Protein AF-A0A978V092-F1 (afdb_monomer_lite)

Radius of gyration: 34.31 Å; chains: 1; bounding box: 80×76×106 Å

Structure (mmCIF, N/CA/C/O backbone):
data_AF-A0A978V092-F1
#
_entry.id   AF-A0A978V092-F1
#
loop_
_atom_site.group_PDB
_atom_site.id
_atom_site.type_symbol
_atom_site.label_atom_id
_atom_site.label_alt_id
_atom_site.label_comp_id
_atom_site.label_asym_id
_atom_site.label_entity_id
_atom_site.label_seq_id
_atom_site.pdbx_PDB_ins_code
_atom_site.Cartn_x
_atom_site.Cartn_y
_atom_site.Cartn_z
_atom_site.occupancy
_atom_site.B_iso_or_equiv
_atom_site.auth_seq_id
_atom_site.auth_comp_id
_atom_site.auth_asym_id
_atom_site.auth_atom_id
_atom_site.pdbx_PDB_model_num
ATOM 1 N N . MET A 1 1 ? -41.508 29.904 -73.724 1.00 34.38 1 MET A N 1
ATOM 2 C CA . MET A 1 1 ? -41.921 28.630 -73.091 1.00 34.38 1 MET A CA 1
ATOM 3 C C . MET A 1 1 ? -40.970 28.404 -71.921 1.00 34.38 1 MET A C 1
ATOM 5 O O . MET A 1 1 ? -39.805 28.184 -72.175 1.00 34.38 1 MET A O 1
ATOM 9 N N . GLY A 1 2 ? -41.268 28.638 -70.647 1.00 35.28 2 GLY A N 1
ATOM 10 C CA . GLY A 1 2 ? -42.505 28.455 -69.903 1.00 35.28 2 GLY A CA 1
ATOM 11 C C . GLY A 1 2 ? -42.339 27.245 -68.978 1.00 35.28 2 GLY A C 1
ATOM 12 O O . GLY A 1 2 ? -42.628 26.145 -69.418 1.00 35.28 2 GLY A O 1
ATOM 13 N N . SER A 1 3 ? -41.878 27.437 -67.735 1.00 28.20 3 SER A N 1
ATOM 14 C CA . SER A 1 3 ? -42.356 26.675 -66.566 1.00 28.20 3 SER A CA 1
ATOM 15 C C . SER A 1 3 ? -41.833 27.270 -65.253 1.00 28.20 3 SER A C 1
ATOM 17 O O . SER A 1 3 ? -40.668 27.643 -65.136 1.00 28.20 3 SER A O 1
ATOM 19 N N . ARG A 1 4 ? -42.739 27.381 -64.280 1.00 34.19 4 ARG A N 1
ATOM 20 C CA . ARG A 1 4 ? -42.549 27.912 -62.926 1.00 34.19 4 ARG A CA 1
ATOM 21 C C . ARG A 1 4 ? -41.898 26.852 -62.031 1.00 34.19 4 ARG A C 1
ATOM 23 O O . ARG A 1 4 ? -42.362 25.717 -62.022 1.00 34.19 4 ARG A O 1
ATOM 30 N N . ILE A 1 5 ? -40.939 27.239 -61.188 1.00 34.19 5 ILE A N 1
ATOM 31 C CA . ILE A 1 5 ? -40.584 26.464 -59.989 1.00 34.19 5 ILE A CA 1
ATOM 32 C C . ILE A 1 5 ? -41.315 27.098 -58.803 1.00 34.19 5 ILE A C 1
ATOM 34 O O . ILE A 1 5 ? -41.017 28.216 -58.388 1.00 34.19 5 ILE A O 1
ATOM 38 N N . LEU A 1 6 ? -42.325 26.381 -58.315 1.00 33.31 6 LEU A N 1
ATOM 39 C CA . LEU A 1 6 ? -43.073 26.680 -57.100 1.00 33.31 6 LEU A CA 1
ATOM 40 C C . LEU A 1 6 ? -42.231 26.336 -55.869 1.00 33.31 6 LEU A C 1
ATOM 42 O O . LEU A 1 6 ? -41.753 25.216 -55.703 1.00 33.31 6 LEU A O 1
ATOM 46 N N . SER A 1 7 ? -42.104 27.324 -54.994 1.00 41.91 7 SER A N 1
ATOM 47 C CA . SER A 1 7 ? -41.667 27.208 -53.612 1.00 41.91 7 SER A CA 1
ATOM 48 C C . SER A 1 7 ? -42.692 26.422 -52.782 1.00 41.91 7 SER A C 1
ATOM 50 O O . SER A 1 7 ? -43.887 26.705 -52.820 1.00 41.91 7 SER A O 1
ATOM 52 N N . SER A 1 8 ? -42.226 25.458 -51.981 1.00 35.81 8 SER A N 1
ATOM 53 C CA . SER A 1 8 ? -43.009 24.871 -50.885 1.00 35.81 8 SER A CA 1
ATOM 54 C C . SER A 1 8 ? -42.219 24.965 -49.569 1.00 35.81 8 SER A C 1
ATOM 56 O O . SER A 1 8 ? -41.068 24.522 -49.522 1.00 35.81 8 SER A O 1
ATOM 58 N N . PRO A 1 9 ? -42.798 25.513 -48.478 1.00 40.78 9 PRO A N 1
ATOM 59 C CA . PRO A 1 9 ? -42.093 25.788 -47.223 1.00 40.78 9 PRO A CA 1
ATOM 60 C C . PRO A 1 9 ? -41.883 24.549 -46.333 1.00 40.78 9 PRO A C 1
ATOM 62 O O . PRO A 1 9 ? -41.369 24.663 -45.219 1.00 40.78 9 PRO A O 1
ATOM 65 N N . ALA A 1 10 ? -42.259 23.356 -46.804 1.00 41.19 10 ALA A N 1
ATOM 66 C CA . ALA A 1 10 ? -42.132 22.113 -46.044 1.00 41.19 10 ALA A CA 1
ATOM 67 C C . ALA A 1 10 ? -40.713 21.513 -46.080 1.00 41.19 10 ALA A C 1
ATOM 69 O O . ALA A 1 10 ? -40.319 20.821 -45.144 1.00 41.19 10 ALA A O 1
ATOM 70 N N . PHE A 1 11 ? -39.911 21.812 -47.109 1.00 44.34 11 PHE A N 1
ATOM 71 C CA . PHE A 1 11 ? -38.571 21.225 -47.255 1.00 44.34 11 PHE A CA 1
ATOM 72 C C . PHE A 1 11 ? -37.522 21.907 -46.356 1.00 44.34 11 PHE A C 1
ATOM 74 O O . PHE A 1 11 ? -36.623 21.258 -45.823 1.00 44.34 11 PHE A O 1
ATOM 81 N N . PHE A 1 12 ? -37.686 23.209 -46.096 1.00 42.88 12 PHE A N 1
ATOM 82 C CA . PHE A 1 12 ? -36.752 23.982 -45.268 1.00 42.88 12 PHE A CA 1
ATOM 83 C C . PHE A 1 12 ? -36.894 23.720 -43.760 1.00 42.88 12 PHE A C 1
ATOM 85 O O . PHE A 1 12 ? -35.908 23.819 -43.031 1.00 42.88 12 PHE A O 1
ATOM 92 N N . LYS A 1 13 ? -38.080 23.323 -43.271 1.00 39.59 13 LYS A N 1
ATOM 93 C CA . LYS A 1 13 ? -38.264 22.995 -41.844 1.00 39.59 13 LYS A CA 1
ATOM 94 C C . LYS A 1 13 ? -37.654 21.643 -41.457 1.00 39.59 13 LYS A C 1
ATOM 96 O O . LYS A 1 13 ? -37.134 21.523 -40.351 1.00 39.59 13 LYS A O 1
ATOM 101 N N . SER A 1 14 ? -37.632 20.666 -42.365 1.00 42.19 14 SER A N 1
ATOM 102 C CA . SER A 1 14 ? -36.999 19.363 -42.106 1.00 42.19 14 SER A CA 1
ATOM 103 C C . SER A 1 14 ? -35.469 19.433 -42.132 1.00 42.19 14 SER A C 1
ATOM 105 O O . SER A 1 14 ? -34.817 18.753 -41.347 1.00 42.19 14 SER A O 1
ATOM 107 N N . ILE A 1 15 ? -34.881 20.305 -42.959 1.00 48.94 15 ILE A N 1
ATOM 108 C CA . ILE A 1 15 ? -33.419 20.463 -43.033 1.00 48.94 15 ILE A CA 1
ATOM 109 C C . ILE A 1 15 ? -32.868 21.218 -41.812 1.00 48.94 15 ILE A C 1
ATOM 111 O O . ILE A 1 15 ? -31.825 20.840 -41.282 1.00 48.94 15 ILE A O 1
ATOM 115 N N . ILE A 1 16 ? -33.593 22.211 -41.283 1.00 46.94 16 ILE A N 1
ATOM 116 C CA . ILE A 1 16 ? -33.164 22.946 -40.079 1.00 46.94 16 ILE A CA 1
ATOM 117 C C . ILE A 1 16 ? -33.292 22.084 -38.808 1.00 46.94 16 ILE A C 1
ATOM 119 O O . ILE A 1 16 ? -32.434 22.176 -37.931 1.00 46.94 16 ILE A O 1
ATOM 123 N N . LEU A 1 17 ? -34.283 21.187 -38.715 1.00 41.53 17 LEU A N 1
ATOM 124 C CA . LEU A 1 17 ? -34.409 20.274 -37.568 1.00 41.53 17 LEU A CA 1
ATOM 125 C C . LEU A 1 17 ? -33.329 19.173 -37.576 1.00 41.53 17 LEU A C 1
ATOM 127 O O . LEU A 1 17 ? -32.815 18.807 -36.521 1.00 41.53 17 LEU A O 1
ATOM 131 N N . VAL A 1 18 ? -32.921 18.693 -38.758 1.00 46.56 18 VAL A N 1
ATOM 132 C CA . VAL A 1 18 ? -31.824 17.717 -38.896 1.00 46.56 18 VAL A CA 1
ATOM 133 C C . VAL A 1 18 ? -30.457 18.367 -38.647 1.00 46.56 18 VAL A C 1
ATOM 135 O O . VAL A 1 18 ? -29.609 17.739 -38.019 1.00 46.56 18 VAL A O 1
ATOM 138 N N . LEU A 1 19 ? -30.258 19.634 -39.034 1.00 40.53 19 LEU A N 1
ATOM 139 C CA . LEU A 1 19 ? -29.031 20.389 -38.736 1.00 40.53 19 LEU A CA 1
ATOM 140 C C . LEU A 1 19 ? -28.905 20.775 -37.251 1.00 40.53 19 LEU A C 1
ATOM 142 O O . LEU A 1 19 ? -27.803 20.736 -36.707 1.00 40.53 19 LEU A O 1
ATOM 146 N N . PHE A 1 20 ? -30.011 21.063 -36.554 1.00 35.50 20 PHE A N 1
ATOM 147 C CA . PHE A 1 20 ? -29.972 21.283 -35.101 1.00 35.50 20 PHE A CA 1
ATOM 148 C C . PHE A 1 20 ? -29.821 19.984 -34.295 1.00 35.50 20 PHE A C 1
ATOM 150 O O . PHE A 1 20 ? -29.216 20.013 -33.226 1.00 35.50 20 PHE A O 1
ATOM 157 N N . CYS A 1 21 ? -30.289 18.834 -34.795 1.00 34.56 21 CYS A N 1
ATOM 158 C CA . CYS A 1 21 ? -30.040 17.541 -34.146 1.00 34.56 21 CYS A CA 1
ATOM 159 C C . CYS A 1 21 ? -28.641 16.962 -34.436 1.00 34.56 21 CYS A C 1
ATOM 161 O O . CYS A 1 21 ? -28.112 16.241 -33.590 1.00 34.56 21 CYS A O 1
ATOM 163 N N . SER A 1 22 ? -28.004 17.288 -35.566 1.00 34.78 22 SER A N 1
ATOM 164 C CA . SER A 1 22 ? -26.645 16.817 -35.882 1.00 34.78 22 SER A CA 1
ATOM 165 C C . SER A 1 22 ? -25.538 17.635 -35.204 1.00 34.78 22 SER A C 1
ATOM 167 O O . SER A 1 22 ? -24.491 17.081 -34.872 1.00 34.78 22 SER A O 1
ATOM 169 N N . LEU A 1 23 ? -25.789 18.906 -34.867 1.00 32.75 23 LEU A N 1
ATOM 170 C CA . LEU A 1 23 ? -24.857 19.745 -34.096 1.00 32.75 23 LEU A CA 1
ATOM 171 C C . LEU A 1 23 ? -24.784 19.398 -32.594 1.00 32.75 23 LEU A C 1
ATOM 173 O O . LEU A 1 23 ? -23.879 19.868 -31.905 1.00 32.75 23 LEU A O 1
ATOM 177 N N . TYR A 1 24 ? -25.667 18.530 -32.084 1.00 33.47 24 TYR A N 1
ATOM 178 C CA . TYR A 1 24 ? -25.593 18.002 -30.712 1.00 33.47 24 TYR A CA 1
ATOM 179 C C . TYR A 1 24 ? -24.915 16.627 -30.592 1.00 33.47 24 TYR A C 1
ATOM 181 O O . TYR A 1 24 ? -24.823 16.107 -29.478 1.00 33.47 24 TYR A O 1
ATOM 189 N N . TRP A 1 25 ? -24.384 16.050 -31.683 1.00 41.97 25 TRP A N 1
ATOM 190 C CA . TRP A 1 25 ? -23.794 14.702 -31.629 1.00 41.97 25 TRP A CA 1
ATOM 191 C C . TRP A 1 25 ? -22.387 14.491 -32.183 1.00 41.97 25 TRP A C 1
ATOM 193 O O . TRP A 1 25 ? -21.907 13.359 -32.187 1.00 41.97 25 TRP A O 1
ATOM 203 N N . THR A 1 26 ? -21.643 15.543 -32.509 1.00 42.09 26 THR A N 1
ATOM 204 C CA . THR A 1 26 ? -20.233 15.390 -32.904 1.00 42.09 26 THR A CA 1
ATOM 205 C C . THR A 1 26 ? -19.339 16.408 -32.208 1.00 42.09 26 THR A C 1
ATOM 207 O O . THR A 1 26 ? -18.942 17.413 -32.781 1.00 42.09 26 THR A O 1
ATOM 210 N N . ASN A 1 27 ? -19.016 16.126 -30.945 1.00 32.59 27 ASN A N 1
ATOM 211 C CA . ASN A 1 27 ? -17.805 16.625 -30.288 1.00 32.59 27 ASN A CA 1
ATOM 212 C C . ASN A 1 27 ? -17.309 15.599 -29.244 1.00 32.59 27 ASN A C 1
ATOM 214 O O . ASN A 1 27 ? -17.466 15.812 -28.039 1.00 32.59 27 ASN A O 1
ATOM 218 N N . PRO A 1 28 ? -16.701 14.468 -29.662 1.00 38.78 28 PRO A N 1
ATOM 219 C CA . PRO A 1 28 ? -16.064 13.538 -28.724 1.00 38.78 28 PRO A CA 1
ATOM 220 C C . PRO A 1 28 ? -14.853 14.171 -28.014 1.00 38.78 28 PRO A C 1
ATOM 222 O O . PRO A 1 28 ? -14.481 13.750 -26.918 1.00 38.78 28 PRO A O 1
ATOM 225 N N . GLU A 1 29 ? -14.257 15.214 -28.599 1.00 36.56 29 GLU A N 1
ATOM 226 C CA . GLU A 1 29 ? -13.051 15.869 -28.079 1.00 36.56 29 GLU A CA 1
ATOM 227 C C . GLU A 1 29 ? -13.312 16.717 -26.8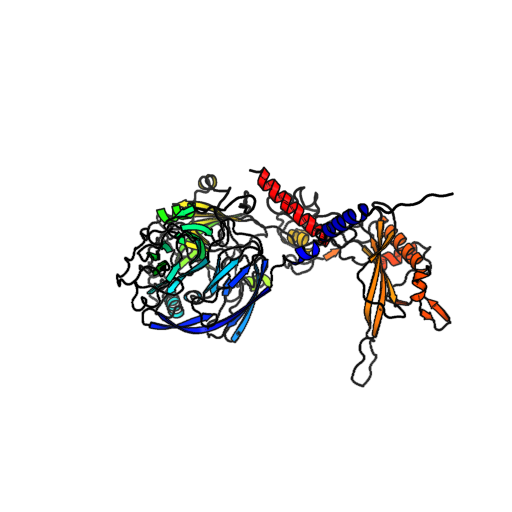21 1.00 36.56 29 GLU A C 1
ATOM 229 O O . GLU A 1 29 ? -12.460 16.784 -25.933 1.00 36.56 29 GLU A O 1
ATOM 234 N N . VAL A 1 30 ? -14.527 17.252 -26.636 1.00 32.69 30 VAL A N 1
ATOM 235 C CA . VAL A 1 30 ? -14.891 17.988 -25.405 1.00 32.69 30 VAL A CA 1
ATOM 236 C C . VAL A 1 30 ? -15.287 17.041 -24.256 1.00 32.69 30 VAL A C 1
ATOM 238 O O . VAL A 1 30 ? -15.228 17.420 -23.079 1.00 32.69 30 VAL A O 1
ATOM 241 N N . GLU A 1 31 ? -15.637 15.782 -24.547 1.00 31.98 31 GLU A N 1
ATOM 242 C CA . GLU A 1 31 ? -15.904 14.764 -23.518 1.00 31.98 31 GLU A CA 1
ATOM 243 C C . GLU A 1 31 ? -14.664 13.945 -23.125 1.00 31.98 31 GLU A C 1
ATOM 245 O O . GLU A 1 31 ? -14.518 13.570 -21.952 1.00 31.98 31 GLU A O 1
ATOM 250 N N . ALA A 1 32 ? -13.721 13.760 -24.054 1.00 36.34 32 ALA A N 1
ATOM 251 C CA . ALA A 1 32 ? -12.427 13.131 -23.793 1.00 36.34 32 ALA A CA 1
ATOM 252 C C . ALA A 1 32 ? -11.504 14.015 -22.929 1.00 36.34 32 ALA A C 1
ATOM 254 O O . ALA A 1 32 ? -10.821 13.500 -22.041 1.00 36.34 32 ALA A O 1
ATOM 255 N N . ALA A 1 33 ? -11.567 15.345 -23.070 1.00 33.00 33 ALA A N 1
ATOM 256 C CA . ALA A 1 33 ? -10.836 16.277 -22.203 1.00 33.00 33 ALA A CA 1
ATOM 257 C C . ALA A 1 33 ? -11.371 16.342 -20.750 1.00 33.00 33 ALA A C 1
ATOM 259 O O . ALA A 1 33 ? -10.704 16.872 -19.863 1.00 33.00 33 ALA A O 1
ATOM 260 N N . LYS A 1 34 ? -12.559 15.782 -20.458 1.00 35.53 34 LYS A N 1
ATOM 261 C CA . LYS A 1 34 ? -13.202 15.841 -19.124 1.00 35.53 34 LYS A CA 1
ATOM 262 C C . LYS A 1 34 ? -12.886 14.669 -18.185 1.00 35.53 34 LYS A C 1
ATOM 264 O O . LYS A 1 34 ? -13.402 14.652 -17.064 1.00 35.53 34 LYS A O 1
ATOM 269 N N . HIS A 1 35 ? -12.056 13.713 -18.606 1.00 46.53 35 HIS A N 1
ATOM 270 C CA . HIS A 1 35 ? -11.729 12.511 -17.823 1.00 46.53 35 HIS A CA 1
ATOM 271 C C . HIS A 1 35 ? -10.276 12.436 -17.318 1.00 46.53 35 HIS A C 1
ATOM 273 O O . HIS A 1 35 ? -9.892 11.412 -16.747 1.00 46.53 35 HIS A O 1
ATOM 279 N N . SER A 1 36 ? -9.481 13.503 -17.455 1.00 56.25 36 SER A N 1
ATOM 280 C CA . SER A 1 36 ? -8.182 13.605 -16.783 1.00 56.25 36 SER A CA 1
ATOM 281 C C . SER A 1 36 ? -8.387 13.836 -15.280 1.00 56.25 36 SER A C 1
ATOM 283 O O . SER A 1 36 ? -9.178 14.685 -14.859 1.00 56.25 36 SER A O 1
ATOM 285 N N . GLY A 1 37 ? -7.722 13.037 -14.443 1.00 71.75 37 GLY A N 1
ATOM 286 C CA . GLY A 1 37 ? -7.664 13.327 -13.012 1.00 71.75 37 GLY A CA 1
ATOM 287 C C . GLY A 1 37 ? -7.007 14.685 -12.777 1.00 71.75 37 GLY A C 1
ATOM 288 O O . GLY A 1 37 ? -6.136 15.105 -13.540 1.00 71.75 37 GLY A O 1
ATOM 289 N N . ILE A 1 38 ? -7.428 15.395 -11.734 1.00 92.56 38 ILE A N 1
ATOM 290 C CA . ILE A 1 38 ? -6.874 16.718 -11.429 1.00 92.56 38 ILE A CA 1
ATOM 291 C C . ILE A 1 38 ? -5.639 16.591 -10.538 1.00 92.56 38 ILE A C 1
ATOM 293 O O . ILE A 1 38 ? -5.508 15.639 -9.767 1.00 92.56 38 ILE A O 1
ATOM 297 N N . THR A 1 39 ? -4.743 17.578 -10.594 1.00 96.94 39 THR A N 1
ATOM 298 C CA . THR A 1 39 ? -3.665 17.679 -9.601 1.00 96.94 39 THR A CA 1
ATOM 299 C C . THR A 1 39 ? -4.192 18.354 -8.335 1.00 96.94 39 THR A C 1
ATOM 301 O O . THR A 1 39 ? -4.671 19.487 -8.376 1.00 96.94 39 THR A O 1
ATOM 304 N N . ARG A 1 40 ? -4.080 17.673 -7.195 1.00 97.44 40 ARG A N 1
ATOM 305 C CA . ARG A 1 40 ? -4.442 18.179 -5.870 1.00 97.44 40 ARG A CA 1
ATOM 306 C C . ARG A 1 40 ? -3.199 18.532 -5.080 1.00 97.44 40 ARG A C 1
ATOM 308 O O . ARG A 1 40 ? -2.290 17.716 -4.960 1.00 97.44 40 ARG A O 1
ATOM 315 N N . HIS A 1 41 ? -3.209 19.719 -4.493 1.00 98.44 41 HIS A N 1
ATOM 316 C CA . HIS A 1 41 ? -2.104 20.224 -3.693 1.00 98.44 41 HIS A CA 1
ATOM 317 C C . HIS A 1 41 ? -2.479 20.225 -2.215 1.00 98.44 41 HIS A C 1
ATOM 319 O O . HIS A 1 41 ? -3.534 20.734 -1.833 1.00 98.44 41 HIS A O 1
ATOM 325 N N . TYR A 1 42 ? -1.591 19.689 -1.385 1.00 98.56 42 TYR A N 1
ATOM 326 C CA . TYR A 1 42 ? -1.692 19.736 0.067 1.00 98.56 42 TYR A CA 1
ATOM 327 C C . TYR A 1 42 ? -0.377 20.239 0.659 1.00 98.56 42 TYR A C 1
ATOM 329 O O . TYR A 1 42 ? 0.706 19.923 0.165 1.00 98.56 42 TYR A O 1
ATOM 337 N N . LYS A 1 43 ? -0.472 21.006 1.747 1.00 98.62 43 LYS A N 1
ATOM 338 C CA . LYS A 1 43 ? 0.680 21.433 2.547 1.00 98.62 43 LYS A CA 1
ATOM 339 C C . LYS A 1 43 ? 0.507 20.944 3.978 1.00 98.62 43 LYS A C 1
ATOM 341 O O . LYS A 1 43 ? -0.463 21.302 4.651 1.00 98.62 43 LYS A O 1
ATOM 346 N N . PHE A 1 44 ? 1.425 20.098 4.418 1.00 98.75 44 PHE A N 1
ATOM 347 C CA . PHE A 1 44 ? 1.450 19.504 5.747 1.00 98.75 44 PHE A CA 1
ATOM 348 C C . PHE A 1 44 ? 2.622 20.114 6.513 1.00 98.75 44 PHE A C 1
ATOM 350 O O . PHE A 1 44 ? 3.774 19.784 6.250 1.00 98.75 44 PHE A O 1
ATOM 357 N N . ASN A 1 45 ? 2.337 21.027 7.438 1.00 98.75 45 ASN A N 1
ATOM 358 C CA . ASN A 1 45 ? 3.345 21.539 8.361 1.00 98.75 45 ASN A CA 1
ATOM 359 C C . ASN A 1 45 ? 3.335 20.651 9.601 1.00 98.75 45 ASN A C 1
ATOM 361 O O . ASN A 1 45 ? 2.322 20.594 10.306 1.00 98.75 45 ASN A O 1
ATOM 365 N N . ILE A 1 46 ? 4.431 19.939 9.827 1.00 98.75 46 ILE A N 1
ATOM 366 C CA . ILE A 1 46 ? 4.599 19.087 10.996 1.00 98.75 46 ILE A CA 1
ATOM 367 C C . ILE A 1 46 ? 5.023 19.978 12.147 1.00 98.75 46 ILE A C 1
ATOM 369 O O . ILE A 1 46 ? 6.089 20.583 12.083 1.00 98.75 46 ILE A O 1
ATOM 373 N N . LYS A 1 47 ? 4.176 20.086 13.167 1.00 98.25 47 LYS A N 1
ATOM 374 C CA . LYS A 1 47 ? 4.413 20.961 14.315 1.00 98.25 47 LYS A CA 1
ATOM 375 C C . LYS A 1 47 ? 3.903 20.340 15.604 1.00 98.25 47 LYS A C 1
ATOM 377 O O . LYS A 1 47 ? 2.990 19.509 15.587 1.00 98.25 47 LYS A O 1
ATOM 382 N N . LEU A 1 48 ? 4.473 20.791 16.711 1.00 98.25 48 LEU A N 1
ATOM 383 C CA . LEU A 1 48 ? 3.996 20.459 18.043 1.00 98.25 48 LEU A CA 1
ATOM 384 C C . LEU A 1 48 ? 2.666 21.162 18.339 1.00 98.25 48 LEU A C 1
ATOM 386 O O . LEU A 1 48 ? 2.437 22.297 17.914 1.00 98.25 48 LEU A O 1
ATOM 390 N N . GLN A 1 49 ? 1.787 20.474 19.060 1.00 98.19 49 GLN A N 1
ATOM 391 C CA . GLN A 1 49 ? 0.513 21.003 19.529 1.00 98.19 49 GLN A CA 1
ATOM 392 C C . GLN A 1 49 ? 0.193 20.425 20.907 1.00 98.19 49 GLN A C 1
ATOM 394 O O . GLN A 1 49 ? 0.223 19.210 21.092 1.00 98.19 49 GLN A O 1
ATOM 399 N N . ASN A 1 50 ? -0.177 21.287 21.855 1.00 98.31 50 ASN A N 1
ATOM 400 C CA . ASN A 1 50 ? -0.670 20.844 23.156 1.00 98.31 50 ASN A CA 1
ATOM 401 C C . ASN A 1 50 ? -2.072 20.249 23.003 1.00 98.31 50 ASN A C 1
ATOM 403 O O . ASN A 1 50 ? -2.972 20.900 22.461 1.00 98.31 50 ASN A O 1
ATOM 407 N N . VAL A 1 51 ? -2.245 19.021 23.487 1.00 97.62 51 VAL A N 1
ATOM 408 C CA . VAL A 1 51 ? -3.516 18.294 23.477 1.00 97.62 51 VAL A CA 1
ATOM 409 C C . VAL A 1 51 ? -3.772 17.709 24.858 1.00 97.62 51 VAL A C 1
ATOM 411 O O . VAL A 1 51 ? -2.897 17.084 25.456 1.00 97.62 51 VAL A O 1
ATOM 414 N N . THR A 1 52 ? -4.994 17.905 25.351 1.00 97.00 52 THR A N 1
ATOM 415 C CA . THR A 1 52 ? -5.439 17.407 26.654 1.00 97.00 52 THR A CA 1
ATOM 416 C C . THR A 1 52 ? -6.340 16.193 26.487 1.00 97.00 52 THR A C 1
ATOM 418 O O . THR A 1 52 ? -7.360 16.273 25.799 1.00 97.00 52 THR A O 1
ATOM 421 N N . ARG A 1 53 ? -6.004 15.082 27.142 1.00 97.38 53 ARG A N 1
ATOM 422 C CA . ARG A 1 53 ? -6.853 13.887 27.291 1.00 97.38 53 ARG A CA 1
ATOM 423 C C . ARG A 1 53 ? -6.620 13.288 28.669 1.00 97.38 53 ARG A C 1
ATOM 425 O O . ARG A 1 53 ? -5.535 13.427 29.218 1.00 97.38 53 ARG A O 1
ATOM 432 N N . LEU A 1 54 ? -7.624 12.616 29.231 1.00 97.00 54 LEU A N 1
ATOM 433 C CA . LEU A 1 54 ? -7.490 11.929 30.526 1.00 97.00 54 LEU A CA 1
ATOM 434 C C . LEU A 1 54 ? -6.964 12.852 31.649 1.00 97.00 54 LEU A C 1
ATOM 436 O O . LEU A 1 54 ? -6.128 12.452 32.456 1.00 97.00 54 LEU A O 1
ATOM 440 N N . CYS A 1 55 ? -7.443 14.103 31.663 1.00 96.44 55 CYS A N 1
ATOM 441 C CA . CYS A 1 55 ? -7.041 15.176 32.584 1.00 96.44 55 CYS A CA 1
ATOM 442 C C . CYS A 1 55 ? -5.577 15.648 32.456 1.00 96.44 55 CYS A C 1
ATOM 444 O O . CYS A 1 55 ? -5.123 16.419 33.296 1.00 96.44 55 CYS A O 1
ATOM 446 N N . GLN A 1 56 ? -4.835 15.208 31.435 1.00 96.94 56 GLN A N 1
ATOM 447 C CA . GLN A 1 56 ? -3.421 15.536 31.261 1.00 96.94 56 GLN A CA 1
ATOM 448 C C . GLN A 1 56 ? -3.159 16.162 29.897 1.00 96.94 56 GLN A C 1
ATOM 450 O O . GLN A 1 56 ? -3.691 15.726 28.875 1.00 96.94 56 GLN A O 1
ATOM 455 N N . THR A 1 57 ? -2.332 17.202 29.895 1.00 97.44 57 THR A N 1
ATOM 456 C CA . THR A 1 57 ? -1.904 17.902 28.685 1.00 97.44 57 THR A CA 1
ATOM 457 C C . THR A 1 57 ? -0.484 17.487 28.354 1.00 97.44 57 THR A C 1
ATOM 459 O O . THR A 1 57 ? 0.401 17.618 29.195 1.00 97.44 57 THR A O 1
ATOM 462 N N . LYS A 1 58 ? -0.261 17.046 27.116 1.00 97.38 58 LYS A N 1
ATOM 463 C CA . LYS A 1 58 ? 1.082 16.867 26.563 1.00 97.38 58 LYS A CA 1
ATOM 464 C C . LYS A 1 58 ? 1.189 17.516 25.190 1.00 97.38 58 LYS A C 1
ATOM 466 O O . LYS A 1 58 ? 0.185 17.704 24.498 1.00 97.38 58 LYS A O 1
ATOM 471 N N . SER A 1 59 ? 2.411 17.862 24.811 1.00 97.62 59 SER A N 1
ATOM 472 C CA . SER A 1 59 ? 2.718 18.315 23.460 1.00 97.62 59 SER A CA 1
ATOM 473 C C . SER A 1 59 ? 2.882 17.098 22.554 1.00 97.62 59 SER A C 1
ATOM 475 O O . SER A 1 59 ? 3.601 16.166 22.905 1.00 97.62 59 SER A O 1
ATOM 477 N N . ILE A 1 60 ? 2.185 17.075 21.420 1.00 98.12 60 ILE A N 1
ATOM 478 C CA . ILE A 1 60 ? 2.239 15.975 20.450 1.00 98.12 60 ILE A CA 1
ATOM 479 C C . ILE A 1 60 ? 2.591 16.492 19.060 1.00 98.12 60 ILE A C 1
ATOM 481 O O . ILE A 1 60 ? 2.303 17.641 18.716 1.00 98.12 60 ILE A O 1
ATOM 485 N N . VAL A 1 61 ? 3.177 15.628 18.233 1.00 98.38 61 VAL A N 1
ATOM 486 C CA . VAL A 1 61 ? 3.467 15.945 16.833 1.00 98.38 61 VAL A CA 1
ATOM 487 C C . VAL A 1 61 ? 2.179 15.846 16.013 1.00 98.38 61 VAL A C 1
ATOM 489 O O . VAL A 1 61 ? 1.466 14.849 16.055 1.00 98.38 61 VAL A O 1
ATOM 492 N N . THR A 1 62 ? 1.868 16.888 15.243 1.00 98.50 62 THR A N 1
ATOM 493 C CA . THR A 1 62 ? 0.637 16.968 14.443 1.00 98.50 62 THR A CA 1
ATOM 494 C C . THR A 1 62 ? 0.907 17.473 13.034 1.00 98.50 62 THR A C 1
ATOM 496 O O . THR A 1 62 ? 1.903 18.148 12.775 1.00 98.50 62 THR A O 1
ATOM 499 N N . VAL A 1 63 ? -0.039 17.229 12.126 1.00 98.75 63 VAL A N 1
ATOM 500 C CA . VAL A 1 63 ? -0.108 17.955 10.854 1.00 98.75 63 VAL A CA 1
ATOM 501 C C . VAL A 1 63 ? -1.003 19.174 11.035 1.00 98.75 63 VAL A C 1
ATOM 503 O O . VAL A 1 63 ? -2.189 19.050 11.344 1.00 98.75 63 VAL A O 1
ATOM 506 N N . ASN A 1 64 ? -0.461 20.362 10.774 1.00 98.50 64 ASN A N 1
ATOM 507 C CA . ASN A 1 64 ? -1.192 21.630 10.794 1.00 98.50 64 ASN A CA 1
ATOM 508 C C . ASN A 1 64 ? -1.922 21.909 12.128 1.00 98.50 64 ASN A C 1
ATOM 510 O O . ASN A 1 64 ? -2.917 22.632 12.135 1.00 98.50 64 ASN A O 1
ATOM 514 N N . GLY A 1 65 ? -1.434 21.373 13.255 1.00 98.06 65 GLY A N 1
ATOM 515 C CA . GLY A 1 65 ? -2.041 21.575 14.578 1.00 98.06 65 GLY A CA 1
ATOM 516 C C . GLY A 1 65 ? -3.307 20.751 14.817 1.00 98.06 65 GLY A C 1
ATOM 517 O O . GLY A 1 65 ? -4.096 21.106 15.687 1.00 98.06 65 GLY A O 1
ATOM 518 N N . LYS A 1 66 ? -3.551 19.703 14.018 1.00 98.19 66 LYS A N 1
ATOM 519 C CA . LYS A 1 66 ? -4.759 18.869 14.099 1.00 98.19 66 LYS A CA 1
ATOM 520 C C . LYS A 1 66 ? -4.430 17.442 14.528 1.00 98.19 66 LYS A C 1
ATOM 522 O O . LYS A 1 66 ? -3.509 16.835 13.986 1.00 98.19 66 LYS A O 1
ATOM 527 N N . PHE A 1 67 ? -5.236 16.917 15.448 1.00 97.81 67 PHE A N 1
ATOM 528 C CA . PHE A 1 67 ? -5.214 15.526 15.890 1.00 97.81 67 PHE A CA 1
ATOM 529 C C . PHE A 1 67 ? -6.653 14.975 16.014 1.00 97.81 67 PHE A C 1
ATOM 531 O O . PHE A 1 67 ? -7.437 15.535 16.785 1.00 97.81 67 PHE A O 1
ATOM 538 N N . PRO A 1 68 ? -7.016 13.901 15.284 1.00 98.31 68 PRO A N 1
ATOM 539 C CA . PRO A 1 68 ? -6.281 13.326 14.155 1.00 98.31 68 PRO A CA 1
ATOM 540 C C . PRO A 1 68 ? -5.991 14.359 13.054 1.00 98.31 68 PRO A C 1
ATOM 542 O O . PRO A 1 68 ? -6.606 15.428 12.988 1.00 98.31 68 PRO A O 1
ATOM 545 N N . GLY A 1 69 ? -5.029 14.055 12.193 1.00 98.44 69 GLY A N 1
ATOM 546 C CA . GLY A 1 69 ? -4.597 14.936 11.119 1.00 98.44 69 GLY A CA 1
ATOM 547 C C . GLY A 1 69 ? -5.670 15.190 10.048 1.00 98.44 69 GLY A C 1
ATOM 548 O O . GLY A 1 69 ? -6.714 14.532 9.999 1.00 98.44 69 GLY A O 1
ATOM 549 N N . PRO A 1 70 ? -5.441 16.172 9.156 1.00 98.19 70 PRO A N 1
ATOM 550 C CA . PRO A 1 70 ? -6.403 16.542 8.129 1.00 98.19 70 PRO A CA 1
ATOM 551 C C . PRO A 1 70 ? -6.669 15.401 7.140 1.00 98.19 70 PRO A C 1
ATOM 553 O O . PRO A 1 70 ? -5.777 14.646 6.751 1.00 98.19 70 PRO A O 1
ATOM 556 N N . ARG A 1 71 ? -7.916 15.338 6.666 1.00 97.62 71 ARG A N 1
ATOM 557 C CA . ARG A 1 71 ? -8.316 14.415 5.603 1.00 97.62 71 ARG A CA 1
ATOM 558 C C . ARG A 1 71 ? -7.761 14.834 4.244 1.00 97.62 71 ARG A C 1
ATOM 560 O O . ARG A 1 71 ? -7.858 16.003 3.867 1.00 97.62 71 ARG A O 1
ATOM 567 N N . ILE A 1 72 ? -7.294 13.858 3.481 1.00 98.62 72 ILE A N 1
ATOM 568 C CA . ILE A 1 72 ? -7.046 13.978 2.044 1.00 98.62 72 ILE A CA 1
ATOM 569 C C . ILE A 1 72 ? -8.302 13.503 1.315 1.00 98.62 72 ILE A C 1
ATOM 571 O O . ILE A 1 72 ? -8.880 12.479 1.672 1.00 98.62 72 ILE A O 1
ATOM 575 N N . ILE A 1 73 ? -8.747 14.256 0.310 1.00 97.94 73 ILE A N 1
ATOM 576 C CA . ILE A 1 73 ? -9.866 13.867 -0.553 1.00 97.94 73 ILE A CA 1
ATOM 577 C C . ILE A 1 73 ? -9.374 13.895 -1.990 1.00 97.94 73 ILE A C 1
ATOM 579 O O . ILE A 1 73 ? -9.046 14.957 -2.516 1.00 97.94 73 ILE A O 1
ATOM 583 N N . ALA A 1 74 ? -9.397 12.738 -2.631 1.00 96.62 74 ALA A N 1
ATOM 584 C CA . ALA A 1 74 ? -9.067 12.567 -4.032 1.00 96.62 74 ALA A CA 1
ATOM 585 C C . ALA A 1 74 ? -10.167 11.786 -4.755 1.00 96.62 74 ALA A C 1
ATOM 587 O O . ALA A 1 74 ? -11.058 11.216 -4.130 1.00 96.62 74 ALA A O 1
ATOM 588 N N . ARG A 1 75 ? -10.136 11.786 -6.083 1.00 95.12 75 ARG A N 1
ATOM 589 C CA . ARG A 1 75 ? -10.846 10.829 -6.932 1.00 95.12 75 ARG A CA 1
ATOM 590 C C . ARG A 1 75 ? -9.840 9.866 -7.541 1.00 95.12 75 ARG A C 1
ATOM 592 O O . ARG A 1 75 ? -8.671 10.207 -7.704 1.00 95.12 75 ARG A O 1
ATOM 599 N N . GLU A 1 76 ? -10.301 8.677 -7.905 1.00 86.81 76 GLU A N 1
ATOM 600 C CA . GLU A 1 76 ? -9.517 7.770 -8.747 1.00 86.81 76 GLU A CA 1
ATOM 601 C C . GLU A 1 76 ? -9.021 8.508 -10.008 1.00 86.81 76 GLU A C 1
ATOM 603 O O . GLU A 1 76 ? -9.819 9.102 -10.736 1.00 86.81 76 GLU A O 1
ATOM 608 N N . GLY A 1 77 ? -7.714 8.453 -10.269 1.00 84.94 77 GLY A N 1
ATOM 609 C CA . GLY A 1 77 ? -7.032 9.146 -11.364 1.00 84.94 77 GLY A CA 1
ATOM 610 C C . GLY A 1 77 ? -6.389 10.480 -10.976 1.00 84.94 77 GLY A C 1
ATOM 611 O O . GLY A 1 77 ? -5.547 10.966 -11.726 1.00 84.94 77 GLY A O 1
ATOM 612 N N . ASP A 1 78 ? -6.743 11.073 -9.831 1.00 93.06 78 ASP A N 1
ATOM 613 C CA . ASP A 1 78 ? -6.142 12.336 -9.394 1.00 93.06 78 ASP A CA 1
ATOM 614 C C . ASP A 1 78 ? -4.652 12.161 -9.054 1.00 93.06 78 ASP A C 1
ATOM 616 O O . ASP A 1 78 ? -4.227 11.145 -8.490 1.00 93.06 78 ASP A O 1
ATOM 620 N N . ARG A 1 79 ? -3.868 13.201 -9.357 1.00 95.44 79 ARG A N 1
ATOM 621 C CA . ARG A 1 79 ? -2.462 13.322 -8.956 1.00 95.44 79 ARG A CA 1
ATOM 622 C C . ARG A 1 79 ? -2.371 14.104 -7.654 1.00 95.44 79 ARG A C 1
ATOM 624 O O . ARG A 1 79 ? -2.974 15.167 -7.540 1.00 95.44 79 ARG A O 1
ATOM 631 N N . LEU A 1 80 ? -1.621 13.615 -6.678 1.00 97.50 80 LEU A N 1
ATOM 632 C CA . LEU A 1 80 ? -1.439 14.274 -5.390 1.00 97.50 80 LEU A CA 1
ATOM 633 C C . LEU A 1 80 ? -0.025 14.838 -5.303 1.00 97.50 80 LEU A C 1
ATOM 635 O O . LEU A 1 80 ? 0.951 14.127 -5.526 1.00 97.50 80 LEU A O 1
ATOM 639 N N . LEU A 1 81 ? 0.058 16.121 -4.958 1.00 98.44 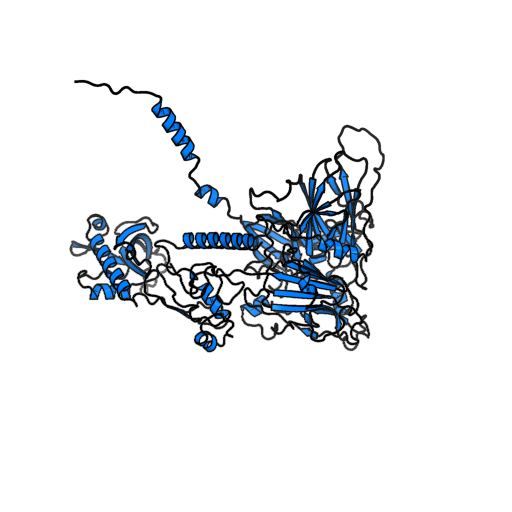81 LEU A N 1
ATOM 640 C CA . LEU A 1 81 ? 1.281 16.826 -4.600 1.00 98.44 81 LEU A CA 1
ATOM 641 C C . LEU A 1 81 ? 1.177 17.274 -3.147 1.00 98.44 81 LEU A C 1
ATOM 643 O O . LEU A 1 81 ? 0.447 18.215 -2.826 1.00 98.44 81 LEU A O 1
ATOM 647 N N . ILE A 1 82 ? 1.891 16.588 -2.260 1.00 98.75 82 ILE A N 1
ATOM 648 C CA . ILE A 1 82 ? 1.814 16.825 -0.819 1.00 98.75 82 ILE A CA 1
ATOM 649 C C . ILE A 1 82 ? 3.173 17.304 -0.326 1.00 98.75 82 ILE A C 1
ATOM 651 O O . ILE A 1 82 ? 4.108 16.518 -0.189 1.00 98.75 82 ILE A O 1
ATOM 655 N N . LYS A 1 83 ? 3.283 18.611 -0.070 1.00 98.81 83 LYS A N 1
ATOM 656 C CA . LYS A 1 83 ? 4.484 19.215 0.512 1.00 98.81 83 LYS A CA 1
ATOM 657 C C . LYS A 1 83 ? 4.445 19.056 2.025 1.00 98.81 83 LYS A C 1
ATOM 659 O O . LYS A 1 83 ? 3.621 19.687 2.688 1.00 98.81 83 LYS A O 1
ATOM 664 N N . VAL A 1 84 ? 5.352 18.252 2.558 1.00 98.88 84 VAL A N 1
ATOM 665 C CA . VAL A 1 84 ? 5.556 18.060 3.993 1.00 98.88 84 VAL A CA 1
ATOM 666 C C . VAL A 1 84 ? 6.719 18.939 4.432 1.00 98.88 84 VAL A C 1
ATOM 668 O O . VAL A 1 84 ? 7.791 18.871 3.842 1.00 98.88 84 VAL A O 1
ATOM 671 N N . VAL A 1 85 ? 6.500 19.787 5.433 1.00 98.81 85 VAL A N 1
ATOM 672 C CA . VAL A 1 85 ? 7.510 20.681 6.015 1.00 98.81 85 VAL A CA 1
ATOM 673 C C . VAL A 1 85 ? 7.697 20.280 7.468 1.00 98.81 85 VAL A C 1
ATOM 675 O O . VAL A 1 85 ? 6.741 20.368 8.241 1.00 98.81 85 VAL A O 1
ATOM 678 N N . ASN A 1 86 ? 8.894 19.833 7.837 1.00 98.75 86 ASN A N 1
ATOM 679 C CA . ASN A 1 86 ? 9.180 19.424 9.203 1.00 98.75 86 ASN A CA 1
ATOM 680 C C . ASN A 1 86 ? 9.607 20.632 10.052 1.00 98.75 86 ASN A C 1
ATOM 682 O O . ASN A 1 86 ? 10.644 21.233 9.790 1.00 98.75 86 ASN A O 1
ATOM 686 N N . GLN A 1 87 ? 8.809 20.997 11.057 1.00 98.56 87 GLN A N 1
ATOM 687 C CA . GLN A 1 87 ? 9.103 22.095 11.991 1.00 98.56 87 GLN A CA 1
ATOM 688 C C . GLN A 1 87 ? 9.345 21.590 13.422 1.00 98.56 87 GLN A C 1
ATOM 690 O O . GLN A 1 87 ? 9.426 22.398 14.344 1.00 98.56 87 GLN A O 1
ATOM 695 N N . VAL A 1 88 ? 9.419 20.271 13.625 1.00 98.12 88 VAL A N 1
ATOM 696 C CA . VAL A 1 88 ? 9.715 19.657 14.927 1.00 98.12 88 VAL A CA 1
ATOM 697 C C . VAL A 1 88 ? 11.126 19.081 14.934 1.00 98.12 88 VAL A C 1
ATOM 699 O O . VAL A 1 88 ? 11.719 18.895 13.879 1.00 98.12 88 VAL A O 1
ATOM 702 N N . GLN A 1 89 ? 11.651 18.798 16.128 1.00 97.19 89 GLN A N 1
ATOM 703 C CA . GLN A 1 89 ? 13.000 18.244 16.296 1.00 97.19 89 GLN A CA 1
ATOM 704 C C . GLN A 1 89 ? 13.113 16.781 15.851 1.00 97.19 89 GLN A C 1
ATOM 706 O O . GLN A 1 89 ? 14.191 16.324 15.481 1.00 97.19 89 GLN A O 1
ATOM 711 N N . ASN A 1 90 ? 12.010 16.031 15.885 1.00 96.88 90 ASN A N 1
ATOM 712 C CA . ASN A 1 90 ? 11.995 14.649 15.428 1.00 96.88 90 ASN A CA 1
ATOM 713 C C . ASN A 1 90 ? 12.215 14.578 13.913 1.00 96.88 90 ASN A C 1
ATOM 715 O O . ASN A 1 90 ? 11.665 15.370 13.148 1.00 96.88 90 ASN A O 1
ATOM 719 N N . ASN A 1 91 ? 12.949 13.561 13.473 1.00 97.56 91 ASN A N 1
ATOM 720 C CA . ASN A 1 91 ? 12.976 13.149 12.076 1.00 97.56 91 ASN A CA 1
ATOM 721 C C . ASN A 1 91 ? 11.594 12.633 11.652 1.00 97.56 91 ASN A C 1
ATOM 723 O O . ASN A 1 91 ? 10.992 11.837 12.370 1.00 97.56 91 ASN A O 1
ATOM 727 N N . ILE A 1 92 ? 11.103 13.054 10.481 1.00 98.19 92 ILE A N 1
ATOM 728 C CA . ILE A 1 92 ? 9.749 12.714 10.018 1.00 98.19 92 ILE A CA 1
ATOM 729 C C . ILE A 1 92 ? 9.779 12.025 8.660 1.00 98.19 92 ILE A C 1
ATOM 731 O O . ILE A 1 92 ? 10.437 12.476 7.729 1.00 98.19 92 ILE A O 1
ATOM 735 N N . THR A 1 93 ? 8.959 10.997 8.503 1.00 98.31 93 THR A N 1
ATOM 736 C CA . THR A 1 93 ? 8.476 10.542 7.198 1.00 98.31 93 THR A CA 1
ATOM 737 C C . THR A 1 93 ? 6.979 10.289 7.279 1.00 98.31 93 THR A C 1
ATOM 739 O O . THR A 1 93 ? 6.461 9.993 8.357 1.00 98.31 93 THR A O 1
ATOM 742 N N . LEU A 1 94 ? 6.271 10.415 6.155 1.00 98.75 94 LEU A N 1
ATOM 743 C CA . LEU A 1 94 ? 4.858 10.055 6.057 1.00 98.75 94 LEU A CA 1
ATOM 744 C C . LEU A 1 94 ? 4.671 8.974 5.000 1.00 98.75 94 LEU A C 1
ATOM 746 O O . LEU A 1 94 ? 5.212 9.091 3.904 1.00 98.75 94 LEU A O 1
ATOM 750 N N . HIS A 1 95 ? 3.856 7.978 5.329 1.00 98.81 95 HIS A N 1
ATOM 751 C CA . HIS A 1 95 ? 3.408 6.923 4.437 1.00 98.81 95 HIS A CA 1
ATOM 752 C C . HIS A 1 95 ? 1.927 7.069 4.095 1.00 98.81 95 HIS A C 1
ATOM 754 O O . HIS A 1 95 ? 1.111 7.507 4.913 1.00 98.81 95 HIS A O 1
ATOM 760 N N . TRP A 1 96 ? 1.587 6.685 2.869 1.00 98.69 96 TRP A N 1
ATOM 761 C CA . TRP A 1 96 ? 0.240 6.737 2.309 1.00 98.69 96 TRP A CA 1
ATOM 762 C C . TRP A 1 96 ? -0.337 5.320 2.289 1.00 98.69 96 TRP A C 1
ATOM 764 O O . TRP A 1 96 ? -0.384 4.687 1.236 1.00 98.69 96 TRP A O 1
ATOM 774 N N . HIS A 1 97 ? -0.728 4.823 3.464 1.00 98.62 97 HIS A N 1
ATOM 775 C CA . HIS A 1 97 ? -1.122 3.429 3.691 1.00 98.62 97 HIS A CA 1
ATOM 776 C C . HIS A 1 97 ? -2.080 2.901 2.633 1.00 98.62 97 HIS A C 1
ATOM 778 O O . HIS A 1 97 ? -3.164 3.446 2.412 1.00 98.62 97 HIS A O 1
ATOM 784 N N . GLY A 1 98 ? -1.665 1.816 1.982 1.00 96.31 98 GLY A N 1
ATOM 785 C CA . GLY A 1 98 ? -2.424 1.135 0.941 1.00 96.31 98 GLY A CA 1
ATOM 786 C C . GLY A 1 98 ? -2.376 1.790 -0.440 1.00 96.31 98 GLY A C 1
ATOM 787 O O . GLY A 1 98 ? -2.876 1.191 -1.386 1.00 96.31 98 GLY A O 1
ATOM 788 N N . ILE A 1 99 ? -1.788 2.979 -0.623 1.00 97.38 99 ILE A N 1
ATOM 789 C CA . ILE A 1 99 ? -1.550 3.529 -1.967 1.00 97.38 99 ILE A CA 1
ATOM 790 C C . ILE A 1 99 ? -0.505 2.666 -2.674 1.00 97.38 99 ILE A C 1
ATOM 792 O O . ILE A 1 99 ? 0.591 2.453 -2.169 1.00 97.38 99 ILE A O 1
ATOM 796 N N . ARG A 1 100 ? -0.821 2.208 -3.888 1.00 85.56 100 ARG A N 1
ATOM 797 C CA . ARG A 1 100 ? 0.025 1.252 -4.632 1.00 85.56 100 ARG A CA 1
ATOM 798 C C . ARG A 1 100 ? 1.379 1.808 -5.097 1.00 85.56 100 ARG A C 1
ATOM 800 O O . ARG A 1 100 ? 2.220 1.053 -5.559 1.00 85.56 100 ARG A O 1
ATOM 807 N N . GLN A 1 101 ? 1.574 3.128 -5.053 1.00 87.19 101 GLN A N 1
ATOM 808 C CA . GLN A 1 101 ? 2.814 3.802 -5.472 1.00 87.19 101 GLN A CA 1
ATOM 809 C C . GLN A 1 101 ? 3.375 3.303 -6.816 1.00 87.19 101 GLN A C 1
ATOM 811 O O . GLN A 1 101 ? 4.577 3.071 -6.966 1.00 87.19 101 GLN A O 1
ATOM 816 N N . LEU A 1 102 ? 2.495 3.115 -7.808 1.00 77.81 102 LEU A N 1
ATOM 817 C CA . LEU A 1 102 ? 2.872 2.554 -9.104 1.00 77.81 102 LEU A CA 1
ATOM 818 C C . LEU A 1 102 ? 3.955 3.421 -9.758 1.00 77.81 102 LEU A C 1
ATOM 820 O O . LEU A 1 102 ? 3.682 4.523 -10.231 1.00 77.81 102 LEU A O 1
ATOM 824 N N . ARG A 1 103 ? 5.188 2.895 -9.784 1.00 80.00 103 ARG A N 1
ATOM 825 C CA . ARG A 1 103 ? 6.401 3.587 -10.259 1.00 80.00 103 ARG A CA 1
ATOM 826 C C . ARG A 1 103 ? 6.730 4.884 -9.504 1.00 80.00 103 ARG A C 1
ATOM 828 O O . ARG A 1 103 ? 7.443 5.724 -10.038 1.00 80.00 103 ARG A O 1
ATOM 835 N N . SER A 1 104 ? 6.250 5.036 -8.274 1.00 83.94 104 SER A N 1
ATOM 836 C CA . SER A 1 104 ? 6.503 6.193 -7.408 1.00 83.94 104 SER A CA 1
ATOM 837 C C . SER A 1 104 ? 6.982 5.776 -6.016 1.00 83.94 104 SER A C 1
ATOM 839 O O . SER A 1 104 ? 6.722 6.471 -5.041 1.00 83.94 104 SER A O 1
ATOM 841 N N . GLY A 1 105 ? 7.711 4.657 -5.909 1.00 84.50 105 GLY A N 1
ATOM 842 C CA . GLY A 1 105 ? 8.176 4.101 -4.630 1.00 84.50 105 GLY A CA 1
ATOM 843 C C . GLY A 1 105 ? 9.012 5.061 -3.772 1.00 84.50 105 GLY A C 1
ATOM 844 O O . GLY A 1 105 ? 8.995 4.957 -2.554 1.00 84.50 105 GLY A O 1
ATOM 845 N N . TRP A 1 106 ? 9.671 6.066 -4.362 1.00 92.50 106 TRP A N 1
ATOM 846 C CA . TRP A 1 106 ? 10.341 7.134 -3.599 1.00 92.50 106 TRP A CA 1
ATOM 847 C C . TRP A 1 106 ? 9.373 7.985 -2.761 1.00 92.50 106 TRP A C 1
ATOM 849 O O . TRP A 1 106 ? 9.783 8.566 -1.764 1.00 92.50 106 TRP A O 1
ATOM 859 N N . ALA A 1 107 ? 8.095 8.047 -3.145 1.00 97.12 107 ALA A N 1
ATOM 860 C CA . ALA A 1 107 ? 7.035 8.740 -2.424 1.00 97.12 107 ALA A CA 1
ATOM 861 C C . ALA A 1 107 ? 6.259 7.813 -1.469 1.00 97.12 107 ALA A C 1
ATOM 863 O O . ALA A 1 107 ? 5.201 8.207 -0.980 1.00 97.12 107 ALA A O 1
ATOM 864 N N . ASP A 1 108 ? 6.745 6.595 -1.212 1.00 97.12 108 ASP A N 1
ATOM 865 C CA . ASP A 1 108 ? 6.049 5.646 -0.346 1.00 97.12 108 ASP A CA 1
ATOM 866 C C . ASP A 1 108 ? 6.117 6.038 1.133 1.00 97.12 108 ASP A C 1
ATOM 868 O O . ASP A 1 108 ? 5.097 5.969 1.806 1.00 97.12 108 ASP A O 1
ATOM 872 N N . GLY A 1 109 ? 7.265 6.513 1.628 1.00 97.44 109 GLY A N 1
ATOM 873 C CA . GLY A 1 109 ? 7.400 7.032 2.993 1.00 97.44 109 GLY A CA 1
ATOM 874 C C . GLY A 1 109 ? 8.225 6.249 4.025 1.00 97.44 109 GLY A C 1
ATOM 875 O O . GLY A 1 109 ? 8.791 6.917 4.889 1.00 97.44 109 GLY A O 1
ATOM 876 N N . PRO A 1 110 ? 8.335 4.906 4.024 1.00 96.69 110 PRO A N 1
ATOM 877 C CA . PRO A 1 110 ? 8.998 4.195 5.120 1.00 96.69 110 PRO A CA 1
ATOM 878 C C . PRO A 1 110 ? 10.475 4.589 5.245 1.00 96.69 110 PRO A C 1
ATOM 880 O O . PRO A 1 110 ? 11.264 4.469 4.295 1.00 96.69 110 PRO A O 1
ATOM 883 N N . ALA A 1 111 ? 10.839 5.098 6.426 1.00 95.31 111 ALA A N 1
ATOM 884 C CA . ALA A 1 111 ? 12.174 5.613 6.695 1.00 95.31 111 ALA A CA 1
ATOM 885 C C . ALA A 1 111 ? 13.224 4.509 6.540 1.00 95.31 111 ALA A C 1
ATOM 887 O O . ALA A 1 111 ? 13.056 3.395 7.024 1.00 95.31 111 ALA A O 1
ATOM 888 N N . TYR A 1 112 ? 14.311 4.827 5.839 1.00 95.25 112 TYR A N 1
ATOM 889 C CA . TYR A 1 112 ? 15.413 3.918 5.519 1.00 95.25 112 TYR A CA 1
ATOM 890 C C . TYR A 1 112 ? 15.021 2.667 4.712 1.00 95.25 112 TYR A C 1
ATOM 892 O O . TYR A 1 112 ? 15.860 1.812 4.433 1.00 95.25 112 TYR A O 1
ATOM 900 N N . ILE A 1 113 ? 13.783 2.602 4.222 1.00 94.25 113 ILE A N 1
ATOM 901 C CA . ILE A 1 113 ? 13.361 1.651 3.196 1.00 94.25 113 ILE A CA 1
ATOM 902 C C . ILE A 1 113 ? 13.313 2.375 1.855 1.00 94.25 113 ILE A C 1
ATOM 904 O O . ILE A 1 113 ? 14.111 2.073 0.972 1.00 94.25 113 ILE A O 1
ATOM 908 N N . THR A 1 114 ? 12.459 3.391 1.702 1.00 94.81 114 THR A N 1
ATOM 909 C CA . THR A 1 114 ? 12.332 4.123 0.427 1.00 94.81 114 THR A CA 1
ATOM 910 C C . THR A 1 114 ? 12.977 5.501 0.434 1.00 94.81 114 THR A C 1
ATOM 912 O O . THR A 1 114 ? 13.295 6.027 -0.630 1.00 94.81 114 THR A O 1
ATOM 915 N N . GLN A 1 115 ? 13.184 6.097 1.609 1.00 94.75 115 GLN A N 1
ATOM 916 C CA . GLN A 1 115 ? 13.766 7.432 1.741 1.00 94.75 115 GLN A CA 1
ATOM 917 C C . GLN A 1 115 ? 14.491 7.619 3.075 1.00 94.75 115 GLN A C 1
ATOM 919 O O . GLN A 1 115 ? 14.167 6.963 4.062 1.00 94.75 115 GLN A O 1
ATOM 924 N N . CYS A 1 116 ? 15.420 8.573 3.130 1.00 95.94 116 CYS A N 1
ATOM 925 C CA . CYS A 1 116 ? 15.887 9.111 4.406 1.00 95.94 116 CYS A CA 1
ATOM 926 C C . CYS A 1 116 ? 14.817 10.032 5.034 1.00 95.94 116 CYS A C 1
ATOM 928 O O . CYS A 1 116 ? 13.962 10.569 4.312 1.00 95.94 116 CYS A O 1
ATOM 930 N N . PRO A 1 117 ? 14.842 10.230 6.364 1.00 97.44 117 PRO A N 1
ATOM 931 C CA . PRO A 1 117 ? 13.874 11.092 7.031 1.00 97.44 117 PRO A CA 1
ATOM 932 C C . PRO A 1 117 ? 13.997 12.569 6.647 1.00 97.44 117 PRO A C 1
ATOM 934 O O . PRO A 1 117 ? 15.086 13.077 6.384 1.00 97.44 117 PRO A O 1
ATOM 937 N N . ILE A 1 118 ? 12.869 13.276 6.670 1.00 98.50 118 ILE A N 1
ATOM 938 C CA . ILE A 1 118 ? 12.801 14.731 6.543 1.00 98.50 118 ILE A CA 1
ATOM 939 C C . ILE A 1 118 ? 13.277 15.323 7.872 1.00 98.50 118 ILE A C 1
ATOM 941 O O . ILE A 1 118 ? 12.582 15.226 8.886 1.00 98.50 118 ILE A O 1
ATOM 945 N N . GLN A 1 119 ? 14.465 15.917 7.871 1.00 98.31 119 GLN A N 1
ATOM 946 C CA . GLN A 1 119 ? 15.059 16.538 9.056 1.00 98.31 119 GLN A CA 1
ATOM 947 C C . GLN A 1 119 ? 14.366 17.856 9.428 1.00 98.31 119 GLN A C 1
ATOM 949 O O . GLN A 1 119 ? 13.639 18.444 8.624 1.00 98.31 119 GLN A O 1
ATOM 954 N N . THR A 1 120 ? 14.608 18.331 10.648 1.00 98.31 120 THR A N 1
ATOM 955 C CA . THR A 1 120 ? 14.126 19.623 11.150 1.00 98.31 120 THR A CA 1
ATOM 956 C C . THR A 1 120 ? 14.433 20.758 10.170 1.00 98.31 120 THR A C 1
ATOM 958 O O . THR A 1 120 ? 15.549 20.886 9.673 1.00 98.31 120 THR A O 1
ATOM 961 N N . GLY A 1 121 ? 13.433 21.586 9.866 1.00 97.88 121 GLY A N 1
ATOM 962 C CA . GLY A 1 121 ? 13.543 22.712 8.933 1.00 97.88 121 GLY A CA 1
ATOM 963 C C . GLY A 1 121 ? 13.491 22.328 7.449 1.00 97.88 121 GLY A C 1
ATOM 964 O O . GLY A 1 121 ? 13.333 23.209 6.604 1.00 97.88 121 GLY A O 1
ATOM 965 N N . GLN A 1 122 ? 13.571 21.038 7.109 1.00 98.56 122 GLN A N 1
ATOM 966 C CA . GLN A 1 122 ? 13.542 20.561 5.727 1.00 98.56 122 GLN A CA 1
ATOM 967 C C . GLN A 1 122 ? 12.114 20.305 5.231 1.00 98.56 122 GLN A C 1
ATOM 969 O O . GLN A 1 122 ? 11.139 20.246 5.989 1.00 98.56 122 GLN A O 1
ATOM 974 N N . SER A 1 123 ? 11.981 20.139 3.914 1.00 98.44 123 SER A N 1
ATOM 975 C CA . SER A 1 123 ? 10.710 19.771 3.295 1.00 98.44 123 SER A CA 1
ATOM 976 C C . SER A 1 123 ? 10.879 18.742 2.187 1.00 98.44 123 SER A C 1
ATOM 978 O O . SER A 1 123 ? 11.909 18.701 1.523 1.00 98.44 123 SER A O 1
ATOM 980 N N . TYR A 1 124 ? 9.840 17.941 1.969 1.00 98.50 124 TYR A N 1
ATOM 981 C CA . TYR A 1 124 ? 9.779 16.950 0.901 1.00 98.50 124 TYR A CA 1
ATOM 982 C C . TYR A 1 124 ? 8.411 16.993 0.222 1.00 98.50 124 TYR A C 1
ATOM 984 O O . TYR A 1 124 ? 7.392 17.243 0.872 1.00 98.50 124 TYR A O 1
ATOM 992 N N . VAL A 1 125 ? 8.377 16.775 -1.093 1.00 98.69 125 VAL A N 1
ATOM 993 C CA . VAL A 1 125 ? 7.134 16.747 -1.871 1.00 98.69 125 VAL A CA 1
ATOM 994 C C . VAL A 1 125 ? 6.856 15.321 -2.318 1.00 98.69 125 VAL A C 1
ATOM 996 O O . VAL A 1 125 ? 7.532 14.789 -3.193 1.00 98.69 125 VAL A O 1
ATOM 999 N N . TYR A 1 126 ? 5.809 14.730 -1.754 1.00 98.75 126 TYR A N 1
ATOM 1000 C CA . TYR A 1 126 ? 5.282 13.452 -2.208 1.00 98.75 126 TYR A CA 1
ATOM 1001 C C . TYR A 1 126 ? 4.436 13.675 -3.465 1.00 98.75 126 TYR A C 1
ATOM 1003 O O . TYR A 1 126 ? 3.491 14.468 -3.442 1.00 98.75 126 TYR A O 1
ATOM 1011 N N . ASN A 1 127 ? 4.798 13.003 -4.561 1.00 97.31 127 ASN A N 1
ATOM 1012 C CA . ASN A 1 127 ? 4.171 13.145 -5.876 1.00 97.31 127 ASN A CA 1
ATOM 1013 C C . ASN A 1 127 ? 3.810 11.770 -6.440 1.00 97.31 127 ASN A C 1
ATOM 1015 O O . ASN A 1 127 ? 4.700 11.008 -6.819 1.00 97.31 127 ASN A O 1
ATOM 1019 N N . TYR A 1 128 ? 2.516 11.468 -6.494 1.00 90.44 128 TYR A N 1
ATOM 1020 C CA . TYR A 1 128 ? 2.004 10.197 -7.004 1.00 90.44 128 TYR A CA 1
ATOM 1021 C C . TYR A 1 128 ? 0.580 10.348 -7.550 1.00 90.44 128 TYR A C 1
ATOM 1023 O O . TYR A 1 128 ? -0.124 11.312 -7.246 1.00 90.44 128 TYR A O 1
ATOM 1031 N N . THR A 1 129 ? 0.141 9.376 -8.348 1.00 86.25 129 THR A N 1
ATOM 1032 C CA . THR A 1 129 ? -1.206 9.335 -8.936 1.00 86.25 129 THR A CA 1
ATOM 1033 C C . THR A 1 129 ? -1.979 8.139 -8.400 1.00 86.25 129 THR A C 1
ATOM 1035 O O . THR A 1 129 ? -1.479 7.013 -8.400 1.00 86.25 129 THR A O 1
ATOM 1038 N N . ILE A 1 130 ? -3.224 8.358 -7.977 1.00 84.00 130 ILE A N 1
ATOM 1039 C CA . ILE A 1 130 ? -4.087 7.278 -7.488 1.00 84.00 130 ILE A CA 1
ATOM 1040 C C . ILE A 1 130 ? -4.649 6.502 -8.674 1.00 84.00 130 ILE A C 1
ATOM 1042 O O . ILE A 1 130 ? -5.447 7.032 -9.445 1.00 84.00 130 ILE A O 1
ATOM 1046 N N . THR A 1 131 ? -4.284 5.227 -8.792 1.00 79.12 131 THR A N 1
ATOM 1047 C CA . THR A 1 131 ? -4.657 4.394 -9.944 1.00 79.12 131 THR A CA 1
ATOM 1048 C C . THR A 1 131 ? -5.398 3.141 -9.500 1.00 79.12 131 THR A C 1
ATOM 1050 O O . THR A 1 131 ? -4.878 2.340 -8.729 1.00 79.12 131 THR A O 1
ATOM 1053 N N . GLY A 1 132 ? -6.622 2.957 -9.999 1.00 77.94 132 GLY A N 1
ATOM 1054 C CA . GLY A 1 132 ? -7.424 1.752 -9.768 1.00 77.94 132 GLY A CA 1
ATOM 1055 C C . GLY A 1 132 ? -8.070 1.641 -8.383 1.00 77.94 132 GLY A C 1
ATOM 1056 O O . GLY A 1 132 ? -8.902 0.759 -8.188 1.00 77.94 132 GLY A O 1
ATOM 1057 N N . GLN A 1 133 ? -7.762 2.543 -7.450 1.00 87.50 133 GLN A N 1
ATOM 1058 C CA . GLN A 1 133 ? -8.253 2.509 -6.070 1.00 87.50 133 GLN A CA 1
ATOM 1059 C C . GLN A 1 133 ? -9.429 3.464 -5.870 1.00 87.50 133 GLN A C 1
ATOM 1061 O O . GLN A 1 133 ? -9.481 4.530 -6.484 1.00 87.50 133 GLN A O 1
ATOM 1066 N N . ARG A 1 134 ? -10.378 3.080 -5.013 1.00 93.19 134 ARG A N 1
ATOM 1067 C CA . ARG A 1 134 ? -11.529 3.903 -4.620 1.00 93.19 134 ARG A CA 1
ATOM 1068 C C . ARG A 1 134 ? -12.040 3.438 -3.267 1.00 93.19 134 ARG A C 1
ATOM 1070 O O . ARG A 1 134 ? -12.203 2.246 -3.057 1.00 93.19 134 ARG A O 1
ATOM 1077 N N . GLY A 1 135 ? -12.319 4.368 -2.373 1.00 97.06 135 GLY A N 1
ATOM 1078 C CA . GLY A 1 135 ? -12.756 4.039 -1.038 1.00 97.06 135 GLY A CA 1
ATOM 1079 C C . GLY A 1 135 ? -12.063 4.817 0.057 1.00 97.06 135 GLY A C 1
ATOM 1080 O O . GLY A 1 135 ? -11.876 6.029 -0.053 1.00 97.06 135 GLY A O 1
ATOM 1081 N N . THR A 1 136 ? -11.720 4.121 1.128 1.00 98.75 136 THR A N 1
ATOM 1082 C CA . THR A 1 136 ? -11.025 4.673 2.285 1.00 98.75 136 THR A CA 1
ATOM 1083 C C . THR A 1 136 ? -9.651 4.046 2.426 1.00 98.75 136 THR A C 1
ATOM 1085 O O . THR A 1 136 ? -9.496 2.846 2.279 1.00 98.75 136 THR A O 1
ATOM 1088 N N . LEU A 1 137 ? -8.670 4.897 2.699 1.00 98.69 137 LEU A N 1
ATOM 1089 C CA . LEU A 1 137 ? -7.314 4.578 3.127 1.00 98.69 137 LEU A CA 1
ATOM 1090 C C . LEU A 1 137 ? -6.936 5.587 4.223 1.00 98.69 137 LEU A C 1
ATOM 1092 O O . LEU A 1 137 ? -7.772 6.381 4.674 1.00 98.69 137 LEU A O 1
ATOM 1096 N N . PHE A 1 138 ? -5.683 5.605 4.652 1.00 98.81 138 PHE A N 1
ATOM 1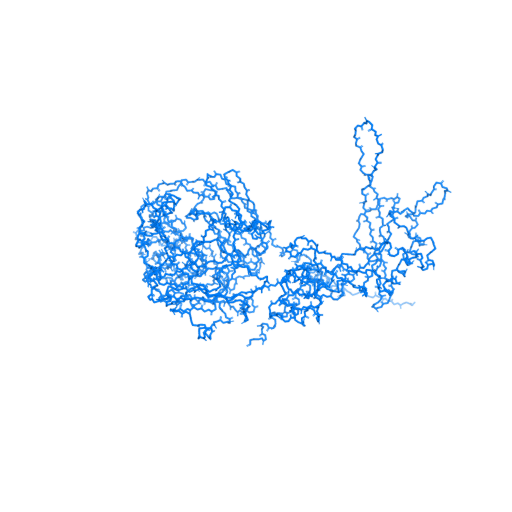097 C CA . PHE A 1 138 ? -5.186 6.605 5.590 1.00 98.81 138 PHE A CA 1
ATOM 1098 C C . PHE A 1 138 ? -3.702 6.876 5.346 1.00 98.81 138 PHE A C 1
ATOM 1100 O O . PHE A 1 138 ? -3.042 6.171 4.595 1.00 98.81 138 PHE A O 1
ATOM 1107 N N . TRP A 1 139 ? -3.196 7.959 5.913 1.00 98.81 139 TRP A N 1
ATOM 1108 C CA . TRP A 1 139 ? -1.779 8.282 5.949 1.00 98.81 139 TRP A CA 1
ATOM 1109 C C . TRP A 1 139 ? -1.320 8.291 7.400 1.00 98.81 139 TRP A C 1
ATOM 1111 O O . TRP A 1 139 ? -2.106 8.598 8.302 1.00 98.81 139 TRP A O 1
ATOM 1121 N N . HIS A 1 140 ? -0.051 7.982 7.632 1.00 98.81 140 HIS A N 1
ATOM 1122 C CA . HIS A 1 140 ? 0.541 8.018 8.964 1.00 98.81 140 HIS A CA 1
ATOM 1123 C C . HIS A 1 140 ? 2.051 8.232 8.904 1.00 98.81 140 HIS A C 1
ATOM 1125 O O . HIS A 1 140 ? 2.671 8.052 7.858 1.00 98.81 140 HIS A O 1
ATOM 1131 N N . ALA A 1 141 ? 2.656 8.627 10.021 1.00 98.56 141 ALA A N 1
ATOM 1132 C CA . ALA A 1 141 ? 4.106 8.671 10.131 1.00 98.56 141 ALA A CA 1
ATOM 1133 C C . ALA A 1 141 ? 4.711 7.275 9.980 1.00 98.56 141 ALA A C 1
ATOM 1135 O O . ALA A 1 141 ? 4.150 6.306 10.487 1.00 98.56 141 ALA A O 1
ATOM 1136 N N . HIS A 1 142 ? 5.845 7.158 9.297 1.00 97.75 142 HIS A N 1
ATOM 1137 C CA . HIS A 1 142 ? 6.488 5.858 9.058 1.00 97.75 142 HIS A CA 1
ATOM 1138 C C . HIS A 1 142 ? 7.955 5.875 9.488 1.00 97.75 142 HIS A C 1
ATOM 1140 O O . HIS A 1 142 ? 8.879 5.558 8.736 1.00 97.75 142 HIS A O 1
ATOM 1146 N N . ILE A 1 143 ? 8.129 6.344 10.724 1.00 95.31 143 ILE A N 1
ATOM 1147 C CA . ILE A 1 143 ? 9.367 6.359 11.494 1.00 95.31 143 ILE A CA 1
ATOM 1148 C C . ILE A 1 143 ? 9.007 6.373 12.985 1.00 95.31 143 ILE A C 1
ATOM 1150 O O . ILE A 1 143 ? 8.173 7.178 13.411 1.00 95.31 143 ILE A O 1
ATOM 1154 N N . SER A 1 144 ? 9.637 5.490 13.765 1.00 92.38 144 SER A N 1
ATOM 1155 C CA . SER A 1 144 ? 9.394 5.344 15.208 1.00 92.38 144 SER A CA 1
ATOM 1156 C C . SER A 1 144 ? 7.902 5.143 15.552 1.00 92.38 144 SER A C 1
ATOM 1158 O O . SER A 1 144 ? 7.128 4.611 14.751 1.00 92.38 144 SER A O 1
ATOM 1160 N N . TRP A 1 145 ? 7.481 5.559 16.747 1.00 95.25 145 TRP A N 1
ATOM 1161 C CA . TRP A 1 145 ? 6.106 5.473 17.248 1.00 95.25 145 TRP A CA 1
ATOM 1162 C C . TRP A 1 145 ? 5.297 6.758 17.019 1.00 95.25 145 TRP A C 1
ATOM 1164 O O . TRP A 1 145 ? 4.169 6.893 17.497 1.00 95.25 145 TRP A O 1
ATOM 1174 N N . LEU A 1 146 ? 5.803 7.681 16.195 1.00 97.38 146 LEU A N 1
ATOM 1175 C CA . LEU A 1 146 ? 5.142 8.954 15.882 1.00 97.38 146 LEU A CA 1
ATOM 1176 C C . LEU A 1 146 ? 3.737 8.788 15.285 1.00 97.38 146 LEU A C 1
ATOM 1178 O O . LEU A 1 146 ? 2.888 9.671 15.442 1.00 97.38 146 LEU A O 1
ATOM 1182 N N . ARG A 1 147 ? 3.441 7.645 14.648 1.00 97.62 147 ARG A N 1
ATOM 1183 C CA . ARG A 1 147 ? 2.093 7.342 14.143 1.00 97.62 147 ARG A CA 1
ATOM 1184 C C . ARG A 1 147 ? 1.034 7.204 15.235 1.00 97.62 147 ARG A C 1
ATOM 1186 O O . ARG A 1 147 ? -0.134 7.128 14.891 1.00 97.62 147 ARG A O 1
ATOM 1193 N N . ALA A 1 148 ? 1.400 7.215 16.517 1.00 97.06 148 ALA A N 1
ATOM 1194 C CA . ALA A 1 148 ? 0.439 7.285 17.619 1.00 97.06 148 ALA A CA 1
ATOM 1195 C C . ALA A 1 148 ? -0.352 8.598 17.632 1.00 97.06 148 ALA A C 1
ATOM 1197 O O . ALA A 1 148 ? -1.451 8.664 18.175 1.00 97.06 148 ALA A O 1
ATOM 1198 N N . THR A 1 149 ? 0.188 9.655 17.020 1.00 97.56 149 THR A N 1
ATOM 1199 C CA . THR A 1 149 ? -0.471 10.970 16.938 1.00 97.56 149 THR A CA 1
ATOM 1200 C C . THR A 1 149 ? -0.456 11.564 15.532 1.00 97.56 149 THR A C 1
ATOM 1202 O O . THR A 1 149 ? -1.339 12.349 15.176 1.00 97.56 149 THR A O 1
ATOM 1205 N N . LEU A 1 150 ? 0.491 11.144 14.692 1.00 98.31 150 LEU A N 1
ATOM 1206 C CA . LEU A 1 150 ? 0.690 11.675 13.353 1.00 98.31 150 LEU A CA 1
ATOM 1207 C C . LEU A 1 150 ? 0.065 10.761 12.286 1.00 98.31 150 LEU A C 1
ATOM 1209 O O . LEU A 1 150 ? 0.763 10.035 11.583 1.00 98.31 150 LEU A O 1
ATOM 1213 N N . TYR A 1 151 ? -1.263 10.808 12.166 1.00 98.75 151 TYR A N 1
ATOM 1214 C CA . TYR A 1 151 ? -2.049 10.068 11.168 1.00 98.75 151 TYR A CA 1
ATOM 1215 C C . TYR A 1 151 ? -3.311 10.825 10.748 1.00 98.75 151 TYR A C 1
ATOM 1217 O O . TYR A 1 151 ? -3.787 11.708 11.463 1.00 98.75 151 TYR A O 1
ATOM 1225 N N . GLY A 1 152 ? -3.895 10.463 9.608 1.00 98.69 152 GLY A N 1
ATOM 1226 C CA . GLY A 1 152 ? -5.166 11.015 9.149 1.00 98.69 152 GLY A CA 1
ATOM 1227 C C . GLY A 1 152 ? -5.735 10.279 7.935 1.00 98.69 152 GLY A C 1
ATOM 1228 O O . GLY A 1 152 ? -5.068 9.448 7.333 1.00 98.69 152 GLY A O 1
ATOM 1229 N N . PRO A 1 153 ? -6.992 10.540 7.557 1.00 98.69 153 PRO A N 1
ATOM 1230 C CA . PRO A 1 153 ? -7.694 9.717 6.578 1.00 98.69 153 PRO A CA 1
ATOM 1231 C C . PRO A 1 153 ? -7.416 10.140 5.129 1.00 98.69 153 PRO A C 1
ATOM 1233 O O . PRO A 1 153 ? -7.245 11.326 4.830 1.00 98.69 153 PRO A O 1
ATOM 1236 N N . ILE A 1 154 ? -7.478 9.177 4.209 1.00 98.81 154 ILE A N 1
ATOM 1237 C CA . ILE A 1 154 ? -7.501 9.386 2.757 1.00 98.81 154 ILE A CA 1
ATOM 1238 C C . ILE A 1 154 ? -8.848 8.876 2.234 1.00 98.81 154 ILE A C 1
ATOM 1240 O O . ILE A 1 154 ? -9.192 7.706 2.381 1.00 98.81 154 ILE A O 1
ATOM 1244 N N . VAL A 1 155 ? -9.628 9.754 1.610 1.00 98.69 155 VAL A N 1
ATOM 1245 C CA . VAL A 1 155 ? -10.891 9.398 0.954 1.00 98.69 155 VAL A CA 1
ATOM 1246 C C . VAL A 1 155 ? -10.698 9.475 -0.551 1.00 98.69 155 VAL A C 1
ATOM 1248 O O . VAL A 1 155 ? -10.428 10.546 -1.093 1.00 98.69 155 VAL A O 1
ATOM 1251 N N . ILE A 1 156 ? -10.869 8.341 -1.222 1.00 98.06 156 ILE A N 1
ATOM 1252 C CA . ILE A 1 156 ? -10.757 8.200 -2.669 1.00 98.06 156 ILE A CA 1
ATOM 1253 C C . ILE A 1 156 ? -12.158 8.001 -3.236 1.00 98.06 156 ILE A C 1
ATOM 1255 O O . ILE A 1 156 ? -12.725 6.913 -3.231 1.00 98.06 156 ILE A O 1
ATOM 1259 N N . LEU A 1 157 ? -12.757 9.072 -3.722 1.00 96.50 157 LEU A N 1
ATOM 1260 C CA . LEU A 1 157 ? -14.063 9.018 -4.356 1.00 96.50 157 LEU A CA 1
ATOM 1261 C C . LEU A 1 157 ? -13.970 8.289 -5.713 1.00 96.50 157 LEU A C 1
ATOM 1263 O O . LEU A 1 157 ? -12.922 8.328 -6.368 1.00 96.50 157 LEU A O 1
ATOM 1267 N N . PRO A 1 158 ? -15.070 7.683 -6.197 1.00 92.31 158 PRO A N 1
ATOM 1268 C CA . PRO A 1 158 ? -15.135 7.188 -7.569 1.00 92.31 158 PRO A CA 1
ATOM 1269 C C . PRO A 1 158 ? -14.775 8.281 -8.586 1.00 92.31 158 PRO A C 1
ATOM 1271 O O . PRO A 1 158 ? -14.861 9.481 -8.288 1.00 92.31 158 PRO A O 1
ATOM 1274 N N . LYS A 1 159 ? -14.441 7.896 -9.822 1.00 88.31 159 LYS A N 1
ATOM 1275 C CA . LYS A 1 159 ? -14.317 8.862 -10.927 1.00 88.31 159 LYS A CA 1
ATOM 1276 C C . LYS A 1 159 ? -15.573 9.734 -11.031 1.00 88.31 159 LYS A C 1
ATOM 1278 O O . LYS A 1 159 ? -16.673 9.339 -10.635 1.00 88.31 159 LYS A O 1
ATOM 1283 N N . LYS A 1 160 ? -15.419 10.959 -11.538 1.00 87.69 160 LYS A N 1
ATOM 1284 C CA . LYS A 1 160 ? -16.554 11.879 -11.714 1.00 87.69 160 LYS A CA 1
ATOM 1285 C C . LYS A 1 160 ? -17.636 11.180 -12.553 1.00 87.69 160 LYS A C 1
ATOM 1287 O O . LYS A 1 160 ? -17.308 10.533 -13.538 1.00 87.69 160 LYS A O 1
ATOM 1292 N N . ARG A 1 161 ? -18.906 11.297 -12.144 1.00 88.19 161 ARG A N 1
ATOM 1293 C CA . ARG A 1 161 ? -20.075 10.631 -12.766 1.00 88.19 161 ARG A CA 1
ATOM 1294 C C . ARG A 1 161 ? -20.117 9.096 -12.659 1.00 88.19 161 ARG A C 1
ATOM 1296 O O . ARG A 1 161 ? -21.051 8.495 -13.174 1.00 88.19 161 ARG A O 1
ATOM 1303 N N . VAL A 1 162 ? -19.183 8.455 -11.957 1.00 90.19 162 VAL A N 1
ATOM 1304 C CA . VAL A 1 162 ? -19.272 7.021 -11.647 1.00 90.19 162 VAL A CA 1
ATOM 1305 C C . VAL A 1 162 ? -19.922 6.853 -10.269 1.00 90.19 162 VAL A C 1
ATOM 1307 O O . VAL A 1 162 ? -19.365 7.342 -9.286 1.00 90.19 162 VAL A O 1
ATOM 1310 N N . PRO A 1 163 ? -21.091 6.195 -10.158 1.00 92.81 163 PRO A N 1
ATOM 1311 C CA . PRO A 1 163 ? -21.728 5.962 -8.866 1.00 92.81 163 PRO A CA 1
ATOM 1312 C C . PRO A 1 163 ? -21.040 4.829 -8.093 1.00 92.81 163 PRO A C 1
ATOM 1314 O O . PRO A 1 163 ? -20.346 3.985 -8.673 1.00 92.81 163 PRO A O 1
ATOM 1317 N N . TYR A 1 164 ? -21.292 4.782 -6.784 1.00 95.12 164 TYR A N 1
ATOM 1318 C CA . TYR A 1 164 ? -21.007 3.608 -5.959 1.00 95.12 164 TYR A CA 1
ATOM 1319 C C . TYR A 1 164 ? -21.753 2.361 -6.487 1.00 95.12 164 TYR A C 1
ATOM 1321 O O . TYR A 1 164 ? -22.794 2.494 -7.133 1.00 95.12 164 TYR A O 1
ATOM 1329 N N . PRO A 1 165 ? -21.268 1.135 -6.207 1.00 95.00 165 PRO A N 1
ATOM 1330 C CA . PRO A 1 165 ? -21.982 -0.108 -6.532 1.00 95.00 165 PRO A CA 1
ATOM 1331 C C . PRO A 1 165 ? -23.165 -0.394 -5.593 1.00 95.00 165 PRO A C 1
ATOM 1333 O O . PRO A 1 165 ? -23.809 -1.432 -5.702 1.00 95.00 165 PRO A O 1
ATOM 1336 N N . PHE A 1 166 ? -23.436 0.510 -4.658 1.00 95.75 166 PHE A N 1
ATOM 1337 C CA . PHE A 1 166 ? -24.550 0.489 -3.722 1.00 95.75 166 PHE A CA 1
ATOM 1338 C C . PHE A 1 166 ? -25.255 1.856 -3.753 1.00 95.75 166 PHE A C 1
ATOM 1340 O O . PHE A 1 166 ? -24.664 2.832 -4.228 1.00 95.75 166 PHE A O 1
ATOM 1347 N N . PRO A 1 167 ? -26.502 1.960 -3.254 1.00 96.00 167 PRO A N 1
ATOM 1348 C CA . PRO A 1 167 ? -27.237 3.221 -3.242 1.00 96.00 167 PRO A CA 1
ATOM 1349 C C . PRO A 1 167 ? -26.438 4.352 -2.592 1.00 96.00 167 PRO A C 1
ATOM 1351 O O . PRO A 1 167 ? -25.824 4.160 -1.541 1.00 96.00 167 PRO A O 1
ATOM 1354 N N . GLN A 1 168 ? -26.470 5.534 -3.212 1.00 96.38 168 GLN A N 1
ATOM 1355 C CA . GLN A 1 168 ? -25.751 6.709 -2.726 1.00 96.38 168 GLN A CA 1
ATOM 1356 C C . GLN A 1 168 ? -26.118 6.983 -1.252 1.00 96.38 168 GLN A C 1
ATOM 1358 O O . GLN A 1 168 ? -27.298 7.188 -0.946 1.00 96.38 168 GLN A O 1
ATOM 1363 N N . PRO A 1 169 ? -25.140 6.997 -0.327 1.00 97.44 169 PRO A N 1
ATOM 1364 C CA . PRO A 1 169 ? -25.410 7.288 1.073 1.00 97.44 169 PRO A CA 1
ATOM 1365 C C . PRO A 1 169 ? -25.846 8.747 1.246 1.00 97.44 169 PRO A C 1
ATOM 1367 O O . PRO A 1 169 ? -25.407 9.640 0.520 1.00 97.44 169 PRO A O 1
ATOM 1370 N N . PHE A 1 170 ? -26.676 8.997 2.259 1.00 98.06 170 PHE A N 1
ATOM 1371 C CA . PHE A 1 170 ? -27.122 10.336 2.641 1.00 98.06 170 PHE A CA 1
ATOM 1372 C C . PHE A 1 170 ? -25.946 11.218 3.077 1.00 98.06 170 PHE A C 1
ATOM 1374 O O . PHE A 1 170 ? -25.871 12.384 2.697 1.00 98.06 170 PHE A O 1
ATOM 1381 N N . LYS A 1 171 ? -25.034 10.657 3.880 1.00 98.06 171 LYS A N 1
ATOM 1382 C CA . LYS A 1 171 ? -23.780 11.286 4.314 1.00 98.06 171 LYS A CA 1
ATOM 1383 C C . LYS A 1 171 ? -22.701 10.229 4.524 1.00 98.06 171 LYS A C 1
ATOM 1385 O O . LYS A 1 171 ? -23.000 9.072 4.819 1.00 98.06 171 LYS A O 1
ATOM 1390 N N . GLU A 1 172 ? -21.453 10.663 4.426 1.00 98.12 172 GLU A N 1
ATOM 1391 C CA . GLU A 1 172 ? -20.273 9.860 4.738 1.00 98.12 172 GLU A CA 1
ATOM 1392 C C . GLU A 1 172 ? -19.622 10.392 6.019 1.00 98.12 172 GLU A C 1
ATOM 1394 O O . GLU A 1 172 ? -19.506 11.608 6.195 1.00 98.12 172 GLU A O 1
ATOM 1399 N N . VAL A 1 173 ? -19.218 9.499 6.921 1.00 98.50 173 VAL A N 1
ATOM 1400 C CA . VAL A 1 173 ? -18.660 9.852 8.233 1.00 98.50 173 VAL A CA 1
ATOM 1401 C C . VAL A 1 173 ? -17.388 9.056 8.471 1.00 98.50 173 VAL A C 1
ATOM 1403 O O . VAL A 1 173 ? -17.380 7.843 8.301 1.00 98.50 173 VAL A O 1
ATOM 1406 N N . LEU A 1 174 ? -16.321 9.737 8.879 1.00 98.50 174 LEU A N 1
ATOM 1407 C CA . LEU A 1 174 ? -15.051 9.111 9.243 1.00 98.50 174 LEU A CA 1
ATOM 1408 C C . LEU A 1 174 ? -15.085 8.668 10.709 1.00 98.50 174 LEU A C 1
ATOM 1410 O O . LEU A 1 174 ? -15.493 9.439 11.582 1.00 98.50 174 LEU A O 1
ATOM 1414 N N . ILE A 1 175 ? -14.648 7.437 10.964 1.00 98.75 175 ILE A N 1
ATOM 1415 C CA . ILE A 1 175 ? -14.459 6.876 12.302 1.00 98.75 175 ILE A CA 1
ATOM 1416 C C . ILE A 1 175 ? -13.055 6.281 12.331 1.00 98.75 175 ILE A C 1
ATOM 1418 O O . ILE A 1 175 ? -12.798 5.248 11.721 1.00 98.75 175 ILE A O 1
ATOM 1422 N N . ILE A 1 176 ? -12.139 6.976 12.995 1.00 98.75 176 ILE A N 1
ATOM 1423 C CA . ILE A 1 176 ? -10.733 6.594 13.079 1.00 98.75 176 ILE A CA 1
ATOM 1424 C C . ILE A 1 176 ? -10.470 6.094 14.490 1.00 98.75 176 ILE A C 1
ATOM 1426 O O . ILE A 1 176 ? -10.630 6.854 15.444 1.00 98.75 176 ILE A O 1
ATOM 1430 N N . PHE A 1 177 ? -10.088 4.834 14.621 1.00 98.81 177 PHE A N 1
ATOM 1431 C CA . PHE A 1 177 ? -9.626 4.282 15.883 1.00 98.81 177 PHE A CA 1
ATOM 1432 C C . PHE A 1 177 ? -8.142 4.569 16.059 1.00 98.81 177 PHE A C 1
ATOM 1434 O O . PHE A 1 177 ? -7.385 4.564 15.089 1.00 98.81 177 PHE A O 1
ATOM 1441 N N . GLY A 1 178 ? -7.739 4.823 17.294 1.00 98.12 178 GLY A N 1
ATOM 1442 C CA . GLY A 1 178 ? -6.348 5.029 17.665 1.00 98.12 178 GLY A CA 1
ATOM 1443 C C . GLY A 1 178 ? -6.162 4.822 19.157 1.00 98.12 178 GLY A C 1
ATOM 1444 O O . GLY A 1 178 ? -7.124 4.552 19.874 1.00 98.12 178 GLY A O 1
ATOM 1445 N N . GLU A 1 179 ? -4.943 5.026 19.628 1.00 97.81 179 GLU A N 1
ATOM 1446 C CA . GLU A 1 179 ? -4.566 4.857 21.030 1.00 97.81 179 GLU A CA 1
ATOM 1447 C C . GLU A 1 179 ? -3.972 6.146 21.595 1.00 97.81 179 GLU A C 1
ATOM 1449 O O . GLU A 1 179 ? -3.473 7.003 20.859 1.00 97.81 179 GLU A O 1
ATOM 1454 N N . TRP A 1 180 ? -4.044 6.295 22.913 1.00 97.75 180 TRP A N 1
ATOM 1455 C CA . TRP A 1 180 ? -3.509 7.431 23.642 1.00 97.75 180 TRP A CA 1
ATOM 1456 C C . TRP A 1 180 ? -2.681 6.967 24.837 1.00 97.75 180 TRP A C 1
ATOM 1458 O O . TRP A 1 180 ? -3.171 6.251 25.703 1.00 97.75 180 TRP A O 1
ATOM 1468 N N . TRP A 1 181 ? -1.453 7.472 24.920 1.00 97.88 181 TRP A N 1
ATOM 1469 C CA . TRP A 1 181 ? -0.606 7.400 26.109 1.00 97.88 181 TRP A CA 1
ATOM 1470 C C . TRP A 1 181 ? -0.570 8.765 26.782 1.00 97.88 181 TRP A C 1
ATOM 1472 O O . TRP A 1 181 ? -0.477 9.790 26.107 1.00 97.88 181 TRP A O 1
ATOM 1482 N N . LYS A 1 182 ? -0.577 8.801 28.108 1.00 97.12 182 LYS A N 1
ATOM 1483 C CA . LYS A 1 182 ? -0.253 9.992 28.898 1.00 97.12 182 LYS A CA 1
ATOM 1484 C C . LYS A 1 182 ? 1.223 10.357 28.779 1.00 97.12 182 LYS A C 1
ATOM 1486 O O . LYS A 1 182 ? 1.547 11.532 28.638 1.00 97.12 182 LYS A O 1
ATOM 1491 N N . ALA A 1 183 ? 2.097 9.351 28.772 1.00 96.94 183 ALA A N 1
ATOM 1492 C CA . ALA A 1 183 ? 3.522 9.521 28.511 1.00 96.94 183 ALA A CA 1
ATOM 1493 C C . ALA A 1 183 ? 3.791 9.932 27.051 1.00 96.94 183 ALA A C 1
ATOM 1495 O O . ALA A 1 183 ? 2.951 9.730 26.164 1.00 96.94 183 ALA A O 1
ATOM 1496 N N . ASP A 1 184 ? 4.966 10.507 26.792 1.00 96.00 184 ASP A N 1
ATOM 1497 C CA . ASP A 1 184 ? 5.466 10.678 25.426 1.00 96.00 184 ASP A CA 1
ATOM 1498 C C . ASP A 1 184 ? 5.741 9.299 24.810 1.00 96.00 184 ASP A C 1
ATOM 1500 O O . ASP A 1 184 ? 6.437 8.466 25.390 1.00 96.00 184 ASP A O 1
ATOM 1504 N N . THR A 1 185 ? 5.170 9.049 23.633 1.00 95.38 185 THR A N 1
ATOM 1505 C CA . THR A 1 185 ? 5.285 7.763 22.943 1.00 95.38 185 THR A CA 1
ATOM 1506 C C . THR A 1 185 ? 6.709 7.488 22.480 1.00 95.38 185 THR A C 1
ATOM 1508 O O . THR A 1 185 ? 7.098 6.326 22.444 1.00 95.38 185 THR A O 1
ATOM 1511 N N . GLU A 1 186 ? 7.507 8.527 22.202 1.00 95.31 186 GLU A N 1
ATOM 1512 C CA . GLU A 1 186 ? 8.929 8.340 21.897 1.00 95.31 186 GLU A CA 1
ATOM 1513 C C . GLU A 1 186 ? 9.704 7.880 23.142 1.00 95.31 186 GLU A C 1
ATOM 1515 O O . GLU A 1 186 ? 10.562 7.007 23.046 1.00 95.31 186 GLU A O 1
ATOM 1520 N N . THR A 1 187 ? 9.366 8.378 24.337 1.00 96.19 187 THR A N 1
ATOM 1521 C CA . THR A 1 187 ? 9.935 7.865 25.595 1.00 96.19 187 THR A CA 1
ATOM 1522 C C . THR A 1 187 ? 9.541 6.408 25.835 1.00 96.19 187 THR A C 1
ATOM 1524 O O . THR A 1 187 ? 10.400 5.611 26.204 1.00 96.19 187 THR A O 1
ATOM 1527 N N . VAL A 1 188 ? 8.278 6.043 25.581 1.00 96.19 188 VAL A N 1
ATOM 1528 C CA . VAL A 1 188 ? 7.781 4.664 25.747 1.00 96.19 188 VAL A CA 1
ATOM 1529 C C . VAL A 1 188 ? 8.554 3.682 24.862 1.00 96.19 188 VAL A C 1
ATOM 1531 O O . VAL A 1 188 ? 9.045 2.670 25.365 1.00 96.19 188 VAL A O 1
ATOM 1534 N N . ILE A 1 189 ? 8.712 3.977 23.565 1.00 94.12 189 ILE A N 1
ATOM 1535 C CA . ILE A 1 189 ? 9.451 3.081 22.665 1.00 94.12 189 ILE A CA 1
ATOM 1536 C C . ILE A 1 189 ? 10.952 3.073 22.970 1.00 94.12 189 ILE A C 1
ATOM 1538 O O . ILE A 1 189 ? 11.569 2.011 22.949 1.00 94.12 189 ILE A O 1
ATOM 1542 N N . ASN A 1 190 ? 11.547 4.217 23.322 1.00 95.06 190 ASN A N 1
ATOM 1543 C CA . ASN A 1 190 ? 12.968 4.283 23.667 1.00 95.06 190 ASN A CA 1
ATOM 1544 C C . ASN A 1 190 ? 13.280 3.455 24.916 1.00 95.06 190 ASN A C 1
ATOM 1546 O O . ASN A 1 190 ? 14.279 2.738 24.933 1.00 95.06 190 ASN A O 1
ATOM 1550 N N . GLN A 1 191 ? 12.410 3.498 25.928 1.00 93.62 191 GLN A N 1
ATOM 1551 C CA . GLN A 1 191 ? 12.537 2.654 27.111 1.00 93.62 191 GLN A CA 1
ATOM 1552 C C . GLN A 1 191 ? 12.456 1.169 26.740 1.00 93.62 191 GLN A C 1
ATOM 1554 O O . GLN A 1 191 ? 13.339 0.410 27.129 1.00 93.62 191 GLN A O 1
ATOM 1559 N N . ALA A 1 192 ? 11.458 0.761 25.947 1.00 91.06 192 ALA A N 1
ATOM 1560 C CA . ALA A 1 192 ? 11.300 -0.628 25.507 1.00 91.06 192 ALA A CA 1
ATOM 1561 C C . ALA A 1 192 ? 12.527 -1.137 24.730 1.00 91.06 192 ALA A C 1
ATOM 1563 O O . ALA A 1 192 ? 13.026 -2.236 24.976 1.00 91.06 192 ALA A O 1
ATOM 1564 N N . MET A 1 193 ? 13.075 -0.305 23.839 1.00 90.00 193 MET A N 1
ATOM 1565 C CA . MET A 1 193 ? 14.295 -0.624 23.098 1.00 90.00 193 MET A CA 1
ATOM 1566 C C . MET A 1 193 ? 15.515 -0.731 24.019 1.00 90.00 193 MET A C 1
ATOM 1568 O O . MET A 1 193 ? 16.349 -1.608 23.806 1.00 90.00 193 MET A O 1
ATOM 1572 N N . GLN A 1 194 ? 15.632 0.112 25.048 1.00 89.75 194 GLN A N 1
ATOM 1573 C CA . GLN A 1 194 ? 16.740 0.059 26.009 1.00 89.75 194 GLN A CA 1
ATOM 1574 C C . GLN A 1 194 ? 16.680 -1.184 26.905 1.00 89.75 194 GLN A C 1
ATOM 1576 O O . GLN A 1 194 ? 17.699 -1.840 27.100 1.00 89.75 194 GLN A O 1
ATOM 1581 N N . THR A 1 195 ? 15.500 -1.533 27.420 1.00 88.06 195 THR A N 1
ATOM 1582 C CA . THR A 1 195 ? 15.309 -2.675 28.332 1.00 88.06 195 THR A CA 1
ATOM 1583 C C . THR A 1 195 ? 15.192 -4.014 27.602 1.00 88.06 195 THR A C 1
ATOM 1585 O O . THR A 1 195 ? 15.425 -5.064 28.195 1.00 88.06 195 THR A O 1
ATOM 1588 N N . GLY A 1 196 ? 14.810 -4.002 26.320 1.00 86.94 196 GLY A N 1
ATOM 1589 C CA . GLY A 1 196 ? 14.433 -5.206 25.576 1.00 86.94 196 GLY A CA 1
ATOM 1590 C C . GLY A 1 196 ? 13.087 -5.802 26.007 1.00 86.94 196 GLY A C 1
ATOM 1591 O O . GLY A 1 196 ? 12.866 -6.996 25.795 1.00 86.94 196 GLY A O 1
ATOM 1592 N N . SER A 1 197 ? 12.223 -5.002 26.641 1.00 86.31 197 SER A N 1
ATOM 1593 C CA . SER A 1 197 ? 10.871 -5.387 27.058 1.00 86.31 197 SER A CA 1
ATOM 1594 C C . SER A 1 197 ? 9.823 -5.027 26.010 1.00 86.31 197 SER A C 1
ATOM 1596 O O . SER A 1 197 ? 10.077 -4.245 25.095 1.00 86.31 197 SER A O 1
ATOM 1598 N N . ALA A 1 198 ? 8.601 -5.533 26.190 1.00 87.00 198 ALA A N 1
ATOM 1599 C CA . ALA A 1 198 ? 7.451 -4.970 25.496 1.00 87.00 198 ALA A CA 1
ATOM 1600 C C . ALA A 1 198 ? 7.258 -3.489 25.906 1.00 87.00 198 ALA A C 1
ATOM 1602 O O . ALA A 1 198 ? 7.570 -3.132 27.051 1.00 87.00 198 ALA A O 1
ATOM 1603 N N . PRO A 1 199 ? 6.764 -2.623 25.004 1.00 90.62 199 PRO A N 1
ATOM 1604 C CA . PRO A 1 199 ? 6.370 -1.260 25.348 1.00 90.62 199 PRO A CA 1
ATOM 1605 C C . PRO A 1 199 ? 5.203 -1.228 26.340 1.00 90.62 199 PRO A C 1
ATOM 1607 O O . PRO A 1 199 ? 4.369 -2.131 26.365 1.00 90.62 199 PRO A O 1
ATOM 1610 N N . ASN A 1 200 ? 5.111 -0.156 27.132 1.00 93.88 200 ASN A N 1
ATOM 1611 C CA . ASN A 1 200 ? 3.960 0.054 28.010 1.00 93.88 200 ASN A CA 1
ATOM 1612 C C . ASN A 1 200 ? 2.667 0.187 27.191 1.00 93.88 200 ASN A C 1
ATOM 1614 O O . ASN A 1 200 ? 2.635 0.887 26.175 1.00 93.88 200 ASN A O 1
ATOM 1618 N N . VAL A 1 201 ? 1.595 -0.434 27.683 1.00 95.94 201 VAL A N 1
ATOM 1619 C CA . VAL A 1 201 ? 0.253 -0.376 27.084 1.00 95.94 201 VAL A CA 1
ATOM 1620 C C . VAL A 1 201 ? -0.303 1.050 27.070 1.00 95.94 201 VAL A C 1
ATOM 1622 O O . VAL A 1 201 ? 0.130 1.902 27.852 1.00 95.94 201 VAL A O 1
ATOM 1625 N N . SER A 1 202 ? -1.243 1.324 26.166 1.00 97.19 202 SER A N 1
ATOM 1626 C CA . SER A 1 202 ? -1.922 2.618 26.100 1.00 97.19 202 SER A CA 1
ATOM 1627 C C . SER A 1 202 ? -2.806 2.870 27.328 1.00 97.19 202 SER A C 1
ATOM 1629 O O . SER A 1 202 ? -3.235 1.952 28.023 1.00 97.19 202 SER A O 1
ATOM 1631 N N . ASP A 1 203 ? -3.062 4.148 27.622 1.00 97.75 203 ASP A N 1
ATOM 1632 C CA . ASP A 1 203 ? -3.974 4.565 28.695 1.00 97.75 203 ASP A CA 1
ATOM 1633 C C . ASP A 1 203 ? -5.442 4.593 28.237 1.00 97.75 203 ASP A C 1
ATOM 1635 O O . ASP A 1 203 ? -6.350 4.679 29.072 1.00 97.75 203 ASP A O 1
ATOM 1639 N N . ALA A 1 204 ? -5.670 4.651 26.921 1.00 97.75 204 ALA A N 1
ATOM 1640 C CA . ALA A 1 204 ? -6.995 4.627 26.323 1.00 97.75 204 ALA A CA 1
ATOM 1641 C C . ALA A 1 204 ? -6.960 4.352 24.817 1.00 97.75 204 ALA A C 1
ATOM 1643 O O . ALA A 1 204 ? -6.249 5.025 24.062 1.00 97.75 204 ALA A O 1
ATOM 1644 N N . TYR A 1 205 ? -7.907 3.548 24.345 1.00 98.44 205 TYR A N 1
ATOM 1645 C CA . TYR A 1 205 ? -8.383 3.639 22.965 1.00 98.44 205 TYR A CA 1
ATOM 1646 C C . TYR A 1 205 ? -9.190 4.916 22.718 1.00 98.44 205 TYR A C 1
ATOM 1648 O O . TYR A 1 205 ? -9.804 5.497 23.618 1.00 98.44 205 TYR A O 1
ATOM 1656 N N . THR A 1 206 ? -9.267 5.327 21.455 1.00 98.44 206 THR A N 1
ATOM 1657 C CA . THR A 1 206 ? -9.973 6.537 21.028 1.00 98.44 206 THR A CA 1
ATOM 1658 C C . THR A 1 206 ? -10.796 6.331 19.760 1.00 98.44 206 THR A C 1
ATOM 1660 O O . THR A 1 206 ? -10.424 5.563 18.876 1.00 98.44 206 THR A O 1
ATOM 1663 N N . ILE A 1 207 ? -11.895 7.082 19.638 1.00 98.69 207 ILE A N 1
ATOM 1664 C CA . ILE A 1 207 ? -12.646 7.276 18.393 1.00 98.69 207 ILE A CA 1
ATOM 1665 C C . ILE A 1 207 ? -12.453 8.724 17.947 1.00 98.69 207 ILE A C 1
ATOM 1667 O O . ILE A 1 207 ? -12.840 9.655 18.650 1.00 98.69 207 ILE A O 1
ATOM 1671 N N . ASN A 1 208 ? -11.866 8.927 16.769 1.00 98.38 208 ASN A N 1
ATOM 1672 C CA . ASN A 1 208 ? -11.485 10.237 16.238 1.00 98.38 208 ASN A CA 1
ATOM 1673 C C . ASN A 1 208 ? -10.638 11.051 17.240 1.00 98.38 208 ASN A C 1
ATOM 1675 O O . ASN A 1 208 ? -10.832 12.256 17.393 1.00 98.38 208 ASN A O 1
ATOM 1679 N N . GLY A 1 209 ? -9.713 10.380 17.939 1.00 97.88 209 GLY A N 1
ATOM 1680 C CA . GLY A 1 209 ? -8.837 10.984 18.946 1.00 97.88 209 GLY A CA 1
ATOM 1681 C C . GLY A 1 209 ? -9.522 11.321 20.275 1.00 97.88 209 GLY A C 1
ATOM 1682 O O . GLY A 1 209 ? -8.965 12.094 21.053 1.00 97.88 209 GLY A O 1
ATOM 1683 N N . LEU A 1 210 ? -10.724 10.797 20.540 1.00 98.31 210 LEU A N 1
ATOM 1684 C CA . LEU A 1 210 ? -11.510 11.037 21.755 1.00 98.31 210 LEU A CA 1
ATOM 1685 C C . LEU A 1 210 ? -11.771 9.708 22.498 1.00 98.31 210 LEU A C 1
ATOM 1687 O O . LEU A 1 210 ? -12.362 8.811 21.897 1.00 98.31 210 LEU A O 1
ATOM 1691 N N . PRO A 1 211 ? -11.370 9.554 23.778 1.00 97.94 211 PRO A N 1
ATOM 1692 C CA . PRO A 1 211 ? -11.546 8.296 24.520 1.00 97.94 211 PRO A CA 1
ATOM 1693 C C . PRO A 1 211 ? -13.009 7.897 24.758 1.00 97.94 211 PRO A C 1
ATOM 1695 O O . PRO A 1 211 ? -13.370 6.722 24.670 1.00 97.94 211 PRO A O 1
ATOM 1698 N N . GLY A 1 212 ? -13.869 8.881 25.026 1.00 96.69 212 GLY A N 1
ATOM 1699 C CA . GLY A 1 212 ? -15.280 8.663 25.342 1.00 96.69 212 GLY A CA 1
ATOM 1700 C C . GLY A 1 212 ? -15.589 8.652 26.843 1.00 96.69 212 GLY A C 1
ATOM 1701 O O . GLY A 1 212 ? -14.691 8.760 27.677 1.00 96.69 212 GLY A O 1
ATOM 1702 N N . PRO A 1 213 ? -16.871 8.531 27.218 1.00 94.81 213 PRO A N 1
ATOM 1703 C CA . PRO A 1 213 ? -17.353 8.790 28.575 1.00 94.81 213 PRO A CA 1
ATOM 1704 C C . PRO A 1 213 ? -16.950 7.744 29.617 1.00 94.81 213 PRO A C 1
ATOM 1706 O O . PRO A 1 213 ? -17.156 7.988 30.801 1.00 94.81 213 PRO A O 1
ATOM 1709 N N . LEU A 1 214 ? -16.415 6.592 29.203 1.00 94.19 214 LEU A N 1
ATOM 1710 C CA . LEU A 1 214 ? -15.952 5.552 30.129 1.00 94.19 214 LEU A CA 1
ATOM 1711 C C . LEU A 1 214 ? -14.597 5.881 30.774 1.00 94.19 214 LEU A C 1
ATOM 1713 O O . LEU A 1 214 ? -14.222 5.229 31.742 1.00 94.19 214 LEU A O 1
ATOM 1717 N N . TYR A 1 215 ? -13.892 6.902 30.279 1.00 95.69 215 TYR A N 1
ATOM 1718 C CA . TYR A 1 215 ? -12.628 7.359 30.847 1.00 95.69 215 TYR A CA 1
ATOM 1719 C C . TYR A 1 215 ? -12.797 8.661 31.620 1.00 95.69 215 TYR A C 1
ATOM 1721 O O . TYR A 1 215 ? -13.613 9.526 31.275 1.00 95.69 215 TYR A O 1
ATOM 1729 N N . ASN A 1 216 ? -11.947 8.844 32.630 1.00 93.50 216 ASN A N 1
ATOM 1730 C CA . ASN A 1 216 ? -11.916 10.080 33.396 1.00 93.50 216 ASN A CA 1
ATOM 1731 C C . ASN A 1 216 ? -11.635 11.298 32.486 1.00 93.50 216 ASN A C 1
ATOM 1733 O O . ASN A 1 216 ? -10.915 11.204 31.487 1.00 93.50 216 ASN A O 1
ATOM 1737 N N . CYS A 1 217 ? -12.246 12.441 32.807 1.00 95.38 217 CYS A N 1
ATOM 1738 C CA . CYS A 1 217 ? -12.157 13.698 32.050 1.00 95.38 217 CYS A CA 1
ATOM 1739 C C . CYS A 1 217 ? -12.470 13.607 30.541 1.00 95.38 217 CYS A C 1
ATOM 1741 O O . CYS A 1 217 ? -12.022 14.461 29.781 1.00 95.38 217 CYS A O 1
ATOM 1743 N N . SER A 1 218 ? -13.234 12.604 30.089 1.00 96.69 218 SER A N 1
ATOM 1744 C CA . SER A 1 218 ? -13.454 12.359 28.649 1.00 96.69 218 SER A CA 1
ATOM 1745 C C . SER A 1 218 ? -14.926 12.403 28.209 1.00 96.69 218 SER A C 1
ATOM 1747 O O . SER A 1 218 ? -15.232 12.359 27.017 1.00 96.69 218 SER A O 1
ATOM 1749 N N . ALA A 1 219 ? -15.865 12.561 29.149 1.00 93.25 219 ALA A N 1
ATOM 1750 C CA . ALA A 1 219 ? -17.301 12.584 28.854 1.00 93.25 219 ALA A CA 1
ATOM 1751 C C . ALA A 1 219 ? -17.769 13.828 28.071 1.00 93.25 219 ALA A C 1
ATOM 1753 O O . ALA A 1 219 ? -18.700 13.727 27.273 1.00 93.25 219 ALA A O 1
ATOM 1754 N N . LYS A 1 220 ? -17.139 14.996 28.270 1.00 91.44 220 LYS A N 1
ATOM 1755 C CA . LYS A 1 220 ? -17.545 16.251 27.605 1.00 91.44 220 LYS A CA 1
ATOM 1756 C C . LYS A 1 220 ? -17.264 16.233 26.099 1.00 91.44 220 LYS A C 1
ATOM 1758 O O . LYS A 1 220 ? -18.134 16.608 25.318 1.00 91.44 220 LYS A O 1
ATOM 1763 N N . ASP A 1 221 ? -16.111 15.698 25.705 1.00 91.44 221 ASP A N 1
ATOM 1764 C CA . ASP A 1 221 ? -15.637 15.691 24.316 1.00 91.44 221 ASP A CA 1
ATOM 1765 C C . ASP A 1 221 ? -15.904 14.355 23.616 1.00 91.44 221 ASP A C 1
ATOM 1767 O O . ASP A 1 221 ? -15.173 13.937 22.730 1.00 91.44 221 ASP A O 1
ATOM 1771 N N . THR A 1 222 ? -16.945 13.630 24.020 1.00 96.00 222 THR A N 1
ATOM 1772 C CA . THR A 1 222 ? -17.282 12.340 23.404 1.00 96.00 222 THR A CA 1
ATOM 1773 C C . THR A 1 222 ? -17.668 12.512 21.935 1.00 96.00 222 THR A C 1
ATOM 1775 O O . THR A 1 222 ? -18.463 13.389 21.596 1.00 96.00 222 THR A O 1
ATOM 1778 N N . PHE A 1 223 ? -17.172 11.636 21.056 1.00 97.69 223 PHE A N 1
ATOM 1779 C CA . PHE A 1 223 ? -17.580 11.627 19.651 1.00 97.69 223 PHE A CA 1
ATOM 1780 C C . PHE A 1 223 ? -19.089 11.361 19.515 1.00 97.69 223 PHE A C 1
ATOM 1782 O O . PHE A 1 223 ? -19.603 10.373 20.043 1.00 97.69 223 PHE A O 1
ATOM 1789 N N . LYS A 1 224 ? -19.797 12.223 18.771 1.00 96.94 224 LYS A N 1
ATOM 1790 C CA . LYS A 1 224 ? -21.242 12.105 18.525 1.00 96.94 224 LYS A CA 1
ATOM 1791 C C . LYS A 1 224 ? -21.558 12.007 17.035 1.00 96.94 224 LYS A C 1
ATOM 1793 O O . LYS A 1 224 ? -21.349 12.954 16.278 1.00 96.94 224 LYS A O 1
ATOM 1798 N N . LEU A 1 225 ? -22.147 10.889 16.630 1.00 97.31 225 LEU A N 1
ATOM 1799 C CA . LEU A 1 225 ? -22.730 10.671 15.315 1.00 97.31 225 LEU A CA 1
ATOM 1800 C C . LEU A 1 225 ? -24.214 11.061 15.334 1.00 97.31 225 LEU A C 1
ATOM 1802 O O . LEU A 1 225 ? -25.075 10.288 15.752 1.00 97.31 225 LEU A O 1
ATOM 1806 N N . LYS A 1 226 ? -24.519 12.270 14.858 1.00 96.00 226 LYS A N 1
ATOM 1807 C CA . LYS A 1 226 ? -25.902 12.743 14.704 1.00 96.00 226 LYS A CA 1
ATOM 1808 C C . LYS A 1 226 ? -26.519 12.220 13.410 1.00 96.00 226 LYS A C 1
ATOM 1810 O O . LYS A 1 226 ? -25.936 12.392 12.334 1.00 96.00 226 LYS A O 1
ATOM 1815 N N . VAL A 1 227 ? -27.699 11.610 13.503 1.00 96.69 227 VAL A N 1
ATOM 1816 C CA . VAL A 1 227 ? -28.365 10.965 12.367 1.00 96.69 227 VAL A CA 1
ATOM 1817 C C . VAL A 1 227 ? -29.834 11.350 12.202 1.00 96.69 227 VAL A C 1
ATOM 1819 O O . VAL A 1 227 ? -30.530 11.651 13.163 1.00 96.69 227 VAL A O 1
ATOM 1822 N N . LYS A 1 228 ? -30.336 11.284 10.966 1.00 96.38 228 LYS A N 1
ATOM 1823 C CA . LYS A 1 228 ? -31.763 11.411 10.639 1.00 96.38 228 LYS A CA 1
ATOM 1824 C C . LYS A 1 228 ? -32.408 10.035 10.524 1.00 96.38 228 LYS A C 1
ATOM 1826 O O . LYS A 1 228 ? -31.782 9.103 10.014 1.00 96.38 228 LYS A O 1
ATOM 1831 N N . ALA A 1 229 ? -33.663 9.920 10.952 1.00 96.19 229 ALA A N 1
ATOM 1832 C CA . ALA A 1 229 ? -34.449 8.699 10.795 1.00 96.19 229 ALA A CA 1
ATOM 1833 C C . ALA A 1 229 ? -34.647 8.331 9.308 1.00 96.19 229 ALA A C 1
ATOM 1835 O O . ALA A 1 229 ? -34.765 9.203 8.445 1.00 96.19 229 ALA A O 1
ATOM 1836 N N . GLY A 1 230 ? -34.635 7.032 9.006 1.00 96.38 230 GLY A N 1
ATOM 1837 C CA . GLY A 1 230 ? -34.841 6.467 7.669 1.00 96.38 230 GLY A CA 1
ATOM 1838 C C . GLY A 1 230 ? -33.727 6.731 6.646 1.00 96.38 230 GLY A C 1
ATOM 1839 O O . GLY A 1 230 ? -33.919 6.457 5.462 1.00 96.38 230 GLY A O 1
ATOM 1840 N N . LYS A 1 231 ? -32.574 7.269 7.059 1.00 98.00 231 LYS A N 1
ATOM 1841 C CA . LYS A 1 231 ? -31.430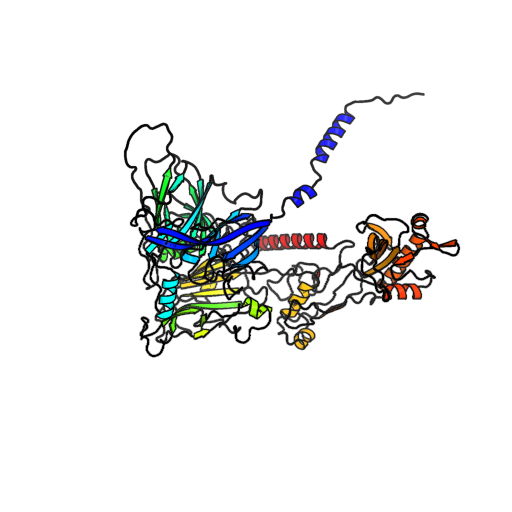 7.571 6.183 1.00 98.00 231 LYS A CA 1
ATOM 1842 C C . LYS A 1 231 ? -30.340 6.502 6.284 1.00 98.00 231 LYS A C 1
ATOM 1844 O O . LYS A 1 231 ? -30.239 5.768 7.263 1.00 98.00 231 LYS A O 1
ATOM 1849 N N . THR A 1 232 ? -29.494 6.444 5.261 1.00 98.56 232 THR A N 1
ATOM 1850 C CA . THR A 1 232 ? -28.347 5.529 5.204 1.00 98.56 232 THR A CA 1
ATOM 1851 C C . THR A 1 232 ? -27.056 6.332 5.207 1.00 98.56 232 THR A C 1
ATOM 1853 O O . THR A 1 232 ? -26.888 7.219 4.374 1.00 98.56 232 THR A O 1
ATOM 1856 N N . TYR A 1 233 ? -26.147 6.025 6.125 1.00 98.75 233 TYR A N 1
ATOM 1857 C CA . TYR A 1 233 ? -24.844 6.674 6.266 1.00 98.75 233 TYR A CA 1
ATOM 1858 C C . TYR A 1 233 ? -23.739 5.702 5.856 1.00 98.75 233 TYR A C 1
ATOM 1860 O O . TYR A 1 233 ? -23.824 4.522 6.183 1.00 98.75 233 TYR A O 1
ATOM 1868 N N . LEU A 1 234 ? -22.702 6.189 5.177 1.00 98.81 234 LEU A N 1
ATOM 1869 C CA . LEU A 1 234 ? -21.477 5.423 4.937 1.00 98.81 234 LEU A CA 1
ATOM 1870 C C . LEU A 1 234 ? -20.470 5.766 6.033 1.00 98.81 234 LEU A C 1
ATOM 1872 O O . LEU A 1 234 ? -19.943 6.878 6.064 1.00 98.81 234 LEU A O 1
ATOM 1876 N N . LEU A 1 235 ? -20.222 4.831 6.941 1.00 98.88 235 LEU A N 1
ATOM 1877 C CA . LEU A 1 235 ? -19.194 4.971 7.963 1.00 98.88 235 LEU A CA 1
ATOM 1878 C C . LEU A 1 235 ? -17.886 4.422 7.401 1.00 98.88 235 LEU A C 1
ATOM 1880 O O . LEU A 1 235 ? -17.829 3.268 6.984 1.00 98.88 235 LEU A O 1
ATOM 1884 N N . ARG A 1 236 ? -16.863 5.270 7.368 1.00 98.81 236 ARG A N 1
ATOM 1885 C CA . ARG A 1 236 ? -15.527 4.980 6.858 1.00 98.81 236 ARG A CA 1
ATOM 1886 C C . ARG A 1 236 ? -14.612 4.690 8.038 1.00 98.81 236 ARG A C 1
ATOM 1888 O O . ARG A 1 236 ? -14.156 5.630 8.694 1.00 98.81 236 ARG A O 1
ATOM 1895 N N . LEU A 1 237 ? -14.444 3.408 8.344 1.00 98.88 237 LEU A N 1
ATOM 1896 C CA . LEU A 1 237 ? -13.704 2.930 9.506 1.00 98.88 237 LEU A CA 1
ATOM 1897 C C . LEU A 1 237 ? -12.223 2.791 9.149 1.00 98.88 237 LEU A C 1
ATOM 1899 O O . LEU A 1 237 ? -11.888 2.226 8.107 1.00 98.88 237 LEU A O 1
ATOM 1903 N N . ILE A 1 238 ? -11.350 3.297 10.012 1.00 98.94 238 ILE A N 1
ATOM 1904 C CA . ILE A 1 238 ? -9.892 3.192 9.892 1.00 98.94 238 ILE A CA 1
ATOM 1905 C C . ILE A 1 238 ? -9.369 2.753 11.251 1.00 98.94 238 ILE A C 1
ATOM 1907 O O . ILE A 1 238 ? -9.682 3.414 12.241 1.00 98.94 238 ILE A O 1
ATOM 1911 N N . ASN A 1 239 ? -8.566 1.693 11.315 1.00 98.69 239 ASN A N 1
ATOM 1912 C CA . ASN A 1 239 ? -7.821 1.384 12.531 1.00 98.69 239 ASN A CA 1
ATOM 1913 C C . ASN A 1 239 ? -6.378 1.896 12.404 1.00 98.69 239 ASN A C 1
ATOM 1915 O O . ASN A 1 239 ? -5.547 1.290 11.731 1.00 98.69 239 ASN A O 1
ATOM 1919 N N . ALA A 1 240 ? -6.109 3.037 13.042 1.00 98.25 240 ALA A N 1
ATOM 1920 C CA . ALA A 1 240 ? -4.787 3.645 13.158 1.00 98.25 240 ALA A CA 1
ATOM 1921 C C . ALA A 1 240 ? -4.138 3.379 14.533 1.00 98.25 240 ALA A C 1
ATOM 1923 O O . ALA A 1 240 ? -3.124 4.005 14.851 1.00 98.25 240 ALA A O 1
ATOM 1924 N N . ALA A 1 241 ? -4.703 2.473 15.347 1.00 95.50 241 ALA A N 1
ATOM 1925 C CA . ALA A 1 241 ? -4.093 2.016 16.594 1.00 95.50 241 ALA A CA 1
ATOM 1926 C C . ALA A 1 241 ? -2.705 1.417 16.337 1.00 95.50 241 ALA A C 1
ATOM 1928 O O . ALA A 1 241 ? -2.389 0.990 15.218 1.00 95.50 241 ALA A O 1
ATOM 1929 N N . LEU A 1 242 ? -1.846 1.435 17.353 1.00 90.88 242 LEU A N 1
ATOM 1930 C CA . LEU A 1 242 ? -0.509 0.877 17.244 1.00 90.88 242 LEU A CA 1
ATOM 1931 C C . LEU A 1 242 ? -0.530 -0.638 17.321 1.00 90.88 242 LEU A C 1
ATOM 1933 O O . LEU A 1 242 ? 0.126 -1.260 16.485 1.00 90.88 242 LEU A O 1
ATOM 1937 N N . ASN A 1 243 ? -1.288 -1.178 18.272 1.00 85.81 243 ASN A N 1
ATOM 1938 C CA . ASN A 1 243 ? -1.132 -2.560 18.692 1.00 85.81 243 ASN A CA 1
ATOM 1939 C C . ASN A 1 243 ? -2.327 -3.447 18.315 1.00 85.81 243 ASN A C 1
ATOM 1941 O O . ASN A 1 243 ? -2.158 -4.433 17.604 1.00 85.81 243 ASN A O 1
ATOM 1945 N N . ASP A 1 244 ? -3.542 -3.074 18.730 1.00 92.56 244 ASP A N 1
ATOM 1946 C CA . ASP A 1 244 ? -4.637 -4.049 18.806 1.00 92.56 244 ASP A CA 1
ATOM 1947 C C . ASP A 1 244 ? -5.648 -4.005 17.652 1.00 92.56 244 ASP A C 1
ATOM 1949 O O . ASP A 1 244 ? -6.070 -2.953 17.147 1.00 92.56 244 ASP A O 1
ATOM 1953 N N . GLU A 1 245 ? -6.118 -5.196 17.284 1.00 96.19 245 GLU A N 1
ATOM 1954 C CA . GLU A 1 245 ? -7.338 -5.379 16.504 1.00 96.19 245 GLU A CA 1
ATOM 1955 C C . GLU A 1 245 ? -8.559 -4.994 17.329 1.00 96.19 245 GLU A C 1
ATOM 1957 O O . GLU A 1 245 ? -8.605 -5.256 18.523 1.00 96.19 245 GLU A O 1
ATOM 1962 N N . LEU A 1 246 ? -9.581 -4.400 16.712 1.00 98.06 246 LEU A N 1
ATOM 1963 C CA . LEU A 1 246 ? -10.737 -3.882 17.441 1.00 98.06 246 LEU A CA 1
ATOM 1964 C C . LEU A 1 246 ? -12.044 -4.507 16.955 1.00 98.06 246 LEU A C 1
ATOM 1966 O O . LEU A 1 246 ? -12.358 -4.499 15.762 1.00 98.06 246 LEU A O 1
ATOM 1970 N N . PHE A 1 247 ? -12.865 -4.963 17.900 1.00 98.62 247 PHE A N 1
ATOM 1971 C CA . PHE A 1 247 ? -14.289 -5.188 17.688 1.00 98.62 247 PHE A CA 1
ATOM 1972 C C . PHE A 1 247 ? -15.034 -3.861 17.770 1.00 98.62 247 PHE A C 1
ATOM 1974 O O . PHE A 1 247 ? -15.007 -3.205 18.805 1.00 98.62 247 PHE A O 1
ATOM 1981 N N . PHE A 1 248 ? -15.766 -3.501 16.720 1.00 98.62 248 PHE A N 1
ATOM 1982 C CA . PHE A 1 248 ? -16.586 -2.297 16.637 1.00 98.62 248 PHE A CA 1
ATOM 1983 C C . PHE A 1 248 ? -18.070 -2.638 16.492 1.00 98.62 248 PHE A C 1
ATOM 1985 O O . PHE A 1 248 ? -18.451 -3.416 15.617 1.00 98.62 248 PHE A O 1
ATOM 1992 N N . SER A 1 249 ? -18.929 -2.010 17.297 1.00 98.62 249 SER A N 1
ATOM 1993 C CA . SER A 1 249 ? -20.384 -2.172 17.200 1.00 98.62 249 SER A CA 1
ATOM 1994 C C . SER A 1 249 ? -21.146 -0.897 17.570 1.00 98.62 249 SER A C 1
ATOM 1996 O O . SER A 1 249 ? -20.660 -0.034 18.304 1.00 98.62 249 SER A O 1
ATOM 1998 N N . ILE A 1 250 ? -22.378 -0.788 17.068 1.00 98.62 250 ILE A N 1
ATOM 1999 C CA . ILE A 1 250 ? -23.328 0.277 17.397 1.00 98.62 250 ILE A CA 1
ATOM 2000 C C . ILE A 1 250 ? -24.584 -0.372 17.973 1.00 98.62 250 ILE A C 1
ATOM 2002 O O . ILE A 1 250 ? -25.222 -1.196 17.312 1.00 98.62 250 ILE A O 1
ATOM 2006 N N . ALA A 1 251 ? -24.971 0.018 19.189 1.00 98.12 251 ALA A N 1
ATOM 2007 C CA . ALA A 1 251 ? -26.103 -0.591 19.885 1.00 98.12 251 ALA A CA 1
ATOM 2008 C C . ALA A 1 251 ? -27.372 -0.602 19.018 1.00 98.12 251 ALA A C 1
ATOM 2010 O O . ALA A 1 251 ? -27.766 0.430 18.474 1.00 98.12 251 ALA A O 1
ATOM 2011 N N . ASN A 1 252 ? -28.029 -1.761 18.903 1.00 96.44 252 ASN A N 1
ATOM 2012 C CA . ASN A 1 252 ? -29.285 -1.953 18.162 1.00 96.44 252 ASN A CA 1
ATOM 2013 C C . ASN A 1 252 ? -29.250 -1.472 16.688 1.00 96.44 252 ASN A C 1
ATOM 2015 O O . ASN A 1 252 ? -30.283 -1.113 16.114 1.00 96.44 252 ASN A O 1
ATOM 2019 N N . HIS A 1 253 ? -28.078 -1.459 16.051 1.00 97.88 253 HIS A N 1
ATOM 2020 C CA . HIS A 1 253 ? -27.938 -1.164 14.627 1.00 97.88 253 HIS A CA 1
ATOM 2021 C C . HIS A 1 253 ? -27.168 -2.282 13.932 1.00 97.88 253 HIS A C 1
ATOM 2023 O O . HIS A 1 253 ? -26.165 -2.782 14.427 1.00 97.88 253 HIS A O 1
ATOM 2029 N N . THR A 1 254 ? -27.660 -2.689 12.766 1.00 97.94 254 THR A N 1
ATOM 2030 C CA . THR A 1 254 ? -26.954 -3.620 11.886 1.00 97.94 254 THR A CA 1
ATOM 2031 C C . THR A 1 254 ? -26.163 -2.822 10.863 1.00 97.94 254 THR A C 1
ATOM 2033 O O . THR A 1 254 ? -26.676 -1.863 10.281 1.00 97.94 254 THR A O 1
ATOM 2036 N N . LEU A 1 255 ? -24.924 -3.237 10.641 1.00 98.56 255 LEU A N 1
ATOM 2037 C CA . LEU A 1 255 ? -23.992 -2.653 9.693 1.00 98.56 255 LEU A CA 1
ATOM 2038 C C . LEU A 1 255 ? -23.935 -3.542 8.453 1.00 98.56 255 LEU A C 1
ATOM 2040 O O . LEU A 1 255 ? -23.992 -4.765 8.561 1.00 98.56 255 LEU A O 1
ATOM 2044 N N . THR A 1 256 ? -23.845 -2.942 7.270 1.00 98.88 256 THR A N 1
ATOM 2045 C CA . THR A 1 256 ? -23.601 -3.687 6.025 1.00 98.88 256 THR A CA 1
ATOM 2046 C C . THR A 1 256 ? -22.213 -3.344 5.515 1.00 98.88 256 THR A C 1
ATOM 2048 O O . THR A 1 256 ? -21.993 -2.208 5.107 1.00 98.88 256 THR A O 1
ATOM 2051 N N . VAL A 1 257 ? -21.281 -4.291 5.554 1.00 98.81 257 VAL A N 1
ATOM 2052 C CA . VAL A 1 257 ? -19.921 -4.106 5.027 1.00 98.81 257 VAL A CA 1
ATOM 2053 C C . VAL A 1 257 ? -19.992 -4.033 3.507 1.00 98.81 257 VAL A C 1
ATOM 2055 O O . VAL A 1 257 ? -20.679 -4.849 2.905 1.00 98.81 257 VAL A O 1
ATOM 2058 N N . VAL A 1 258 ? -19.343 -3.043 2.890 1.00 98.62 258 VAL A N 1
ATOM 2059 C CA . VAL A 1 258 ? -19.407 -2.814 1.429 1.00 98.62 258 VAL A CA 1
ATOM 2060 C C . VAL A 1 258 ? -18.053 -2.538 0.780 1.00 98.62 258 VAL A C 1
ATOM 2062 O O . VAL A 1 258 ? -17.931 -2.581 -0.445 1.00 98.62 258 VAL A O 1
ATOM 2065 N N . GLU A 1 259 ? -17.027 -2.256 1.576 1.00 98.38 259 GLU A N 1
ATOM 2066 C CA . GLU A 1 259 ? -15.678 -1.976 1.095 1.00 98.38 259 GLU A CA 1
ATOM 2067 C C . GLU A 1 259 ? -14.653 -2.344 2.164 1.00 98.38 259 GLU A C 1
ATOM 2069 O O . GLU A 1 259 ? -14.919 -2.164 3.354 1.00 98.38 259 GLU A O 1
ATOM 2074 N N . ALA A 1 260 ? -13.487 -2.810 1.732 1.00 98.06 260 ALA A N 1
ATOM 2075 C CA . ALA A 1 260 ? -12.352 -3.123 2.578 1.00 98.06 260 ALA A CA 1
ATOM 2076 C C . ALA A 1 260 ? -11.069 -2.707 1.829 1.00 98.06 260 ALA A C 1
ATOM 2078 O O . ALA A 1 260 ? -10.905 -3.066 0.667 1.00 98.06 260 ALA A O 1
ATOM 2079 N N . ASP A 1 261 ? -10.190 -1.915 2.451 1.00 97.94 261 ASP A N 1
ATOM 2080 C CA . ASP A 1 261 ? -8.902 -1.470 1.873 1.00 97.94 261 ASP A CA 1
ATOM 2081 C C . ASP A 1 261 ? -8.996 -0.802 0.485 1.00 97.94 261 ASP A C 1
ATOM 2083 O O . ASP A 1 261 ? -8.211 -1.076 -0.426 1.00 97.94 261 ASP A O 1
ATOM 2087 N N . ALA A 1 262 ? -9.973 0.095 0.317 1.00 97.12 262 ALA A N 1
ATOM 2088 C CA . ALA A 1 262 ? -10.288 0.756 -0.955 1.00 97.12 262 ALA A CA 1
ATOM 2089 C C . ALA A 1 262 ? -10.588 -0.207 -2.124 1.00 97.12 262 ALA A C 1
ATOM 2091 O O . ALA A 1 262 ? -10.349 0.113 -3.298 1.00 97.12 262 ALA A O 1
ATOM 2092 N N . VAL A 1 263 ? -11.159 -1.370 -1.793 1.00 95.50 263 VAL A N 1
ATOM 2093 C CA . VAL A 1 263 ? -11.729 -2.341 -2.729 1.00 95.50 263 VAL A CA 1
ATOM 2094 C C . VAL A 1 263 ? -13.154 -2.686 -2.298 1.00 95.50 263 VAL A C 1
ATOM 2096 O O . VAL A 1 263 ? -13.436 -2.924 -1.125 1.00 95.50 263 VAL A O 1
ATOM 2099 N N . TYR A 1 264 ? -14.094 -2.706 -3.244 1.00 97.25 264 TYR A N 1
ATOM 2100 C CA . TYR A 1 264 ? -15.468 -3.103 -2.941 1.00 97.25 264 TYR A CA 1
ATOM 2101 C C . TYR A 1 264 ? -15.582 -4.607 -2.685 1.00 97.25 264 TYR A C 1
ATOM 2103 O O . TYR A 1 264 ? -15.024 -5.422 -3.424 1.00 97.25 264 TYR A O 1
ATOM 2111 N N . VAL A 1 265 ? -16.401 -4.971 -1.701 1.00 98.00 265 VAL A N 1
ATOM 2112 C CA . VAL A 1 265 ? -16.633 -6.366 -1.302 1.00 98.00 265 VAL A CA 1
ATOM 2113 C C . VAL A 1 265 ? -18.097 -6.752 -1.467 1.00 98.00 265 VAL A C 1
ATOM 2115 O O . VAL A 1 265 ? -18.975 -5.889 -1.549 1.00 98.00 265 VAL A O 1
ATOM 2118 N N . LYS A 1 266 ? -18.378 -8.058 -1.517 1.00 98.25 266 LYS A N 1
ATOM 2119 C CA . LYS A 1 266 ? -19.750 -8.580 -1.492 1.00 98.25 266 LYS A CA 1
ATOM 2120 C C . LYS A 1 266 ? -20.451 -8.108 -0.218 1.00 98.25 266 LYS A C 1
ATOM 2122 O O . LYS A 1 266 ? -19.960 -8.412 0.870 1.00 98.25 266 LYS A O 1
ATOM 2127 N N . PRO A 1 267 ? -21.579 -7.380 -0.324 1.00 98.31 267 PRO A N 1
ATOM 2128 C CA . PRO A 1 267 ? -22.212 -6.837 0.860 1.00 98.31 267 PRO A CA 1
ATOM 2129 C C . PRO A 1 267 ? -22.696 -7.928 1.809 1.00 98.31 267 PRO A C 1
ATOM 2131 O O . PRO A 1 267 ? -23.458 -8.807 1.408 1.00 98.31 267 PRO A O 1
ATOM 2134 N N . PHE A 1 268 ? -22.317 -7.836 3.081 1.00 98.56 268 PHE A N 1
ATOM 2135 C CA . PHE A 1 268 ? -22.844 -8.707 4.128 1.00 98.56 268 PHE A CA 1
ATOM 2136 C C . PHE A 1 268 ? -23.207 -7.905 5.374 1.00 98.56 268 PHE A C 1
ATOM 2138 O O . PHE A 1 268 ? -22.613 -6.869 5.677 1.00 98.56 268 PHE A O 1
ATOM 2145 N N . LYS A 1 269 ? -24.231 -8.376 6.089 1.00 98.50 269 LYS A N 1
ATOM 2146 C CA . LYS A 1 269 ? -24.719 -7.742 7.315 1.00 98.50 269 LYS A CA 1
ATOM 2147 C C . LYS A 1 269 ? -24.012 -8.316 8.537 1.00 98.50 269 LYS A C 1
ATOM 2149 O O . LYS A 1 269 ? -23.802 -9.523 8.626 1.00 98.50 269 LYS A O 1
ATOM 2154 N N . THR A 1 270 ? -23.701 -7.452 9.493 1.00 98.19 270 THR A N 1
ATOM 2155 C CA . THR A 1 270 ? -23.121 -7.825 10.785 1.00 98.19 270 THR A CA 1
ATOM 2156 C C . THR A 1 270 ? -23.517 -6.824 11.870 1.00 98.19 270 THR A C 1
ATOM 2158 O O . THR A 1 270 ? -23.810 -5.662 11.586 1.00 98.19 270 THR A O 1
ATOM 2161 N N . GLN A 1 271 ? -23.539 -7.262 13.126 1.00 97.69 271 GLN A N 1
ATOM 2162 C CA . GLN A 1 271 ? -23.684 -6.383 14.292 1.00 97.69 271 GLN A CA 1
ATOM 2163 C C . GLN A 1 271 ? -22.327 -5.867 14.784 1.00 97.69 271 GLN A C 1
ATOM 2165 O O . GLN A 1 271 ? -22.265 -4.779 15.355 1.00 97.69 271 GLN A O 1
ATOM 2170 N N . THR A 1 272 ? -21.257 -6.624 14.527 1.00 98.50 272 THR A N 1
ATOM 2171 C CA . THR A 1 272 ? -19.893 -6.302 14.954 1.00 98.50 272 THR A CA 1
ATOM 2172 C C . THR A 1 272 ? -18.937 -6.420 13.773 1.00 98.50 272 THR A C 1
ATOM 2174 O O . THR A 1 272 ? -18.988 -7.384 13.007 1.00 98.50 272 THR A O 1
ATOM 2177 N N . VAL A 1 273 ? -18.081 -5.420 13.618 1.00 98.62 273 VAL A N 1
ATOM 2178 C CA . VAL A 1 273 ? -16.985 -5.371 12.647 1.00 98.62 273 VAL A CA 1
ATOM 2179 C C . VAL A 1 273 ? -15.698 -5.682 13.399 1.00 98.62 273 VAL A C 1
ATOM 2181 O O . VAL A 1 273 ? -15.461 -5.067 14.434 1.00 98.62 273 VAL A O 1
ATOM 2184 N N . LEU A 1 274 ? -14.879 -6.604 12.901 1.00 98.19 274 LEU A N 1
ATOM 2185 C CA . LEU A 1 274 ? -13.473 -6.685 13.299 1.00 98.19 274 LEU A CA 1
ATOM 2186 C C . LEU A 1 274 ? -12.659 -5.795 12.357 1.00 98.19 274 LEU A C 1
ATOM 2188 O O . LEU A 1 274 ? -12.866 -5.840 11.141 1.00 98.19 274 LEU A O 1
ATOM 2192 N N . ILE A 1 275 ? -11.768 -4.978 12.912 1.00 98.19 275 ILE A N 1
ATOM 2193 C CA . ILE A 1 275 ? -10.853 -4.144 12.136 1.00 98.19 275 ILE A CA 1
ATOM 2194 C C . ILE A 1 275 ? -9.460 -4.146 12.765 1.00 98.19 275 ILE A C 1
ATOM 2196 O O . ILE A 1 275 ? -9.257 -3.741 13.909 1.00 98.19 275 ILE A O 1
ATOM 2200 N N . THR A 1 276 ? -8.491 -4.600 11.991 1.00 96.19 276 THR A N 1
ATOM 2201 C CA . THR A 1 276 ? -7.090 -4.775 12.385 1.00 96.19 276 THR A CA 1
ATOM 2202 C C . THR A 1 276 ? -6.286 -3.486 12.119 1.00 96.19 276 THR A C 1
ATOM 2204 O O . THR A 1 276 ? -6.626 -2.788 11.158 1.00 96.19 276 THR A O 1
ATOM 2207 N N . PRO A 1 277 ? -5.236 -3.129 12.891 1.00 97.38 277 PRO A N 1
ATOM 2208 C CA . PRO A 1 277 ? -4.376 -1.983 12.581 1.00 97.38 277 PRO A CA 1
ATOM 2209 C C . PRO A 1 277 ? -3.903 -1.997 11.125 1.00 97.38 277 PRO A C 1
ATOM 2211 O O . PRO A 1 277 ? -3.504 -3.036 10.611 1.00 97.38 277 PRO A O 1
ATOM 2214 N N . GLY A 1 278 ? -3.997 -0.859 10.437 1.00 96.94 278 GLY A N 1
ATOM 2215 C CA . GLY A 1 278 ? -3.713 -0.755 9.000 1.00 96.94 278 GLY A CA 1
ATOM 2216 C C . GLY A 1 278 ? -4.920 -1.020 8.095 1.00 96.94 278 GLY A C 1
ATOM 2217 O O . GLY A 1 278 ? -4.993 -0.490 6.989 1.00 96.94 278 GLY A O 1
ATOM 2218 N N . GLN A 1 279 ? -5.927 -1.761 8.555 1.00 98.56 279 GLN A N 1
ATOM 2219 C CA . GLN A 1 279 ? -7.117 -1.990 7.747 1.00 98.56 279 GLN A CA 1
ATOM 2220 C C . GLN A 1 279 ? -8.036 -0.775 7.720 1.00 98.56 279 GLN A C 1
ATOM 2222 O O . GLN A 1 279 ? -8.185 -0.005 8.678 1.00 98.56 279 GLN A O 1
ATOM 2227 N N . THR A 1 280 ? -8.757 -0.679 6.610 1.00 98.81 280 THR A N 1
ATOM 2228 C CA . THR A 1 280 ? -9.917 0.195 6.481 1.00 98.81 280 THR A CA 1
ATOM 2229 C C . THR A 1 280 ? -11.132 -0.619 6.068 1.00 98.81 280 THR A C 1
ATOM 2231 O O . THR A 1 280 ? -11.030 -1.647 5.394 1.00 98.81 280 THR A O 1
ATOM 2234 N N . THR A 1 281 ? -12.313 -0.200 6.506 1.00 98.50 281 THR A N 1
ATOM 2235 C CA . THR A 1 281 ? -13.568 -0.877 6.171 1.00 98.50 281 THR A CA 1
ATOM 2236 C C . THR A 1 281 ? -14.685 0.143 6.096 1.00 98.50 281 THR A C 1
ATOM 2238 O O . THR A 1 281 ? -14.900 0.897 7.044 1.00 98.50 281 THR A O 1
ATOM 2241 N N . ASN A 1 282 ? -15.443 0.152 5.000 1.00 98.75 282 ASN A N 1
ATOM 2242 C CA . ASN A 1 282 ? -16.637 0.985 4.922 1.00 98.75 282 ASN A CA 1
ATOM 2243 C C . ASN A 1 282 ? -17.889 0.155 5.152 1.00 98.75 282 ASN A C 1
ATOM 2245 O O . ASN A 1 282 ? -18.089 -0.902 4.544 1.00 98.75 282 ASN A O 1
ATOM 2249 N N . VAL A 1 283 ? -18.761 0.685 6.005 1.00 98.81 283 VAL A N 1
ATOM 2250 C CA . VAL A 1 283 ? -20.036 0.064 6.343 1.00 98.81 283 VAL A CA 1
ATOM 2251 C C . VAL A 1 283 ? -21.194 1.025 6.119 1.00 98.81 283 VAL A C 1
ATOM 2253 O O . VAL A 1 283 ? -21.122 2.211 6.439 1.00 98.81 283 VAL A O 1
ATOM 2256 N N . LEU A 1 284 ? -22.297 0.508 5.589 1.00 98.88 284 LEU A N 1
ATOM 2257 C CA . LEU A 1 284 ? -23.564 1.220 5.535 1.00 98.88 284 LEU A CA 1
ATOM 2258 C C . LEU A 1 284 ? -24.311 1.028 6.855 1.00 98.88 284 LEU A C 1
ATOM 2260 O O . LEU A 1 284 ? -24.608 -0.095 7.267 1.00 98.88 284 LEU A O 1
ATOM 2264 N N . LEU A 1 285 ? -24.659 2.145 7.480 1.00 98.62 285 LEU A N 1
ATOM 2265 C CA . LEU A 1 285 ? -25.533 2.233 8.639 1.00 98.62 285 LEU A CA 1
ATOM 2266 C C . LEU A 1 285 ? -26.900 2.737 8.173 1.00 98.62 285 LEU A C 1
ATOM 2268 O O . LEU A 1 285 ? -27.050 3.914 7.838 1.00 98.62 285 LEU A O 1
ATOM 2272 N N . ARG A 1 286 ? -27.908 1.859 8.172 1.00 97.56 286 ARG A N 1
ATOM 2273 C CA . ARG A 1 286 ? -29.304 2.259 7.953 1.00 97.56 286 ARG A CA 1
ATOM 2274 C C . ARG A 1 286 ? -29.947 2.601 9.291 1.00 97.56 286 ARG A C 1
ATOM 2276 O O . ARG A 1 286 ? -30.024 1.756 10.182 1.00 97.56 286 ARG A O 1
ATOM 2283 N N . THR A 1 287 ? -30.409 3.836 9.426 1.00 97.31 287 THR A N 1
ATOM 2284 C CA . THR A 1 287 ? -31.073 4.299 10.642 1.00 97.31 287 THR A CA 1
ATOM 2285 C C . THR A 1 287 ? -32.511 3.785 10.710 1.00 97.31 287 THR A C 1
ATOM 2287 O O . THR A 1 287 ? -33.129 3.439 9.698 1.00 97.31 287 THR A O 1
ATOM 2290 N N . LYS A 1 288 ? -33.050 3.707 11.928 1.00 95.12 288 LYS A N 1
ATOM 2291 C CA . LYS A 1 288 ? -34.441 3.345 12.209 1.00 95.12 288 LYS A CA 1
ATOM 2292 C C . LYS A 1 288 ? -35.381 4.306 11.476 1.00 95.12 288 LYS A C 1
ATOM 2294 O O . LYS A 1 288 ? -35.061 5.480 11.299 1.00 95.12 288 LYS A O 1
ATOM 2299 N N . SER A 1 289 ? -36.540 3.808 11.048 1.00 93.31 289 SER A N 1
ATOM 2300 C CA . SER A 1 289 ? -37.518 4.572 10.255 1.00 93.31 289 SER A CA 1
ATOM 2301 C C . SER A 1 289 ? -38.128 5.759 11.006 1.00 93.31 289 SER A C 1
ATOM 2303 O O . SER A 1 289 ? -38.488 6.748 10.377 1.00 93.31 289 SER A O 1
ATOM 2305 N N . LYS A 1 290 ? -38.208 5.681 12.338 1.00 92.00 290 LYS A N 1
ATOM 2306 C CA . LYS A 1 290 ? -38.670 6.749 13.235 1.00 92.00 290 LYS A CA 1
ATOM 2307 C C . LYS A 1 290 ? -37.570 7.104 14.234 1.00 92.00 290 LYS A C 1
ATOM 2309 O O . LYS A 1 290 ? -36.745 6.246 14.549 1.00 92.00 290 LYS A O 1
ATOM 2314 N N . THR A 1 291 ? -37.574 8.339 14.736 1.00 90.94 291 THR A N 1
ATOM 2315 C CA . THR A 1 291 ? -36.665 8.785 15.802 1.00 90.94 291 THR A CA 1
ATOM 2316 C C . THR A 1 291 ? -36.978 8.018 17.093 1.00 90.94 291 THR A C 1
ATOM 2318 O O . THR A 1 291 ? -38.062 8.192 17.650 1.00 90.94 291 THR A O 1
ATOM 2321 N N . PRO A 1 292 ? -36.078 7.139 17.564 1.00 88.25 292 PRO A N 1
ATOM 2322 C CA . PRO A 1 292 ? -36.272 6.399 18.801 1.00 88.25 292 PRO A CA 1
ATOM 2323 C C . PRO A 1 292 ? -36.046 7.307 20.014 1.00 88.25 292 PRO A C 1
ATOM 2325 O O . PRO A 1 292 ? -35.203 8.203 19.993 1.00 88.25 292 PRO A O 1
ATOM 2328 N N . ASN A 1 293 ? -36.750 7.021 21.108 1.00 86.50 293 ASN A N 1
ATOM 2329 C CA . ASN A 1 293 ? -36.560 7.698 22.390 1.00 86.50 293 ASN A CA 1
ATOM 2330 C C . ASN A 1 293 ? -35.379 7.082 23.169 1.00 86.50 293 ASN A C 1
ATOM 2332 O O . ASN A 1 293 ? -35.550 6.621 24.293 1.00 86.50 293 ASN A O 1
ATOM 2336 N N . ALA A 1 294 ? -34.201 6.995 22.545 1.00 88.44 294 ALA A N 1
ATOM 2337 C CA . ALA A 1 294 ? -32.995 6.401 23.123 1.00 88.44 294 ALA A CA 1
ATOM 2338 C C . ALA A 1 294 ? -31.724 6.977 22.480 1.00 88.44 294 ALA A C 1
ATOM 2340 O O . ALA A 1 294 ? -31.731 7.364 21.309 1.00 88.44 294 ALA A O 1
ATOM 2341 N N . THR A 1 295 ? -30.624 6.962 23.230 1.00 90.25 295 THR A N 1
ATOM 2342 C CA . THR A 1 295 ? -29.273 7.190 22.700 1.00 90.25 295 THR A CA 1
ATOM 2343 C C . THR A 1 295 ? -28.568 5.845 22.558 1.00 90.25 295 THR A C 1
ATOM 2345 O O . THR A 1 295 ? -28.706 4.975 23.418 1.00 90.25 295 THR A O 1
ATOM 2348 N N . PHE A 1 296 ? -27.801 5.652 21.486 1.00 96.62 296 PHE A N 1
ATOM 2349 C CA . PHE A 1 296 ? -27.120 4.383 21.218 1.00 96.62 296 PHE A CA 1
ATOM 2350 C C . PHE A 1 296 ? -25.619 4.552 21.395 1.00 96.62 296 PHE A C 1
ATOM 2352 O O . PHE A 1 296 ? -25.020 5.455 20.814 1.00 96.62 296 PHE A O 1
ATOM 2359 N N . LEU A 1 297 ? -25.003 3.678 22.181 1.00 97.38 297 LEU A N 1
ATOM 2360 C CA . LEU A 1 297 ? -23.561 3.664 22.357 1.00 97.38 297 LEU A CA 1
ATOM 2361 C C . LEU A 1 297 ? -22.900 3.062 21.109 1.00 97.38 297 LEU A C 1
ATOM 2363 O O . LEU A 1 297 ? -23.289 1.994 20.627 1.00 97.38 297 LEU A O 1
ATOM 2367 N N . ILE A 1 298 ? -21.897 3.764 20.600 1.00 98.56 298 ILE A N 1
ATOM 2368 C CA . ILE A 1 298 ? -20.895 3.245 19.675 1.00 98.56 298 ILE A CA 1
ATOM 2369 C C . ILE A 1 298 ? -19.753 2.740 20.553 1.00 98.56 298 ILE A C 1
ATOM 2371 O O . ILE A 1 298 ? -19.317 3.486 21.426 1.00 98.56 298 ILE A O 1
ATOM 2375 N N . ALA A 1 299 ? -19.279 1.515 20.360 1.00 98.50 299 ALA A N 1
ATOM 2376 C CA . ALA A 1 299 ? -18.211 0.952 21.181 1.00 98.50 299 ALA A CA 1
ATOM 2377 C C . ALA A 1 299 ? -17.151 0.268 20.317 1.00 98.50 299 ALA A C 1
ATOM 2379 O O . ALA A 1 299 ? -17.498 -0.418 19.351 1.00 98.50 299 ALA A O 1
ATOM 2380 N N . ALA A 1 300 ? -15.884 0.444 20.695 1.00 98.38 300 ALA A N 1
ATOM 2381 C CA . ALA A 1 300 ? -14.770 -0.344 20.192 1.00 98.38 300 ALA A CA 1
ATOM 2382 C C . ALA A 1 300 ? -13.908 -0.873 21.349 1.00 98.38 300 ALA A C 1
ATOM 2384 O O . ALA A 1 300 ? -13.620 -0.136 22.295 1.00 98.38 300 ALA A O 1
ATOM 2385 N N . ARG A 1 301 ? -13.541 -2.153 21.281 1.00 97.19 301 ARG A N 1
ATOM 2386 C CA . ARG A 1 301 ? -12.768 -2.884 22.300 1.00 97.19 301 ARG A CA 1
ATOM 2387 C C . ARG A 1 301 ? -11.802 -3.851 21.610 1.00 97.19 301 ARG A C 1
ATOM 2389 O O . ARG A 1 301 ? -12.180 -4.346 20.545 1.00 97.19 301 ARG A O 1
ATOM 2396 N N . PRO A 1 302 ? -10.628 -4.156 22.181 1.00 97.25 302 PRO A N 1
ATOM 2397 C CA . PRO A 1 302 ? -9.675 -5.032 21.527 1.00 97.25 302 PRO A CA 1
ATOM 2398 C C . PRO A 1 302 ? -10.151 -6.475 21.371 1.00 97.25 302 PRO A C 1
ATOM 2400 O O . PRO A 1 302 ? -10.951 -6.993 22.157 1.00 97.25 302 PRO A O 1
ATOM 2403 N N . TYR A 1 303 ? -9.634 -7.098 20.321 1.00 96.31 303 TYR A N 1
ATOM 2404 C CA . TYR A 1 303 ? -9.496 -8.533 20.152 1.00 96.31 303 TYR A CA 1
ATOM 2405 C C . TYR A 1 303 ? -8.044 -8.891 20.482 1.00 96.31 303 TYR A C 1
ATOM 2407 O O . TYR A 1 303 ? -7.128 -8.316 19.901 1.00 96.31 303 TYR A O 1
ATOM 2415 N N . VAL A 1 304 ? -7.846 -9.824 21.410 1.00 92.62 304 VAL A N 1
ATOM 2416 C CA . VAL A 1 304 ? -6.532 -10.215 21.926 1.00 92.62 304 VAL A CA 1
ATOM 2417 C C . VAL A 1 304 ? -6.426 -11.728 21.917 1.00 92.62 304 VAL A C 1
ATOM 2419 O O . VAL A 1 304 ? -7.281 -12.421 22.470 1.00 92.62 304 VAL A O 1
ATOM 2422 N N . SER A 1 305 ? -5.363 -12.236 21.308 1.00 90.62 305 SER A N 1
ATOM 2423 C CA . SER A 1 305 ? -5.054 -13.668 21.264 1.00 90.62 305 SER A CA 1
ATOM 2424 C C . SER A 1 305 ? -3.689 -14.013 21.861 1.00 90.62 305 SER A C 1
ATOM 2426 O O . SER A 1 305 ? -3.491 -15.156 22.257 1.00 90.62 305 SER A O 1
ATOM 2428 N N . GLY A 1 306 ? -2.773 -13.042 21.927 1.00 85.94 306 GLY A N 1
ATOM 2429 C CA . GLY A 1 306 ? -1.425 -13.226 22.456 1.00 85.94 306 GLY A CA 1
ATOM 2430 C C . GLY A 1 306 ? -1.337 -13.123 23.986 1.00 85.94 306 GLY A C 1
ATOM 2431 O O . GLY A 1 306 ? -2.277 -12.665 24.642 1.00 85.94 306 GLY A O 1
ATOM 2432 N N . PRO A 1 307 ? -0.196 -13.529 24.572 1.00 81.25 307 PRO A N 1
ATOM 2433 C CA . PRO A 1 307 ? 0.038 -13.495 26.018 1.00 81.25 307 PRO A CA 1
ATOM 2434 C C . PRO A 1 307 ? 0.501 -12.122 26.542 1.00 81.25 307 PRO A C 1
ATOM 2436 O O . PRO A 1 307 ? 0.674 -11.958 27.750 1.00 81.25 307 PRO A O 1
ATOM 2439 N N . ALA A 1 308 ? 0.762 -11.155 25.657 1.00 83.75 308 ALA A N 1
ATOM 2440 C CA . ALA A 1 308 ? 1.280 -9.843 26.026 1.00 83.75 308 ALA A CA 1
ATOM 2441 C C . ALA A 1 308 ? 0.245 -9.001 26.793 1.00 83.75 308 ALA A C 1
ATOM 2443 O O . ALA A 1 308 ? -0.966 -9.149 26.623 1.00 83.75 308 ALA A O 1
ATOM 2444 N N . ALA A 1 309 ? 0.731 -8.087 27.638 1.00 89.31 309 ALA A N 1
ATOM 2445 C CA . ALA A 1 309 ? -0.129 -7.098 28.279 1.00 89.31 309 ALA A CA 1
ATOM 2446 C C . ALA A 1 309 ? -0.749 -6.169 27.223 1.00 89.31 309 ALA A C 1
ATOM 2448 O O . ALA A 1 309 ? -0.085 -5.781 26.264 1.00 89.31 309 ALA A O 1
ATOM 2449 N N . PHE A 1 310 ? -2.005 -5.780 27.434 1.00 92.50 310 PHE A N 1
ATOM 2450 C CA . PHE A 1 310 ? -2.768 -4.930 26.520 1.00 92.50 310 PHE A CA 1
ATOM 2451 C C . PHE A 1 310 ? -3.667 -3.957 27.295 1.00 92.50 310 PHE A C 1
ATOM 2453 O O . PHE A 1 310 ? -3.938 -4.155 28.485 1.00 92.50 310 PHE A O 1
ATOM 2460 N N . ASP A 1 311 ? -4.152 -2.911 26.625 1.00 93.38 311 ASP A N 1
ATOM 2461 C CA . ASP A 1 311 ? -5.178 -2.026 27.181 1.00 93.38 311 ASP A CA 1
ATOM 2462 C C . ASP A 1 311 ? -6.534 -2.760 27.196 1.00 93.38 311 ASP A C 1
ATOM 2464 O O . ASP A 1 311 ? -7.139 -3.007 26.164 1.00 93.38 311 ASP A O 1
ATOM 2468 N N . ASN A 1 312 ? -7.057 -3.129 28.368 1.00 94.00 312 ASN A N 1
ATOM 2469 C CA . ASN A 1 312 ? -8.339 -3.847 28.484 1.00 94.00 312 ASN A CA 1
ATOM 2470 C C . ASN A 1 312 ? -9.570 -2.917 28.575 1.00 94.00 312 ASN A C 1
ATOM 2472 O O . ASN A 1 312 ? -10.633 -3.275 29.094 1.00 94.00 312 ASN A O 1
ATOM 2476 N N . SER A 1 313 ? -9.441 -1.674 28.133 1.00 94.62 313 SER A N 1
ATOM 2477 C CA . SER A 1 313 ? -10.524 -0.701 28.187 1.00 94.62 313 SER A CA 1
ATOM 2478 C C . SER A 1 313 ? -11.418 -0.741 26.936 1.00 94.62 313 SER A C 1
ATOM 2480 O O . SER A 1 313 ? -11.279 -1.558 26.026 1.00 94.62 313 SER A O 1
ATOM 2482 N N . THR A 1 314 ? -12.451 0.102 26.909 1.00 97.19 314 THR A N 1
ATOM 2483 C CA . THR A 1 314 ? -13.385 0.216 25.779 1.00 97.19 314 THR A CA 1
ATOM 2484 C C . THR A 1 314 ? -13.599 1.684 25.459 1.00 97.19 314 THR A C 1
ATOM 2486 O O . THR A 1 314 ? -14.093 2.446 26.293 1.00 97.19 314 THR A O 1
ATOM 2489 N N . THR A 1 315 ? -13.285 2.087 24.228 1.00 98.25 315 THR A N 1
ATOM 2490 C CA . THR A 1 315 ? -13.602 3.434 23.745 1.00 98.25 315 THR A CA 1
ATOM 2491 C C . THR A 1 315 ? -15.034 3.518 23.255 1.00 98.25 315 THR A C 1
ATOM 2493 O O . THR A 1 315 ? -15.588 2.563 22.701 1.00 98.25 315 THR A O 1
ATOM 2496 N N . THR A 1 316 ? -15.669 4.662 23.504 1.00 98.19 316 THR A N 1
ATOM 2497 C CA . THR A 1 316 ? -17.093 4.834 23.228 1.00 98.19 316 THR A CA 1
ATOM 2498 C C . THR A 1 316 ? -17.432 6.188 22.617 1.00 98.19 316 THR A C 1
ATOM 2500 O O . THR A 1 316 ? -16.850 7.221 22.932 1.00 98.19 316 THR A O 1
ATOM 2503 N N . GLY A 1 317 ? -18.426 6.173 21.736 1.00 97.88 317 GLY A N 1
ATOM 2504 C CA . GLY A 1 317 ? -19.075 7.345 21.162 1.00 97.88 317 GLY A CA 1
ATOM 2505 C C . GLY A 1 317 ? -20.591 7.229 21.285 1.00 97.88 317 GLY A C 1
ATOM 2506 O O . GLY A 1 317 ? -21.116 6.230 21.777 1.00 97.88 317 GLY A O 1
ATOM 2507 N N . LEU A 1 318 ? -21.319 8.235 20.815 1.00 97.38 318 LEU A N 1
ATOM 2508 C CA . LEU A 1 318 ? -22.781 8.257 20.860 1.00 97.38 318 LEU A CA 1
ATOM 2509 C C . LEU A 1 318 ? -23.355 8.390 19.456 1.00 97.38 318 LEU A C 1
ATOM 2511 O O . LEU A 1 318 ? -22.905 9.222 18.676 1.00 97.38 318 LEU A O 1
ATOM 2515 N N . LEU A 1 319 ? -24.383 7.610 19.150 1.00 97.44 319 LEU A N 1
ATOM 2516 C CA . LEU A 1 319 ? -25.265 7.836 18.017 1.00 97.44 319 LEU A CA 1
ATOM 2517 C C . LEU A 1 319 ? -26.572 8.438 18.537 1.00 97.44 319 LEU A C 1
ATOM 2519 O O . LEU A 1 319 ? -27.283 7.830 19.342 1.00 97.44 319 LEU A O 1
ATOM 2523 N N . GLU A 1 320 ? -26.883 9.639 18.054 1.00 94.75 320 GLU A N 1
ATOM 2524 C CA . GLU A 1 320 ? -28.042 10.436 18.460 1.00 94.75 320 GLU A CA 1
ATOM 2525 C C . GLU A 1 320 ? -28.925 10.714 17.239 1.00 94.75 320 GLU A C 1
ATOM 2527 O O . GLU A 1 320 ? -28.440 11.171 16.203 1.00 94.75 320 GLU A O 1
ATOM 2532 N N . TYR A 1 321 ? -30.229 10.461 17.350 1.00 94.25 321 TYR A N 1
ATOM 2533 C CA . TYR A 1 321 ? -31.179 10.842 16.306 1.00 94.25 321 TYR A CA 1
ATOM 2534 C C . TYR A 1 321 ? -31.577 12.311 16.460 1.00 94.25 321 TYR A C 1
ATOM 2536 O O . TYR A 1 321 ? -31.822 12.786 17.570 1.00 94.25 321 TYR A O 1
ATOM 2544 N N . GLU A 1 322 ? -31.672 13.031 15.344 1.00 90.06 322 GLU A N 1
ATOM 2545 C CA . GLU A 1 322 ? -32.206 14.390 15.319 1.00 90.06 322 GLU A CA 1
ATOM 2546 C C . GLU A 1 322 ? -33.663 14.393 15.820 1.00 90.06 322 GLU A C 1
ATOM 2548 O O . GLU A 1 322 ? -34.498 13.588 15.390 1.00 90.06 322 GLU A O 1
ATOM 2553 N N . LYS A 1 323 ? -33.961 15.299 16.758 1.00 78.81 323 LYS A N 1
ATOM 2554 C CA . LYS A 1 323 ? -35.307 15.485 17.307 1.00 78.81 323 LYS A CA 1
ATOM 2555 C C . LYS A 1 323 ? -36.148 16.292 16.316 1.00 78.81 323 LYS A C 1
ATOM 2557 O O . LYS A 1 323 ? -35.707 17.336 15.846 1.00 78.81 323 LYS A O 1
ATOM 2562 N N . THR A 1 324 ? -37.360 15.837 16.017 1.00 61.12 324 THR A N 1
ATOM 2563 C CA . THR A 1 324 ? -38.369 16.647 15.320 1.00 61.12 324 THR A CA 1
ATOM 2564 C C . THR A 1 324 ? -38.973 17.644 16.308 1.00 61.12 324 THR A C 1
ATOM 2566 O O . THR A 1 324 ? -39.402 17.233 17.384 1.00 61.12 324 THR A O 1
ATOM 2569 N N . SER A 1 325 ? -39.022 18.930 15.953 1.00 53.97 325 SER A N 1
ATOM 2570 C CA . SER A 1 325 ? -39.407 20.072 16.808 1.00 53.97 325 SER A CA 1
ATOM 2571 C C . SER A 1 325 ? -40.838 20.062 17.389 1.00 53.97 325 SER A C 1
ATOM 2573 O O . SER A 1 325 ? -41.280 21.084 17.895 1.00 53.97 325 SER A O 1
ATOM 2575 N N . VAL A 1 326 ? -41.576 18.949 17.326 1.00 49.44 326 VAL A N 1
ATOM 2576 C CA . VAL A 1 326 ? -43.020 18.883 17.635 1.00 49.44 326 VAL A CA 1
ATOM 2577 C C . VAL A 1 326 ? -43.334 18.217 18.984 1.00 49.44 326 VAL A C 1
ATOM 2579 O O . VAL A 1 326 ? -44.470 18.263 19.434 1.00 49.44 326 VAL A O 1
ATOM 2582 N N . THR A 1 327 ? -42.360 17.654 19.703 1.00 47.41 327 THR A N 1
ATOM 2583 C CA . THR A 1 327 ? -42.606 17.161 21.073 1.00 47.41 327 THR A CA 1
ATOM 2584 C C . THR A 1 327 ? -41.887 18.022 22.097 1.00 47.41 327 THR A C 1
ATOM 2586 O O . THR A 1 327 ? -40.673 17.917 22.293 1.00 47.41 327 THR A O 1
ATOM 2589 N N . SER A 1 328 ? -42.697 18.884 22.702 1.00 43.81 328 SER A N 1
ATOM 2590 C CA . SER A 1 328 ? -42.441 19.723 23.860 1.00 43.81 328 SER A CA 1
ATOM 2591 C C . SER A 1 328 ? -41.879 18.950 25.057 1.00 43.81 328 SER A C 1
ATOM 2593 O O . SER A 1 328 ? -42.150 17.767 25.262 1.00 43.81 328 SER A O 1
ATOM 2595 N N . ASN A 1 329 ? -41.071 19.673 25.836 1.00 46.09 329 ASN A N 1
ATOM 2596 C CA . ASN A 1 329 ? -40.862 19.547 27.278 1.00 46.09 329 ASN A CA 1
ATOM 2597 C C . ASN A 1 329 ? -41.133 18.176 27.906 1.00 46.09 329 ASN A C 1
ATOM 2599 O O . ASN A 1 329 ? -42.213 17.911 28.417 1.00 46.09 329 ASN A O 1
ATOM 2603 N N . ASN A 1 330 ? -40.082 17.362 27.996 1.00 47.88 330 ASN A N 1
ATOM 2604 C CA . ASN A 1 330 ? -39.854 16.543 29.180 1.00 47.88 330 ASN A CA 1
ATOM 2605 C C . ASN A 1 330 ? -38.351 16.281 29.331 1.00 47.88 330 ASN A C 1
ATOM 2607 O O . ASN A 1 330 ? -37.727 15.650 28.476 1.00 47.88 330 ASN A O 1
ATOM 2611 N N . ASN A 1 331 ? -37.778 16.751 30.442 1.00 48.72 331 ASN A N 1
ATOM 2612 C CA . ASN A 1 331 ? -36.402 16.515 30.899 1.00 48.72 331 ASN A CA 1
ATOM 2613 C C . ASN A 1 331 ? -36.156 15.036 31.285 1.00 48.72 331 ASN A C 1
ATOM 2615 O O . ASN A 1 331 ? -35.554 14.741 32.313 1.00 48.72 331 ASN A O 1
ATOM 2619 N N . LYS A 1 332 ? -36.624 14.066 30.489 1.00 57.84 332 LYS A N 1
ATOM 2620 C CA . LYS A 1 332 ? -36.301 12.650 30.697 1.00 57.84 332 LYS A CA 1
ATOM 2621 C C . LYS A 1 332 ? -34.985 12.337 29.992 1.00 57.84 332 LYS A C 1
ATOM 2623 O O . LYS A 1 332 ? -34.890 12.396 28.766 1.00 57.84 332 LYS A O 1
ATOM 2628 N N . LYS A 1 333 ? -33.956 12.015 30.781 1.00 67.62 333 LYS A N 1
ATOM 2629 C CA . LYS A 1 333 ? -32.670 11.504 30.290 1.00 67.62 333 LYS A CA 1
ATOM 2630 C C . LYS A 1 333 ? -32.954 10.252 29.450 1.00 67.62 333 LYS A C 1
ATOM 2632 O O . LYS A 1 333 ? -33.485 9.277 29.975 1.00 67.62 333 LYS A O 1
ATOM 2637 N N . LEU A 1 334 ? -32.673 10.311 28.145 1.00 76.62 334 LEU A N 1
ATOM 2638 C CA . LEU A 1 334 ? -32.927 9.193 27.232 1.00 76.62 334 LEU A CA 1
ATOM 2639 C C . LEU A 1 334 ? -32.194 7.933 27.727 1.00 76.62 334 LEU A C 1
ATOM 2641 O O . LEU A 1 334 ? -31.037 8.049 28.147 1.00 76.62 334 LEU A O 1
ATOM 2645 N N . PRO A 1 335 ? -32.813 6.739 27.658 1.00 88.88 335 PRO A N 1
ATOM 2646 C CA . PRO A 1 335 ? -32.112 5.496 27.945 1.00 88.88 335 PRO A CA 1
ATOM 2647 C C . PRO A 1 335 ? -30.914 5.334 26.999 1.00 88.88 335 PRO A C 1
ATOM 2649 O O . PRO A 1 335 ? -31.025 5.556 25.789 1.00 88.88 335 PRO A O 1
ATOM 2652 N N . LEU A 1 336 ? -29.765 4.951 27.562 1.00 90.81 336 LEU A N 1
ATOM 2653 C CA . LEU A 1 336 ? -28.540 4.659 26.818 1.00 90.81 336 LEU A CA 1
ATOM 2654 C C . LEU A 1 336 ? -28.457 3.156 26.543 1.00 90.81 336 LEU A C 1
ATOM 2656 O O . LEU A 1 336 ? -28.263 2.363 27.463 1.00 90.81 336 LEU A O 1
ATOM 2660 N N . LEU A 1 337 ? -28.567 2.766 25.276 1.00 95.75 337 LEU A N 1
ATOM 2661 C CA . LEU A 1 337 ? -28.448 1.371 24.856 1.00 95.75 337 LEU A CA 1
ATOM 2662 C C . LEU A 1 337 ? -26.989 1.027 24.551 1.00 95.75 337 LEU A C 1
ATOM 2664 O O . LEU A 1 337 ? -26.310 1.776 23.849 1.00 95.75 337 LEU A O 1
ATOM 2668 N N . LYS A 1 338 ? -26.519 -0.119 25.051 1.00 96.31 338 LYS A N 1
ATOM 2669 C CA . LYS A 1 338 ? -25.144 -0.611 24.871 1.00 96.31 338 LYS A CA 1
ATOM 2670 C C . LYS A 1 338 ? -25.115 -1.779 23.872 1.00 96.31 338 LYS A C 1
ATOM 2672 O O . LYS A 1 338 ? -26.044 -2.588 23.894 1.00 96.31 338 LYS A O 1
ATOM 2677 N N . PRO A 1 339 ? -24.107 -1.881 22.986 1.00 96.50 339 PRO A N 1
ATOM 2678 C CA . PRO A 1 339 ? -23.948 -3.053 22.133 1.00 96.50 339 PRO A CA 1
ATOM 2679 C C . PRO A 1 339 ? -23.405 -4.242 22.935 1.00 96.50 339 PRO A C 1
ATOM 2681 O O . PRO A 1 339 ? -22.732 -4.062 23.950 1.00 96.50 339 PRO A O 1
ATOM 2684 N N . VAL A 1 340 ? -23.656 -5.453 22.440 1.00 94.94 340 VAL A N 1
ATOM 2685 C CA . VAL A 1 340 ? -22.996 -6.673 22.921 1.00 94.94 340 VAL A CA 1
ATOM 2686 C C . VAL A 1 340 ? -21.765 -6.907 22.049 1.00 94.94 340 VAL A C 1
ATOM 2688 O O . VAL A 1 340 ? -21.896 -7.089 20.840 1.00 94.94 340 VAL A O 1
ATOM 2691 N N . LEU A 1 341 ? -20.576 -6.865 22.651 1.00 96.06 341 LEU A N 1
ATOM 2692 C CA . LEU A 1 341 ? -19.307 -7.126 21.966 1.00 96.06 341 LEU A CA 1
ATOM 2693 C C . LEU A 1 341 ? -18.834 -8.570 22.224 1.00 96.06 341 LEU A C 1
ATOM 2695 O O . LEU A 1 341 ? -19.042 -9.064 23.338 1.00 96.06 341 LEU A O 1
ATOM 2699 N N . PRO A 1 342 ? -18.173 -9.228 21.247 1.00 97.31 342 PRO A N 1
ATOM 2700 C CA . PRO A 1 342 ? -17.548 -10.542 21.432 1.00 97.31 342 PRO A CA 1
ATOM 2701 C C . PRO A 1 342 ? -16.550 -10.549 22.590 1.00 97.31 342 PRO A C 1
ATOM 2703 O O . PRO A 1 342 ? -16.026 -9.493 22.954 1.00 97.31 342 PRO A O 1
ATOM 2706 N N . LYS A 1 343 ? -16.263 -11.724 23.165 1.00 96.62 343 LYS A N 1
ATOM 2707 C CA . LYS A 1 343 ? -15.200 -11.861 24.177 1.00 96.62 343 LYS A CA 1
ATOM 2708 C C . LYS A 1 343 ? -13.862 -11.390 23.593 1.00 96.62 343 LYS A C 1
ATOM 2710 O O . LYS A 1 343 ? -13.643 -11.511 22.394 1.00 96.62 343 LYS A O 1
ATOM 2715 N N . LEU A 1 344 ? -12.976 -10.871 24.446 1.00 95.31 344 LEU A N 1
ATOM 2716 C CA . LEU A 1 344 ? -11.670 -10.341 24.023 1.00 95.31 344 LEU A CA 1
ATOM 2717 C C . LEU A 1 344 ? -10.860 -11.376 23.236 1.00 95.31 344 LEU A C 1
ATOM 2719 O O . LEU A 1 344 ? -10.253 -11.030 22.239 1.00 95.31 344 LEU A O 1
ATOM 2723 N N . ASN A 1 345 ? -10.934 -12.646 23.634 1.00 94.50 345 ASN A N 1
ATOM 2724 C CA . ASN A 1 345 ? -10.227 -13.771 23.025 1.00 94.50 345 ASN A CA 1
ATOM 2725 C C . ASN A 1 345 ? -11.095 -14.610 22.068 1.00 94.50 345 ASN A C 1
ATOM 2727 O O . ASN A 1 345 ? -10.881 -15.811 21.918 1.00 94.50 345 ASN A O 1
ATOM 2731 N N . ASP A 1 346 ? -12.114 -14.016 21.438 1.00 95.69 346 ASP A N 1
ATOM 2732 C CA . ASP A 1 346 ? -12.997 -14.732 20.508 1.00 95.69 346 ASP A CA 1
ATOM 2733 C C . ASP A 1 346 ? -12.353 -14.916 19.117 1.00 95.69 346 ASP A C 1
ATOM 2735 O O . ASP A 1 346 ? -12.760 -14.324 18.113 1.00 95.69 346 ASP A O 1
ATOM 2739 N N . THR A 1 347 ? -11.323 -15.763 19.053 1.00 93.94 347 THR A N 1
ATOM 2740 C CA . THR A 1 347 ? -10.594 -16.096 17.816 1.00 93.94 347 THR A CA 1
ATOM 2741 C C . THR A 1 347 ? -11.502 -16.743 16.767 1.00 93.94 347 THR A C 1
ATOM 2743 O O . THR A 1 347 ? -11.343 -16.516 15.568 1.00 93.94 347 THR A O 1
ATOM 2746 N N . SER A 1 348 ? -12.526 -17.482 17.208 1.00 94.25 348 SER A N 1
ATOM 2747 C CA . SER A 1 348 ? -13.555 -18.067 16.338 1.00 94.25 348 SER A CA 1
ATOM 2748 C C . SER A 1 348 ? -14.373 -16.988 15.625 1.00 94.25 348 SER A C 1
ATOM 2750 O O . SER A 1 348 ? -14.612 -17.094 14.417 1.00 94.25 348 SER A O 1
ATOM 2752 N N . PHE A 1 349 ? -14.769 -15.922 16.331 1.00 96.12 349 PHE A N 1
ATOM 2753 C CA . PHE A 1 349 ? -15.403 -14.765 15.703 1.00 96.12 349 PHE A CA 1
ATOM 2754 C C . PHE A 1 349 ? -14.467 -14.108 14.689 1.00 96.12 349 PHE A C 1
ATOM 2756 O O . PHE A 1 349 ? -14.904 -13.847 13.567 1.00 96.12 349 PHE A O 1
ATOM 2763 N N . SER A 1 350 ? -13.204 -13.860 15.060 1.00 94.88 350 SER A N 1
ATOM 2764 C CA . SER A 1 350 ? -12.228 -13.210 14.174 1.00 94.88 350 SER A CA 1
ATOM 2765 C C . SER A 1 350 ? -12.064 -13.970 12.854 1.00 94.88 350 SER A C 1
ATOM 2767 O O . SER A 1 350 ? -12.258 -13.411 11.769 1.00 94.88 350 SER A O 1
ATOM 2769 N N . PHE A 1 351 ? -11.841 -15.281 12.939 1.00 94.81 351 PHE A N 1
ATOM 2770 C CA . PHE A 1 351 ? -11.706 -16.156 11.779 1.00 94.81 351 PHE A CA 1
ATOM 2771 C C . PHE A 1 351 ? -12.965 -16.156 10.897 1.00 94.81 351 PHE A C 1
ATOM 2773 O O . PHE A 1 351 ? -12.900 -15.878 9.698 1.00 94.81 351 PHE A O 1
ATOM 2780 N N . LYS A 1 352 ? -14.148 -16.375 11.491 1.00 96.00 352 LYS A N 1
ATOM 2781 C CA . LYS A 1 352 ? -15.428 -16.389 10.755 1.00 96.00 352 LYS A CA 1
ATOM 2782 C C . LYS A 1 352 ? -15.780 -15.035 10.147 1.00 96.00 352 LYS A C 1
ATOM 2784 O O . LYS A 1 352 ? -16.480 -14.985 9.137 1.00 96.00 352 LYS A O 1
ATOM 2789 N N . TYR A 1 353 ? -15.368 -13.935 10.772 1.00 97.31 353 TYR A N 1
ATOM 2790 C CA . TYR A 1 353 ? -15.563 -12.598 10.225 1.00 97.31 353 TYR A CA 1
ATOM 2791 C C . TYR A 1 353 ? -14.708 -12.399 8.971 1.00 97.31 353 TYR A C 1
ATOM 2793 O O . TYR A 1 353 ? -15.246 -12.010 7.934 1.00 97.31 353 TYR A O 1
ATOM 2801 N N . ASN A 1 354 ? -13.416 -12.736 9.034 1.00 95.75 354 ASN A N 1
ATOM 2802 C CA . ASN A 1 354 ? -12.504 -12.614 7.896 1.00 95.75 354 ASN A CA 1
ATOM 2803 C C . ASN A 1 354 ? -12.944 -13.478 6.699 1.00 95.75 354 ASN A C 1
ATOM 2805 O O . ASN A 1 354 ? -12.927 -12.994 5.569 1.00 95.75 354 ASN A O 1
ATOM 2809 N N . GLN A 1 355 ? -13.471 -14.686 6.931 1.00 94.50 355 GLN A N 1
ATOM 2810 C CA . GLN A 1 355 ? -14.026 -15.544 5.868 1.00 94.50 355 GLN A CA 1
ATOM 2811 C C . GLN A 1 355 ? -15.232 -14.942 5.119 1.00 94.50 355 GLN A C 1
ATOM 2813 O O . GLN A 1 355 ? -15.519 -15.335 3.986 1.00 94.50 355 GLN A O 1
ATOM 2818 N N . LYS A 1 356 ? -15.968 -13.998 5.722 1.00 97.19 356 LYS A N 1
ATOM 2819 C CA . LYS A 1 356 ? -17.112 -13.336 5.063 1.00 97.19 356 LYS A CA 1
ATOM 2820 C C . LYS A 1 356 ? -16.679 -12.270 4.061 1.00 97.19 356 LYS A C 1
ATOM 2822 O O . LYS A 1 356 ? -17.472 -11.905 3.192 1.00 97.19 356 LYS A O 1
ATOM 2827 N N . ILE A 1 357 ? -15.458 -11.752 4.181 1.00 97.62 357 ILE A N 1
ATOM 2828 C CA . ILE A 1 357 ? -14.943 -10.718 3.288 1.00 97.62 357 ILE A CA 1
ATOM 2829 C C . ILE A 1 357 ? -14.560 -11.384 1.966 1.00 97.62 357 ILE A C 1
ATOM 2831 O O . ILE A 1 357 ? -13.661 -12.214 1.906 1.00 97.62 357 ILE A O 1
ATOM 2835 N N . ARG A 1 358 ? -15.266 -11.024 0.893 1.00 97.75 358 ARG A N 1
ATOM 2836 C CA . ARG A 1 358 ? -15.057 -11.561 -0.459 1.00 97.75 358 ARG A CA 1
ATOM 2837 C C . ARG A 1 358 ? -15.120 -10.431 -1.470 1.00 97.75 358 ARG A C 1
ATOM 2839 O O . ARG A 1 358 ? -15.944 -9.524 -1.325 1.00 97.75 358 ARG A O 1
ATOM 2846 N N . SER A 1 359 ? -14.288 -10.486 -2.502 1.00 96.12 359 SER A N 1
ATOM 2847 C CA . SER A 1 359 ? -14.313 -9.491 -3.578 1.00 96.12 359 SER A CA 1
ATOM 2848 C C . SER A 1 359 ? -15.672 -9.482 -4.283 1.00 96.12 359 SER A C 1
ATOM 2850 O O . SER A 1 359 ? -16.318 -10.522 -4.403 1.00 96.12 359 SER A O 1
ATOM 2852 N N . LEU A 1 360 ? -16.115 -8.322 -4.794 1.00 92.69 360 LEU A N 1
ATOM 2853 C CA . LEU A 1 360 ? -17.364 -8.246 -5.575 1.00 92.69 360 LEU A CA 1
ATOM 2854 C C . LEU A 1 360 ? -17.396 -9.248 -6.744 1.00 92.69 360 LEU A C 1
ATOM 2856 O O . LEU A 1 360 ? -18.457 -9.807 -7.024 1.00 92.69 360 LEU A O 1
ATOM 2860 N N . ALA A 1 361 ? -16.248 -9.453 -7.400 1.00 89.44 361 ALA A N 1
ATOM 2861 C CA . ALA A 1 361 ? -16.011 -10.450 -8.446 1.00 89.44 361 ALA A CA 1
ATOM 2862 C C . ALA A 1 361 ? -17.089 -10.480 -9.549 1.00 89.44 361 ALA A C 1
ATOM 2864 O O . ALA A 1 361 ? -17.589 -11.532 -9.948 1.00 89.44 361 ALA A O 1
ATOM 2865 N N . ASN A 1 362 ? -17.452 -9.303 -10.064 1.00 85.62 362 ASN A N 1
ATOM 2866 C CA . ASN A 1 362 ? -18.416 -9.154 -11.157 1.00 85.62 362 ASN A CA 1
ATOM 2867 C C . ASN A 1 362 ? -17.786 -8.463 -12.376 1.00 85.62 362 ASN A C 1
ATOM 2869 O O . ASN A 1 362 ? -16.623 -8.074 -12.358 1.00 85.62 362 ASN A O 1
ATOM 2873 N N . SER A 1 363 ? -18.547 -8.309 -13.462 1.00 80.69 363 SER A N 1
ATOM 2874 C CA . SER A 1 363 ? -18.039 -7.761 -14.730 1.00 80.69 363 SER A CA 1
ATOM 2875 C C . SER A 1 363 ? -17.512 -6.322 -14.636 1.00 80.69 363 SER A C 1
ATOM 2877 O O . SER A 1 363 ? -16.683 -5.938 -15.460 1.00 80.69 363 SER A O 1
ATOM 2879 N N . LYS A 1 364 ? -17.978 -5.537 -13.655 1.00 81.06 364 LYS A N 1
ATOM 2880 C CA . LYS A 1 364 ? -17.560 -4.147 -13.413 1.00 81.06 364 LYS A CA 1
ATOM 2881 C C . LYS A 1 364 ? -16.420 -4.046 -12.394 1.00 81.06 364 LYS A C 1
ATOM 2883 O O . LYS A 1 364 ? -15.611 -3.128 -12.483 1.00 81.06 364 LYS A O 1
ATOM 2888 N N . PHE A 1 365 ? -16.365 -4.979 -11.447 1.00 84.44 365 PHE A N 1
ATOM 2889 C CA . PHE A 1 365 ? -15.362 -5.070 -10.386 1.00 84.44 365 PHE A CA 1
ATOM 2890 C C . PHE A 1 365 ? -14.832 -6.511 -10.312 1.00 84.44 365 PHE A C 1
ATOM 2892 O O . PHE A 1 365 ? -15.279 -7.286 -9.458 1.00 84.44 365 PHE A O 1
ATOM 2899 N N . PRO A 1 366 ? -13.956 -6.910 -11.251 1.00 79.31 366 PRO A N 1
ATOM 2900 C CA . PRO A 1 366 ? -13.450 -8.276 -11.314 1.00 79.31 366 PRO A CA 1
ATOM 2901 C C . PRO A 1 366 ? -12.448 -8.555 -10.186 1.00 79.31 366 PRO A C 1
ATOM 2903 O O . PRO A 1 366 ? -11.684 -7.671 -9.805 1.00 79.31 366 PRO A O 1
ATOM 2906 N N . ALA A 1 367 ? -12.425 -9.796 -9.697 1.00 81.75 367 ALA A N 1
ATOM 2907 C CA . ALA A 1 367 ? -11.346 -10.320 -8.861 1.00 81.75 367 ALA A CA 1
ATOM 2908 C C . ALA A 1 367 ? -10.351 -11.040 -9.781 1.00 81.75 367 ALA A C 1
ATOM 2910 O O . ALA A 1 367 ? -10.644 -12.114 -10.298 1.00 81.75 367 ALA A O 1
ATOM 2911 N N . ASN A 1 368 ? -9.211 -10.411 -10.063 1.00 78.56 368 ASN A N 1
ATOM 2912 C CA . ASN A 1 368 ? -8.216 -10.931 -11.005 1.00 78.56 368 ASN A CA 1
ATOM 2913 C C . ASN A 1 368 ? -7.173 -11.782 -10.272 1.00 78.56 368 ASN A C 1
ATOM 2915 O O . ASN A 1 368 ? -6.017 -11.388 -10.158 1.00 78.56 368 ASN A O 1
ATOM 2919 N N . VAL A 1 369 ? -7.609 -12.915 -9.728 1.00 85.56 369 VAL A N 1
ATOM 2920 C CA . VAL A 1 369 ? -6.749 -13.802 -8.937 1.00 85.56 369 VAL A CA 1
ATOM 2921 C C . VAL A 1 369 ? -5.781 -14.544 -9.860 1.00 85.56 369 VAL A C 1
ATOM 2923 O O . VAL A 1 369 ? -6.247 -15.198 -10.801 1.00 85.56 369 VAL A O 1
ATOM 2926 N N . PRO A 1 370 ? -4.465 -14.506 -9.601 1.00 79.62 370 PRO A N 1
ATOM 2927 C CA . PRO A 1 370 ? -3.520 -15.317 -10.354 1.00 79.62 370 PRO A CA 1
ATOM 2928 C C . PRO A 1 370 ? -3.769 -16.812 -10.130 1.00 79.62 370 PRO A C 1
ATOM 2930 O O . PRO A 1 370 ? -3.856 -17.287 -8.993 1.00 79.62 370 PRO A O 1
ATOM 2933 N N . GLN A 1 371 ? -3.904 -17.553 -11.229 1.00 81.75 371 GLN A N 1
ATOM 2934 C CA . GLN A 1 371 ? -4.219 -18.984 -11.196 1.00 81.75 371 GLN A CA 1
ATOM 2935 C C . GLN A 1 371 ? -2.957 -19.846 -11.085 1.00 81.75 371 GLN A C 1
ATOM 2937 O O . GLN A 1 371 ? -2.950 -20.838 -10.359 1.00 81.75 371 GLN A O 1
ATOM 2942 N N . THR A 1 372 ? -1.879 -19.430 -11.746 1.00 78.06 372 THR A N 1
ATOM 2943 C CA . THR A 1 372 ? -0.547 -20.041 -11.667 1.00 78.06 372 THR A CA 1
ATOM 2944 C C . THR A 1 372 ? 0.330 -19.283 -10.677 1.00 78.06 372 THR A C 1
ATOM 2946 O O . THR A 1 372 ? 0.040 -18.134 -10.363 1.00 78.06 372 THR A O 1
ATOM 2949 N N . VAL A 1 373 ? 1.398 -19.909 -10.183 1.00 79.50 373 VAL A N 1
ATOM 2950 C CA . VAL A 1 373 ? 2.342 -19.304 -9.232 1.00 79.50 373 VAL A CA 1
ATOM 2951 C C . VAL A 1 373 ? 3.766 -19.547 -9.720 1.00 79.50 373 VAL A C 1
ATOM 2953 O O . VAL A 1 373 ? 4.126 -20.686 -10.003 1.00 79.50 373 VAL A O 1
ATOM 2956 N N . ASP A 1 374 ? 4.577 -18.490 -9.786 1.00 75.56 374 ASP A N 1
ATOM 2957 C CA . ASP A 1 374 ? 5.977 -18.558 -10.226 1.00 75.56 374 ASP A CA 1
ATOM 2958 C C . ASP A 1 374 ? 6.935 -18.751 -9.042 1.00 75.56 374 ASP A C 1
ATOM 2960 O O . ASP A 1 374 ? 7.986 -19.387 -9.164 1.00 75.56 374 ASP A O 1
ATOM 2964 N N . LYS A 1 375 ? 6.593 -18.175 -7.882 1.00 83.94 375 LYS A N 1
ATOM 2965 C CA . LYS A 1 375 ? 7.378 -18.259 -6.645 1.00 83.94 375 LYS A CA 1
ATOM 2966 C C . LYS A 1 375 ? 6.480 -18.547 -5.454 1.00 83.94 375 LYS A C 1
ATOM 2968 O O . LYS A 1 375 ? 5.515 -17.830 -5.219 1.00 83.94 375 LYS A O 1
ATOM 2973 N N . ASN A 1 376 ? 6.860 -19.562 -4.687 1.00 89.31 376 ASN A N 1
ATOM 2974 C CA . ASN A 1 376 ? 6.234 -19.899 -3.417 1.00 89.31 376 ASN A CA 1
ATOM 2975 C C . ASN A 1 376 ? 7.154 -19.468 -2.277 1.00 89.31 376 ASN A C 1
ATOM 2977 O O . ASN A 1 376 ? 8.358 -19.741 -2.312 1.00 89.31 376 ASN A O 1
ATOM 2981 N N . PHE A 1 377 ? 6.578 -18.826 -1.269 1.00 92.75 377 PHE A N 1
ATOM 2982 C CA . PHE A 1 377 ? 7.247 -18.493 -0.023 1.00 92.75 377 PHE A CA 1
ATOM 2983 C C . PHE A 1 377 ? 6.455 -19.044 1.150 1.00 92.75 377 PHE A C 1
ATOM 2985 O O . PHE A 1 377 ? 5.235 -18.886 1.211 1.00 92.75 377 PHE A O 1
ATOM 2992 N N . PHE A 1 378 ? 7.168 -19.643 2.094 1.00 95.88 378 PHE A N 1
ATOM 2993 C CA . PHE A 1 378 ? 6.619 -20.078 3.365 1.00 95.88 378 PHE A CA 1
ATOM 2994 C C . PHE A 1 378 ? 7.343 -19.319 4.472 1.00 95.88 378 PHE A C 1
ATOM 2996 O O . PHE A 1 378 ? 8.533 -19.521 4.717 1.00 95.88 378 PHE A O 1
ATOM 3003 N N . PHE A 1 379 ? 6.646 -18.359 5.065 1.00 96.56 379 PHE A N 1
ATOM 3004 C CA . PHE A 1 379 ? 7.188 -17.419 6.033 1.00 96.56 379 PHE A CA 1
ATOM 3005 C C . PHE A 1 379 ? 6.573 -17.700 7.398 1.00 96.56 379 PHE A C 1
ATOM 3007 O O . PHE A 1 379 ? 5.387 -17.452 7.606 1.00 96.56 379 PHE A O 1
ATOM 3014 N N . THR A 1 380 ? 7.372 -18.192 8.340 1.00 97.31 380 THR A N 1
ATOM 3015 C CA . THR A 1 380 ? 6.972 -18.205 9.746 1.00 97.31 380 THR A CA 1
ATOM 3016 C C . THR A 1 380 ? 7.040 -16.794 10.302 1.00 97.31 380 THR A C 1
ATOM 3018 O O . THR A 1 380 ? 7.973 -16.052 9.998 1.00 97.31 380 THR A O 1
ATOM 3021 N N . VAL A 1 381 ? 6.049 -16.412 11.094 1.00 95.69 381 VAL A N 1
ATOM 3022 C CA . VAL A 1 381 ? 5.910 -15.083 11.686 1.00 95.69 381 VAL A CA 1
ATOM 3023 C C . VAL A 1 381 ? 5.637 -15.266 13.164 1.00 95.69 381 VAL A C 1
ATOM 3025 O O . VAL A 1 381 ? 4.854 -16.129 13.549 1.00 95.69 381 VAL A O 1
ATOM 3028 N N . GLY A 1 382 ? 6.306 -14.477 13.991 1.00 91.88 382 GLY A N 1
ATOM 3029 C CA . GLY A 1 382 ? 6.069 -14.508 15.422 1.00 91.88 382 GLY A CA 1
ATOM 3030 C C . GLY A 1 382 ? 7.161 -13.812 16.208 1.00 91.88 382 GLY A C 1
ATOM 3031 O O . GLY A 1 382 ? 8.028 -13.114 15.663 1.00 91.88 382 GLY A O 1
ATOM 3032 N N . LEU A 1 383 ? 7.105 -14.021 17.516 1.00 92.06 383 LEU A N 1
ATOM 3033 C CA . LEU A 1 383 ? 8.084 -13.510 18.458 1.00 92.06 383 LEU A CA 1
ATOM 3034 C C . LEU A 1 383 ? 9.306 -14.432 18.549 1.00 92.06 383 LEU A C 1
ATOM 3036 O O . LEU A 1 383 ? 9.320 -15.567 18.078 1.00 92.06 383 LEU A O 1
ATOM 3040 N N . GLY A 1 384 ? 10.355 -13.921 19.173 1.00 92.19 384 GLY A N 1
ATOM 3041 C CA . GLY A 1 384 ? 11.569 -14.645 19.507 1.00 92.19 384 GLY A CA 1
ATOM 3042 C C . GLY A 1 384 ? 12.386 -13.867 20.529 1.00 92.19 384 GLY A C 1
ATOM 3043 O O . GLY A 1 384 ? 11.907 -12.905 21.134 1.00 92.19 384 GLY A O 1
ATOM 3044 N N . THR A 1 385 ? 13.629 -14.279 20.734 1.00 93.38 385 THR A N 1
ATOM 3045 C CA . THR A 1 385 ? 14.522 -13.656 21.711 1.00 93.38 385 THR A CA 1
ATOM 3046 C C . THR A 1 385 ? 15.891 -13.342 21.116 1.00 93.38 385 THR A C 1
ATOM 3048 O O . THR A 1 385 ? 16.283 -13.860 20.074 1.00 93.38 385 THR A O 1
ATOM 3051 N N . THR A 1 386 ? 16.644 -12.467 21.775 1.00 92.62 386 THR A N 1
ATOM 3052 C CA . THR A 1 386 ? 18.088 -12.313 21.561 1.00 92.62 386 THR A CA 1
ATOM 3053 C C . THR A 1 386 ? 18.789 -12.189 22.907 1.00 92.62 386 THR A C 1
ATOM 3055 O O . THR A 1 386 ? 18.186 -11.758 23.893 1.00 92.62 386 THR A O 1
ATOM 3058 N N . SER A 1 387 ? 20.079 -12.515 22.954 1.00 90.31 387 SER A N 1
ATOM 3059 C CA . SER A 1 387 ? 20.892 -12.364 24.161 1.00 90.31 387 SER A CA 1
ATOM 3060 C C . SER A 1 387 ? 20.840 -10.935 24.715 1.00 90.31 387 SER A C 1
ATOM 3062 O O . SER A 1 387 ? 20.874 -9.955 23.962 1.00 90.31 387 SER A O 1
ATOM 3064 N N . CYS A 1 388 ? 20.761 -10.825 26.040 1.00 87.62 388 CYS A N 1
ATOM 3065 C CA . CYS A 1 388 ? 20.909 -9.560 26.751 1.00 87.62 388 CYS A CA 1
ATOM 3066 C C . CYS A 1 388 ? 22.380 -9.109 26.743 1.00 87.62 388 CYS A C 1
ATOM 3068 O O . CYS A 1 388 ? 23.294 -9.932 26.645 1.00 87.62 388 CYS A O 1
ATOM 3070 N N . SER A 1 389 ? 22.618 -7.800 26.826 1.00 82.81 389 SER A N 1
ATOM 3071 C CA . SER A 1 389 ? 23.975 -7.251 26.924 1.00 82.81 389 SER A CA 1
ATOM 3072 C C . SER A 1 389 ? 24.637 -7.686 28.236 1.00 82.81 389 SER A C 1
ATOM 3074 O O . SER A 1 389 ? 23.965 -7.802 29.262 1.00 82.81 389 SER A O 1
ATOM 3076 N N . GLN A 1 390 ? 25.961 -7.878 28.230 1.00 71.69 390 GLN A N 1
ATOM 3077 C CA . GLN A 1 390 ? 26.710 -8.142 29.463 1.00 71.69 390 GLN A CA 1
ATOM 3078 C C . GLN A 1 390 ? 26.462 -6.996 30.465 1.00 71.69 390 GLN A C 1
ATOM 3080 O O . GLN A 1 390 ? 26.595 -5.827 30.108 1.00 71.69 390 GLN A O 1
ATOM 3085 N N . ASN A 1 391 ? 26.081 -7.340 31.701 1.00 73.06 391 ASN A N 1
ATOM 3086 C CA . ASN A 1 391 ? 25.729 -6.429 32.808 1.00 73.06 391 ASN A CA 1
ATOM 3087 C C . ASN A 1 391 ? 24.351 -5.739 32.739 1.00 73.06 391 ASN A C 1
ATOM 3089 O O . ASN A 1 391 ? 24.109 -4.794 33.490 1.00 73.06 391 ASN A O 1
ATOM 3093 N N . GLN A 1 392 ? 23.427 -6.207 31.896 1.00 79.81 392 GLN A N 1
ATOM 3094 C CA . GLN A 1 392 ? 22.018 -5.794 31.940 1.00 79.81 392 GLN A CA 1
ATOM 3095 C C . GLN A 1 392 ? 21.115 -6.955 32.373 1.00 79.81 392 GLN A C 1
ATOM 3097 O O . GLN A 1 392 ? 21.372 -8.114 32.049 1.00 79.81 392 GLN A O 1
ATOM 3102 N N . ASN A 1 393 ? 20.053 -6.631 33.114 1.00 83.38 393 ASN A N 1
ATOM 3103 C CA . ASN A 1 393 ? 18.973 -7.565 33.415 1.00 83.38 393 ASN A CA 1
ATOM 3104 C C . ASN A 1 393 ? 17.822 -7.293 32.443 1.00 83.38 393 ASN A C 1
ATOM 3106 O O . ASN A 1 393 ? 17.247 -6.202 32.457 1.00 83.38 393 ASN A O 1
ATOM 3110 N N . CYS A 1 394 ? 17.517 -8.262 31.590 1.00 85.62 394 CYS A N 1
ATOM 3111 C CA . CYS A 1 394 ? 16.475 -8.172 30.583 1.00 85.62 394 CYS A CA 1
ATOM 3112 C C . CYS A 1 394 ? 15.249 -8.999 31.010 1.00 85.62 394 CYS A C 1
ATOM 3114 O O . CYS A 1 394 ? 15.400 -10.105 31.528 1.00 85.62 394 CYS A O 1
ATOM 3116 N N . PRO A 1 395 ? 14.021 -8.503 30.783 1.00 80.44 395 PRO A N 1
ATOM 3117 C CA . PRO A 1 395 ? 12.811 -9.127 31.321 1.00 80.44 395 PRO A CA 1
ATOM 3118 C C . PRO A 1 395 ? 12.291 -10.321 30.509 1.00 80.44 395 PRO A C 1
ATOM 3120 O O . PRO A 1 395 ? 11.279 -10.910 30.883 1.00 80.44 395 PRO A O 1
ATOM 3123 N N . GLY A 1 396 ? 12.927 -10.668 29.388 1.00 76.25 396 GLY A N 1
ATOM 3124 C CA . GLY A 1 396 ? 12.552 -11.839 28.604 1.00 76.25 396 GLY A CA 1
ATOM 3125 C C . GLY A 1 396 ? 12.976 -13.157 29.269 1.00 76.25 396 GLY A C 1
ATOM 3126 O O . GLY A 1 396 ? 13.819 -13.168 30.174 1.00 76.25 396 GLY A O 1
ATOM 3127 N N . PRO A 1 397 ? 12.429 -14.296 28.808 1.00 74.31 397 PRO A N 1
ATOM 3128 C CA . PRO A 1 397 ? 12.763 -15.618 29.338 1.00 74.31 397 PRO A CA 1
ATOM 3129 C C . PRO A 1 397 ? 14.276 -15.871 29.340 1.00 74.31 397 PRO A C 1
ATOM 3131 O O . PRO A 1 397 ? 14.954 -15.521 28.378 1.00 74.31 397 PRO A O 1
ATOM 3134 N N . ASN A 1 398 ? 14.817 -16.494 30.390 1.00 81.19 398 ASN A N 1
ATOM 3135 C CA . ASN A 1 398 ? 16.256 -16.777 30.525 1.00 81.19 398 ASN A CA 1
ATOM 3136 C C . ASN A 1 398 ? 17.164 -15.534 30.402 1.00 81.19 398 ASN A C 1
ATOM 3138 O O . ASN A 1 398 ? 18.258 -15.624 29.847 1.00 81.19 398 ASN A O 1
ATOM 3142 N N . ASN A 1 399 ? 16.718 -14.379 30.913 1.00 86.44 399 ASN A N 1
ATOM 3143 C CA . ASN A 1 399 ? 17.451 -13.109 30.842 1.00 86.44 399 ASN A CA 1
ATOM 3144 C C . ASN A 1 399 ? 17.769 -12.695 29.389 1.00 86.44 399 ASN A C 1
ATOM 3146 O O . ASN A 1 399 ? 18.905 -12.375 29.036 1.00 86.44 399 ASN A O 1
ATOM 3150 N N . THR A 1 400 ? 16.754 -12.737 28.523 1.00 89.88 400 THR A N 1
ATOM 3151 C CA . THR A 1 400 ? 16.858 -12.360 27.103 1.00 89.88 400 THR A CA 1
ATOM 3152 C C . THR A 1 400 ? 16.041 -11.110 26.784 1.00 89.88 400 THR A C 1
ATOM 3154 O O . THR A 1 400 ? 15.230 -10.644 27.585 1.00 89.88 400 THR A O 1
ATOM 3157 N N . ARG A 1 401 ? 16.264 -10.534 25.601 1.00 91.19 401 ARG A N 1
ATOM 3158 C CA . ARG A 1 401 ? 15.476 -9.420 25.052 1.00 91.19 401 ARG A CA 1
ATOM 3159 C C . ARG A 1 401 ? 14.442 -9.968 24.081 1.00 91.19 401 ARG A C 1
ATOM 3161 O O . ARG A 1 401 ? 14.768 -10.854 23.292 1.00 91.19 401 ARG A O 1
ATOM 3168 N N . LEU A 1 402 ? 13.231 -9.421 24.112 1.00 90.00 402 LEU A N 1
ATOM 3169 C CA . LEU A 1 402 ? 12.178 -9.784 23.167 1.00 90.00 402 LEU A CA 1
ATOM 3170 C C . LEU A 1 402 ? 12.513 -9.268 21.764 1.00 90.00 402 LEU A C 1
ATOM 3172 O O . LEU A 1 402 ? 12.996 -8.149 21.596 1.00 90.00 402 LEU A O 1
ATOM 3176 N N . MET A 1 403 ? 12.240 -10.098 20.763 1.00 91.31 403 MET A N 1
ATOM 3177 C CA . MET A 1 403 ? 12.378 -9.794 19.343 1.00 91.31 403 MET A CA 1
ATOM 3178 C C . MET A 1 403 ? 11.148 -10.300 18.586 1.00 91.31 403 MET A C 1
ATOM 3180 O O . MET A 1 403 ? 10.397 -11.135 19.084 1.00 91.31 403 MET A O 1
ATOM 3184 N N . ALA A 1 404 ? 10.961 -9.815 17.364 1.00 91.56 404 ALA A N 1
ATOM 3185 C CA . ALA A 1 404 ? 10.036 -10.392 16.396 1.00 91.56 404 ALA A CA 1
ATOM 3186 C C . ALA A 1 404 ? 10.825 -10.808 15.156 1.00 91.56 404 ALA A C 1
ATOM 3188 O O . ALA A 1 404 ? 11.872 -10.228 14.859 1.00 91.56 404 ALA A O 1
ATOM 3189 N N . SER A 1 405 ? 10.349 -11.816 14.433 1.00 94.25 405 SER A N 1
ATOM 3190 C CA . SER A 1 405 ? 11.042 -12.281 13.236 1.00 94.25 405 SER A CA 1
ATOM 3191 C C . SER A 1 405 ? 10.093 -12.807 12.171 1.00 94.25 405 SER A C 1
ATOM 3193 O O . SER A 1 405 ? 8.976 -13.238 12.460 1.00 94.25 405 SER A O 1
ATOM 3195 N N . ILE A 1 406 ? 10.580 -12.788 10.931 1.00 96.25 406 ILE A N 1
ATOM 3196 C CA . ILE A 1 406 ? 10.016 -13.571 9.835 1.00 96.25 406 ILE A CA 1
ATOM 3197 C C . ILE A 1 406 ? 11.089 -14.564 9.390 1.00 96.25 406 ILE A C 1
ATOM 3199 O O . ILE A 1 406 ? 12.225 -14.159 9.137 1.00 96.25 406 ILE A O 1
ATOM 3203 N N . ASN A 1 407 ? 10.765 -15.858 9.332 1.00 96.50 407 ASN A N 1
ATOM 3204 C CA . ASN A 1 407 ? 11.719 -16.940 9.046 1.00 96.50 407 ASN A CA 1
ATOM 3205 C C . ASN A 1 407 ? 13.006 -16.864 9.888 1.00 96.50 407 ASN A C 1
ATOM 3207 O O . ASN A 1 407 ? 14.111 -17.071 9.384 1.00 96.50 407 ASN A O 1
ATOM 3211 N N . ASN A 1 408 ? 12.862 -16.578 11.187 1.00 95.56 408 ASN A N 1
ATOM 3212 C CA . ASN A 1 408 ? 13.966 -16.458 12.147 1.00 95.56 408 ASN A CA 1
ATOM 3213 C C . ASN A 1 408 ? 14.949 -15.296 11.871 1.00 95.56 408 ASN A C 1
ATOM 3215 O O . ASN A 1 408 ? 16.066 -15.279 12.397 1.00 95.56 408 ASN A O 1
ATOM 3219 N N . VAL A 1 409 ? 14.548 -14.322 11.045 1.00 96.12 409 VAL A N 1
ATOM 3220 C CA . VAL A 1 409 ? 15.293 -13.085 10.783 1.00 96.12 409 VAL A CA 1
ATOM 3221 C C . VAL A 1 409 ? 14.544 -11.899 11.391 1.00 96.12 409 VAL A C 1
ATOM 3223 O O . VAL A 1 409 ? 13.445 -11.550 10.957 1.00 96.12 409 VAL A O 1
ATOM 3226 N N . SER A 1 410 ? 15.144 -11.272 12.399 1.00 95.94 410 SER A N 1
ATOM 3227 C CA . SER A 1 410 ? 14.736 -9.977 12.938 1.00 95.94 410 SER A CA 1
ATOM 3228 C C . SER A 1 410 ? 15.339 -8.868 12.078 1.00 95.94 410 SER A C 1
ATOM 3230 O O . SER A 1 410 ? 16.564 -8.766 11.923 1.00 95.94 410 SER A O 1
ATOM 3232 N N . PHE A 1 411 ? 14.472 -8.067 11.457 1.00 94.19 411 PHE A N 1
ATOM 3233 C CA . PHE A 1 411 ? 14.898 -7.029 10.527 1.00 94.19 411 PHE A CA 1
ATOM 3234 C C . PHE A 1 411 ? 15.617 -5.896 11.263 1.00 94.19 411 PHE A C 1
ATOM 3236 O O . PHE A 1 411 ? 15.049 -5.246 12.140 1.00 94.19 411 PHE A O 1
ATOM 3243 N N . VAL A 1 412 ? 16.852 -5.612 10.852 1.00 93.81 412 VAL A N 1
ATOM 3244 C CA . VAL A 1 412 ? 17.606 -4.452 11.339 1.00 93.81 412 VAL A CA 1
ATOM 3245 C C . VAL A 1 412 ? 17.478 -3.321 10.332 1.00 93.81 412 VAL A C 1
ATOM 3247 O O . VAL A 1 412 ? 17.821 -3.474 9.159 1.00 93.81 412 VAL A O 1
ATOM 3250 N N . GLN A 1 413 ? 16.992 -2.170 10.785 1.00 90.31 413 GLN A N 1
ATOM 3251 C CA . GLN A 1 413 ? 16.869 -0.992 9.937 1.00 90.31 413 GLN A CA 1
ATOM 3252 C C . GLN A 1 413 ? 18.261 -0.433 9.580 1.00 90.31 413 GLN A C 1
ATOM 3254 O O . GLN A 1 413 ? 19.072 -0.213 10.482 1.00 90.31 413 GLN A O 1
ATOM 3259 N N . PRO A 1 414 ? 18.558 -0.182 8.292 1.00 93.25 414 PRO A N 1
ATOM 3260 C CA . PRO A 1 414 ? 19.837 0.389 7.880 1.00 93.25 414 PRO A CA 1
ATOM 3261 C C . PRO A 1 414 ? 19.884 1.909 8.105 1.00 93.25 414 PRO A C 1
ATOM 3263 O O . PRO A 1 414 ? 18.862 2.561 8.302 1.00 93.25 414 PRO A O 1
ATOM 3266 N N . ASN A 1 415 ? 21.077 2.498 7.979 1.00 91.56 415 ASN A N 1
ATOM 3267 C CA . ASN A 1 415 ? 21.274 3.957 8.015 1.00 91.56 415 ASN A CA 1
ATOM 3268 C C . ASN A 1 415 ? 21.166 4.628 6.632 1.00 91.56 415 ASN A C 1
ATOM 3270 O O . ASN A 1 415 ? 21.114 5.853 6.532 1.00 91.56 415 ASN A O 1
ATOM 3274 N N . ILE A 1 416 ? 21.133 3.836 5.557 1.00 93.56 416 ILE A N 1
ATOM 3275 C CA . ILE A 1 416 ? 20.932 4.282 4.173 1.00 93.56 416 ILE A CA 1
ATOM 3276 C C . ILE A 1 416 ? 19.661 3.616 3.664 1.00 93.56 416 ILE A C 1
ATOM 3278 O O . ILE A 1 416 ? 19.485 2.416 3.861 1.00 93.56 416 ILE A O 1
ATOM 3282 N N . ALA A 1 417 ? 18.793 4.372 2.987 1.00 94.12 417 ALA A N 1
ATOM 3283 C CA . ALA A 1 417 ? 17.550 3.809 2.480 1.00 94.12 417 ALA A CA 1
ATOM 3284 C C . ALA A 1 417 ? 17.791 2.653 1.496 1.00 94.12 417 ALA A C 1
ATOM 3286 O O . ALA A 1 417 ? 18.587 2.802 0.568 1.00 94.12 417 ALA A O 1
ATOM 3287 N N . LEU A 1 418 ? 17.073 1.533 1.650 1.00 93.06 418 LEU A N 1
ATOM 3288 C CA . LEU A 1 418 ? 17.201 0.368 0.760 1.00 93.06 418 LEU A CA 1
ATOM 3289 C C . LEU A 1 418 ? 17.018 0.743 -0.717 1.00 93.06 418 LEU A C 1
ATOM 3291 O O . LEU A 1 418 ? 17.826 0.355 -1.558 1.00 93.06 418 LEU A O 1
ATOM 3295 N N . LEU A 1 419 ? 16.009 1.562 -1.030 1.00 91.25 419 LEU A N 1
ATOM 3296 C CA . LEU A 1 419 ? 15.755 2.064 -2.379 1.00 91.25 419 LEU A CA 1
ATOM 3297 C C . LEU A 1 419 ? 16.905 2.936 -2.888 1.00 91.25 419 LEU A C 1
ATOM 3299 O O . LEU A 1 419 ? 17.285 2.814 -4.047 1.00 91.25 419 LEU A O 1
ATOM 3303 N N . GLN A 1 420 ? 17.479 3.789 -2.035 1.00 91.31 420 GLN A N 1
ATOM 3304 C CA . GLN A 1 420 ? 18.633 4.618 -2.388 1.00 91.31 420 GLN A CA 1
ATOM 3305 C C . GLN A 1 420 ? 19.855 3.741 -2.687 1.00 91.31 420 GLN A C 1
ATOM 3307 O O . GLN A 1 420 ? 20.494 3.903 -3.726 1.00 91.31 420 GLN A O 1
ATOM 3312 N N . ALA A 1 421 ? 20.160 2.790 -1.804 1.00 94.25 421 ALA A N 1
ATOM 3313 C CA . ALA A 1 421 ? 21.265 1.855 -1.971 1.00 94.25 421 ALA A CA 1
ATOM 3314 C C . ALA A 1 421 ? 21.100 1.001 -3.237 1.00 94.25 421 ALA A C 1
ATOM 3316 O O . ALA A 1 421 ? 22.052 0.847 -3.999 1.00 94.25 421 ALA A O 1
ATOM 3317 N N . HIS A 1 422 ? 19.888 0.511 -3.508 1.00 89.38 422 HIS A N 1
ATOM 3318 C CA . HIS A 1 422 ? 19.561 -0.214 -4.733 1.00 89.38 422 HIS A CA 1
ATOM 3319 C C . HIS A 1 422 ? 19.731 0.667 -5.980 1.00 89.38 422 HIS A C 1
ATOM 3321 O O . HIS A 1 422 ? 20.443 0.296 -6.910 1.00 89.38 422 HIS A O 1
ATOM 3327 N N . PHE A 1 423 ? 19.136 1.860 -5.981 1.00 88.19 423 PHE A N 1
ATOM 3328 C CA . PHE A 1 423 ? 19.130 2.765 -7.130 1.00 88.19 423 PHE A CA 1
ATOM 3329 C C . PHE A 1 423 ? 20.528 3.251 -7.522 1.00 88.19 423 PHE A C 1
ATOM 3331 O O . PHE A 1 423 ? 20.823 3.373 -8.707 1.00 88.19 423 PHE A O 1
ATOM 3338 N N . PHE A 1 424 ? 21.399 3.498 -6.539 1.00 91.88 424 PHE A N 1
ATOM 3339 C CA . PHE A 1 424 ? 22.788 3.899 -6.771 1.00 91.88 424 PHE A CA 1
ATOM 3340 C C . PHE A 1 424 ? 23.770 2.720 -6.836 1.00 91.88 424 PHE A C 1
ATOM 3342 O O . PHE A 1 424 ? 24.975 2.956 -6.869 1.00 91.88 424 PHE A O 1
ATOM 3349 N N . LYS A 1 425 ? 23.289 1.465 -6.840 1.00 92.06 425 LYS A N 1
ATOM 3350 C CA . LYS A 1 425 ? 24.119 0.244 -6.850 1.00 92.06 425 LYS A CA 1
ATOM 3351 C C . LYS A 1 425 ? 25.160 0.190 -5.718 1.00 92.06 425 LYS A C 1
ATOM 3353 O O . LYS A 1 425 ? 26.267 -0.312 -5.885 1.00 92.06 425 LYS A O 1
ATOM 3358 N N . ARG A 1 426 ? 24.800 0.700 -4.540 1.00 93.75 426 ARG A N 1
ATOM 3359 C CA . ARG A 1 426 ? 25.624 0.728 -3.318 1.00 93.75 426 ARG A CA 1
ATOM 3360 C C . ARG A 1 426 ? 24.971 -0.090 -2.201 1.00 93.75 426 ARG A C 1
ATOM 3362 O O . ARG A 1 426 ? 24.773 0.407 -1.100 1.00 93.75 426 ARG A O 1
ATOM 3369 N N . SER A 1 427 ? 24.597 -1.336 -2.497 1.00 92.06 427 SER A N 1
ATOM 3370 C CA . SER A 1 427 ? 23.961 -2.245 -1.527 1.00 92.06 427 SER A CA 1
ATOM 3371 C C . SER A 1 427 ? 24.946 -2.899 -0.553 1.00 92.06 427 SER A C 1
ATOM 3373 O O . SER A 1 427 ? 24.534 -3.323 0.526 1.00 92.06 427 SER A O 1
ATOM 3375 N N . LYS A 1 428 ? 26.244 -2.964 -0.896 1.00 94.94 428 LYS A N 1
ATOM 3376 C CA . LYS A 1 428 ? 27.286 -3.551 -0.038 1.00 94.94 428 LYS A CA 1
ATOM 3377 C C . LYS A 1 428 ? 27.318 -2.838 1.318 1.00 94.94 428 LYS A C 1
ATOM 3379 O O . LYS A 1 428 ? 27.550 -1.635 1.376 1.00 94.94 428 LYS A O 1
ATOM 3384 N N . GLY A 1 429 ? 27.095 -3.593 2.394 1.00 92.69 429 GLY A N 1
ATOM 3385 C CA . GLY A 1 429 ? 27.028 -3.066 3.762 1.00 92.69 429 GLY A CA 1
ATOM 3386 C C . GLY A 1 429 ? 25.688 -2.425 4.149 1.00 92.69 429 GLY A C 1
ATOM 3387 O O . GLY A 1 429 ? 25.571 -1.944 5.269 1.00 92.69 429 GLY A O 1
ATOM 3388 N N . VAL A 1 430 ? 24.685 -2.421 3.259 1.00 95.25 430 VAL A N 1
ATOM 3389 C CA . VAL A 1 430 ? 23.330 -1.910 3.541 1.00 95.25 430 VAL A CA 1
ATOM 3390 C C . VAL A 1 430 ? 22.328 -3.052 3.686 1.00 95.25 430 VAL A C 1
ATOM 3392 O O . VAL A 1 430 ? 21.595 -3.092 4.667 1.00 95.25 430 VAL A O 1
ATOM 3395 N N . PHE A 1 431 ? 22.283 -3.975 2.721 1.00 95.25 431 PHE A N 1
ATOM 3396 C CA . PHE A 1 431 ? 21.400 -5.143 2.762 1.00 95.25 431 PHE A CA 1
ATOM 3397 C C . PHE A 1 431 ? 21.950 -6.302 1.927 1.00 95.25 431 PHE A C 1
ATOM 3399 O O . PHE A 1 431 ? 22.774 -6.100 1.032 1.00 95.25 431 PHE A O 1
ATOM 3406 N N . THR A 1 432 ? 21.452 -7.509 2.183 1.00 96.81 432 THR A N 1
ATOM 3407 C CA . THR A 1 432 ? 21.717 -8.710 1.374 1.00 96.81 432 THR A CA 1
ATOM 3408 C C . THR A 1 432 ? 20.427 -9.240 0.744 1.00 96.81 432 THR A C 1
ATOM 3410 O O . THR A 1 432 ? 19.329 -8.960 1.219 1.00 96.81 432 THR A O 1
ATOM 3413 N N . THR A 1 433 ? 20.538 -9.980 -0.360 1.00 93.38 433 THR A N 1
ATOM 3414 C CA . THR A 1 433 ? 19.396 -10.466 -1.165 1.00 93.38 433 THR A CA 1
ATOM 3415 C C . THR A 1 433 ? 19.058 -11.939 -0.911 1.00 93.38 433 THR A C 1
ATOM 3417 O O . THR A 1 433 ? 18.524 -12.618 -1.782 1.00 93.38 433 THR A O 1
ATOM 3420 N N . ASP A 1 434 ? 19.442 -12.452 0.254 1.00 94.44 434 ASP A N 1
ATOM 3421 C CA . ASP A 1 434 ? 19.403 -13.863 0.646 1.00 94.44 434 ASP A CA 1
ATOM 3422 C C . ASP A 1 434 ? 18.358 -14.122 1.744 1.00 94.44 434 ASP A C 1
ATOM 3424 O O . ASP A 1 434 ? 18.557 -14.970 2.614 1.00 94.44 434 ASP A O 1
ATOM 3428 N N . PHE A 1 435 ? 17.254 -13.365 1.755 1.00 94.38 435 PHE A N 1
ATOM 3429 C CA . PHE A 1 435 ? 16.172 -13.639 2.699 1.00 94.38 435 PHE A CA 1
ATOM 3430 C C . PHE A 1 435 ? 15.613 -15.057 2.455 1.00 94.38 435 PHE A C 1
ATOM 3432 O O . PHE A 1 435 ? 15.303 -15.399 1.308 1.00 94.38 435 PHE A O 1
ATOM 3439 N N . PRO A 1 436 ? 15.486 -15.893 3.500 1.00 93.69 436 PRO A N 1
ATOM 3440 C CA . PRO A 1 436 ? 15.145 -17.300 3.340 1.00 93.69 436 PRO A CA 1
ATOM 3441 C C . PRO A 1 436 ? 13.699 -17.479 2.861 1.00 93.69 436 PRO A C 1
ATOM 3443 O O . PRO A 1 436 ? 12.755 -16.925 3.427 1.00 93.69 436 PRO A O 1
ATOM 3446 N N . THR A 1 437 ? 13.518 -18.284 1.814 1.00 91.62 437 THR A N 1
ATOM 3447 C CA . THR A 1 437 ? 12.203 -18.536 1.196 1.00 91.62 437 THR A CA 1
ATOM 3448 C C . THR A 1 437 ? 11.306 -19.461 2.019 1.00 91.62 437 THR A C 1
ATOM 3450 O O . THR A 1 437 ? 10.091 -19.453 1.835 1.00 91.62 437 THR A O 1
ATOM 3453 N N . ASN A 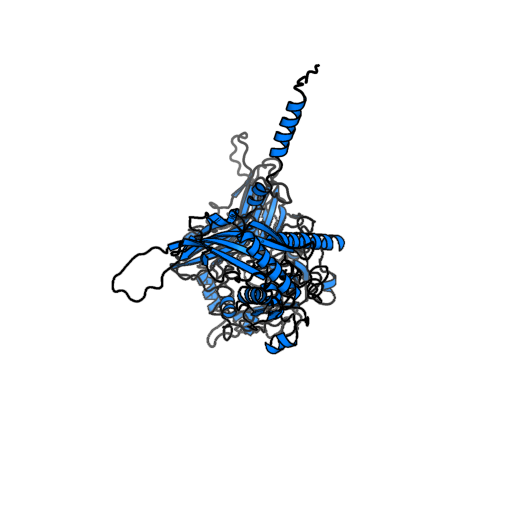1 438 ? 11.916 -20.231 2.919 1.00 94.25 438 ASN A N 1
ATOM 3454 C CA . ASN A 1 438 ? 11.308 -21.153 3.872 1.00 94.25 438 ASN A CA 1
ATOM 3455 C C . ASN A 1 438 ? 11.951 -20.923 5.250 1.00 94.25 438 ASN A C 1
ATOM 3457 O O . ASN A 1 438 ? 13.092 -20.449 5.299 1.00 94.25 438 ASN A O 1
ATOM 3461 N N . PRO A 1 439 ? 11.282 -21.262 6.363 1.00 93.25 439 PRO A N 1
ATOM 3462 C CA . PRO A 1 439 ? 11.902 -21.207 7.675 1.00 93.25 439 PRO A CA 1
ATOM 3463 C C . PRO A 1 439 ? 13.152 -22.100 7.695 1.00 93.25 439 PRO A C 1
ATOM 3465 O O . PRO A 1 439 ? 13.129 -23.202 7.145 1.00 93.25 439 PRO A O 1
ATOM 3468 N N . PRO A 1 440 ? 14.249 -21.656 8.330 1.00 90.81 440 PRO A N 1
ATOM 3469 C CA . PRO A 1 440 ? 15.504 -22.409 8.342 1.00 90.81 440 PRO A CA 1
ATOM 3470 C C . PRO A 1 440 ? 15.399 -23.739 9.102 1.00 90.81 440 PRO A C 1
ATOM 3472 O O . PRO A 1 440 ? 16.199 -24.641 8.870 1.00 90.81 440 PRO A O 1
ATOM 3475 N N . PHE A 1 441 ? 14.414 -23.865 9.996 1.00 89.88 441 PHE A N 1
ATOM 3476 C CA . PHE A 1 441 ? 14.157 -25.067 10.778 1.00 89.88 441 PHE A CA 1
ATOM 3477 C C . PHE A 1 441 ? 12.663 -25.382 10.780 1.00 89.88 441 PHE A C 1
ATOM 3479 O O . PHE A 1 441 ? 11.829 -24.507 11.033 1.00 89.88 441 PHE A O 1
ATOM 3486 N N . ASN A 1 442 ? 12.333 -26.649 10.539 1.00 91.44 442 ASN A N 1
ATOM 3487 C CA . ASN A 1 442 ? 10.963 -27.136 10.608 1.00 91.44 442 ASN A CA 1
ATOM 3488 C C . ASN A 1 442 ? 10.659 -27.639 12.017 1.00 91.44 442 ASN A C 1
ATOM 3490 O O . ASN A 1 442 ? 11.431 -28.403 12.593 1.00 91.44 442 ASN A O 1
ATOM 3494 N N . PHE A 1 443 ? 9.518 -27.229 12.557 1.00 93.12 443 PHE A N 1
ATOM 3495 C CA . PHE A 1 443 ? 8.989 -27.712 13.827 1.00 93.12 443 PHE A CA 1
ATOM 3496 C C . PHE A 1 443 ? 7.461 -27.651 13.795 1.00 93.12 443 PHE A C 1
ATOM 3498 O O . PHE A 1 443 ? 6.866 -27.194 12.819 1.00 93.12 443 PHE A O 1
ATOM 3505 N N . ASN A 1 444 ? 6.809 -28.126 14.855 1.00 94.31 444 ASN A N 1
ATOM 3506 C CA . ASN A 1 444 ? 5.372 -27.944 15.002 1.00 94.31 444 ASN A CA 1
ATOM 3507 C C . ASN A 1 444 ? 5.073 -26.470 15.334 1.00 94.31 444 ASN A C 1
ATOM 3509 O O . ASN A 1 444 ? 5.024 -26.112 16.508 1.00 94.31 444 ASN A O 1
ATOM 3513 N N . TYR A 1 445 ? 4.908 -25.632 14.304 1.00 96.31 445 TYR A N 1
ATOM 3514 C CA . TYR A 1 445 ? 4.850 -24.170 14.432 1.00 96.31 445 TYR A CA 1
ATOM 3515 C C . TYR A 1 445 ? 3.813 -23.689 15.440 1.00 96.31 445 TYR A C 1
ATOM 3517 O O . TYR A 1 445 ? 4.095 -22.784 16.212 1.00 96.31 445 TYR A O 1
ATOM 3525 N N . THR A 1 446 ? 2.646 -24.322 15.468 1.00 95.31 446 THR A N 1
ATOM 3526 C CA . THR A 1 446 ? 1.518 -23.955 16.339 1.00 95.31 446 THR A CA 1
ATOM 3527 C C . THR A 1 446 ? 1.398 -24.826 17.593 1.00 95.31 446 THR A C 1
ATOM 3529 O O . THR A 1 446 ? 0.511 -24.603 18.414 1.00 95.31 446 THR A O 1
ATOM 3532 N N . GLY A 1 447 ? 2.278 -25.820 17.753 1.00 93.38 447 GLY A N 1
ATOM 3533 C CA . GLY A 1 447 ? 2.313 -26.731 18.898 1.00 93.38 447 GLY A CA 1
ATOM 3534 C C . GLY A 1 447 ? 3.343 -26.317 19.944 1.00 93.38 447 GLY A C 1
ATOM 3535 O O . GLY A 1 447 ? 3.414 -25.156 20.333 1.00 93.38 447 GLY A O 1
ATOM 3536 N N . THR A 1 448 ? 4.145 -27.265 20.431 1.00 92.12 448 THR A N 1
ATOM 3537 C CA . THR A 1 448 ? 5.224 -26.972 21.387 1.00 92.12 448 THR A CA 1
ATOM 3538 C C . THR A 1 448 ? 6.378 -26.243 20.682 1.00 92.12 448 THR A C 1
ATOM 3540 O O . THR A 1 448 ? 6.946 -26.808 19.742 1.00 92.12 448 THR A O 1
ATOM 3543 N N . PRO A 1 449 ? 6.747 -25.021 21.114 1.00 90.19 449 PRO A N 1
ATOM 3544 C CA . PRO A 1 449 ? 7.842 -24.275 20.502 1.00 90.19 449 PRO A CA 1
ATOM 3545 C C . PRO A 1 449 ? 9.209 -24.919 20.810 1.00 90.19 449 PRO A C 1
ATOM 3547 O O . PRO A 1 449 ? 9.344 -25.641 21.802 1.00 90.19 449 PRO A O 1
ATOM 3550 N N . PRO A 1 450 ? 10.245 -24.662 19.990 1.00 90.19 450 PRO A N 1
ATOM 3551 C CA . PRO A 1 450 ? 11.600 -25.130 20.263 1.00 90.19 450 PRO A CA 1
ATOM 3552 C C . PRO A 1 450 ? 12.171 -24.503 21.545 1.00 90.19 450 PRO A C 1
ATOM 3554 O O . PRO A 1 450 ? 11.913 -23.339 21.847 1.00 90.19 450 PRO A O 1
ATOM 3557 N N . ASN A 1 451 ? 13.026 -25.250 22.258 1.00 87.94 451 ASN A N 1
ATOM 3558 C CA . ASN A 1 451 ? 13.726 -24.746 23.452 1.00 87.94 451 ASN A CA 1
ATOM 3559 C C . ASN A 1 451 ? 14.592 -23.512 23.149 1.00 87.94 451 ASN A C 1
ATOM 3561 O O . ASN A 1 451 ? 14.756 -22.643 24.003 1.00 87.94 451 ASN A O 1
ATOM 3565 N N . ASN A 1 452 ? 15.162 -23.445 21.943 1.00 89.44 452 ASN A N 1
ATOM 3566 C CA . ASN A 1 452 ? 15.917 -22.289 21.482 1.00 89.44 452 ASN A CA 1
ATOM 3567 C C . ASN A 1 452 ? 14.996 -21.327 20.725 1.00 89.44 452 ASN A C 1
ATOM 3569 O O . ASN A 1 452 ? 14.516 -21.653 19.641 1.00 89.44 452 ASN A O 1
ATOM 3573 N N . THR A 1 453 ? 14.798 -20.137 21.285 1.00 91.56 453 THR A N 1
ATOM 3574 C CA . THR A 1 453 ? 13.967 -19.070 20.709 1.00 91.56 453 THR A CA 1
ATOM 3575 C C . THR A 1 453 ? 14.793 -17.913 20.142 1.00 91.56 453 THR A C 1
ATOM 3577 O O . THR A 1 453 ? 14.229 -16.875 19.796 1.00 91.56 453 THR A O 1
ATOM 3580 N N . LEU A 1 454 ? 16.122 -18.068 20.060 1.00 93.12 454 LEU A N 1
ATOM 3581 C CA . LEU A 1 454 ? 17.024 -17.029 19.576 1.00 93.12 454 LEU A CA 1
ATOM 3582 C C . LEU A 1 454 ? 16.851 -16.791 18.073 1.00 93.12 454 LEU A C 1
ATOM 3584 O O . LEU A 1 454 ? 16.965 -17.719 17.269 1.00 93.12 454 LEU A O 1
ATOM 3588 N N . VAL A 1 455 ? 16.656 -15.526 17.702 1.00 94.25 455 VAL A N 1
ATOM 3589 C CA . VAL A 1 455 ? 16.524 -15.092 16.306 1.00 94.25 455 VAL A CA 1
ATOM 3590 C C . VAL A 1 455 ? 17.812 -14.467 15.785 1.00 94.25 455 VAL A C 1
ATOM 3592 O O . VAL A 1 455 ? 18.617 -13.914 16.536 1.00 94.25 455 VAL A O 1
ATOM 3595 N N . SER A 1 456 ? 18.007 -14.537 14.470 1.00 94.62 456 SER A N 1
ATOM 3596 C CA . SER A 1 456 ? 19.136 -13.887 13.803 1.00 94.62 456 SER A CA 1
ATOM 3597 C C . SER A 1 456 ? 18.793 -12.450 13.418 1.00 94.62 456 SER A C 1
ATOM 3599 O O . SER A 1 456 ? 17.695 -12.175 12.945 1.00 94.62 456 SER A O 1
ATOM 3601 N N . ASN A 1 457 ? 19.731 -11.521 13.584 1.00 94.88 457 ASN A N 1
ATOM 3602 C CA . ASN A 1 457 ? 19.563 -10.142 13.129 1.00 94.88 457 ASN A CA 1
ATOM 3603 C C . ASN A 1 457 ? 20.051 -9.995 11.685 1.00 94.88 457 ASN A C 1
ATOM 3605 O O . ASN A 1 457 ? 21.137 -10.468 11.344 1.00 94.88 457 ASN A O 1
ATOM 3609 N N . GLY A 1 458 ? 19.299 -9.290 10.840 1.00 95.19 458 GLY A N 1
ATOM 3610 C CA . GLY A 1 458 ? 19.775 -8.989 9.495 1.00 95.19 458 GLY A CA 1
ATOM 3611 C C . GLY A 1 458 ? 18.887 -8.053 8.689 1.00 95.19 458 GLY A C 1
ATOM 3612 O O . GLY A 1 458 ? 17.669 -8.031 8.831 1.00 95.19 458 GLY A O 1
ATOM 3613 N N . THR A 1 459 ? 19.508 -7.304 7.783 1.00 96.81 459 THR A N 1
ATOM 3614 C CA . THR A 1 459 ? 18.817 -6.506 6.761 1.00 96.81 459 THR A CA 1
ATOM 3615 C C . THR A 1 459 ? 18.789 -7.311 5.462 1.00 96.81 459 THR A C 1
ATOM 3617 O O . THR A 1 459 ? 19.636 -7.140 4.583 1.00 96.81 459 THR A O 1
ATOM 3620 N N . LYS A 1 460 ? 17.852 -8.257 5.371 1.00 94.81 460 LYS A N 1
ATOM 3621 C CA . LYS A 1 460 ? 17.728 -9.188 4.241 1.00 94.81 460 LYS A CA 1
ATOM 3622 C C . LYS A 1 460 ? 16.490 -8.860 3.410 1.00 94.81 460 LYS A C 1
ATOM 3624 O O . LYS A 1 460 ? 15.441 -8.551 3.968 1.00 94.81 460 LYS A O 1
ATOM 3629 N N . VAL A 1 461 ? 16.602 -8.945 2.087 1.00 89.69 461 VAL A N 1
ATOM 3630 C CA . VAL A 1 461 ? 15.488 -8.723 1.152 1.00 89.69 461 VAL A CA 1
ATOM 3631 C C . VAL A 1 461 ? 15.291 -9.926 0.237 1.00 89.69 461 VAL A C 1
ATOM 3633 O O . VAL A 1 461 ? 16.246 -10.631 -0.092 1.00 89.69 461 VAL A O 1
ATOM 3636 N N . VAL A 1 462 ? 14.055 -10.125 -0.219 1.00 86.06 462 VAL A N 1
ATOM 3637 C CA . VAL A 1 462 ? 13.747 -10.997 -1.358 1.00 86.06 462 VAL A CA 1
ATOM 3638 C C . VAL A 1 462 ? 13.714 -10.135 -2.615 1.00 86.06 462 VAL A C 1
ATOM 3640 O O . VAL A 1 462 ? 12.981 -9.148 -2.674 1.00 86.06 462 VAL A O 1
ATOM 3643 N N . VAL A 1 463 ? 14.494 -10.507 -3.631 1.00 84.50 463 VAL A N 1
ATOM 3644 C CA . VAL A 1 463 ? 14.432 -9.876 -4.955 1.00 84.50 463 VAL A CA 1
ATOM 3645 C C . VAL A 1 463 ? 13.538 -10.718 -5.852 1.00 84.50 463 VAL A C 1
ATOM 3647 O O . VAL A 1 463 ? 13.788 -11.904 -6.057 1.00 84.50 463 VAL A O 1
ATOM 3650 N N . LEU A 1 464 ? 12.497 -10.095 -6.394 1.00 72.44 464 LEU A N 1
ATOM 3651 C CA . LEU A 1 464 ? 11.584 -10.728 -7.334 1.00 72.44 464 LEU A CA 1
ATOM 3652 C C . LEU A 1 464 ? 11.829 -10.183 -8.741 1.00 72.44 464 LEU A C 1
ATOM 3654 O O . LEU A 1 464 ? 11.937 -8.962 -8.898 1.00 72.44 464 LEU A O 1
ATOM 3658 N N . PRO A 1 465 ? 11.876 -11.048 -9.771 1.00 69.44 465 PRO A N 1
ATOM 3659 C CA . PRO A 1 465 ? 11.734 -10.598 -11.146 1.00 69.44 465 PRO A CA 1
ATOM 3660 C C . PRO A 1 465 ? 10.449 -9.784 -11.293 1.00 69.44 465 PRO A C 1
ATOM 3662 O O . PRO A 1 465 ? 9.421 -10.096 -10.681 1.00 69.44 465 PRO A O 1
ATOM 3665 N N . PHE A 1 466 ? 10.496 -8.736 -12.113 1.00 57.94 466 PHE A N 1
ATOM 3666 C CA . PHE A 1 466 ? 9.290 -7.996 -12.454 1.00 57.94 466 PHE A CA 1
ATOM 3667 C C . PHE A 1 466 ? 8.250 -8.972 -13.020 1.00 57.94 466 PHE A C 1
ATOM 3669 O O . PHE A 1 466 ? 8.573 -9.763 -13.901 1.00 57.94 466 PHE A O 1
ATOM 3676 N N . ASN A 1 467 ? 7.016 -8.901 -12.514 1.00 56.97 467 ASN A N 1
ATOM 3677 C CA . ASN A 1 467 ? 5.915 -9.801 -12.866 1.00 56.97 467 ASN A CA 1
ATOM 3678 C C . ASN A 1 467 ? 5.970 -11.246 -12.342 1.00 56.97 467 ASN A C 1
ATOM 3680 O O . ASN A 1 467 ? 5.206 -12.089 -12.800 1.00 56.97 467 ASN A O 1
ATOM 3684 N N . ALA A 1 468 ? 6.811 -11.547 -11.354 1.00 62.50 468 ALA A N 1
ATOM 3685 C CA . ALA A 1 468 ? 6.681 -12.821 -10.655 1.00 62.50 468 ALA A CA 1
ATOM 3686 C C . ALA A 1 468 ? 5.323 -12.904 -9.935 1.00 62.50 468 ALA A C 1
ATOM 3688 O O . ALA A 1 468 ? 5.009 -12.072 -9.080 1.00 62.50 468 ALA A O 1
ATOM 3689 N N . THR A 1 469 ? 4.543 -13.934 -10.254 1.00 73.94 469 THR A N 1
ATOM 3690 C CA . THR A 1 469 ? 3.352 -14.309 -9.498 1.00 73.94 469 THR A CA 1
ATOM 3691 C C . THR A 1 469 ? 3.789 -15.016 -8.228 1.00 73.94 469 THR A C 1
ATOM 3693 O O . THR A 1 469 ? 4.428 -16.069 -8.279 1.00 73.94 469 THR A O 1
ATOM 3696 N N . VAL A 1 470 ? 3.458 -14.434 -7.083 1.00 84.69 470 VAL A N 1
ATOM 3697 C CA . VAL A 1 470 ? 3.899 -14.938 -5.782 1.00 84.69 470 VAL A CA 1
ATOM 3698 C C . VAL A 1 470 ? 2.734 -15.573 -5.052 1.00 84.69 470 VAL A C 1
ATOM 3700 O O . VAL A 1 470 ? 1.698 -14.932 -4.911 1.00 84.69 470 VAL A O 1
ATOM 3703 N N . GLU A 1 471 ? 2.931 -16.787 -4.549 1.00 93.19 471 GLU A N 1
ATOM 3704 C CA . GLU A 1 471 ? 2.162 -17.310 -3.429 1.00 93.19 471 GLU A CA 1
ATOM 3705 C C . GLU A 1 471 ? 2.985 -17.150 -2.159 1.00 93.19 471 GLU A C 1
ATOM 3707 O O . GLU A 1 471 ? 4.112 -17.639 -2.062 1.00 93.19 471 GLU A O 1
ATOM 3712 N N . LEU A 1 472 ? 2.435 -16.420 -1.197 1.00 94.69 472 LEU A N 1
ATOM 3713 C CA . LEU A 1 472 ? 3.054 -16.219 0.102 1.00 94.69 472 LEU A CA 1
ATOM 3714 C C . LEU A 1 472 ? 2.147 -16.816 1.167 1.00 94.69 472 LEU A C 1
ATOM 3716 O O . LEU A 1 472 ? 1.034 -16.332 1.378 1.00 94.69 472 LEU A O 1
ATOM 3720 N N . VAL A 1 473 ? 2.647 -17.846 1.837 1.00 97.31 473 VAL A N 1
ATOM 3721 C CA . VAL A 1 473 ? 2.028 -18.423 3.021 1.00 97.31 473 VAL A CA 1
ATOM 3722 C C . VAL A 1 473 ? 2.713 -17.854 4.252 1.00 97.31 473 VAL A C 1
ATOM 3724 O O . VAL A 1 473 ? 3.930 -17.949 4.402 1.00 97.31 473 VAL A O 1
ATOM 3727 N N . LEU A 1 474 ? 1.917 -17.260 5.130 1.00 97.44 474 LEU A N 1
ATOM 3728 C CA . LEU A 1 474 ? 2.341 -16.714 6.411 1.00 97.44 474 LEU A CA 1
ATOM 3729 C C . LEU A 1 474 ? 1.823 -17.638 7.507 1.00 97.44 474 LEU A C 1
ATOM 3731 O O . LEU A 1 474 ? 0.615 -17.850 7.601 1.00 97.44 474 LEU A O 1
ATOM 3735 N N . GLN A 1 475 ? 2.734 -18.190 8.299 1.00 98.00 475 GLN A N 1
ATOM 3736 C CA . GLN A 1 475 ? 2.474 -19.164 9.355 1.00 98.00 475 GLN A CA 1
ATOM 3737 C C . GLN A 1 475 ? 2.784 -18.534 10.711 1.00 98.00 475 GLN A C 1
ATOM 3739 O O . GLN A 1 475 ? 3.945 -18.251 10.997 1.00 98.00 475 GLN A O 1
ATOM 3744 N N . ASP A 1 476 ? 1.772 -18.345 11.553 1.00 97.44 476 ASP A N 1
ATOM 3745 C CA . ASP A 1 476 ? 1.984 -17.963 12.950 1.00 97.44 476 ASP A CA 1
ATOM 3746 C C . ASP A 1 476 ? 2.708 -19.085 13.714 1.00 97.44 476 ASP A C 1
ATOM 3748 O O . ASP A 1 476 ? 2.573 -20.271 13.381 1.00 97.44 476 ASP A O 1
ATOM 3752 N N . THR A 1 477 ? 3.469 -18.714 14.743 1.00 96.38 477 THR A N 1
ATOM 3753 C CA . THR A 1 477 ? 4.189 -19.654 15.605 1.00 96.38 477 THR A CA 1
ATOM 3754 C C . THR A 1 477 ? 3.821 -19.473 17.074 1.00 96.38 477 THR A C 1
ATOM 3756 O O . THR A 1 477 ? 3.557 -18.372 17.537 1.00 96.38 477 THR A O 1
ATOM 3759 N N . SER A 1 478 ? 3.886 -20.548 17.853 1.00 94.50 478 SER A N 1
ATOM 3760 C CA . SER A 1 478 ? 3.684 -20.532 19.304 1.00 94.50 478 SER A CA 1
ATOM 3761 C C . SER A 1 478 ? 4.924 -20.095 20.097 1.00 94.50 478 SER A C 1
ATOM 3763 O O . SER A 1 478 ? 4.931 -20.197 21.326 1.00 94.50 478 SER A O 1
ATOM 3765 N N . ILE A 1 479 ? 5.990 -19.628 19.427 1.00 92.06 479 ILE A N 1
ATOM 3766 C CA . ILE A 1 479 ? 7.204 -19.138 20.091 1.00 92.06 479 ILE A CA 1
ATOM 3767 C C . ILE A 1 479 ? 6.831 -17.921 20.942 1.00 92.06 479 ILE A C 1
ATOM 3769 O O . ILE A 1 479 ? 6.344 -16.923 20.422 1.00 92.06 479 ILE A O 1
ATOM 3773 N N . ILE A 1 480 ? 7.069 -18.015 22.258 1.00 89.62 480 ILE A N 1
ATOM 3774 C CA . ILE A 1 480 ? 6.590 -17.097 23.315 1.00 89.62 480 ILE A CA 1
ATOM 3775 C C . ILE A 1 480 ? 5.059 -17.114 23.474 1.00 89.62 480 ILE A C 1
ATOM 3777 O O . ILE A 1 480 ? 4.573 -17.248 24.596 1.00 89.62 480 ILE A O 1
ATOM 3781 N N . GLY A 1 481 ? 4.302 -17.044 22.384 1.00 90.56 481 GLY A N 1
ATOM 3782 C CA . GLY A 1 481 ? 2.869 -17.302 22.359 1.00 90.56 481 GLY A CA 1
ATOM 3783 C C . GLY A 1 481 ? 2.272 -17.015 20.989 1.00 90.56 481 GLY A C 1
ATOM 3784 O O . GLY A 1 481 ? 2.704 -16.091 20.311 1.00 90.56 481 GLY A O 1
ATOM 3785 N N . ALA A 1 482 ? 1.273 -17.810 20.609 1.00 93.06 482 ALA A N 1
ATOM 3786 C CA . ALA A 1 482 ? 0.552 -17.626 19.356 1.00 93.06 482 ALA A CA 1
ATOM 3787 C C . ALA A 1 482 ? -0.256 -16.322 19.386 1.00 93.06 482 ALA A C 1
ATOM 3789 O O . ALA A 1 482 ? -0.977 -16.052 20.349 1.00 93.06 482 ALA A O 1
ATOM 3790 N N . GLU A 1 483 ? -0.195 -15.530 18.321 1.00 92.06 483 GLU A N 1
ATOM 3791 C CA . GLU A 1 483 ? -0.820 -14.211 18.269 1.00 92.06 483 GLU A CA 1
ATOM 3792 C C . GLU A 1 483 ? -1.276 -13.856 16.849 1.00 92.06 483 GLU A C 1
ATOM 3794 O O . GLU A 1 483 ? -0.729 -14.308 15.849 1.00 92.06 483 GLU A O 1
ATOM 3799 N N . SER A 1 484 ? -2.341 -13.058 16.746 1.00 93.81 484 SER A N 1
ATOM 3800 C CA . SER A 1 484 ? -2.782 -12.544 15.457 1.00 93.81 484 SER A CA 1
ATOM 3801 C C . SER A 1 484 ? -1.861 -11.412 15.014 1.00 93.81 484 SER A C 1
ATOM 3803 O O . SER A 1 484 ? -1.800 -10.370 15.664 1.00 93.81 484 SER A O 1
ATOM 3805 N N . HIS A 1 485 ? -1.154 -11.594 13.900 1.00 91.00 485 HIS A N 1
ATOM 3806 C CA . HIS A 1 485 ? -0.176 -10.616 13.423 1.00 91.00 485 HIS A CA 1
ATOM 3807 C C . HIS A 1 485 ? -0.707 -9.826 12.218 1.00 91.00 485 HIS A C 1
ATOM 3809 O O . HIS A 1 485 ? -0.905 -10.411 11.149 1.00 91.00 485 HIS A O 1
ATOM 3815 N N . PRO A 1 486 ? -0.927 -8.501 12.336 1.00 91.75 486 PRO A N 1
ATOM 3816 C CA . PRO A 1 486 ? -1.427 -7.671 11.246 1.00 91.75 486 PRO A CA 1
ATOM 3817 C C . PRO A 1 486 ? -0.335 -7.385 10.215 1.00 91.75 486 PRO A C 1
ATOM 3819 O O . PRO A 1 486 ? 0.420 -6.421 10.331 1.00 91.75 486 PRO A O 1
ATOM 3822 N N . LEU A 1 487 ? -0.249 -8.209 9.175 1.00 92.50 487 LEU A N 1
ATOM 3823 C CA . LEU A 1 487 ? 0.776 -8.054 8.151 1.00 92.50 487 LEU A CA 1
ATOM 3824 C C . LEU A 1 487 ? 0.288 -7.174 7.010 1.00 92.50 487 LEU A C 1
ATOM 3826 O O . LEU A 1 487 ? -0.781 -7.388 6.435 1.00 92.50 487 LEU A O 1
ATOM 3830 N N . HIS A 1 488 ? 1.101 -6.168 6.701 1.00 95.38 488 HIS A N 1
ATOM 3831 C CA . HIS A 1 488 ? 0.854 -5.174 5.670 1.00 95.38 488 HIS A CA 1
ATOM 3832 C C . HIS A 1 488 ? 1.933 -5.249 4.589 1.00 95.38 488 HIS A C 1
ATOM 3834 O O . HIS A 1 488 ? 3.123 -5.288 4.901 1.00 95.38 488 HIS A O 1
ATOM 3840 N N . LEU A 1 489 ? 1.516 -5.215 3.321 1.00 91.56 489 LEU A N 1
ATOM 3841 C CA . LEU A 1 489 ? 2.427 -5.128 2.185 1.00 91.56 489 LEU A CA 1
ATOM 3842 C C . LEU A 1 489 ? 2.323 -3.748 1.530 1.00 91.56 489 LEU A C 1
ATOM 3844 O O . LEU A 1 489 ? 1.280 -3.363 1.005 1.00 91.56 489 LEU A O 1
ATOM 3848 N N . HIS A 1 490 ? 3.429 -3.011 1.538 1.00 92.12 490 HIS A N 1
ATOM 3849 C CA . HIS A 1 490 ? 3.535 -1.723 0.858 1.00 92.12 490 HIS A CA 1
ATOM 3850 C C . HIS A 1 490 ? 3.487 -1.892 -0.668 1.00 92.12 490 HIS A C 1
ATOM 3852 O O . HIS A 1 490 ? 3.964 -2.889 -1.204 1.00 92.12 490 HIS A O 1
ATOM 3858 N N . GLY A 1 491 ? 2.943 -0.904 -1.386 1.00 85.75 491 GLY A N 1
ATOM 3859 C CA . GLY A 1 491 ? 2.932 -0.864 -2.857 1.00 85.75 491 GLY A CA 1
ATOM 3860 C C . GLY A 1 491 ? 1.978 -1.851 -3.549 1.00 85.75 491 GLY A C 1
ATOM 3861 O O . GLY A 1 491 ? 1.715 -1.715 -4.744 1.00 85.75 491 GLY A O 1
ATOM 3862 N N . PHE A 1 492 ? 1.398 -2.801 -2.817 1.00 85.50 492 PHE A N 1
ATOM 3863 C CA . PHE A 1 492 ? 0.552 -3.846 -3.383 1.00 85.50 492 PHE A CA 1
ATOM 3864 C C . PHE A 1 492 ? -0.697 -4.081 -2.539 1.00 85.50 492 PHE A C 1
ATOM 3866 O O . PHE A 1 492 ? -0.689 -3.959 -1.319 1.00 85.50 492 PHE A O 1
ATOM 3873 N N . ASN A 1 493 ? -1.763 -4.486 -3.221 1.00 90.62 493 ASN A N 1
ATOM 3874 C CA . ASN A 1 493 ? -2.771 -5.328 -2.600 1.00 90.62 493 ASN A CA 1
ATOM 3875 C C . ASN A 1 493 ? -2.488 -6.784 -2.999 1.00 90.62 493 ASN A C 1
ATOM 3877 O O . ASN A 1 493 ? -1.884 -7.036 -4.043 1.00 90.62 493 ASN A O 1
ATOM 3881 N N . PHE A 1 494 ? -2.987 -7.728 -2.213 1.00 92.06 494 PHE A N 1
ATOM 3882 C CA . PHE A 1 494 ? -2.901 -9.164 -2.447 1.00 92.06 494 PHE A CA 1
ATOM 3883 C C . PHE A 1 494 ? -4.272 -9.827 -2.285 1.00 92.06 494 PHE A C 1
ATOM 3885 O O . PHE A 1 494 ? -5.133 -9.335 -1.552 1.00 92.06 494 PHE A O 1
ATOM 3892 N N . PHE A 1 495 ? -4.479 -10.956 -2.962 1.00 96.12 495 PHE A N 1
ATOM 3893 C CA . PHE A 1 495 ? -5.670 -11.786 -2.791 1.00 96.12 495 PHE A CA 1
ATOM 3894 C C . PHE A 1 495 ? -5.464 -12.794 -1.667 1.00 96.12 495 PHE A C 1
ATOM 3896 O O . PHE A 1 495 ? -4.535 -13.589 -1.737 1.00 96.12 495 PHE A O 1
ATOM 3903 N N . VAL A 1 496 ? -6.348 -12.794 -0.670 1.00 96.75 496 VAL A N 1
ATOM 3904 C CA . VAL A 1 496 ? -6.357 -13.772 0.428 1.00 96.75 496 VAL A CA 1
ATOM 3905 C C . VAL A 1 496 ? -7.051 -15.050 -0.046 1.00 96.75 496 VAL A C 1
ATOM 3907 O O . VAL A 1 496 ? -8.279 -15.145 0.004 1.00 96.75 496 VAL A O 1
ATOM 3910 N N . VAL A 1 497 ? -6.277 -16.006 -0.563 1.00 96.44 497 VAL A N 1
ATOM 3911 C CA . VAL A 1 497 ? -6.806 -17.218 -1.217 1.00 96.44 497 VAL A CA 1
ATOM 3912 C C . VAL A 1 497 ? -7.158 -18.327 -0.229 1.00 96.44 497 VAL A C 1
ATOM 3914 O O . VAL A 1 497 ? -8.047 -19.125 -0.510 1.00 96.44 497 VAL A O 1
ATOM 3917 N N . GLY A 1 498 ? -6.539 -18.355 0.951 1.00 95.81 498 GLY A N 1
ATOM 3918 C CA . GLY A 1 498 ? -6.828 -19.348 1.985 1.00 95.81 498 GLY A CA 1
ATOM 3919 C C . GLY A 1 498 ? -6.396 -18.887 3.371 1.00 95.81 498 GLY A C 1
ATOM 3920 O O . GLY A 1 498 ? -5.512 -18.044 3.500 1.00 95.81 498 GLY A O 1
ATOM 3921 N N . MET A 1 499 ? -7.037 -19.431 4.403 1.00 96.38 499 MET A N 1
ATOM 3922 C CA . MET A 1 499 ? -6.661 -19.249 5.806 1.00 96.38 499 MET A CA 1
ATOM 3923 C C . MET A 1 499 ? -7.096 -20.468 6.621 1.00 96.38 499 MET A C 1
ATOM 3925 O O . MET A 1 499 ? -8.136 -21.066 6.325 1.00 96.38 499 MET A O 1
ATOM 3929 N N . GLY A 1 500 ? -6.343 -20.799 7.664 1.00 96.38 500 GLY A N 1
ATOM 3930 C CA . GLY A 1 500 ? -6.613 -21.952 8.519 1.00 96.38 500 GLY A CA 1
ATOM 3931 C C . GLY A 1 500 ? -5.982 -21.825 9.901 1.00 96.38 500 GLY A C 1
ATOM 3932 O O . GLY A 1 500 ? -5.241 -20.883 10.173 1.00 96.38 500 GLY A O 1
ATOM 3933 N N . PHE A 1 501 ? -6.305 -22.779 10.771 1.00 95.75 501 PHE A N 1
ATOM 3934 C CA . PHE A 1 501 ? -5.639 -22.981 12.060 1.00 95.75 501 PHE A CA 1
ATOM 3935 C C . PHE A 1 501 ? -4.650 -24.142 11.961 1.00 95.75 501 PHE A C 1
ATOM 3937 O O . PHE A 1 501 ? -4.787 -25.002 11.091 1.00 95.75 501 PHE A O 1
ATOM 3944 N N . GLY A 1 502 ? -3.699 -24.192 12.888 1.00 96.50 502 GLY A N 1
ATOM 3945 C CA . GLY A 1 502 ? -2.635 -25.183 12.899 1.00 96.50 502 GLY A CA 1
ATOM 3946 C C . GLY A 1 502 ? -1.517 -24.851 11.912 1.00 96.50 502 GLY A C 1
ATOM 3947 O O . GLY A 1 502 ? -1.355 -23.711 11.469 1.00 96.50 502 GLY A O 1
ATOM 3948 N N . ASN A 1 503 ? -0.735 -25.871 11.569 1.00 97.50 503 ASN A N 1
ATOM 3949 C CA . ASN A 1 503 ? 0.327 -25.743 10.578 1.00 97.50 503 ASN A CA 1
ATOM 3950 C C . ASN A 1 503 ? -0.257 -25.901 9.173 1.00 97.50 503 ASN A C 1
ATOM 3952 O O . ASN A 1 503 ? -1.056 -26.807 8.942 1.00 97.50 503 ASN A O 1
ATOM 3956 N N . PHE A 1 504 ? 0.173 -25.054 8.244 1.00 97.69 504 PHE A N 1
ATOM 3957 C CA . PHE A 1 504 ? -0.177 -25.171 6.833 1.00 97.69 504 PHE A CA 1
ATOM 3958 C C . PHE A 1 504 ? 0.266 -26.522 6.256 1.00 97.69 504 PHE A C 1
ATOM 3960 O O . PHE A 1 504 ? 1.438 -26.893 6.354 1.00 97.69 504 PHE A O 1
ATOM 3967 N N . ASP A 1 505 ? -0.661 -27.233 5.614 1.00 95.75 505 ASP A N 1
ATOM 3968 C CA . ASP A 1 505 ? -0.374 -28.439 4.843 1.00 95.75 505 ASP A CA 1
ATOM 3969 C C . ASP A 1 505 ? -0.304 -28.087 3.343 1.00 95.75 505 ASP A C 1
ATOM 3971 O O . ASP A 1 505 ? -1.347 -27.882 2.709 1.00 95.75 505 ASP A O 1
ATOM 3975 N N . PRO A 1 506 ? 0.895 -28.077 2.724 1.00 92.31 506 PRO A N 1
ATOM 3976 C CA . PRO A 1 506 ? 1.064 -27.693 1.323 1.00 92.31 506 PRO A CA 1
ATOM 3977 C C . PRO A 1 506 ? 0.403 -28.658 0.327 1.00 92.31 506 PRO A C 1
ATOM 3979 O O . PRO A 1 506 ? 0.309 -28.333 -0.854 1.00 92.31 506 PRO A O 1
ATOM 3982 N N . LYS A 1 507 ? -0.045 -29.843 0.762 1.00 90.31 507 LYS A N 1
ATOM 3983 C CA . LYS A 1 507 ? -0.760 -30.808 -0.086 1.00 90.31 507 LYS A CA 1
ATOM 3984 C C . LYS A 1 507 ? -2.272 -30.659 0.034 1.00 90.31 507 LYS A C 1
ATOM 3986 O O . LYS A 1 507 ? -2.974 -30.788 -0.965 1.00 90.31 507 LYS A O 1
ATOM 3991 N N . GLN A 1 508 ? -2.780 -30.416 1.242 1.00 93.56 508 GLN A N 1
ATOM 3992 C CA . GLN A 1 508 ? -4.223 -30.404 1.499 1.00 93.56 508 GLN A CA 1
ATOM 3993 C C . GLN A 1 508 ? -4.837 -29.010 1.423 1.00 93.56 508 GLN A C 1
ATOM 3995 O O . GLN A 1 508 ? -5.916 -28.846 0.854 1.00 93.56 508 GLN A O 1
ATOM 4000 N N . ASP A 1 509 ? -4.188 -27.999 1.986 1.00 95.31 509 ASP A N 1
ATOM 4001 C CA . ASP A 1 509 ? -4.798 -26.681 2.142 1.00 95.31 509 ASP A CA 1
ATOM 4002 C C . ASP A 1 509 ? -4.989 -25.912 0.825 1.00 95.31 509 ASP A C 1
ATOM 4004 O O . ASP A 1 509 ? -6.063 -25.320 0.657 1.00 95.31 509 ASP A O 1
ATOM 4008 N N . PRO A 1 510 ? -4.068 -25.979 -0.161 1.00 94.25 510 PRO A N 1
ATOM 4009 C CA . PRO A 1 510 ? -4.290 -25.372 -1.475 1.00 94.25 510 PRO A CA 1
ATOM 4010 C C . PRO A 1 510 ? -5.547 -25.865 -2.200 1.00 94.25 510 PRO A C 1
ATOM 4012 O O . PRO A 1 510 ? -6.152 -25.111 -2.960 1.00 94.25 510 PRO A O 1
ATOM 4015 N N . THR A 1 511 ? -6.006 -27.094 -1.930 1.00 92.75 511 THR A N 1
ATOM 4016 C CA . THR A 1 511 ? -7.240 -27.640 -2.535 1.00 92.75 511 THR A CA 1
ATOM 4017 C C . THR A 1 511 ? -8.505 -26.896 -2.094 1.00 92.75 511 THR A C 1
ATOM 4019 O O . THR A 1 511 ? -9.534 -26.965 -2.763 1.00 92.75 511 THR A O 1
ATOM 4022 N N . LYS A 1 512 ? -8.428 -26.159 -0.979 1.00 93.56 512 LYS A N 1
ATOM 4023 C CA . LYS A 1 512 ? -9.530 -25.384 -0.394 1.00 93.56 512 LYS A CA 1
ATOM 4024 C C . LYS A 1 512 ? -9.436 -23.894 -0.726 1.00 93.56 512 LYS A C 1
ATOM 4026 O O . LYS A 1 512 ? -10.231 -23.110 -0.204 1.00 93.56 512 LYS A O 1
ATOM 4031 N N . TYR A 1 513 ? -8.465 -23.480 -1.543 1.00 94.75 513 TYR A N 1
ATOM 4032 C CA . TYR A 1 513 ? -8.290 -22.073 -1.879 1.00 94.75 513 TYR A CA 1
ATOM 4033 C C . TYR A 1 513 ? -9.504 -21.511 -2.617 1.00 94.75 513 TYR A C 1
ATOM 4035 O O . TYR A 1 513 ? -10.018 -22.079 -3.580 1.00 94.75 513 TYR A O 1
ATOM 4043 N N . ASN A 1 514 ? -9.932 -20.327 -2.192 1.00 94.19 514 ASN A N 1
ATOM 4044 C CA . ASN A 1 514 ? -10.866 -19.519 -2.948 1.00 94.19 514 ASN A CA 1
ATOM 4045 C C . ASN A 1 514 ? -10.104 -18.783 -4.054 1.00 94.19 514 ASN A C 1
ATOM 4047 O O . ASN A 1 514 ? -9.529 -17.722 -3.824 1.00 94.19 514 ASN A O 1
ATOM 4051 N N . LEU A 1 515 ? -10.128 -19.336 -5.265 1.00 90.69 515 LEU A N 1
ATOM 4052 C CA . LEU A 1 515 ? -9.529 -18.716 -6.454 1.00 90.69 515 LEU A CA 1
ATOM 4053 C C . LEU A 1 515 ? -10.544 -17.947 -7.314 1.00 90.69 515 LEU A C 1
ATOM 4055 O O . LEU A 1 515 ? -10.184 -17.424 -8.368 1.00 90.69 515 LEU A O 1
ATOM 4059 N N . PHE A 1 516 ? -11.802 -17.862 -6.869 1.00 87.88 516 PHE A N 1
ATOM 4060 C CA . PHE A 1 516 ? -12.889 -17.229 -7.616 1.00 87.88 516 PHE A CA 1
ATOM 4061 C C . PHE A 1 516 ? -13.136 -15.783 -7.178 1.00 87.88 516 PHE A C 1
ATOM 4063 O O . PHE A 1 516 ? -13.185 -14.870 -8.001 1.00 87.88 516 PHE A O 1
ATOM 4070 N N . ASP A 1 517 ? -13.306 -15.557 -5.874 1.00 93.94 517 ASP A N 1
ATOM 4071 C CA . ASP A 1 517 ? -13.561 -14.224 -5.318 1.00 93.94 517 ASP A CA 1
ATOM 4072 C C . ASP A 1 517 ? -12.896 -13.943 -3.954 1.00 93.94 517 ASP A C 1
ATOM 4074 O O . ASP A 1 517 ? -13.526 -13.327 -3.079 1.00 93.94 517 ASP A O 1
ATOM 4078 N N . PRO A 1 518 ? -11.624 -14.337 -3.757 1.00 96.69 518 PRO A N 1
ATOM 4079 C CA . PRO A 1 518 ? -10.881 -14.021 -2.544 1.00 96.69 518 PRO A CA 1
ATOM 4080 C C . PRO A 1 518 ? -10.838 -12.512 -2.315 1.00 96.69 518 PRO A C 1
ATOM 4082 O O . PRO A 1 518 ? -10.876 -11.719 -3.262 1.00 96.69 518 PRO A O 1
ATOM 4085 N N . ALA A 1 519 ? -10.774 -12.096 -1.053 1.00 95.50 519 ALA A N 1
ATOM 4086 C CA . ALA A 1 519 ? -10.660 -10.685 -0.709 1.00 95.50 519 ALA A CA 1
ATOM 4087 C C . ALA A 1 519 ? -9.332 -10.110 -1.217 1.00 95.50 519 ALA A C 1
ATOM 4089 O O . ALA A 1 519 ? -8.273 -10.660 -0.928 1.00 95.50 519 ALA A O 1
ATOM 4090 N N . GLU A 1 520 ? -9.388 -8.987 -1.931 1.00 95.00 520 GLU A N 1
ATOM 4091 C CA . GLU A 1 520 ? -8.211 -8.164 -2.215 1.00 95.00 520 GLU A CA 1
ATOM 4092 C C . GLU A 1 520 ? -7.970 -7.206 -1.033 1.00 95.00 520 GLU A C 1
ATOM 4094 O O . GLU A 1 520 ? -8.865 -6.444 -0.660 1.00 95.00 520 GLU A O 1
ATOM 4099 N N . ARG A 1 521 ? -6.786 -7.264 -0.415 1.00 95.38 521 ARG A N 1
ATOM 4100 C CA . ARG A 1 521 ? -6.432 -6.532 0.817 1.00 95.38 521 ARG A CA 1
ATOM 4101 C C . ARG A 1 521 ? -5.019 -5.967 0.724 1.00 95.38 521 ARG A C 1
ATOM 4103 O O . ARG A 1 521 ? -4.216 -6.480 -0.044 1.00 95.38 521 ARG A O 1
ATOM 4110 N N . ASN A 1 522 ? -4.701 -4.948 1.521 1.00 95.31 522 ASN A N 1
ATOM 4111 C CA . ASN A 1 522 ? -3.302 -4.560 1.768 1.00 95.31 522 ASN A CA 1
ATOM 4112 C C . ASN A 1 522 ? -2.818 -4.970 3.162 1.00 95.31 522 ASN A C 1
ATOM 4114 O O . ASN A 1 522 ? -1.608 -5.032 3.382 1.00 95.31 522 ASN A O 1
ATOM 4118 N N . THR A 1 523 ? -3.743 -5.253 4.086 1.00 96.31 523 THR A N 1
ATOM 4119 C CA . THR A 1 523 ? -3.431 -5.688 5.447 1.00 96.31 523 THR A CA 1
ATOM 4120 C C . THR A 1 523 ? -4.361 -6.812 5.895 1.00 96.31 523 THR A C 1
ATOM 4122 O O . THR A 1 523 ? -5.585 -6.734 5.744 1.00 96.31 523 THR A O 1
ATOM 4125 N N . LEU A 1 524 ? -3.799 -7.846 6.518 1.00 93.00 524 LEU A N 1
ATOM 4126 C CA . LEU A 1 524 ? -4.565 -8.928 7.132 1.00 93.00 524 LEU A CA 1
ATOM 4127 C C . LEU A 1 524 ? -3.878 -9.428 8.408 1.00 93.00 524 LEU A C 1
ATOM 4129 O O . LEU A 1 524 ? -2.666 -9.616 8.413 1.00 93.00 524 LEU A O 1
ATOM 4133 N N . GLY A 1 525 ? -4.662 -9.668 9.462 1.00 89.75 525 GLY A N 1
ATOM 4134 C CA . GLY A 1 525 ? -4.213 -10.448 10.613 1.00 89.75 525 GLY A CA 1
ATOM 4135 C C . GLY A 1 525 ? -4.015 -11.912 10.221 1.00 89.75 525 GLY A C 1
ATOM 4136 O O . GLY A 1 525 ? -4.962 -12.554 9.756 1.00 89.75 525 GLY A O 1
ATOM 4137 N N . VAL A 1 526 ? -2.799 -12.436 10.378 1.00 93.06 526 VAL A N 1
ATOM 4138 C CA . VAL A 1 526 ? -2.555 -13.886 10.333 1.00 93.06 526 VAL A CA 1
ATOM 4139 C C . VAL A 1 526 ? -3.315 -14.508 11.506 1.00 93.06 526 VAL A C 1
ATOM 4141 O O . VAL A 1 526 ? -3.153 -14.011 12.615 1.00 93.06 526 VAL A O 1
ATOM 4144 N N . PRO A 1 527 ? -4.152 -15.543 11.316 1.00 94.12 527 PRO A N 1
ATOM 4145 C CA . PRO A 1 527 ? -4.871 -16.151 12.430 1.00 94.12 527 PRO A CA 1
ATOM 4146 C C . PRO A 1 527 ? -3.913 -16.625 13.528 1.00 94.12 527 PRO A C 1
ATOM 4148 O O . PRO A 1 527 ? -2.943 -17.319 13.234 1.00 94.12 527 PRO A O 1
ATOM 4151 N N . SER A 1 528 ? -4.220 -16.291 14.784 1.00 93.56 528 SER A N 1
ATOM 4152 C CA . SER A 1 528 ? -3.473 -16.799 15.940 1.00 93.56 528 SER A CA 1
ATOM 4153 C C . SER A 1 528 ? -3.487 -18.327 15.957 1.00 93.56 528 SER A C 1
ATOM 4155 O O . SER A 1 528 ? -4.551 -18.948 15.863 1.00 93.56 528 SER A O 1
ATOM 4157 N N . GLY A 1 529 ? -2.301 -18.921 16.041 1.00 93.50 529 GLY A N 1
ATOM 4158 C CA . GLY A 1 529 ? -2.079 -20.356 15.947 1.00 93.50 529 GLY A CA 1
ATOM 4159 C C . GLY A 1 529 ? -2.482 -20.917 14.586 1.00 93.50 529 GLY A C 1
ATOM 4160 O O . GLY A 1 529 ? -3.042 -22.011 14.524 1.00 93.50 529 GLY A O 1
ATOM 4161 N N . GLY A 1 530 ? -2.277 -20.166 13.503 1.00 95.88 530 GLY A N 1
ATOM 4162 C CA . GLY A 1 530 ? -2.754 -20.525 12.171 1.00 95.88 530 GLY A CA 1
ATOM 4163 C C . GLY A 1 530 ? -1.926 -19.951 11.029 1.00 95.88 530 GLY A C 1
ATOM 4164 O O . GLY A 1 530 ? -0.771 -19.566 11.194 1.00 95.88 530 GLY A O 1
ATOM 4165 N N . TRP A 1 531 ? -2.520 -19.925 9.840 1.00 97.50 531 TRP A N 1
ATOM 4166 C CA . TRP A 1 531 ? -1.845 -19.513 8.614 1.00 97.50 531 TRP A CA 1
ATOM 4167 C C . TRP A 1 531 ? -2.780 -18.783 7.645 1.00 97.50 531 TRP A C 1
ATOM 4169 O O . TRP A 1 531 ? -4.007 -18.916 7.698 1.00 97.50 531 TRP A O 1
ATOM 4179 N N . VAL A 1 532 ? -2.188 -18.023 6.724 1.00 96.88 532 VAL A N 1
ATOM 4180 C CA . VAL A 1 532 ? -2.869 -17.395 5.582 1.00 96.88 532 VAL A CA 1
ATOM 4181 C C . VAL A 1 532 ? -2.030 -17.524 4.310 1.00 96.88 532 VAL A C 1
ATOM 4183 O O . VAL A 1 532 ? -0.813 -17.400 4.368 1.00 96.88 532 VAL A O 1
ATOM 4186 N N . ALA A 1 533 ? -2.677 -17.736 3.161 1.00 95.38 533 ALA A N 1
ATOM 4187 C CA . ALA A 1 533 ? -2.057 -17.775 1.836 1.00 95.38 533 ALA A CA 1
ATOM 4188 C C . ALA A 1 533 ? -2.526 -16.615 0.934 1.00 95.38 533 ALA A C 1
ATOM 4190 O O . ALA A 1 533 ? -3.725 -16.315 0.874 1.00 95.38 533 ALA A O 1
ATOM 4191 N N . LEU A 1 534 ? -1.588 -15.978 0.218 1.00 92.19 534 LEU A N 1
ATOM 4192 C CA . LEU A 1 534 ? -1.785 -14.743 -0.563 1.00 92.19 534 LEU A CA 1
ATOM 4193 C C . LEU A 1 534 ? -1.302 -14.868 -2.034 1.00 92.19 534 LEU A C 1
ATOM 4195 O O . LEU A 1 534 ? -0.282 -15.514 -2.235 1.00 92.19 534 LEU A O 1
ATOM 4199 N N . ARG A 1 535 ? -1.942 -14.216 -3.041 1.00 84.56 535 ARG A N 1
ATOM 4200 C CA . ARG A 1 535 ? -1.490 -14.152 -4.478 1.00 84.56 535 ARG A CA 1
ATOM 4201 C C . ARG A 1 535 ? -1.563 -12.752 -5.171 1.00 84.56 535 ARG A C 1
ATOM 4203 O O . ARG A 1 535 ? -2.435 -11.964 -4.799 1.00 84.56 535 ARG A O 1
ATOM 4210 N N . GLY A 1 536 ? -0.738 -12.452 -6.213 1.00 61.12 536 GLY A N 1
ATOM 4211 C CA . GLY A 1 536 ? -0.784 -11.218 -7.086 1.00 61.12 536 GLY A CA 1
ATOM 4212 C C . GLY A 1 536 ? -0.081 -11.276 -8.498 1.00 61.12 536 GLY A C 1
ATOM 4213 O O . GLY A 1 536 ? 0.734 -12.165 -8.687 1.00 61.12 536 GLY A O 1
ATOM 4214 N N . GLU A 1 537 ? -0.383 -10.375 -9.481 1.00 54.03 537 GLU A N 1
ATOM 4215 C CA . GLU A 1 537 ? 0.087 -10.331 -10.930 1.00 54.03 537 GLU A CA 1
ATOM 4216 C C . GLU A 1 537 ? 0.614 -8.920 -11.390 1.00 54.03 537 GLU A C 1
ATOM 4218 O O . GLU A 1 537 ? 0.257 -7.915 -10.769 1.00 54.03 537 GLU A O 1
ATOM 4223 N N . VAL A 1 538 ? 1.397 -8.798 -12.497 1.00 53.50 538 VAL A N 1
ATOM 4224 C CA . VAL A 1 538 ? 1.883 -7.534 -13.145 1.00 53.50 538 VAL A CA 1
ATOM 4225 C C . VAL A 1 538 ? 1.748 -7.503 -14.711 1.00 53.50 538 VAL A C 1
ATOM 4227 O O . VAL A 1 538 ? 1.721 -8.523 -15.383 1.00 53.50 538 VAL A O 1
ATOM 4230 N N . ILE A 1 539 ? 1.679 -6.313 -15.348 1.00 60.50 539 ILE A N 1
ATOM 4231 C CA . ILE A 1 539 ? 1.659 -6.106 -16.828 1.00 60.50 539 ILE A CA 1
ATOM 4232 C C . ILE A 1 539 ? 2.827 -5.192 -17.262 1.00 60.50 539 ILE A C 1
ATOM 4234 O O . ILE A 1 539 ? 3.063 -4.171 -16.610 1.00 60.50 539 ILE A O 1
ATOM 4238 N N . LEU A 1 540 ? 3.522 -5.497 -18.374 1.00 66.00 540 LEU A N 1
ATOM 4239 C CA . LEU A 1 540 ? 4.636 -4.690 -18.905 1.00 66.00 540 LEU A CA 1
ATOM 4240 C C . LEU A 1 540 ? 4.210 -3.782 -20.080 1.00 66.00 540 LEU A C 1
ATOM 4242 O O . LEU A 1 540 ? 3.705 -4.247 -21.100 1.00 66.00 540 LEU A O 1
ATOM 4246 N N . SER A 1 541 ? 4.461 -2.475 -19.950 1.00 79.56 541 SER A N 1
ATOM 4247 C CA . SER A 1 541 ? 4.262 -1.466 -21.005 1.00 79.56 541 SER A CA 1
ATOM 4248 C C . SER A 1 541 ? 5.301 -0.349 -20.856 1.00 79.56 541 SER A C 1
ATOM 4250 O O . SER A 1 541 ? 5.062 0.652 -20.172 1.00 79.56 541 SER A O 1
ATOM 4252 N N . ALA A 1 542 ? 6.471 -0.529 -21.465 1.00 83.12 542 ALA A N 1
ATOM 4253 C CA . ALA A 1 542 ? 7.615 0.383 -21.378 1.00 83.12 542 ALA A CA 1
ATOM 4254 C C . ALA A 1 542 ? 8.042 0.977 -22.737 1.00 83.12 542 ALA A C 1
ATOM 4256 O O . ALA A 1 542 ? 9.053 1.677 -22.815 1.00 83.12 542 ALA A O 1
ATOM 4257 N N . GLY A 1 543 ? 7.250 0.762 -23.790 1.00 85.38 543 GLY A N 1
ATOM 4258 C CA . GLY A 1 543 ? 7.483 1.308 -25.126 1.00 85.38 543 GLY A CA 1
ATOM 4259 C C . GLY A 1 543 ? 8.449 0.465 -25.961 1.00 85.38 543 GLY A C 1
ATOM 4260 O O . GLY A 1 543 ? 9.046 -0.493 -25.473 1.00 85.38 543 GLY A O 1
ATOM 4261 N N . ALA A 1 544 ? 8.621 0.853 -27.229 1.00 89.88 544 ALA A N 1
ATOM 4262 C CA . ALA A 1 544 ? 9.345 0.071 -28.238 1.00 89.88 544 ALA A CA 1
ATOM 4263 C C . ALA A 1 544 ? 10.801 -0.265 -27.876 1.00 89.88 544 ALA A C 1
ATOM 4265 O O . ALA A 1 544 ? 11.318 -1.291 -28.295 1.00 89.88 544 ALA A O 1
ATOM 4266 N N . ILE A 1 545 ? 11.449 0.577 -27.069 1.00 92.81 545 ILE A N 1
ATOM 4267 C CA . ILE A 1 545 ? 12.825 0.362 -26.599 1.00 92.81 545 ILE A CA 1
ATOM 4268 C C . ILE A 1 545 ? 12.825 -0.228 -25.183 1.00 92.81 545 ILE A C 1
ATOM 4270 O O . ILE A 1 545 ? 13.531 -1.196 -24.908 1.00 92.81 545 ILE A O 1
ATOM 4274 N N . GLY A 1 546 ? 12.018 0.335 -24.277 1.00 90.81 546 GLY A N 1
ATOM 4275 C CA . GLY A 1 546 ? 12.048 -0.028 -22.860 1.00 90.81 546 GLY A CA 1
ATOM 4276 C C . GLY A 1 546 ? 11.565 -1.449 -22.583 1.00 90.81 546 GLY A C 1
ATOM 4277 O O . GLY A 1 546 ? 12.121 -2.118 -21.718 1.00 90.81 546 GLY A O 1
ATOM 4278 N N . SER A 1 547 ? 10.569 -1.945 -23.318 1.00 92.69 547 SER A N 1
ATOM 4279 C CA . SER A 1 547 ? 10.046 -3.301 -23.117 1.00 92.69 547 SER A CA 1
ATOM 4280 C C . SER A 1 547 ? 11.044 -4.399 -23.493 1.00 92.69 547 SER A C 1
ATOM 4282 O O . SER A 1 547 ? 11.341 -5.218 -22.622 1.00 92.69 547 SER A O 1
ATOM 4284 N N . PRO A 1 548 ? 11.641 -4.420 -24.703 1.00 94.94 548 PRO A N 1
ATOM 4285 C CA . PRO A 1 548 ? 12.688 -5.394 -25.016 1.00 94.94 548 PRO A CA 1
ATOM 4286 C C . PRO A 1 548 ? 13.920 -5.234 -24.119 1.00 94.94 548 PRO A C 1
ATOM 4288 O O . PRO A 1 548 ? 14.491 -6.235 -23.696 1.00 94.94 548 PRO A O 1
ATOM 4291 N N . GLN A 1 549 ? 14.300 -4.004 -23.749 1.00 95.25 549 GLN A N 1
ATOM 4292 C CA . GLN A 1 549 ? 15.382 -3.770 -22.787 1.00 95.25 549 GLN A CA 1
ATOM 4293 C C . GLN A 1 549 ? 15.094 -4.432 -21.430 1.00 95.25 549 GLN A C 1
ATOM 4295 O O . GLN A 1 549 ? 15.972 -5.081 -20.864 1.00 95.25 549 GLN A O 1
ATOM 4300 N N . LEU A 1 550 ? 13.873 -4.285 -20.910 1.00 90.06 550 LEU A N 1
ATOM 4301 C CA . LEU A 1 550 ? 13.459 -4.880 -19.641 1.00 90.06 550 LEU A CA 1
ATOM 4302 C C . LEU A 1 550 ? 13.389 -6.407 -19.707 1.00 90.06 550 LEU A C 1
ATOM 4304 O O . LEU A 1 550 ? 13.806 -7.048 -18.745 1.00 90.06 550 LEU A O 1
ATOM 4308 N N . LEU A 1 551 ? 12.925 -6.994 -20.817 1.00 89.56 551 LEU A N 1
ATOM 4309 C CA . LEU A 1 551 ? 12.968 -8.450 -21.006 1.00 89.56 551 LEU A CA 1
ATOM 4310 C C . LEU A 1 551 ? 14.411 -8.969 -20.973 1.00 89.56 551 LEU A C 1
ATOM 4312 O O . LEU A 1 551 ? 14.707 -9.872 -20.191 1.00 89.56 551 LEU A O 1
ATOM 4316 N N . LEU A 1 552 ? 15.321 -8.338 -21.726 1.00 93.94 552 LEU A N 1
ATOM 4317 C CA . LEU A 1 552 ? 16.737 -8.717 -21.752 1.00 93.94 552 LEU A CA 1
ATOM 4318 C C . LEU A 1 552 ? 17.389 -8.584 -20.367 1.00 93.94 552 LEU A C 1
ATOM 4320 O O . LEU A 1 552 ? 18.060 -9.505 -19.914 1.00 93.94 552 LEU A O 1
ATOM 4324 N N . LEU A 1 553 ? 17.159 -7.471 -19.659 1.00 87.94 553 LEU A N 1
ATOM 4325 C CA . LEU A 1 553 ? 17.669 -7.266 -18.293 1.00 87.94 553 LEU A CA 1
ATOM 4326 C C . LEU A 1 553 ? 17.082 -8.264 -17.283 1.00 87.94 553 LEU A C 1
ATOM 4328 O O . LEU A 1 553 ? 17.704 -8.532 -16.260 1.00 87.94 553 LEU A O 1
ATOM 4332 N N . SER A 1 554 ? 15.903 -8.817 -17.571 1.00 84.44 554 SER A N 1
ATOM 4333 C CA . SER A 1 554 ? 15.233 -9.824 -16.738 1.00 84.44 554 SER A CA 1
ATOM 4334 C C . SER A 1 554 ? 15.623 -11.260 -17.103 1.00 84.44 554 SER A C 1
ATOM 4336 O O . SER A 1 554 ? 15.001 -12.199 -16.614 1.00 84.44 554 SER A O 1
ATOM 4338 N N . GLY A 1 555 ? 16.624 -11.449 -17.969 1.00 85.31 555 GLY A N 1
ATOM 4339 C CA . GLY A 1 555 ? 17.088 -12.775 -18.374 1.00 85.31 555 GLY A CA 1
ATOM 4340 C C . GLY A 1 555 ? 16.228 -13.453 -19.443 1.00 85.31 555 GLY A C 1
ATOM 4341 O O . GLY A 1 555 ? 16.363 -14.656 -19.655 1.00 85.31 555 GLY A O 1
ATOM 4342 N N . VAL A 1 556 ? 15.345 -12.716 -20.121 1.00 90.69 556 VAL A N 1
ATOM 4343 C CA . VAL A 1 556 ? 14.508 -13.230 -21.211 1.00 90.69 556 VAL A CA 1
ATOM 4344 C C . VAL A 1 556 ? 15.049 -12.722 -22.544 1.00 90.69 556 VAL A C 1
ATOM 4346 O O . VAL A 1 556 ? 14.920 -11.541 -22.864 1.00 90.69 556 VAL A O 1
ATOM 4349 N N . GLY A 1 557 ? 15.672 -13.601 -23.329 1.00 93.12 557 GLY A N 1
ATOM 4350 C CA . GLY A 1 557 ? 16.270 -13.215 -24.606 1.00 93.12 557 GLY A CA 1
ATOM 4351 C C . GLY A 1 557 ? 17.351 -14.160 -25.134 1.00 93.12 557 GLY A C 1
ATOM 4352 O O . GLY A 1 557 ? 17.423 -15.312 -24.704 1.00 93.12 557 GLY A O 1
ATOM 4353 N N . PRO A 1 558 ? 18.189 -13.709 -26.087 1.00 96.06 558 PRO A N 1
ATOM 4354 C CA . PRO A 1 558 ? 19.173 -14.570 -26.733 1.00 96.06 558 PRO A CA 1
ATOM 4355 C C . PRO A 1 558 ? 20.278 -14.983 -25.757 1.00 96.06 558 PRO A C 1
ATOM 4357 O O . PRO A 1 558 ? 21.000 -14.125 -25.246 1.00 96.06 558 PRO A O 1
ATOM 4360 N N . VAL A 1 559 ? 20.465 -16.292 -25.563 1.00 94.75 559 VAL A N 1
ATOM 4361 C CA . VAL A 1 559 ? 21.491 -16.853 -24.662 1.00 94.75 559 VAL A CA 1
ATOM 4362 C C . VAL A 1 559 ? 22.877 -16.229 -24.881 1.00 94.75 559 VAL A C 1
ATOM 4364 O O . VAL A 1 559 ? 23.423 -15.711 -23.910 1.00 94.75 559 VAL A O 1
ATOM 4367 N N . PRO A 1 560 ? 23.431 -16.141 -26.112 1.00 95.25 560 PRO A N 1
ATOM 4368 C CA . PRO A 1 560 ? 24.766 -15.566 -26.304 1.00 95.25 560 PRO A CA 1
ATOM 4369 C C . PRO A 1 560 ? 24.880 -14.112 -25.823 1.00 95.25 560 PRO A C 1
ATOM 4371 O O . PRO A 1 560 ? 25.899 -13.711 -25.267 1.00 95.25 560 PRO A O 1
ATOM 4374 N N . HIS A 1 561 ? 23.815 -13.323 -26.005 1.00 94.00 561 HIS A N 1
ATOM 4375 C CA . HIS A 1 561 ? 23.770 -11.920 -25.591 1.00 94.00 561 HIS A CA 1
ATOM 4376 C C . HIS A 1 561 ? 23.716 -11.787 -24.069 1.00 94.00 561 HIS A C 1
ATOM 4378 O O . HIS A 1 561 ? 24.489 -11.036 -23.480 1.00 94.00 561 HIS A O 1
ATOM 4384 N N . LEU A 1 562 ? 22.830 -12.547 -23.426 1.00 94.12 562 LEU A N 1
ATOM 4385 C CA . LEU A 1 562 ? 22.655 -12.522 -21.974 1.00 94.12 562 LEU A CA 1
ATOM 4386 C C . LEU A 1 562 ? 23.902 -13.044 -21.254 1.00 94.12 562 LEU A C 1
ATOM 4388 O O . LEU A 1 562 ? 24.398 -12.394 -20.333 1.00 94.12 562 LEU A O 1
ATOM 4392 N N . SER A 1 563 ? 24.471 -14.150 -21.739 1.00 93.19 563 SER A N 1
ATOM 4393 C CA . SER A 1 563 ? 25.700 -14.732 -21.202 1.00 93.19 563 SER A CA 1
ATOM 4394 C C . SER A 1 563 ? 26.900 -13.795 -21.343 1.00 93.19 563 SER A C 1
ATOM 4396 O O . SER A 1 563 ? 27.651 -13.661 -20.381 1.00 93.19 563 SER A O 1
ATOM 4398 N N . SER A 1 564 ? 27.053 -13.072 -22.464 1.00 95.12 564 SER A N 1
ATOM 4399 C CA . SER A 1 564 ? 28.149 -12.090 -22.615 1.00 95.12 564 SER A CA 1
ATOM 4400 C C . SER A 1 564 ? 28.107 -10.955 -21.584 1.00 95.12 564 SER A C 1
ATOM 4402 O O . SER A 1 564 ? 29.124 -10.331 -21.291 1.00 95.12 564 SER A O 1
ATOM 4404 N N . LEU A 1 565 ? 26.929 -10.700 -21.012 1.00 93.56 565 LEU A N 1
ATOM 4405 C CA . LEU A 1 565 ? 26.691 -9.662 -20.016 1.00 93.56 565 LEU A CA 1
ATOM 4406 C C . LEU A 1 565 ? 26.560 -10.228 -18.598 1.00 93.56 565 LEU A C 1
ATOM 4408 O O . LEU A 1 565 ? 26.250 -9.475 -17.676 1.00 93.56 565 LEU A O 1
ATOM 4412 N N . HIS A 1 566 ? 26.811 -11.529 -18.413 1.00 92.19 566 HIS A N 1
ATOM 4413 C CA . HIS A 1 566 ? 26.646 -12.241 -17.144 1.00 92.19 566 HIS A CA 1
ATOM 4414 C C . HIS A 1 566 ? 25.228 -12.112 -16.554 1.00 92.19 566 HIS A C 1
ATOM 4416 O O . HIS A 1 566 ? 25.047 -12.123 -15.337 1.00 92.19 566 HIS A O 1
ATOM 4422 N N . ILE A 1 567 ? 24.211 -11.984 -17.412 1.00 83.69 567 ILE A N 1
ATOM 4423 C CA . ILE A 1 567 ? 22.804 -11.974 -17.006 1.00 83.69 567 ILE A CA 1
ATOM 4424 C C . ILE A 1 567 ? 22.318 -13.431 -16.959 1.00 83.69 567 ILE A C 1
ATOM 4426 O O . ILE A 1 567 ? 22.414 -14.124 -17.977 1.00 83.69 567 ILE A O 1
ATOM 4430 N N . PRO A 1 568 ? 21.785 -13.920 -15.822 1.00 78.94 568 PRO A N 1
ATOM 4431 C CA . PRO A 1 568 ? 21.202 -15.255 -15.746 1.00 78.94 568 PRO A CA 1
ATOM 4432 C C . PRO A 1 568 ? 20.071 -15.425 -16.763 1.00 78.94 568 PRO A C 1
ATOM 4434 O O . PRO A 1 568 ? 19.150 -14.611 -16.814 1.00 78.94 568 PRO A O 1
ATOM 4437 N N . VAL A 1 569 ? 20.131 -16.487 -17.568 1.00 82.62 569 VAL A N 1
ATOM 4438 C CA . VAL A 1 569 ? 19.081 -16.789 -18.547 1.00 82.62 569 VAL A CA 1
ATOM 4439 C C . VAL A 1 569 ? 17.891 -17.408 -17.819 1.00 82.62 569 VAL A C 1
ATOM 4441 O O . VAL A 1 569 ? 17.990 -18.499 -17.265 1.00 82.62 569 VAL A O 1
ATOM 4444 N N . VAL A 1 570 ? 16.767 -16.699 -17.837 1.00 78.31 570 VAL A N 1
ATOM 4445 C CA . VAL A 1 570 ? 15.463 -17.152 -17.340 1.00 78.31 570 VAL A CA 1
ATOM 4446 C C . VAL A 1 570 ? 14.699 -17.870 -18.449 1.00 78.31 570 VAL A C 1
ATOM 4448 O O . VAL A 1 570 ? 14.140 -18.936 -18.216 1.00 78.31 570 VAL A O 1
ATOM 4451 N N . TYR A 1 571 ? 14.701 -17.311 -19.662 1.00 84.44 571 TYR A N 1
ATOM 4452 C CA . TYR A 1 571 ? 14.104 -17.940 -20.837 1.00 84.44 571 TYR A CA 1
ATOM 4453 C C . TYR A 1 571 ? 14.879 -17.573 -22.105 1.00 84.44 571 TYR A C 1
ATOM 4455 O O . TYR A 1 571 ? 15.142 -16.400 -22.383 1.00 84.44 571 TYR A O 1
ATOM 4463 N N . SER A 1 572 ? 15.238 -18.596 -22.882 1.00 90.44 572 SER A N 1
ATOM 4464 C CA . SER A 1 572 ? 15.916 -18.428 -24.164 1.00 90.44 572 SER A CA 1
ATOM 4465 C C . SER A 1 572 ? 14.898 -18.075 -25.242 1.00 90.44 572 SER A C 1
ATOM 4467 O O . SER A 1 572 ? 14.109 -18.918 -25.664 1.00 90.44 572 SER A O 1
ATOM 4469 N N . ASN A 1 573 ? 14.947 -16.834 -25.717 1.00 92.25 573 ASN A N 1
ATOM 4470 C CA . ASN A 1 573 ? 14.189 -16.405 -26.885 1.00 92.25 573 ASN A CA 1
ATOM 4471 C C . ASN A 1 573 ? 15.094 -15.574 -27.810 1.00 92.25 573 ASN A C 1
ATOM 4473 O O . ASN A 1 573 ? 15.450 -14.446 -27.459 1.00 92.25 573 ASN A O 1
ATOM 4477 N N . PRO A 1 574 ? 15.486 -16.102 -28.985 1.00 95.00 574 PRO A N 1
ATOM 4478 C CA . PRO A 1 574 ? 16.440 -15.434 -29.864 1.00 95.00 574 PRO A CA 1
ATOM 4479 C C . PRO A 1 574 ? 15.872 -14.173 -30.531 1.00 95.00 574 PRO A C 1
ATOM 4481 O O . PRO A 1 574 ? 16.643 -13.382 -31.066 1.00 95.00 574 PRO A O 1
ATOM 4484 N N . ASP A 1 575 ? 14.556 -13.957 -30.505 1.00 96.56 575 ASP A N 1
ATOM 4485 C CA . ASP A 1 575 ? 13.909 -12.836 -31.188 1.00 96.56 575 ASP A CA 1
ATOM 4486 C C . ASP A 1 575 ? 13.796 -11.571 -30.310 1.00 96.56 575 ASP A C 1
ATOM 4488 O O . ASP A 1 575 ? 13.514 -10.492 -30.836 1.00 96.56 575 ASP A O 1
ATOM 4492 N N . VAL A 1 576 ? 14.021 -11.657 -28.989 1.00 96.69 576 VAL A N 1
ATOM 4493 C CA . VAL A 1 576 ? 13.909 -10.493 -28.084 1.00 96.69 576 VAL A CA 1
ATOM 4494 C C . VAL A 1 576 ? 14.978 -9.454 -28.408 1.00 96.69 576 VAL A C 1
ATOM 4496 O O . VAL A 1 576 ? 16.171 -9.754 -28.442 1.00 96.69 576 VAL A O 1
ATOM 4499 N N . GLY A 1 577 ? 14.542 -8.211 -28.615 1.00 95.69 577 GLY A N 1
ATOM 4500 C CA . GLY A 1 577 ? 15.402 -7.104 -29.023 1.00 95.69 577 GLY A CA 1
ATOM 4501 C C . GLY A 1 577 ? 15.770 -7.113 -30.509 1.00 95.69 577 GLY A C 1
ATOM 4502 O O . GLY A 1 577 ? 16.453 -6.197 -30.947 1.00 95.69 577 GLY A O 1
ATOM 4503 N N . ASN A 1 578 ? 15.312 -8.082 -31.305 1.00 95.62 578 ASN A N 1
ATOM 4504 C CA . ASN A 1 578 ? 15.492 -8.092 -32.758 1.00 95.62 578 ASN A CA 1
ATOM 4505 C C . ASN A 1 578 ? 14.262 -7.529 -33.485 1.00 95.62 578 ASN A C 1
ATOM 4507 O O . ASN A 1 578 ? 13.206 -7.305 -32.890 1.00 95.62 578 ASN A O 1
ATOM 4511 N N . PHE A 1 579 ? 14.403 -7.303 -34.793 1.00 95.31 579 PHE A N 1
ATOM 4512 C CA . PHE A 1 579 ? 13.369 -6.717 -35.652 1.00 95.31 579 PHE A CA 1
ATOM 4513 C C . PHE A 1 579 ? 12.931 -5.318 -35.201 1.00 95.31 579 PHE A C 1
ATOM 4515 O O . PHE A 1 579 ? 11.777 -4.935 -35.382 1.00 95.31 579 PHE A O 1
ATOM 4522 N N . ILE A 1 580 ? 13.839 -4.574 -34.568 1.00 94.25 580 ILE A N 1
ATOM 4523 C CA . ILE A 1 580 ? 13.602 -3.178 -34.202 1.00 94.25 580 ILE A CA 1
ATOM 4524 C C . ILE A 1 580 ? 13.577 -2.363 -35.498 1.00 94.25 580 ILE A C 1
ATOM 4526 O O . ILE A 1 580 ? 14.492 -2.474 -36.312 1.00 94.25 580 ILE A O 1
ATOM 4530 N N . ALA A 1 581 ? 12.558 -1.536 -35.680 1.00 92.44 581 ALA A N 1
ATOM 4531 C CA . ALA A 1 581 ? 12.382 -0.705 -36.860 1.00 92.44 581 ALA A CA 1
ATOM 4532 C C . ALA A 1 581 ? 11.922 0.708 -36.480 1.00 92.44 581 ALA A C 1
ATOM 4534 O O . ALA A 1 581 ? 11.356 0.952 -35.411 1.00 92.44 581 ALA A O 1
ATOM 4535 N N . ASP A 1 582 ? 12.186 1.642 -37.381 1.00 92.06 582 ASP A N 1
ATOM 4536 C CA . ASP A 1 582 ? 11.665 3.005 -37.395 1.00 92.06 582 ASP A CA 1
ATOM 4537 C C . ASP A 1 582 ? 11.331 3.346 -38.840 1.00 92.06 582 ASP A C 1
ATOM 4539 O O . ASP A 1 582 ? 11.949 2.790 -39.741 1.00 92.06 582 ASP A O 1
ATOM 4543 N N . ASN A 1 583 ? 10.405 4.268 -39.070 1.00 90.56 583 ASN A N 1
ATOM 4544 C CA . ASN A 1 583 ? 10.186 4.791 -40.412 1.00 90.56 583 ASN A CA 1
ATOM 4545 C C . ASN A 1 583 ? 11.344 5.750 -40.749 1.00 90.56 583 ASN A C 1
ATOM 4547 O O . ASN A 1 583 ? 11.426 6.801 -40.116 1.00 90.56 583 ASN A O 1
ATOM 4551 N N . PRO A 1 584 ? 12.247 5.447 -41.701 1.00 91.56 584 PRO A N 1
ATOM 4552 C CA . PRO A 1 584 ? 13.322 6.371 -42.032 1.00 91.56 584 PRO A CA 1
ATOM 4553 C C . PRO A 1 584 ? 12.774 7.623 -42.709 1.00 91.56 584 PRO A C 1
ATOM 4555 O O . PRO A 1 584 ? 11.761 7.581 -43.424 1.00 91.56 584 PRO A O 1
ATOM 4558 N N . ARG A 1 585 ? 13.474 8.737 -42.484 1.00 91.12 585 ARG A N 1
ATOM 4559 C CA . ARG A 1 585 ? 13.134 10.036 -43.053 1.00 91.12 585 ARG A CA 1
ATOM 4560 C C . ARG A 1 585 ? 14.320 10.705 -43.717 1.00 91.12 585 ARG A C 1
ATOM 4562 O O . ARG A 1 585 ? 15.417 10.716 -43.161 1.00 91.12 585 ARG A O 1
ATOM 4569 N N . ASN A 1 586 ? 14.045 11.353 -44.836 1.00 94.38 586 ASN A N 1
ATOM 4570 C CA . ASN A 1 586 ? 14.967 12.214 -45.565 1.00 94.38 586 ASN A CA 1
ATOM 4571 C C . ASN A 1 586 ? 14.245 13.513 -45.896 1.00 94.38 586 ASN A C 1
ATOM 4573 O O . ASN A 1 586 ? 13.023 13.537 -45.967 1.00 94.38 586 ASN A O 1
ATOM 4577 N N . GLY A 1 587 ? 14.955 14.613 -46.078 1.00 93.06 587 GLY A N 1
ATOM 4578 C CA . GLY A 1 587 ? 14.286 15.871 -46.365 1.00 93.06 587 GLY A CA 1
ATOM 4579 C C . GLY A 1 587 ? 15.250 17.005 -46.602 1.00 93.06 587 GLY A C 1
ATOM 4580 O O . GLY A 1 587 ? 16.465 16.841 -46.511 1.00 93.06 587 GLY A O 1
ATOM 4581 N N . ILE A 1 588 ? 14.669 18.153 -46.901 1.00 93.69 588 ILE A N 1
ATOM 4582 C CA . ILE A 1 588 ? 15.366 19.411 -47.123 1.00 93.69 588 ILE A CA 1
ATOM 4583 C C . ILE A 1 588 ? 14.738 20.485 -46.248 1.00 93.69 588 ILE A C 1
ATOM 4585 O O . ILE A 1 588 ? 13.530 20.484 -46.009 1.00 93.69 588 ILE A O 1
ATOM 4589 N N . ASN A 1 589 ? 15.571 21.413 -45.794 1.00 93.12 589 ASN A N 1
ATOM 4590 C CA . ASN A 1 589 ? 15.134 22.591 -45.063 1.00 93.12 589 ASN A CA 1
ATOM 4591 C C . ASN A 1 589 ? 15.478 23.814 -45.905 1.00 93.12 589 ASN A C 1
ATOM 4593 O O . ASN A 1 589 ? 16.650 24.037 -46.211 1.00 93.12 589 ASN A O 1
ATOM 4597 N N . ILE A 1 590 ? 14.467 24.582 -46.279 1.00 92.62 590 ILE A N 1
ATOM 4598 C CA . ILE A 1 590 ? 14.578 25.783 -47.099 1.00 92.62 590 ILE A CA 1
ATOM 4599 C C . ILE A 1 590 ? 14.404 26.978 -46.174 1.00 92.62 590 ILE A C 1
ATOM 4601 O O . ILE A 1 590 ? 13.442 27.047 -45.411 1.00 92.62 590 ILE A O 1
ATOM 4605 N N . VAL A 1 591 ? 15.345 27.911 -46.215 1.00 90.88 591 VAL A N 1
ATOM 4606 C CA . VAL A 1 591 ? 15.202 29.197 -45.534 1.00 90.88 591 VAL A CA 1
ATOM 4607 C C . VAL A 1 591 ? 14.225 30.034 -46.349 1.00 90.88 591 VAL A C 1
ATOM 4609 O O . VAL A 1 591 ? 14.412 30.182 -47.553 1.00 90.88 591 VAL A O 1
ATOM 4612 N N . ALA A 1 592 ? 13.184 30.557 -45.710 1.00 90.00 592 ALA A N 1
ATOM 4613 C CA . ALA A 1 592 ? 12.219 31.429 -46.365 1.00 90.00 592 ALA A CA 1
ATOM 4614 C C . ALA A 1 592 ? 12.717 32.889 -46.358 1.00 90.00 592 ALA A C 1
ATOM 4616 O O . ALA A 1 592 ? 13.270 33.330 -45.344 1.00 90.00 592 ALA A O 1
ATOM 4617 N N . PRO A 1 593 ? 12.509 33.658 -47.445 1.00 87.19 593 PRO A N 1
ATOM 4618 C CA . PRO A 1 593 ? 12.867 35.079 -47.508 1.00 87.19 593 PRO A CA 1
ATOM 4619 C C . PRO A 1 593 ? 11.925 35.982 -46.694 1.00 87.19 593 PRO A C 1
ATOM 4621 O O . PRO A 1 593 ? 12.205 37.164 -46.505 1.00 87.19 593 PRO A O 1
ATOM 4624 N N . TYR A 1 594 ? 10.834 35.425 -46.169 1.00 86.25 594 TYR A N 1
ATOM 4625 C CA . TYR A 1 594 ? 9.856 36.094 -45.317 1.00 86.25 594 TYR A CA 1
ATOM 4626 C C . TYR A 1 594 ? 9.525 35.250 -44.079 1.00 86.25 594 TYR A C 1
ATOM 4628 O O . TYR A 1 594 ? 9.874 34.071 -43.981 1.00 86.25 594 TYR A O 1
ATOM 4636 N N . ALA A 1 595 ? 8.858 35.871 -43.105 1.00 84.06 595 ALA A N 1
ATOM 4637 C CA . ALA A 1 595 ? 8.452 35.194 -41.883 1.00 84.06 595 ALA A CA 1
ATOM 4638 C C . ALA A 1 595 ? 7.365 34.146 -42.171 1.00 84.06 595 ALA A C 1
ATOM 4640 O O . ALA A 1 595 ? 6.314 34.478 -42.716 1.00 84.06 595 ALA A O 1
ATOM 4641 N N . LEU A 1 596 ? 7.612 32.896 -41.777 1.00 86.19 596 LEU A N 1
ATOM 4642 C CA . LEU A 1 596 ? 6.616 31.828 -41.798 1.00 86.19 596 LEU A CA 1
ATOM 4643 C C . LEU A 1 596 ? 6.120 31.565 -40.380 1.00 86.19 596 LEU A C 1
ATOM 4645 O O . LEU A 1 596 ? 6.918 31.369 -39.460 1.00 86.19 596 LEU A O 1
ATOM 4649 N N . ASP A 1 597 ? 4.802 31.470 -40.224 1.00 86.12 597 ASP A N 1
ATOM 4650 C CA . ASP A 1 597 ? 4.215 30.966 -38.989 1.00 86.12 597 ASP A CA 1
ATOM 4651 C C . ASP A 1 597 ? 4.614 29.506 -38.781 1.00 86.12 597 ASP A C 1
ATOM 4653 O O . ASP A 1 597 ? 4.653 28.712 -39.724 1.00 86.12 597 ASP A O 1
ATOM 4657 N N . GLY A 1 598 ? 4.909 29.130 -37.537 1.00 85.19 598 GLY A N 1
ATOM 4658 C CA . GLY A 1 598 ? 5.190 27.739 -37.197 1.00 85.19 598 GLY A CA 1
ATOM 4659 C C . GLY A 1 598 ? 3.965 26.855 -37.441 1.00 85.19 598 GLY A C 1
ATOM 4660 O O . GLY A 1 598 ? 2.868 27.173 -36.984 1.00 85.19 598 GLY A O 1
ATOM 4661 N N . SER A 1 599 ? 4.149 25.725 -38.123 1.00 89.94 599 SER A N 1
ATOM 4662 C CA . SER A 1 599 ? 3.070 24.786 -38.443 1.00 89.94 599 SER A CA 1
ATOM 4663 C C . SER A 1 599 ? 3.408 23.355 -38.028 1.00 89.94 599 SER A C 1
ATOM 4665 O O . SER A 1 599 ? 4.569 22.960 -37.920 1.00 89.94 599 SER A O 1
ATOM 4667 N N . ASN A 1 600 ? 2.368 22.558 -37.769 1.00 83.06 600 ASN A N 1
ATOM 4668 C CA . ASN A 1 600 ? 2.526 21.119 -37.562 1.00 83.06 600 ASN A CA 1
ATOM 4669 C C . ASN A 1 600 ? 2.748 20.409 -38.911 1.00 83.06 600 ASN A C 1
ATOM 4671 O O . ASN A 1 600 ? 2.200 20.870 -39.912 1.00 83.06 600 ASN A O 1
ATOM 4675 N N . PRO A 1 601 ? 3.453 19.260 -38.941 1.00 84.31 601 PRO A N 1
ATOM 4676 C CA . PRO A 1 601 ? 3.588 18.433 -40.141 1.00 84.31 601 PRO A CA 1
ATOM 4677 C C . PRO A 1 601 ? 2.242 18.102 -40.783 1.00 84.31 601 PRO A C 1
ATOM 4679 O O . PRO A 1 601 ? 1.353 17.541 -40.138 1.00 84.31 601 PRO A O 1
ATOM 4682 N N . GLN A 1 602 ? 2.111 18.436 -42.065 1.00 87.00 602 GLN A N 1
ATOM 4683 C CA . GLN A 1 602 ? 0.962 18.084 -42.892 1.00 87.00 602 GLN A CA 1
ATOM 4684 C C . GLN A 1 602 ? 1.398 17.183 -44.035 1.00 87.00 602 GLN A C 1
ATOM 4686 O O . GLN A 1 602 ? 2.440 17.411 -44.640 1.00 87.00 602 GLN A O 1
ATOM 4691 N N . VAL A 1 603 ? 0.583 16.180 -44.360 1.00 87.38 603 VAL A N 1
ATOM 4692 C CA . VAL A 1 603 ? 0.801 15.354 -45.550 1.00 87.38 603 VAL A CA 1
ATOM 4693 C C . VAL A 1 603 ? 0.477 16.185 -46.786 1.00 87.38 603 VAL A C 1
ATOM 4695 O O . VAL A 1 603 ? -0.674 16.558 -46.992 1.00 87.38 603 VAL A O 1
ATOM 4698 N N . VAL A 1 604 ? 1.491 16.446 -47.607 1.00 87.69 604 VAL A N 1
ATOM 4699 C CA . VAL A 1 604 ? 1.386 17.247 -48.838 1.00 87.69 604 VAL A CA 1
ATOM 4700 C C . VAL A 1 604 ? 1.521 16.397 -50.102 1.00 87.69 604 VAL A C 1
ATOM 4702 O O . VAL A 1 604 ? 1.263 16.873 -51.203 1.00 87.69 604 VAL A O 1
ATOM 4705 N N . GLY A 1 605 ? 1.898 15.123 -49.965 1.00 86.56 605 GLY A N 1
ATOM 4706 C CA . GLY A 1 605 ? 1.970 14.201 -51.091 1.00 86.56 605 GLY A CA 1
ATOM 4707 C C . GLY A 1 605 ? 2.129 12.743 -50.677 1.00 86.56 605 GLY A C 1
ATOM 4708 O O . GLY A 1 605 ? 2.610 12.429 -49.588 1.00 86.56 605 GLY A O 1
ATOM 4709 N N . VAL A 1 606 ? 1.743 11.844 -51.581 1.00 86.19 606 VAL A N 1
ATOM 4710 C CA . VAL A 1 606 ? 1.958 10.397 -51.462 1.00 86.19 606 VAL A CA 1
ATOM 4711 C C . VAL A 1 606 ? 2.655 9.911 -52.729 1.00 86.19 606 VAL A C 1
ATOM 4713 O O . VAL A 1 606 ? 2.252 10.265 -53.836 1.00 86.19 606 VAL A O 1
ATOM 4716 N N . VAL A 1 607 ? 3.717 9.121 -52.574 1.00 84.81 607 VAL A N 1
ATOM 4717 C CA . VAL A 1 607 ? 4.536 8.614 -53.687 1.00 84.81 607 VAL A CA 1
ATOM 4718 C C . VAL A 1 607 ? 4.532 7.093 -53.665 1.00 84.81 607 VAL A C 1
ATOM 4720 O O . VAL A 1 607 ? 5.026 6.510 -52.705 1.00 84.81 607 VAL A O 1
ATOM 4723 N N . GLY A 1 608 ? 4.023 6.455 -54.721 1.00 78.44 608 GLY A N 1
ATOM 4724 C CA . GLY A 1 608 ? 3.940 4.992 -54.843 1.00 78.44 608 GLY A CA 1
ATOM 4725 C C . GLY A 1 608 ? 2.512 4.438 -54.726 1.00 78.44 608 GLY A C 1
ATOM 4726 O O . GLY A 1 608 ? 1.546 5.197 -54.761 1.00 78.44 608 GLY A O 1
ATOM 4727 N N . GLY A 1 609 ? 2.383 3.109 -54.641 1.00 70.06 609 GLY A N 1
ATOM 4728 C CA . GLY A 1 609 ? 1.104 2.378 -54.652 1.00 70.06 609 GLY A CA 1
ATOM 4729 C C . GLY A 1 609 ? 0.746 1.718 -53.312 1.00 70.06 609 GLY A C 1
ATOM 4730 O O . GLY A 1 609 ? 1.486 1.815 -52.333 1.00 70.06 609 GLY A O 1
ATOM 4731 N N . ALA A 1 610 ? -0.391 1.016 -53.248 1.00 58.50 610 ALA A N 1
ATOM 4732 C CA . ALA A 1 610 ? -0.832 0.323 -52.033 1.00 58.50 610 ALA A CA 1
ATOM 4733 C C . ALA A 1 610 ? 0.218 -0.710 -51.557 1.00 58.50 610 ALA A C 1
ATOM 4735 O O . ALA A 1 610 ? 0.534 -1.652 -52.275 1.00 58.50 610 ALA A O 1
ATOM 4736 N N . GLY A 1 611 ? 0.764 -0.522 -50.348 1.00 59.50 611 GLY A N 1
ATOM 4737 C CA . GLY A 1 611 ? 1.821 -1.369 -49.761 1.00 59.50 611 GLY A CA 1
ATOM 4738 C C . GLY A 1 611 ? 3.269 -0.940 -50.062 1.00 59.50 611 GLY A C 1
ATOM 4739 O O . GLY A 1 611 ? 4.206 -1.476 -49.468 1.00 59.50 611 GLY A O 1
ATOM 4740 N N . ASP A 1 612 ? 3.460 0.055 -50.931 1.00 70.56 612 ASP A N 1
ATOM 4741 C CA . ASP A 1 612 ? 4.753 0.642 -51.312 1.00 70.56 612 ASP A CA 1
ATOM 4742 C C . ASP A 1 612 ? 4.608 2.162 -51.485 1.00 70.56 612 ASP A C 1
ATOM 4744 O O . ASP A 1 612 ? 4.983 2.733 -52.509 1.00 70.56 612 ASP A O 1
ATOM 4748 N N . PHE A 1 613 ? 3.969 2.810 -50.507 1.00 74.81 613 PHE A N 1
ATOM 4749 C CA . PHE A 1 613 ? 3.753 4.250 -50.528 1.00 74.81 613 PHE A CA 1
ATOM 4750 C C . PHE A 1 613 ? 4.639 4.953 -49.508 1.00 74.81 613 PHE A C 1
ATOM 4752 O O . PHE A 1 613 ? 4.824 4.512 -48.372 1.00 74.81 613 PHE A O 1
ATOM 4759 N N . ASN A 1 614 ? 5.138 6.102 -49.929 1.00 83.94 614 ASN A N 1
ATOM 4760 C CA . ASN A 1 614 ? 5.841 7.045 -49.091 1.00 83.94 614 ASN A CA 1
ATOM 4761 C C . ASN A 1 614 ? 4.984 8.280 -48.879 1.00 83.94 614 ASN A C 1
ATOM 4763 O O . ASN A 1 614 ? 4.182 8.644 -49.740 1.00 83.94 614 ASN A O 1
ATOM 4767 N N . VAL A 1 615 ? 5.204 8.955 -47.761 1.00 88.06 615 VAL A N 1
ATOM 4768 C CA . VAL A 1 615 ? 4.490 10.182 -47.420 1.00 88.06 615 VAL A CA 1
ATOM 4769 C C . VAL A 1 615 ? 5.470 11.343 -47.501 1.00 88.06 615 VAL A C 1
ATOM 4771 O O . VAL A 1 615 ? 6.564 11.259 -46.946 1.00 88.06 615 VAL A O 1
ATOM 4774 N N . ILE A 1 616 ? 5.090 12.406 -48.201 1.00 90.50 616 ILE A N 1
ATOM 4775 C CA . ILE A 1 616 ? 5.791 13.688 -48.161 1.00 90.50 616 ILE A CA 1
ATOM 4776 C C . ILE A 1 616 ? 5.015 14.588 -47.209 1.00 90.50 616 ILE A C 1
ATOM 4778 O O . ILE A 1 616 ? 3.808 14.781 -47.375 1.00 90.50 616 ILE A O 1
ATOM 4782 N N . GLU A 1 617 ? 5.706 15.119 -46.210 1.00 91.00 617 GLU A N 1
ATOM 4783 C CA . GLU A 1 617 ? 5.165 16.060 -45.242 1.00 91.00 617 GLU A CA 1
ATOM 4784 C C . GLU A 1 617 ? 5.865 17.414 -45.357 1.00 91.00 617 GLU A C 1
ATOM 4786 O O . GLU A 1 617 ? 7.072 17.487 -45.590 1.00 91.00 617 GLU A O 1
ATOM 4791 N N . GLY A 1 618 ? 5.091 18.484 -45.198 1.00 91.19 618 GLY A N 1
ATOM 4792 C CA . GLY A 1 618 ? 5.574 19.859 -45.145 1.00 91.19 618 GLY A CA 1
ATOM 4793 C C . GLY A 1 618 ? 5.260 20.484 -43.791 1.00 91.19 618 GLY A C 1
ATOM 4794 O O . GLY A 1 618 ? 4.195 20.229 -43.223 1.00 91.19 618 GLY A O 1
ATOM 4795 N N . PHE A 1 619 ? 6.186 21.278 -43.264 1.00 92.06 619 PHE A N 1
ATOM 4796 C CA . PHE A 1 619 ? 5.962 22.121 -42.089 1.00 92.06 619 PHE A CA 1
ATOM 4797 C C . PHE A 1 619 ? 6.941 23.287 -42.055 1.00 92.06 619 PHE A C 1
ATOM 4799 O O . PHE A 1 619 ? 7.947 23.302 -42.757 1.00 92.06 619 PHE A O 1
ATOM 4806 N N . SER A 1 620 ? 6.657 24.254 -41.196 1.00 91.75 620 SER A N 1
ATOM 4807 C CA . SER A 1 620 ? 7.466 25.449 -40.992 1.00 91.75 620 SER A CA 1
ATOM 4808 C C . SER A 1 620 ? 7.818 25.610 -39.520 1.00 91.75 620 SER A C 1
ATOM 4810 O O . SER A 1 620 ? 7.013 25.312 -38.636 1.00 91.75 620 SER A O 1
ATOM 4812 N N . TYR A 1 621 ? 9.029 26.080 -39.238 1.00 89.50 621 TYR A N 1
ATOM 4813 C CA . TYR A 1 621 ? 9.464 26.402 -37.883 1.00 89.50 621 TYR A CA 1
ATOM 4814 C C . TYR A 1 621 ? 10.473 27.549 -37.883 1.00 89.50 621 TYR A C 1
ATOM 4816 O O . TYR A 1 621 ? 11.119 27.837 -38.889 1.00 89.50 621 TYR A O 1
ATOM 4824 N N . ILE A 1 622 ? 10.620 28.191 -36.726 1.00 85.12 622 ILE A N 1
ATOM 4825 C CA . ILE A 1 622 ? 11.593 29.263 -36.518 1.00 85.12 622 ILE A CA 1
ATOM 4826 C C . ILE A 1 622 ? 12.837 28.666 -35.859 1.00 85.12 622 ILE A C 1
ATOM 4828 O O . ILE A 1 622 ? 12.760 28.099 -34.767 1.00 85.12 622 ILE A O 1
ATOM 4832 N N . SER A 1 623 ? 13.986 28.788 -36.520 1.00 77.31 623 SER A N 1
ATOM 4833 C CA . SER A 1 623 ? 15.277 28.335 -36.004 1.00 77.31 623 SER A CA 1
ATOM 4834 C C . SER A 1 623 ? 16.058 29.516 -35.417 1.00 77.31 623 SER A C 1
ATOM 4836 O O . SER A 1 623 ? 16.358 30.456 -36.156 1.00 77.31 623 SER A O 1
ATOM 4838 N N . PRO A 1 624 ? 16.434 29.496 -34.123 1.00 69.75 624 PRO A N 1
ATOM 4839 C CA . PRO A 1 624 ? 17.326 30.506 -33.564 1.00 69.75 624 PRO A CA 1
ATOM 4840 C C . PRO A 1 624 ? 18.750 30.279 -34.089 1.00 69.75 624 PRO A C 1
ATOM 4842 O O . PRO A 1 624 ? 19.337 29.221 -33.865 1.00 69.75 624 PRO A O 1
ATOM 4845 N N . PHE A 1 625 ? 19.305 31.261 -34.796 1.00 61.28 625 PHE A N 1
ATOM 4846 C CA . PHE A 1 625 ? 20.667 31.229 -35.322 1.00 61.28 625 PHE A CA 1
ATOM 4847 C C . PHE A 1 625 ? 21.568 32.154 -34.490 1.00 61.28 625 PHE A C 1
ATOM 4849 O O . PHE A 1 625 ? 21.284 33.342 -34.331 1.00 61.28 625 PHE A O 1
ATOM 4856 N N . SER A 1 626 ? 22.661 31.611 -33.950 1.00 51.19 626 SER A N 1
ATOM 4857 C CA . SER A 1 626 ? 23.680 32.362 -33.206 1.00 51.19 626 SER A CA 1
ATOM 4858 C C . SER A 1 626 ? 24.989 32.343 -33.992 1.00 51.19 626 SER A C 1
ATOM 4860 O O . SER A 1 626 ? 25.479 31.270 -34.335 1.00 51.19 626 SER A O 1
ATOM 4862 N N . PHE A 1 627 ? 25.577 33.510 -34.266 1.00 50.00 627 PHE A N 1
ATOM 4863 C CA . PHE A 1 627 ? 26.919 33.578 -34.848 1.00 50.00 627 PHE A CA 1
ATOM 4864 C C . PHE A 1 627 ? 27.966 33.111 -33.822 1.00 50.00 627 PHE A C 1
ATOM 4866 O O . PHE A 1 627 ? 27.958 33.614 -32.695 1.00 50.00 627 PHE A O 1
ATOM 4873 N N . PRO A 1 628 ? 28.916 32.228 -34.177 1.00 42.75 628 PRO A N 1
ATOM 4874 C CA . PRO A 1 628 ? 30.164 32.138 -33.436 1.00 42.75 628 PRO A CA 1
ATOM 4875 C C . PRO A 1 628 ? 31.002 33.377 -33.790 1.00 42.75 628 PRO A C 1
ATOM 4877 O O . PRO A 1 628 ? 31.491 33.500 -34.910 1.00 42.75 628 PRO A O 1
ATOM 4880 N N . GLN A 1 629 ? 31.121 34.337 -32.872 1.00 46.09 629 GLN A N 1
ATOM 4881 C CA . GLN A 1 629 ? 31.979 35.512 -33.073 1.00 46.09 629 GLN A CA 1
ATOM 4882 C C . GLN A 1 629 ? 33.461 35.128 -32.885 1.00 46.09 629 GLN A C 1
ATOM 4884 O O . GLN A 1 629 ? 33.793 34.508 -31.871 1.00 46.09 629 GLN A O 1
ATOM 4889 N N . PRO A 1 630 ? 34.374 35.523 -33.793 1.00 49.22 630 PRO A N 1
ATOM 4890 C CA . PRO A 1 630 ? 35.797 35.573 -33.490 1.00 49.22 630 PRO A CA 1
ATOM 4891 C C . PRO A 1 630 ? 36.072 36.803 -32.605 1.00 49.22 630 PRO A C 1
ATOM 4893 O O . PRO A 1 630 ? 35.734 37.915 -32.986 1.00 49.22 630 PRO A O 1
ATOM 4896 N N . PHE A 1 631 ? 36.629 36.572 -31.410 1.00 46.69 631 PHE A N 1
ATOM 4897 C CA . PHE A 1 631 ? 37.199 37.530 -30.440 1.00 46.69 631 PHE A CA 1
ATOM 4898 C C . PHE A 1 631 ? 36.938 39.042 -30.665 1.00 46.69 631 PHE A C 1
ATOM 4900 O O . PHE A 1 631 ? 37.600 39.679 -31.480 1.00 46.69 631 PHE A O 1
ATOM 4907 N N . GLY A 1 632 ? 36.073 39.645 -29.835 1.00 45.00 632 GLY A N 1
ATOM 4908 C CA . GLY A 1 632 ? 35.875 41.100 -29.742 1.00 45.00 632 GLY A CA 1
ATOM 4909 C C . GLY A 1 632 ? 35.754 41.585 -28.288 1.00 45.00 632 GLY A C 1
ATOM 4910 O O . GLY A 1 632 ? 35.105 40.943 -27.467 1.00 45.00 632 GLY A O 1
ATOM 4911 N N . LEU A 1 633 ? 36.402 42.712 -27.971 1.00 45.38 633 LEU A N 1
ATOM 4912 C CA . LEU A 1 633 ? 36.676 43.253 -26.624 1.00 45.38 633 LEU A CA 1
ATOM 4913 C C . LEU A 1 633 ? 35.551 44.118 -25.994 1.00 45.38 633 LEU A C 1
ATOM 4915 O O . LEU A 1 633 ? 35.831 44.908 -25.095 1.00 45.38 633 LEU A O 1
ATOM 4919 N N . PHE A 1 634 ? 34.282 43.980 -26.401 1.00 43.41 634 PHE A N 1
ATOM 4920 C CA . PHE A 1 634 ? 33.162 44.740 -25.809 1.00 43.41 634 PHE A CA 1
ATOM 4921 C C . PHE A 1 634 ? 31.986 43.841 -25.392 1.00 43.41 634 PHE A C 1
ATOM 4923 O O . PHE A 1 634 ? 31.673 42.889 -26.111 1.00 43.41 634 PHE A O 1
ATOM 4930 N N . PRO A 1 635 ? 31.300 44.119 -24.260 1.00 51.97 635 PRO A N 1
ATOM 4931 C CA . PRO A 1 635 ? 30.174 43.313 -23.821 1.00 51.97 635 PRO A CA 1
ATOM 4932 C C . PRO A 1 635 ? 28.842 43.776 -24.436 1.00 51.97 635 PRO A C 1
ATOM 4934 O O . PRO A 1 635 ? 28.512 44.959 -24.426 1.00 51.97 635 PRO A O 1
ATOM 4937 N N . ASN A 1 636 ? 28.054 42.764 -24.813 1.00 48.22 636 ASN A N 1
ATOM 4938 C CA . ASN A 1 636 ? 26.588 42.660 -24.832 1.00 48.22 636 ASN A CA 1
ATOM 4939 C C . ASN A 1 636 ? 25.790 42.750 -26.149 1.00 48.22 636 ASN A C 1
ATOM 4941 O O . ASN A 1 636 ? 25.820 43.719 -26.894 1.00 48.22 636 ASN A O 1
ATOM 4945 N N . SER A 1 637 ? 24.894 41.752 -26.234 1.00 47.56 637 SER A N 1
ATOM 4946 C CA . SER A 1 637 ? 23.533 41.768 -26.785 1.00 47.56 637 SER A CA 1
ATOM 4947 C C . SER A 1 637 ? 23.358 41.843 -28.303 1.00 47.56 637 SER A C 1
ATOM 4949 O O . SER A 1 637 ? 23.051 42.893 -28.858 1.00 47.56 637 SER A O 1
ATOM 4951 N N . THR A 1 638 ? 23.335 40.674 -28.948 1.00 48.66 638 THR A N 1
ATOM 4952 C CA . THR A 1 638 ? 22.458 40.454 -30.109 1.00 48.66 638 THR A CA 1
ATOM 4953 C C . THR A 1 638 ? 21.562 39.247 -29.836 1.00 48.66 638 THR A C 1
ATOM 4955 O O . THR A 1 638 ? 22.034 38.151 -29.533 1.00 48.66 638 THR A O 1
ATOM 4958 N N . SER A 1 639 ? 20.246 39.462 -29.871 1.00 53.44 639 SER A N 1
ATOM 4959 C CA . SER A 1 639 ? 19.257 38.382 -29.887 1.00 53.44 639 SER A CA 1
ATOM 4960 C C . SER A 1 639 ? 19.548 37.456 -31.078 1.00 53.44 639 SER A C 1
ATOM 4962 O O . SER A 1 639 ? 19.906 37.968 -32.141 1.00 53.44 639 SER A O 1
ATOM 4964 N N . PRO A 1 640 ? 19.417 36.121 -30.946 1.00 58.91 640 PRO A N 1
ATOM 4965 C CA . PRO A 1 640 ? 19.660 35.208 -32.060 1.00 58.91 640 PRO A CA 1
ATOM 4966 C C . PRO A 1 640 ? 18.765 35.571 -33.250 1.00 58.91 640 PRO A C 1
ATOM 4968 O O . PRO A 1 640 ? 17.569 35.817 -33.073 1.00 58.91 640 PRO A O 1
ATOM 4971 N N . LEU A 1 641 ? 19.345 35.605 -34.452 1.00 65.62 641 LEU A N 1
ATOM 4972 C CA . LEU A 1 641 ? 18.601 35.847 -35.685 1.00 65.62 641 LEU A CA 1
ATOM 4973 C C . LEU A 1 641 ? 17.608 34.695 -35.865 1.00 65.62 641 LEU A C 1
ATOM 4975 O O . LEU A 1 641 ? 17.995 33.527 -35.878 1.00 65.62 641 LEU A O 1
ATOM 4979 N N . GLN A 1 642 ? 16.322 35.016 -35.946 1.00 75.69 642 GLN A N 1
ATOM 4980 C CA . GLN A 1 642 ? 15.262 34.028 -36.108 1.00 75.69 642 GLN A CA 1
ATOM 4981 C C . GLN A 1 642 ? 15.049 33.759 -37.597 1.00 75.69 642 GLN A C 1
ATOM 4983 O O . GLN A 1 642 ? 14.508 34.598 -38.310 1.00 75.69 642 GLN A O 1
ATOM 4988 N N . LEU A 1 643 ? 15.491 32.593 -38.068 1.00 82.50 643 LEU A N 1
ATOM 4989 C CA . LEU A 1 643 ? 15.290 32.170 -39.452 1.00 82.50 643 LEU A CA 1
ATOM 4990 C C . LEU A 1 643 ? 13.984 31.388 -39.569 1.00 82.50 643 LEU A C 1
ATOM 4992 O O . LEU A 1 643 ? 13.784 30.410 -38.847 1.00 82.50 643 LEU A O 1
ATOM 4996 N N . SER A 1 644 ? 13.122 31.796 -40.497 1.00 89.81 644 SER A N 1
ATOM 4997 C CA . SER A 1 644 ? 11.947 31.013 -40.883 1.00 89.81 644 SER A CA 1
ATOM 4998 C C . SER A 1 644 ? 12.372 29.901 -41.832 1.00 89.81 644 SER A C 1
ATOM 5000 O O . SER A 1 644 ? 13.008 30.159 -42.853 1.00 89.81 644 SER A O 1
ATOM 5002 N N . VAL A 1 645 ? 12.057 28.658 -41.478 1.00 91.81 645 VAL A N 1
ATOM 5003 C CA . VAL A 1 645 ? 12.481 27.468 -42.216 1.00 91.81 645 VAL A CA 1
ATOM 5004 C C . VAL A 1 645 ? 11.256 26.674 -42.638 1.00 91.81 645 VAL A C 1
ATOM 5006 O O . VAL A 1 645 ? 10.465 26.270 -41.788 1.00 91.81 645 VAL A O 1
ATOM 5009 N N . ALA A 1 646 ? 11.127 26.418 -43.937 1.00 92.69 646 ALA A N 1
ATOM 5010 C CA . ALA A 1 646 ? 10.192 25.457 -44.503 1.00 92.69 646 ALA A CA 1
ATOM 5011 C C . ALA A 1 646 ? 10.900 24.105 -44.675 1.00 92.69 646 ALA A C 1
ATOM 5013 O O . ALA A 1 646 ? 11.876 23.984 -45.415 1.00 92.69 646 ALA A O 1
ATOM 5014 N N . ALA A 1 647 ? 10.419 23.079 -43.985 1.00 92.75 647 ALA A N 1
ATOM 5015 C CA . ALA A 1 647 ? 10.923 21.721 -44.084 1.00 92.75 647 ALA A CA 1
ATOM 5016 C C . ALA A 1 647 ? 9.994 20.869 -44.947 1.00 92.75 647 ALA A C 1
ATOM 5018 O O . ALA A 1 647 ? 8.786 20.813 -44.712 1.00 92.75 647 ALA A O 1
ATOM 5019 N N . ILE A 1 648 ? 10.581 20.168 -45.916 1.00 93.50 648 ILE A N 1
ATOM 5020 C CA . ILE A 1 648 ? 9.898 19.154 -46.719 1.00 93.50 648 ILE A CA 1
ATOM 5021 C C . ILE A 1 648 ? 10.582 17.829 -46.440 1.00 93.50 648 ILE A C 1
ATOM 5023 O O . ILE A 1 648 ? 11.768 17.652 -46.732 1.00 93.50 648 ILE A O 1
ATOM 5027 N N . VAL A 1 649 ? 9.837 16.897 -45.859 1.00 92.25 649 VAL A N 1
ATOM 5028 C CA . VAL A 1 649 ? 10.358 15.605 -45.427 1.00 92.25 649 VAL A CA 1
ATOM 5029 C C . VAL A 1 649 ? 9.622 14.472 -46.118 1.00 92.25 649 VAL A C 1
ATOM 5031 O O . VAL A 1 649 ? 8.401 14.428 -46.198 1.00 92.25 649 VAL A O 1
ATOM 5034 N N . HIS A 1 650 ? 10.390 13.523 -46.615 1.00 91.38 650 HIS A N 1
ATOM 5035 C CA . HIS A 1 650 ? 9.945 12.237 -47.103 1.00 91.38 650 HIS A CA 1
ATOM 5036 C C . HIS A 1 650 ? 10.057 11.205 -45.981 1.00 91.38 650 HIS A C 1
ATOM 5038 O O . HIS A 1 650 ? 11.082 11.105 -45.306 1.00 91.38 650 HIS A O 1
ATOM 5044 N N . LYS A 1 651 ? 8.988 10.435 -45.786 1.00 90.56 651 LYS A N 1
ATOM 5045 C CA . LYS A 1 651 ? 8.892 9.335 -44.828 1.00 90.56 651 LYS A CA 1
ATOM 5046 C C . LYS A 1 651 ? 8.586 8.037 -45.554 1.00 90.56 651 LYS A C 1
ATOM 5048 O O . LYS A 1 651 ? 7.587 7.947 -46.273 1.00 90.56 651 LYS A O 1
ATOM 5053 N N . ILE A 1 652 ? 9.373 7.005 -45.271 1.00 89.56 652 ILE A N 1
ATOM 5054 C CA . ILE A 1 652 ? 9.098 5.647 -45.744 1.00 89.56 652 ILE A CA 1
ATOM 5055 C C . ILE A 1 652 ? 8.227 4.937 -44.712 1.00 89.56 652 ILE A C 1
ATOM 5057 O O . ILE A 1 652 ? 8.627 4.743 -43.564 1.00 89.56 652 ILE A O 1
ATOM 5061 N N . SER A 1 653 ? 7.015 4.556 -45.110 1.00 85.50 653 SER A N 1
ATOM 5062 C CA . SER A 1 653 ? 6.103 3.792 -44.259 1.00 85.50 653 SER A CA 1
ATOM 5063 C C . SER A 1 653 ? 6.331 2.292 -44.431 1.00 85.50 653 SER A C 1
ATOM 5065 O O . SER A 1 653 ? 6.287 1.780 -45.545 1.00 85.50 653 SER A O 1
ATOM 5067 N N . GLY A 1 654 ? 6.548 1.583 -43.318 1.00 84.88 654 GLY A N 1
ATOM 5068 C CA . GLY A 1 654 ? 6.751 0.131 -43.329 1.00 84.88 654 GLY A CA 1
ATOM 5069 C C . GLY A 1 654 ? 8.025 -0.283 -44.076 1.00 84.88 654 GLY A C 1
ATOM 5070 O O . GLY A 1 654 ? 7.919 -0.956 -45.107 1.00 84.88 654 GLY A O 1
ATOM 5071 N N . PRO A 1 655 ? 9.214 0.130 -43.598 1.00 89.25 655 PRO A N 1
ATOM 5072 C CA . PRO A 1 655 ? 10.474 -0.303 -44.193 1.00 89.25 655 PRO A CA 1
ATOM 5073 C C . PRO A 1 655 ? 10.661 -1.819 -44.064 1.00 89.25 655 PRO A C 1
ATOM 5075 O O . PRO A 1 655 ? 10.160 -2.444 -43.125 1.00 89.25 655 PRO A O 1
ATOM 5078 N N . GLN A 1 656 ? 11.403 -2.408 -45.000 1.00 90.25 656 GLN A N 1
ATOM 5079 C CA . GLN A 1 656 ? 11.821 -3.812 -44.897 1.00 90.25 656 GLN A CA 1
ATOM 5080 C C . GLN A 1 656 ? 13.081 -3.975 -44.045 1.00 90.25 656 GLN A C 1
ATOM 5082 O O . GLN A 1 656 ? 13.263 -4.999 -43.385 1.00 90.25 656 GLN A O 1
ATOM 5087 N N . SER A 1 657 ? 13.918 -2.942 -44.022 1.00 92.81 657 SER A N 1
ATOM 5088 C CA . SER A 1 657 ? 15.095 -2.849 -43.176 1.00 92.81 657 SER A CA 1
ATOM 5089 C C . SER A 1 657 ? 14.682 -2.925 -41.709 1.00 92.81 657 SER A C 1
ATOM 5091 O O . SER A 1 657 ? 13.866 -2.138 -41.224 1.00 92.81 657 SER A O 1
ATOM 5093 N N . THR A 1 658 ? 15.269 -3.877 -40.991 1.00 94.06 658 THR A N 1
ATOM 5094 C CA . THR A 1 658 ? 15.107 -4.010 -39.544 1.00 94.06 658 THR A CA 1
ATOM 5095 C C . THR A 1 658 ? 16.469 -4.166 -38.893 1.00 94.06 658 THR A C 1
ATOM 5097 O O . THR A 1 658 ? 17.452 -4.575 -39.517 1.00 94.06 658 THR A O 1
ATOM 5100 N N . GLY A 1 659 ? 16.538 -3.858 -37.608 1.00 95.12 659 GLY A N 1
ATOM 5101 C CA . GLY A 1 659 ? 17.748 -4.045 -36.841 1.00 95.12 659 GLY A CA 1
ATOM 5102 C C . GLY A 1 659 ? 17.494 -4.602 -35.457 1.00 95.12 659 GLY A C 1
ATOM 5103 O O . GLY A 1 659 ? 16.651 -5.480 -35.257 1.00 95.12 659 GLY A O 1
ATOM 5104 N N . SER A 1 660 ? 18.309 -4.166 -34.507 1.00 96.12 660 SER A N 1
ATOM 5105 C CA . SER A 1 660 ? 18.416 -4.809 -33.205 1.00 96.12 660 SER A CA 1
ATOM 5106 C C . SER A 1 660 ? 18.719 -3.826 -32.085 1.00 96.12 660 SER A C 1
ATOM 5108 O O . SER A 1 660 ? 19.242 -2.728 -32.291 1.00 96.12 660 SER A O 1
ATOM 5110 N N . LEU A 1 661 ? 18.391 -4.267 -30.880 1.00 96.12 661 LEU A N 1
ATOM 5111 C CA . LEU A 1 661 ? 18.630 -3.610 -29.616 1.00 96.12 661 LEU A CA 1
ATOM 5112 C C . LEU A 1 661 ? 19.556 -4.491 -28.787 1.00 96.12 661 LEU A C 1
ATOM 5114 O O . LEU A 1 661 ? 19.315 -5.683 -28.594 1.00 96.12 661 LEU A O 1
ATOM 5118 N N . ARG A 1 662 ? 20.626 -3.888 -28.276 1.00 95.19 662 ARG A N 1
ATOM 5119 C CA . ARG A 1 662 ? 21.628 -4.552 -27.447 1.00 95.19 662 ARG A CA 1
ATOM 5120 C C . ARG A 1 662 ? 21.805 -3.779 -26.152 1.00 95.19 662 ARG A C 1
ATOM 5122 O O . ARG A 1 662 ? 21.955 -2.559 -26.147 1.00 95.19 662 ARG A O 1
ATOM 5129 N N . LEU A 1 663 ? 21.788 -4.499 -25.039 1.00 95.56 663 LEU A N 1
ATOM 5130 C CA . LEU A 1 663 ? 22.089 -3.915 -23.738 1.00 95.56 663 LEU A CA 1
ATOM 5131 C C . LEU A 1 663 ? 23.540 -3.419 -23.707 1.00 95.56 663 LEU A C 1
ATOM 5133 O O . LEU A 1 663 ? 24.451 -4.157 -24.068 1.00 95.56 663 LEU A O 1
ATOM 5137 N N . LEU A 1 664 ? 23.731 -2.186 -23.240 1.00 91.88 664 LEU A N 1
ATOM 5138 C CA . LEU A 1 664 ? 25.050 -1.627 -22.915 1.00 91.88 664 LEU A CA 1
ATOM 5139 C C . LEU A 1 664 ? 25.392 -1.772 -21.427 1.00 91.88 664 LEU A C 1
ATOM 5141 O O . LEU A 1 664 ? 26.521 -1.533 -21.015 1.00 91.88 664 LEU A O 1
ATOM 5145 N N . SER A 1 665 ? 24.412 -2.165 -20.614 1.00 87.62 665 SER A N 1
ATOM 5146 C CA . SER A 1 665 ? 24.594 -2.469 -19.202 1.00 87.62 665 SER A CA 1
ATOM 5147 C C . SER A 1 665 ? 23.849 -3.743 -18.852 1.00 87.62 665 SER A C 1
ATOM 5149 O O . SER A 1 665 ? 22.709 -3.934 -19.272 1.00 87.62 665 SER A O 1
ATOM 5151 N N . SER A 1 666 ? 24.477 -4.582 -18.035 1.00 82.94 666 SER A N 1
ATOM 5152 C CA . SER A 1 666 ? 23.873 -5.796 -17.489 1.00 82.94 666 SER A CA 1
ATOM 5153 C C . SER A 1 666 ? 22.947 -5.546 -16.296 1.00 82.94 666 SER A C 1
ATOM 5155 O O . SER A 1 666 ? 22.230 -6.450 -15.886 1.00 82.94 666 SER A O 1
ATOM 5157 N N . ALA A 1 667 ? 22.950 -4.334 -15.722 1.00 70.50 667 ALA A N 1
ATOM 5158 C CA . ALA A 1 667 ? 22.261 -4.063 -14.455 1.00 70.50 667 ALA A CA 1
ATOM 5159 C C . ALA A 1 667 ? 21.612 -2.671 -14.341 1.00 70.50 667 ALA A C 1
ATOM 5161 O O . ALA A 1 667 ? 20.862 -2.419 -13.403 1.00 70.50 667 ALA A O 1
ATOM 5162 N N . GLU A 1 668 ? 21.920 -1.720 -15.227 1.00 74.44 668 GLU A N 1
ATOM 5163 C CA . GLU A 1 668 ? 21.371 -0.357 -15.175 1.00 74.44 668 GLU A CA 1
ATOM 5164 C C . GLU A 1 668 ? 20.279 -0.150 -16.232 1.00 74.44 668 GLU A C 1
ATOM 5166 O O . GLU A 1 668 ? 20.565 0.095 -17.399 1.00 74.44 668 GLU A O 1
ATOM 5171 N N . VAL A 1 669 ? 19.010 -0.163 -15.816 1.00 74.81 669 VAL A N 1
ATOM 5172 C CA . VAL A 1 669 ? 17.872 0.094 -16.724 1.00 74.81 669 VAL A CA 1
ATOM 5173 C C . VAL A 1 669 ? 17.876 1.509 -17.320 1.00 74.81 669 VAL A C 1
ATOM 5175 O O . VAL A 1 669 ? 17.304 1.750 -18.377 1.00 74.81 669 VAL A O 1
ATOM 5178 N N . LYS A 1 670 ? 18.529 2.467 -16.653 1.00 78.75 670 LYS A N 1
ATOM 5179 C CA . LYS A 1 670 ? 18.641 3.852 -17.135 1.00 78.75 670 LYS A CA 1
ATOM 5180 C C . LYS A 1 670 ? 19.693 4.037 -18.222 1.00 78.75 670 LYS A C 1
ATOM 5182 O O . LYS A 1 670 ? 19.631 5.032 -18.941 1.00 78.75 670 LYS A O 1
ATOM 5187 N N . VAL A 1 671 ? 20.647 3.113 -18.334 1.00 87.31 671 VAL A N 1
ATOM 5188 C CA . VAL A 1 671 ? 21.598 3.130 -19.442 1.00 87.31 671 VAL A CA 1
ATOM 5189 C C . VAL A 1 671 ? 20.815 2.745 -20.685 1.00 87.31 671 VAL A C 1
ATOM 5191 O O . VAL A 1 671 ? 20.312 1.627 -20.791 1.00 87.31 671 VAL A O 1
ATOM 5194 N N . SER A 1 672 ? 20.665 3.706 -21.595 1.00 87.69 672 SER A N 1
ATOM 5195 C CA . SER A 1 672 ? 19.946 3.478 -22.845 1.00 87.69 672 SER A CA 1
ATOM 5196 C C . SER A 1 672 ? 20.642 2.360 -23.623 1.00 87.69 672 SER A C 1
ATOM 5198 O O . SER A 1 672 ? 21.871 2.365 -23.718 1.00 87.69 672 SER A O 1
ATOM 5200 N N . PRO A 1 673 ? 19.896 1.377 -24.149 1.00 93.38 673 PRO A N 1
ATOM 5201 C CA . PRO A 1 673 ? 20.498 0.309 -24.924 1.00 93.38 673 PRO A CA 1
ATOM 5202 C C . PRO A 1 673 ? 21.004 0.858 -26.263 1.00 93.38 673 PRO A C 1
ATOM 5204 O O . PRO A 1 673 ? 20.503 1.862 -26.772 1.00 93.38 673 PRO A O 1
ATOM 5207 N N . ALA A 1 674 ? 21.980 0.178 -26.858 1.00 95.50 674 ALA A N 1
ATOM 5208 C CA . ALA A 1 674 ? 22.390 0.460 -28.223 1.00 95.50 674 ALA A CA 1
ATOM 5209 C C . ALA A 1 674 ? 21.296 -0.028 -29.172 1.00 95.50 674 ALA A C 1
ATOM 5211 O O . ALA A 1 674 ? 20.953 -1.211 -29.168 1.00 95.50 674 ALA A O 1
ATOM 5212 N N . VAL A 1 675 ? 20.763 0.877 -29.988 1.00 95.00 675 VAL A N 1
ATOM 5213 C CA . VAL A 1 675 ? 19.739 0.568 -30.987 1.00 95.00 675 VAL A CA 1
ATOM 5214 C C . VAL A 1 675 ? 20.313 0.806 -32.376 1.00 95.00 675 VAL A C 1
ATOM 5216 O O . VAL A 1 675 ? 20.881 1.862 -32.649 1.00 95.00 675 VAL A O 1
ATOM 5219 N N . ARG A 1 676 ? 20.161 -0.179 -33.259 1.00 95.00 676 ARG A N 1
ATOM 5220 C CA . ARG A 1 676 ? 20.463 -0.065 -34.687 1.00 95.00 676 ARG A CA 1
ATOM 5221 C C . ARG A 1 676 ? 19.199 -0.380 -35.469 1.00 95.00 676 ARG A C 1
ATOM 5223 O O . ARG A 1 676 ? 18.643 -1.452 -35.278 1.00 95.00 676 ARG A O 1
ATOM 5230 N N . PHE A 1 677 ? 18.779 0.524 -36.351 1.00 93.50 677 PHE A N 1
ATOM 5231 C CA . PHE A 1 677 ? 17.623 0.321 -37.239 1.00 93.50 677 PHE A CA 1
ATOM 5232 C C . PHE A 1 677 ? 18.007 -0.233 -38.617 1.00 93.50 677 PHE A C 1
ATOM 5234 O O . PHE A 1 677 ? 17.147 -0.743 -39.322 1.00 93.50 677 PHE A O 1
ATOM 5241 N N . ASN A 1 678 ? 19.294 -0.151 -38.983 1.00 95.12 678 ASN A N 1
ATOM 5242 C CA . ASN A 1 678 ? 19.837 -0.587 -40.274 1.00 95.12 678 ASN A CA 1
ATOM 5243 C C . ASN A 1 678 ? 19.150 0.057 -41.491 1.00 95.12 678 ASN A C 1
ATOM 5245 O O . ASN A 1 678 ? 18.871 -0.627 -42.467 1.00 95.12 678 ASN A O 1
ATOM 5249 N N . TYR A 1 679 ? 18.872 1.364 -41.451 1.00 94.88 679 TYR A N 1
ATOM 5250 C CA . TYR A 1 679 ? 18.229 2.056 -42.573 1.00 94.88 679 TYR A CA 1
ATOM 5251 C C . TYR A 1 679 ? 18.910 1.753 -43.911 1.00 94.88 679 TYR A C 1
ATOM 5253 O O . TYR A 1 679 ? 20.133 1.862 -44.029 1.00 94.88 679 TYR A O 1
ATOM 5261 N N . PHE A 1 680 ? 18.102 1.403 -44.915 1.00 94.50 680 PHE A N 1
ATOM 5262 C CA . PHE A 1 680 ? 18.559 1.085 -46.271 1.00 94.50 680 PHE A CA 1
ATOM 5263 C C . PHE A 1 680 ? 19.516 -0.109 -46.356 1.00 94.50 680 PHE A C 1
ATOM 5265 O O . PHE A 1 680 ? 20.356 -0.157 -47.264 1.00 94.50 680 PHE A O 1
ATOM 5272 N N . SER A 1 681 ? 19.422 -1.055 -45.416 1.00 94.56 681 SER A N 1
ATOM 5273 C CA . SER A 1 681 ? 20.048 -2.367 -45.589 1.00 94.56 681 SER A CA 1
ATOM 5274 C C . SER A 1 681 ? 19.368 -3.141 -46.713 1.00 94.56 681 SER A C 1
ATOM 5276 O O . SER A 1 681 ? 20.044 -3.828 -47.470 1.00 94.56 681 SER A O 1
ATOM 5278 N N . GLU A 1 682 ? 18.050 -2.975 -46.855 1.00 94.56 682 GLU A N 1
ATOM 5279 C CA . GLU A 1 682 ? 17.282 -3.538 -47.962 1.00 94.56 682 GLU A CA 1
ATOM 5280 C C . GLU A 1 682 ? 17.252 -2.566 -49.156 1.00 94.56 682 GLU A C 1
ATOM 5282 O O . GLU A 1 682 ? 16.830 -1.411 -48.994 1.00 94.56 682 GLU A O 1
ATOM 5287 N N . PRO A 1 683 ? 17.639 -3.002 -50.374 1.00 93.00 683 PRO A N 1
ATOM 5288 C CA . PRO A 1 683 ? 17.690 -2.135 -51.557 1.00 93.00 683 PRO A CA 1
ATOM 5289 C C . PRO A 1 683 ? 16.355 -1.457 -51.887 1.00 93.00 683 PRO A C 1
ATOM 5291 O O . PRO A 1 683 ? 16.325 -0.335 -52.393 1.00 93.00 683 PRO A O 1
ATOM 5294 N N . VAL A 1 684 ? 15.236 -2.110 -51.562 1.00 92.19 684 VAL A N 1
ATOM 5295 C CA . VAL A 1 684 ? 13.896 -1.570 -51.818 1.00 92.19 684 VAL A CA 1
ATOM 5296 C C . VAL A 1 684 ? 13.629 -0.282 -51.035 1.00 92.19 684 VAL A C 1
ATOM 5298 O O . VAL A 1 684 ? 13.025 0.642 -51.576 1.00 92.19 684 VAL A O 1
ATOM 5301 N N . ASP A 1 685 ? 14.122 -0.176 -49.796 1.00 93.12 685 ASP A N 1
ATOM 5302 C CA . ASP A 1 685 ? 13.935 1.017 -48.968 1.00 93.12 685 ASP A CA 1
ATOM 5303 C C . ASP A 1 685 ? 14.768 2.185 -49.499 1.00 93.12 685 ASP A C 1
ATOM 5305 O O . ASP A 1 685 ? 14.311 3.330 -49.499 1.00 93.12 685 ASP A O 1
ATOM 5309 N N . LEU A 1 686 ? 15.969 1.903 -50.014 1.00 94.38 686 LEU A N 1
ATOM 5310 C CA . LEU A 1 686 ? 16.789 2.919 -50.666 1.00 94.38 686 LEU A CA 1
ATOM 5311 C C . LEU A 1 686 ? 16.121 3.424 -51.946 1.00 94.38 686 LEU A C 1
ATOM 5313 O O . LEU A 1 686 ? 15.978 4.631 -52.128 1.00 94.38 686 LEU A O 1
ATOM 5317 N N . GLY A 1 687 ? 15.626 2.514 -52.788 1.00 92.88 687 GLY A N 1
ATOM 5318 C CA . GLY A 1 687 ? 14.886 2.878 -53.996 1.00 92.88 687 GLY A CA 1
ATOM 5319 C C . GLY A 1 687 ? 13.628 3.702 -53.692 1.00 92.88 687 GLY A C 1
ATOM 5320 O O . GLY A 1 687 ? 13.298 4.633 -54.428 1.00 92.88 687 GLY A O 1
ATOM 5321 N N . ARG A 1 688 ? 12.940 3.422 -52.574 1.00 92.50 688 ARG A N 1
ATOM 5322 C CA . ARG A 1 688 ? 11.823 4.246 -52.075 1.00 92.50 688 ARG A CA 1
ATOM 5323 C C . ARG A 1 688 ? 12.276 5.657 -51.708 1.00 92.50 688 ARG A C 1
ATOM 5325 O O . ARG A 1 688 ? 11.572 6.608 -52.053 1.00 92.50 688 ARG A O 1
ATOM 5332 N N . CYS A 1 689 ? 13.426 5.800 -51.050 1.00 93.81 689 CYS A N 1
ATOM 5333 C CA . CYS A 1 689 ? 14.012 7.110 -50.768 1.00 93.81 689 CYS A CA 1
ATOM 5334 C C . CYS A 1 689 ? 14.324 7.871 -52.058 1.00 93.81 689 CYS A C 1
ATOM 5336 O O . CYS A 1 689 ? 13.884 9.009 -52.208 1.00 93.81 689 CYS A O 1
ATOM 5338 N N . VAL A 1 690 ? 14.976 7.225 -53.030 1.00 94.06 690 VAL A N 1
ATOM 5339 C CA . VAL A 1 690 ? 15.323 7.849 -54.316 1.00 94.06 690 VAL A CA 1
ATOM 5340 C C . VAL A 1 690 ? 14.084 8.402 -55.020 1.00 94.06 690 VAL A C 1
ATOM 5342 O O . VAL A 1 690 ? 14.048 9.579 -55.381 1.00 94.06 690 VAL A O 1
ATOM 5345 N N . ARG A 1 691 ? 13.019 7.596 -55.139 1.00 92.00 691 ARG A N 1
ATOM 5346 C CA . ARG A 1 691 ? 11.741 8.043 -55.726 1.00 92.00 691 ARG A CA 1
ATOM 5347 C C . ARG A 1 691 ? 11.124 9.215 -54.963 1.00 92.00 691 ARG A C 1
ATOM 5349 O O . ARG A 1 691 ? 10.607 10.148 -55.574 1.00 92.00 691 ARG A O 1
ATOM 5356 N N . GLY A 1 692 ? 11.168 9.167 -53.633 1.00 92.25 692 GLY A N 1
ATOM 5357 C CA . GLY A 1 692 ? 10.654 10.224 -52.767 1.00 92.25 692 GLY A CA 1
ATOM 5358 C C . GLY A 1 692 ? 11.379 11.551 -52.939 1.00 92.25 692 GLY A C 1
ATOM 5359 O O . GLY A 1 692 ? 10.745 12.582 -53.159 1.00 92.25 692 GLY A O 1
ATOM 5360 N N . MET A 1 693 ? 12.709 11.515 -52.894 1.00 93.75 693 MET A N 1
ATOM 5361 C CA . MET A 1 693 ? 13.545 12.705 -53.025 1.00 93.75 693 MET A CA 1
ATOM 5362 C C . MET A 1 693 ? 13.477 13.307 -54.430 1.00 93.75 693 MET A C 1
ATOM 5364 O O . MET A 1 693 ? 13.448 14.530 -54.553 1.00 93.75 693 MET A O 1
ATOM 5368 N N . ARG A 1 694 ? 13.350 12.482 -55.481 1.00 92.56 694 ARG A N 1
ATOM 5369 C CA . ARG A 1 694 ? 13.040 12.965 -56.839 1.00 92.56 694 ARG A CA 1
ATOM 5370 C C . ARG A 1 694 ? 11.726 13.724 -56.879 1.00 92.56 694 ARG A C 1
ATOM 5372 O O . ARG A 1 694 ? 11.670 14.815 -57.432 1.00 92.56 694 ARG A O 1
ATOM 5379 N N . LYS A 1 695 ? 10.684 13.187 -56.237 1.00 92.19 695 LYS A N 1
ATOM 5380 C CA . LYS A 1 695 ? 9.385 13.855 -56.217 1.00 92.19 695 LYS A CA 1
ATOM 5381 C C . LYS A 1 695 ? 9.428 15.187 -55.469 1.00 92.19 695 LYS A C 1
ATOM 5383 O O . LYS A 1 695 ? 8.813 16.139 -55.934 1.00 92.19 695 LYS A O 1
ATOM 5388 N N . ILE A 1 696 ? 10.181 15.277 -54.370 1.00 93.00 696 ILE A N 1
ATOM 5389 C CA . ILE A 1 696 ? 10.459 16.563 -53.709 1.00 93.00 696 ILE A CA 1
ATOM 5390 C C . ILE A 1 696 ? 11.174 17.509 -54.684 1.00 93.00 696 ILE A C 1
ATOM 5392 O O . ILE A 1 696 ? 10.781 18.663 -54.808 1.00 93.00 696 ILE A O 1
ATOM 5396 N N . GLY A 1 697 ? 12.172 17.020 -55.422 1.00 92.38 697 GLY A N 1
ATOM 5397 C CA . GLY A 1 697 ? 12.856 17.789 -56.461 1.00 92.38 697 GLY A CA 1
ATOM 5398 C C . GLY A 1 697 ? 11.924 18.328 -57.550 1.00 92.38 697 GLY A C 1
ATOM 5399 O O . GLY A 1 697 ? 12.080 19.473 -57.965 1.00 92.38 697 GLY A O 1
ATOM 5400 N N . ASP A 1 698 ? 10.920 17.553 -57.963 1.00 91.38 698 ASP A N 1
ATOM 5401 C CA . ASP A 1 698 ? 9.883 18.011 -58.893 1.00 91.38 698 ASP A CA 1
ATOM 5402 C C . ASP A 1 698 ? 8.936 19.038 -58.262 1.00 91.38 698 ASP A C 1
ATOM 5404 O O . ASP A 1 698 ? 8.543 19.984 -58.938 1.00 91.38 698 ASP A O 1
ATOM 5408 N N . MET A 1 699 ? 8.600 18.903 -56.973 1.00 90.56 699 MET A N 1
ATOM 5409 C CA . MET A 1 699 ? 7.795 19.902 -56.255 1.00 90.56 699 MET A CA 1
ATOM 5410 C C . MET A 1 699 ? 8.487 21.270 -56.224 1.00 90.56 699 MET A C 1
ATOM 5412 O O . MET A 1 699 ? 7.831 22.286 -56.437 1.00 90.56 699 MET A O 1
ATOM 5416 N N . LEU A 1 700 ? 9.811 21.303 -56.040 1.00 90.62 700 LEU A N 1
ATOM 5417 C CA . LEU A 1 700 ? 10.587 22.551 -56.031 1.00 90.62 700 LEU A CA 1
ATOM 5418 C C . LEU A 1 700 ? 10.618 23.287 -57.379 1.00 90.62 700 LEU A C 1
ATOM 5420 O O . LEU A 1 700 ? 11.031 24.442 -57.416 1.00 90.62 700 LEU A O 1
ATOM 5424 N N . LYS A 1 701 ? 10.230 22.631 -58.480 1.00 90.19 701 LYS A N 1
ATOM 5425 C CA . LYS A 1 701 ? 10.158 23.234 -59.823 1.00 90.19 701 LYS A CA 1
ATOM 5426 C C . LYS A 1 701 ? 8.789 23.855 -60.123 1.00 90.19 701 LYS A C 1
ATOM 5428 O O . LYS A 1 701 ? 8.576 24.304 -61.241 1.00 90.19 701 LYS A O 1
ATOM 5433 N N . THR A 1 702 ? 7.845 23.793 -59.185 1.00 90.62 702 THR A N 1
ATOM 5434 C CA . THR A 1 702 ? 6.487 24.318 -59.380 1.00 90.62 702 THR A CA 1
ATOM 5435 C C . THR A 1 702 ? 6.390 25.784 -58.976 1.00 90.62 702 THR A C 1
ATOM 5437 O O . THR A 1 702 ? 7.057 26.207 -58.031 1.00 90.62 702 THR A O 1
ATOM 5440 N N . ASP A 1 703 ? 5.481 26.519 -59.621 1.00 90.81 703 ASP A N 1
ATOM 5441 C CA . ASP A 1 703 ? 5.235 27.947 -59.367 1.00 90.81 703 ASP A CA 1
ATOM 5442 C C . ASP A 1 703 ? 4.943 28.251 -57.886 1.00 90.81 703 ASP A C 1
ATOM 5444 O O . ASP A 1 703 ? 5.297 29.307 -57.372 1.00 90.81 703 ASP A O 1
ATOM 5448 N N . SER A 1 704 ? 4.353 27.297 -57.156 1.00 87.19 704 SER A N 1
ATOM 5449 C CA . SER A 1 704 ? 4.036 27.435 -55.728 1.00 87.19 704 SER A CA 1
ATOM 5450 C C . SER A 1 704 ? 5.261 27.561 -54.813 1.00 87.19 704 SER A C 1
ATOM 5452 O O . SER A 1 704 ? 5.103 27.948 -53.659 1.00 87.19 704 SER A O 1
ATOM 5454 N N . PHE A 1 705 ? 6.461 27.210 -55.286 1.00 89.75 705 PHE A N 1
ATOM 5455 C CA . PHE A 1 705 ? 7.707 27.312 -54.519 1.00 89.75 705 PHE A CA 1
ATOM 5456 C C . PHE A 1 705 ? 8.598 28.482 -54.961 1.00 89.75 705 PHE A C 1
ATOM 5458 O O . PHE A 1 705 ? 9.644 28.693 -54.347 1.00 89.75 705 PHE A O 1
ATOM 5465 N N . GLU A 1 706 ? 8.202 29.257 -55.975 1.00 87.62 706 GLU A N 1
ATOM 5466 C CA . GLU A 1 706 ? 8.985 30.400 -56.471 1.00 87.62 706 GLU A CA 1
ATOM 5467 C C . GLU A 1 706 ? 9.196 31.463 -55.387 1.00 87.62 706 GLU A C 1
ATOM 5469 O O . GLU A 1 706 ? 10.315 31.924 -55.184 1.00 87.62 706 GLU A O 1
ATOM 5474 N N . GLU A 1 707 ? 8.168 31.746 -54.581 1.00 87.31 707 GLU A N 1
ATOM 5475 C CA . GLU A 1 707 ? 8.236 32.731 -53.491 1.00 87.31 707 GLU A CA 1
ATOM 5476 C C . GLU A 1 707 ? 9.264 32.382 -52.397 1.00 87.31 707 GLU A C 1
ATOM 5478 O O . GLU A 1 707 ? 9.632 33.233 -51.591 1.00 87.31 707 GLU A O 1
ATOM 5483 N N . LEU A 1 708 ? 9.741 31.134 -52.340 1.00 87.69 708 LEU A N 1
ATOM 5484 C CA . LEU A 1 708 ? 10.748 30.690 -51.372 1.00 87.69 708 LEU A CA 1
ATOM 5485 C C . LEU A 1 708 ? 12.192 30.827 -51.887 1.00 87.69 708 LEU A C 1
ATOM 5487 O O . LEU A 1 708 ? 13.130 30.443 -51.181 1.00 87.69 708 LEU A O 1
ATOM 5491 N N . LYS A 1 709 ? 12.401 31.347 -53.102 1.00 88.81 709 LYS A N 1
ATOM 5492 C CA . LYS A 1 709 ? 13.735 31.611 -53.653 1.00 88.81 709 LYS A CA 1
ATOM 5493 C C . LYS A 1 709 ? 14.253 32.982 -53.211 1.00 88.81 709 LYS A C 1
ATOM 5495 O O . LYS A 1 709 ? 13.503 33.937 -53.057 1.00 88.81 709 LYS A O 1
ATOM 5500 N N . PHE A 1 710 ? 15.566 33.073 -53.023 1.00 82.56 710 PHE A N 1
ATOM 5501 C CA . PHE A 1 710 ? 16.273 34.341 -52.868 1.00 82.56 710 PHE A CA 1
ATOM 5502 C C . PHE A 1 710 ? 16.854 34.777 -54.211 1.00 82.56 710 PHE A C 1
ATOM 5504 O O . PHE A 1 710 ? 17.384 33.947 -54.957 1.00 82.56 710 PHE A O 1
ATOM 5511 N N . GLU A 1 711 ? 16.851 36.082 -54.467 1.00 75.31 711 GLU A N 1
ATOM 5512 C CA . GLU A 1 711 ? 17.719 36.680 -55.478 1.00 75.31 711 GLU A CA 1
ATOM 5513 C C . GLU A 1 711 ? 19.181 36.553 -55.027 1.00 75.31 711 GLU A C 1
ATOM 5515 O O . GLU A 1 711 ? 19.565 36.985 -53.936 1.00 75.31 711 GLU A O 1
ATOM 5520 N N . LYS A 1 712 ? 20.023 35.924 -55.851 1.00 66.88 712 LYS A N 1
ATOM 5521 C CA . LYS A 1 712 ? 21.472 35.891 -55.617 1.00 66.88 712 LYS A CA 1
ATOM 5522 C C . LYS A 1 712 ? 22.091 37.219 -56.045 1.00 66.88 712 LYS A C 1
ATOM 5524 O O . LYS A 1 712 ? 21.584 37.889 -56.936 1.00 66.88 712 LYS A O 1
ATOM 5529 N N . LEU A 1 713 ? 23.263 37.530 -55.489 1.00 55.50 713 LEU A N 1
ATOM 5530 C CA . LEU A 1 713 ? 24.081 38.706 -55.838 1.00 55.50 713 LEU A CA 1
ATOM 5531 C C . LEU A 1 713 ? 24.375 38.860 -57.346 1.00 55.50 713 LEU A C 1
ATOM 5533 O O . LEU A 1 713 ? 24.670 39.958 -57.798 1.00 55.50 713 LEU A O 1
ATOM 5537 N N . GLU A 1 714 ? 24.280 37.777 -58.118 1.00 56.72 714 GLU A N 1
ATOM 5538 C CA . GLU A 1 714 ? 24.481 37.747 -59.575 1.00 56.72 714 GLU A CA 1
ATOM 5539 C C . GLU A 1 714 ? 23.168 37.895 -60.380 1.00 56.72 714 GLU A C 1
ATOM 5541 O O . GLU A 1 714 ? 23.172 37.725 -61.595 1.00 56.72 714 GLU A O 1
ATOM 5546 N N . GLY A 1 715 ? 22.032 38.168 -59.725 1.00 55.12 715 GLY A N 1
ATOM 5547 C CA . GLY A 1 715 ? 20.712 38.310 -60.359 1.00 55.12 715 GLY A CA 1
ATOM 5548 C C . GLY A 1 715 ? 19.988 36.990 -60.662 1.00 55.12 715 GLY A C 1
ATOM 5549 O O . GLY A 1 715 ? 18.918 37.001 -61.260 1.00 55.12 715 GLY A O 1
ATOM 5550 N N . ALA A 1 716 ? 20.549 35.843 -60.262 1.00 61.19 716 ALA A N 1
ATOM 5551 C CA . ALA A 1 716 ? 19.921 34.530 -60.429 1.00 61.19 716 ALA A CA 1
ATOM 5552 C C . ALA A 1 716 ? 19.108 34.129 -59.187 1.00 61.19 716 ALA A C 1
ATOM 5554 O O . ALA A 1 716 ? 19.629 34.159 -58.076 1.00 61.19 716 ALA A O 1
ATOM 5555 N N . GLU A 1 717 ? 17.873 33.665 -59.353 1.00 72.44 717 GLU A N 1
ATOM 5556 C CA . GLU A 1 717 ? 17.053 33.182 -58.235 1.00 72.44 717 GLU A CA 1
ATOM 5557 C C . GLU A 1 717 ? 17.417 31.746 -57.813 1.00 72.44 717 GLU A C 1
ATOM 5559 O O . GLU A 1 717 ? 17.809 30.898 -58.624 1.00 72.44 717 GLU A O 1
ATOM 5564 N N . GLY A 1 718 ? 17.306 31.431 -56.520 1.00 84.75 718 GLY A N 1
ATOM 5565 C CA . GLY A 1 718 ? 17.433 30.052 -56.047 1.00 84.75 718 GLY A CA 1
ATOM 5566 C C . GLY A 1 718 ? 17.135 29.841 -54.566 1.00 84.75 718 GLY A C 1
ATOM 5567 O O . GLY A 1 718 ? 17.072 30.778 -53.780 1.00 84.75 718 GLY A O 1
ATOM 5568 N N . PHE A 1 719 ? 16.975 28.577 -54.176 1.00 89.62 719 PHE A N 1
ATOM 5569 C CA . PHE A 1 719 ? 16.722 28.203 -52.785 1.00 89.62 719 PHE A CA 1
ATOM 5570 C C . PHE A 1 719 ? 17.982 28.305 -51.922 1.00 89.62 719 PHE A C 1
ATOM 5572 O O . PHE A 1 719 ? 19.054 27.819 -52.301 1.00 89.62 719 PHE A O 1
ATOM 5579 N N . THR A 1 720 ? 17.816 28.848 -50.719 1.00 89.19 720 THR A N 1
ATOM 5580 C CA . THR A 1 720 ? 18.819 28.799 -49.651 1.00 89.19 720 THR A CA 1
ATOM 5581 C C . THR A 1 720 ? 18.473 27.652 -48.709 1.00 89.19 720 THR A C 1
ATOM 5583 O O . THR A 1 720 ? 17.368 27.604 -48.173 1.00 89.19 720 THR A O 1
ATOM 5586 N N . PHE A 1 721 ? 19.403 26.719 -48.491 1.00 89.25 721 PHE A N 1
ATOM 5587 C CA . PHE A 1 721 ? 19.160 25.527 -47.674 1.00 89.25 721 PHE A CA 1
ATOM 5588 C C . PHE A 1 721 ? 19.825 25.615 -46.300 1.00 89.25 721 PHE A C 1
ATOM 5590 O O . PHE A 1 721 ? 20.968 26.054 -46.177 1.00 89.25 721 PHE A O 1
ATOM 5597 N N . LEU A 1 722 ? 19.131 25.122 -45.273 1.00 87.62 722 LEU A N 1
ATOM 5598 C CA . LEU A 1 722 ? 19.690 24.872 -43.947 1.00 87.62 722 LEU A CA 1
ATOM 5599 C C . LEU A 1 722 ? 20.077 23.389 -43.823 1.00 87.62 722 LEU A C 1
ATOM 5601 O O . LEU A 1 722 ? 19.265 22.538 -43.453 1.00 87.62 722 LEU A O 1
ATOM 5605 N N . GLY A 1 723 ? 21.336 23.083 -44.136 1.00 86.69 723 GLY A N 1
ATOM 5606 C CA . GLY A 1 723 ? 21.857 21.716 -44.195 1.00 86.69 723 GLY A CA 1
ATOM 5607 C C . GLY A 1 723 ? 21.993 21.195 -45.634 1.00 86.69 723 GLY A C 1
ATOM 5608 O O . GLY A 1 723 ? 22.101 21.997 -46.562 1.00 86.69 723 GLY A O 1
ATOM 5609 N N . PRO A 1 724 ? 22.038 19.864 -45.834 1.00 88.25 724 PRO A N 1
ATOM 5610 C CA . PRO A 1 724 ? 22.244 19.261 -47.150 1.00 88.25 724 PRO A CA 1
ATOM 5611 C C . PRO A 1 724 ? 21.144 19.639 -48.153 1.00 88.25 724 PRO A C 1
ATOM 5613 O O . PRO A 1 724 ? 19.956 19.507 -47.860 1.00 88.25 724 PRO A O 1
ATOM 5616 N N . SER A 1 725 ? 21.544 20.072 -49.349 1.00 90.75 725 SER A N 1
ATOM 5617 C CA . SER A 1 725 ? 20.636 20.325 -50.470 1.00 90.75 725 SER A CA 1
ATOM 5618 C C . SER A 1 725 ? 20.487 19.088 -51.358 1.00 90.75 725 SER A C 1
ATOM 5620 O O . SER A 1 725 ? 21.346 18.203 -51.372 1.00 90.75 725 SER A O 1
ATOM 5622 N N . LEU A 1 726 ? 19.390 19.030 -52.119 1.00 90.75 726 LEU A N 1
ATOM 5623 C CA . LEU A 1 726 ? 19.203 17.989 -53.130 1.00 90.75 726 LEU A CA 1
ATOM 5624 C C . LEU A 1 726 ? 20.342 18.019 -54.171 1.00 90.75 726 LEU A C 1
ATOM 5626 O O . LEU A 1 726 ? 20.784 19.108 -54.554 1.00 90.75 726 LEU A O 1
ATOM 5630 N N . PRO A 1 727 ? 20.784 16.853 -54.684 1.00 91.25 727 PRO A N 1
ATOM 5631 C CA . PRO A 1 727 ? 21.764 16.796 -55.764 1.00 91.25 727 PRO A CA 1
ATOM 5632 C C . PRO A 1 727 ? 21.330 17.625 -56.978 1.00 91.25 727 PRO A C 1
ATOM 5634 O O . PRO A 1 727 ? 20.159 17.620 -57.359 1.00 91.25 727 PRO A O 1
ATOM 5637 N N . LYS A 1 728 ? 22.288 18.314 -57.616 1.00 85.12 728 LYS A N 1
ATOM 5638 C CA . LYS A 1 728 ? 22.020 19.144 -58.806 1.00 85.12 728 LYS A CA 1
ATOM 5639 C C . LYS A 1 728 ? 21.441 18.316 -59.957 1.00 85.12 728 LYS A C 1
ATOM 5641 O O . LYS A 1 728 ? 20.490 18.747 -60.600 1.00 85.12 728 LYS A O 1
ATOM 5646 N N . ASN A 1 729 ? 22.003 17.131 -60.201 1.00 85.06 729 ASN A N 1
ATOM 5647 C CA . ASN A 1 729 ? 21.491 16.193 -61.194 1.00 85.06 729 ASN A CA 1
ATOM 5648 C C . ASN A 1 729 ? 20.564 15.169 -60.529 1.00 85.06 729 ASN A C 1
ATOM 5650 O O . ASN A 1 729 ? 21.002 14.116 -60.082 1.00 85.06 729 ASN A O 1
ATOM 5654 N N . GLN A 1 730 ? 19.270 15.475 -60.489 1.00 84.69 730 GLN A N 1
ATOM 5655 C CA . GLN A 1 730 ? 18.267 14.599 -59.873 1.00 84.69 730 GLN A CA 1
ATOM 5656 C C . GLN A 1 730 ? 17.937 13.352 -60.724 1.00 84.69 730 GLN A C 1
ATOM 5658 O O . GLN A 1 730 ? 17.235 12.443 -60.270 1.00 84.69 730 GLN A O 1
ATOM 5663 N N . SER A 1 731 ? 18.438 13.290 -61.960 1.00 85.69 731 SER A N 1
ATOM 5664 C CA . SER A 1 731 ? 18.292 12.123 -62.832 1.00 85.69 731 SER A CA 1
ATOM 5665 C C . SER A 1 731 ? 19.333 11.040 -62.534 1.00 85.69 731 SER A C 1
ATOM 5667 O O . SER A 1 731 ? 19.091 9.887 -62.868 1.00 85.69 731 SER A O 1
ATOM 5669 N N . ASP A 1 732 ? 20.440 11.367 -61.859 1.00 91.75 732 ASP A N 1
ATOM 5670 C CA . ASP A 1 732 ? 21.476 10.402 -61.473 1.00 91.75 732 ASP A CA 1
ATOM 5671 C C . ASP A 1 732 ? 21.124 9.679 -60.160 1.00 91.75 732 ASP A C 1
ATOM 5673 O O . ASP A 1 732 ? 21.153 10.279 -59.080 1.00 91.75 732 ASP A O 1
ATOM 5677 N N . ASP A 1 733 ? 20.815 8.380 -60.255 1.00 89.56 733 ASP A N 1
ATOM 5678 C CA . ASP A 1 733 ? 20.472 7.530 -59.108 1.00 89.56 733 ASP A CA 1
ATOM 5679 C C . ASP A 1 733 ? 21.592 7.487 -58.063 1.00 89.56 733 ASP A C 1
ATOM 5681 O O . ASP A 1 733 ? 21.306 7.596 -56.871 1.00 89.56 733 ASP A O 1
ATOM 5685 N N . ALA A 1 734 ? 22.861 7.419 -58.477 1.00 92.75 734 ALA A N 1
ATOM 5686 C CA . ALA A 1 734 ? 23.982 7.287 -57.546 1.00 92.75 734 ALA A CA 1
ATOM 5687 C C . ALA A 1 734 ? 24.113 8.517 -56.629 1.00 92.75 734 ALA A C 1
ATOM 5689 O O . ALA A 1 734 ? 24.351 8.394 -55.418 1.00 92.75 734 ALA A O 1
ATOM 5690 N N . SER A 1 735 ? 23.899 9.717 -57.183 1.00 93.69 735 SER A N 1
ATOM 5691 C CA . SER A 1 735 ? 23.911 10.959 -56.408 1.00 93.69 735 SER A CA 1
ATOM 5692 C C . SER A 1 735 ? 22.766 11.032 -55.390 1.00 93.69 735 SER A C 1
ATOM 5694 O O . SER A 1 735 ? 22.985 11.443 -54.245 1.00 93.69 735 SER A O 1
ATOM 5696 N N . ILE A 1 736 ? 21.557 10.589 -55.758 1.00 94.81 736 ILE A N 1
ATOM 5697 C CA . ILE A 1 736 ? 20.403 10.597 -54.851 1.00 94.81 736 ILE A CA 1
ATOM 5698 C C . ILE A 1 736 ? 20.519 9.491 -53.802 1.00 94.81 736 ILE A C 1
ATOM 5700 O O . ILE A 1 736 ? 20.202 9.733 -52.641 1.00 94.81 736 ILE A O 1
ATOM 5704 N N . GLU A 1 737 ? 21.018 8.307 -54.147 1.00 95.38 737 GLU A N 1
ATOM 5705 C CA . GLU A 1 737 ? 21.294 7.252 -53.169 1.00 95.38 737 GLU A CA 1
ATOM 5706 C C . GLU A 1 737 ? 22.299 7.712 -52.108 1.00 95.38 737 GLU A C 1
ATOM 5708 O O . GLU A 1 737 ? 22.088 7.504 -50.908 1.00 95.38 737 GLU A O 1
ATOM 5713 N N . THR A 1 738 ? 23.360 8.403 -52.536 1.00 95.44 738 THR A N 1
ATOM 5714 C CA . THR A 1 738 ? 24.347 9.004 -51.628 1.00 95.44 738 THR A CA 1
ATOM 5715 C C . THR A 1 738 ? 23.695 10.045 -50.719 1.00 95.44 738 THR A C 1
ATOM 5717 O O . THR A 1 738 ? 23.934 10.059 -49.505 1.00 95.44 738 THR A O 1
ATOM 5720 N N . PHE A 1 739 ? 22.815 10.885 -51.270 1.00 95.19 739 PHE A N 1
ATOM 5721 C CA . PHE A 1 739 ? 22.035 11.838 -50.484 1.00 95.19 739 PHE A CA 1
ATOM 5722 C C . PHE A 1 739 ? 21.132 11.125 -49.467 1.00 95.19 739 PHE A C 1
ATOM 5724 O O . PHE A 1 739 ? 21.138 11.469 -48.287 1.00 95.19 739 PHE A O 1
ATOM 5731 N N . CYS A 1 740 ? 20.407 10.088 -49.884 1.00 96.00 740 CYS A N 1
ATOM 5732 C CA . CYS A 1 740 ? 19.540 9.298 -49.017 1.00 96.00 740 CYS A CA 1
ATOM 5733 C C . CYS A 1 740 ? 20.319 8.724 -47.829 1.00 96.00 740 CYS A C 1
ATOM 5735 O O . CYS A 1 740 ? 19.943 8.937 -46.677 1.00 96.00 740 CYS A O 1
ATOM 5737 N N . ARG A 1 741 ? 21.450 8.056 -48.081 1.00 95.75 741 ARG A N 1
ATOM 5738 C CA . ARG A 1 741 ? 22.266 7.445 -47.021 1.00 95.75 741 ARG A CA 1
ATOM 5739 C C . ARG A 1 741 ? 22.891 8.466 -46.071 1.00 95.75 741 ARG A C 1
ATOM 5741 O O . ARG A 1 741 ? 22.974 8.193 -44.879 1.00 95.75 741 ARG A O 1
ATOM 5748 N N . SER A 1 742 ? 23.323 9.621 -46.575 1.00 94.12 742 SER A N 1
ATOM 5749 C CA . SER A 1 742 ? 23.997 10.641 -45.756 1.00 94.12 742 SER A CA 1
ATOM 5750 C C . SER A 1 742 ? 23.040 11.509 -44.936 1.00 94.12 742 SER A C 1
ATOM 5752 O O . SER A 1 742 ? 23.449 12.062 -43.917 1.00 94.12 742 SER A O 1
ATOM 5754 N N . THR A 1 743 ? 21.774 11.616 -45.347 1.00 94.50 743 THR A N 1
ATOM 5755 C CA . THR A 1 743 ? 20.786 12.507 -44.709 1.00 94.50 743 THR A CA 1
ATOM 5756 C C . THR A 1 743 ? 19.703 11.783 -43.917 1.00 94.50 743 THR A C 1
ATOM 5758 O O . THR A 1 743 ? 18.867 12.438 -43.291 1.00 94.50 743 THR A O 1
ATOM 5761 N N . VAL A 1 744 ? 19.699 10.446 -43.924 1.00 94.44 744 VAL A N 1
ATOM 5762 C CA . VAL A 1 744 ? 18.666 9.672 -43.233 1.00 94.44 744 VAL A CA 1
ATOM 5763 C C . VAL A 1 744 ? 18.683 9.923 -41.736 1.00 94.44 744 VAL A C 1
ATOM 5765 O O . VAL A 1 744 ? 19.720 9.899 -41.073 1.00 94.44 744 VAL A O 1
ATOM 5768 N N . THR A 1 745 ? 17.499 10.134 -41.182 1.00 91.56 745 THR A N 1
ATOM 5769 C CA . THR A 1 745 ? 17.307 10.261 -39.744 1.00 91.56 745 THR A CA 1
ATOM 5770 C C . THR A 1 745 ? 15.980 9.636 -39.320 1.00 91.56 745 THR A C 1
ATOM 5772 O O . THR A 1 745 ? 15.207 9.136 -40.137 1.00 91.56 745 THR A O 1
ATOM 5775 N N . THR A 1 746 ? 15.745 9.615 -38.014 1.00 88.88 746 THR A N 1
ATOM 5776 C CA . THR A 1 746 ? 14.580 8.989 -37.384 1.00 88.88 746 THR A CA 1
ATOM 5777 C C . THR A 1 746 ? 13.307 9.821 -37.563 1.00 88.88 746 THR A C 1
ATOM 5779 O O . THR A 1 746 ? 13.339 11.052 -37.449 1.00 88.88 746 THR A O 1
ATOM 5782 N N . TYR A 1 747 ? 12.170 9.154 -37.799 1.00 85.25 747 TYR A N 1
ATOM 5783 C CA . TYR A 1 747 ? 10.831 9.760 -37.669 1.00 85.25 747 TYR A CA 1
ATOM 5784 C C . TYR A 1 747 ? 10.245 9.582 -36.262 1.00 85.25 747 TYR A C 1
ATOM 5786 O O . TYR A 1 747 ? 9.132 10.030 -36.001 1.00 85.25 747 TYR A O 1
ATOM 5794 N N . TRP A 1 748 ? 10.991 8.962 -35.342 1.00 85.69 748 TRP A N 1
ATOM 5795 C CA . TRP A 1 748 ? 10.604 8.661 -33.958 1.00 85.69 748 TRP A CA 1
ATOM 5796 C C . TRP A 1 748 ? 9.403 7.714 -33.840 1.00 85.69 748 TRP A C 1
ATOM 5798 O O . TRP A 1 748 ? 8.678 7.721 -32.844 1.00 85.69 748 TRP A O 1
ATOM 5808 N N . HIS A 1 749 ? 9.191 6.868 -34.845 1.00 89.75 749 HIS A N 1
ATOM 5809 C CA . HIS A 1 749 ? 8.111 5.888 -34.930 1.00 89.75 749 HIS A CA 1
ATOM 5810 C C . HIS A 1 749 ? 8.635 4.485 -34.601 1.00 89.75 749 HIS A C 1
ATOM 5812 O O . HIS A 1 749 ? 8.401 3.519 -35.327 1.00 89.75 749 HIS A O 1
ATOM 5818 N N . TYR A 1 750 ? 9.359 4.371 -33.488 1.00 90.94 750 TYR A N 1
ATOM 5819 C CA . TYR A 1 750 ? 10.016 3.134 -33.075 1.00 90.94 750 TYR A CA 1
ATOM 5820 C C . TYR A 1 750 ? 9.021 2.011 -32.810 1.00 90.94 750 TYR A C 1
ATOM 5822 O O . TYR A 1 750 ? 8.018 2.201 -32.117 1.00 90.94 750 TYR A O 1
ATOM 5830 N N . HIS A 1 751 ? 9.336 0.828 -33.325 1.00 93.31 751 HIS A N 1
ATOM 5831 C CA . HIS A 1 751 ? 8.551 -0.382 -33.133 1.00 93.31 751 HIS A CA 1
ATOM 5832 C C . HIS A 1 751 ? 9.410 -1.644 -33.254 1.00 93.31 751 HIS A C 1
ATOM 5834 O O . HIS A 1 751 ? 10.584 -1.582 -33.616 1.00 93.31 751 HIS A O 1
ATOM 5840 N N . GLY A 1 752 ? 8.833 -2.794 -32.909 1.00 93.19 752 GLY A N 1
ATOM 5841 C CA . GLY A 1 752 ? 9.550 -4.071 -32.885 1.00 93.19 752 GLY A CA 1
ATOM 5842 C C . GLY A 1 752 ? 10.394 -4.300 -31.625 1.00 93.19 752 GLY A C 1
ATOM 5843 O O . GLY A 1 752 ? 10.366 -3.518 -30.678 1.00 93.19 752 GLY A O 1
ATOM 5844 N N . GLY A 1 753 ? 11.108 -5.426 -31.565 1.00 94.44 753 GLY A N 1
ATOM 5845 C CA . GLY A 1 753 ? 11.839 -5.872 -30.369 1.00 94.44 753 GLY A CA 1
ATOM 5846 C C . GLY A 1 753 ? 11.084 -6.867 -29.478 1.00 94.44 753 GLY A C 1
ATOM 5847 O O . GLY A 1 753 ? 11.727 -7.677 -28.814 1.00 94.44 753 GLY A O 1
ATOM 5848 N N . CYS A 1 754 ? 9.748 -6.874 -29.502 1.00 96.31 754 CYS A N 1
ATOM 5849 C CA . CYS A 1 754 ? 8.896 -7.852 -28.807 1.00 96.31 754 CYS A CA 1
ATOM 5850 C C . CYS A 1 754 ? 7.759 -8.337 -29.721 1.00 96.31 754 CYS A C 1
ATOM 5852 O O . CYS A 1 754 ? 6.595 -8.340 -29.328 1.00 96.31 754 CYS A O 1
ATOM 5854 N N . LEU A 1 755 ? 8.073 -8.698 -30.968 1.00 95.06 755 LEU A N 1
ATOM 5855 C CA . LEU A 1 755 ? 7.055 -8.943 -31.992 1.00 95.06 755 LEU A CA 1
ATOM 5856 C C . LEU A 1 755 ? 6.085 -10.085 -31.650 1.00 95.06 755 LEU A C 1
ATOM 5858 O O . LEU A 1 755 ? 6.488 -11.164 -31.199 1.00 95.06 755 LEU A O 1
ATOM 5862 N N . LEU A 1 756 ? 4.808 -9.862 -31.973 1.00 92.12 756 LEU A N 1
ATOM 5863 C CA . LEU A 1 756 ? 3.766 -10.889 -31.968 1.00 92.12 756 LEU A CA 1
ATOM 5864 C C . LEU A 1 756 ? 4.133 -12.051 -32.905 1.00 92.12 756 LEU A C 1
ATOM 5866 O O . LEU A 1 756 ? 4.618 -11.839 -34.015 1.00 92.12 756 LEU A O 1
ATOM 5870 N N . GLY A 1 757 ? 3.930 -13.287 -32.452 1.00 90.81 757 GLY A N 1
ATOM 5871 C CA . GLY A 1 757 ? 4.290 -14.508 -33.178 1.00 90.81 757 GLY A CA 1
ATOM 5872 C C . GLY A 1 757 ? 5.771 -14.893 -33.085 1.00 90.81 757 GLY A C 1
ATOM 5873 O O . GLY A 1 757 ? 6.118 -16.028 -33.406 1.00 90.81 757 GLY A O 1
ATOM 5874 N N . LYS A 1 758 ? 6.641 -14.007 -32.586 1.00 94.19 758 LYS A N 1
ATOM 5875 C CA . LYS A 1 758 ? 8.080 -14.251 -32.390 1.00 94.19 758 LYS A CA 1
ATOM 5876 C C . LYS A 1 758 ? 8.436 -14.314 -30.911 1.00 94.19 758 LYS A C 1
ATOM 5878 O O . LYS A 1 758 ? 8.688 -15.396 -30.384 1.00 94.19 758 LYS A O 1
ATOM 5883 N N . VAL A 1 759 ? 8.324 -13.172 -30.238 1.00 95.00 759 VAL A N 1
ATOM 5884 C CA . VAL A 1 759 ? 8.533 -13.019 -28.793 1.00 95.00 759 VAL A CA 1
ATOM 5885 C C . VAL A 1 759 ? 7.244 -13.282 -28.025 1.00 95.00 759 VAL A C 1
ATOM 5887 O O . VAL A 1 759 ? 7.283 -13.861 -26.941 1.00 95.00 759 VAL A O 1
ATOM 5890 N N . LEU A 1 760 ? 6.107 -12.881 -28.599 1.00 92.50 760 LEU A N 1
ATOM 5891 C CA . LEU A 1 760 ? 4.795 -13.019 -27.974 1.00 92.50 760 LEU A CA 1
ATOM 5892 C C . LEU A 1 760 ? 3.922 -14.066 -28.686 1.00 92.50 760 LEU A C 1
ATOM 5894 O O . LEU A 1 760 ? 4.096 -14.306 -29.882 1.00 92.50 760 LEU A O 1
ATOM 5898 N N . ASP A 1 761 ? 2.977 -14.673 -27.976 1.00 87.25 761 ASP A N 1
ATOM 5899 C CA . ASP A 1 761 ? 1.909 -15.516 -28.530 1.00 87.25 761 ASP A CA 1
ATOM 5900 C C . ASP A 1 761 ? 0.745 -14.676 -29.108 1.00 87.25 761 ASP A C 1
ATOM 5902 O O . ASP A 1 761 ? 0.779 -13.447 -29.079 1.00 87.25 761 ASP A O 1
ATOM 5906 N N . GLY A 1 762 ? -0.305 -15.319 -29.639 1.00 81.44 762 GLY A N 1
ATOM 5907 C CA . GLY A 1 762 ? -1.486 -14.637 -30.208 1.00 81.44 762 GLY A CA 1
ATOM 5908 C C . GLY A 1 762 ? -2.321 -13.822 -29.204 1.00 81.44 762 GLY A C 1
ATOM 5909 O O . GLY A 1 762 ? -3.217 -13.061 -29.589 1.00 81.44 762 GLY A O 1
ATOM 5910 N N . ASP A 1 763 ? -2.006 -13.939 -27.919 1.00 79.81 763 ASP A N 1
ATOM 5911 C CA . ASP A 1 763 ? -2.623 -13.228 -26.809 1.00 79.81 763 ASP A CA 1
ATOM 5912 C C . ASP A 1 763 ? -1.668 -12.181 -26.215 1.00 79.81 763 ASP A C 1
ATOM 5914 O O . ASP A 1 763 ? -1.946 -11.607 -25.162 1.00 79.81 763 ASP A O 1
ATOM 5918 N N . TYR A 1 764 ? -0.568 -11.861 -26.901 1.00 86.50 764 TYR A N 1
ATOM 5919 C CA . TYR A 1 764 ? 0.438 -10.896 -26.453 1.00 86.50 764 TYR A CA 1
ATOM 5920 C C . TYR A 1 764 ? 1.170 -11.326 -25.172 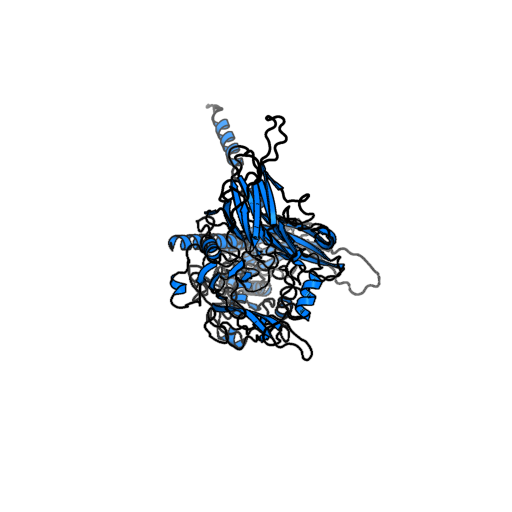1.00 86.50 764 TYR A C 1
ATOM 5922 O O . TYR A 1 764 ? 1.817 -10.489 -24.537 1.00 86.50 764 TYR A O 1
ATOM 5930 N N . ARG A 1 765 ? 1.100 -12.606 -24.779 1.00 83.62 765 ARG A N 1
ATOM 5931 C CA . ARG A 1 765 ? 1.939 -13.148 -23.705 1.00 83.62 765 ARG A CA 1
ATOM 5932 C C . ARG A 1 765 ? 3.336 -13.399 -24.243 1.00 83.62 765 ARG A C 1
ATOM 5934 O O . ARG A 1 765 ? 3.476 -13.892 -25.353 1.00 83.62 765 ARG A O 1
ATOM 5941 N N . VAL A 1 766 ? 4.371 -13.090 -23.472 1.00 84.12 766 VAL A N 1
ATOM 5942 C CA . VAL A 1 766 ? 5.733 -13.540 -23.763 1.00 84.12 766 VAL A CA 1
ATOM 5943 C C . VAL A 1 766 ? 5.705 -15.061 -23.788 1.00 84.12 766 VAL A C 1
ATOM 5945 O O . VAL A 1 766 ? 5.199 -15.685 -22.854 1.00 84.12 766 VAL A O 1
ATOM 5948 N N . LYS A 1 767 ? 6.178 -15.654 -24.885 1.00 81.75 767 LYS A N 1
ATOM 5949 C CA . LYS A 1 767 ? 6.138 -17.107 -25.072 1.00 81.75 767 LYS A CA 1
ATOM 5950 C C . LYS A 1 767 ? 6.833 -17.822 -23.918 1.00 81.75 767 LYS A C 1
ATOM 5952 O O . LYS A 1 767 ? 7.804 -17.299 -23.377 1.00 81.75 767 LYS A O 1
ATOM 5957 N N . GLU A 1 768 ? 6.317 -18.995 -23.561 1.00 69.56 768 GLU A N 1
ATOM 5958 C CA . GLU A 1 768 ? 6.789 -19.804 -22.425 1.00 69.56 768 GLU A CA 1
ATOM 5959 C C . GLU A 1 768 ? 6.742 -19.070 -21.070 1.00 69.56 768 GLU A C 1
ATOM 5961 O O . GLU A 1 768 ? 7.381 -19.472 -20.100 1.00 69.56 768 GLU A O 1
ATOM 5966 N N . THR A 1 769 ? 5.949 -17.996 -20.980 1.00 59.16 769 THR A N 1
ATOM 5967 C CA . THR A 1 769 ? 5.575 -17.361 -19.715 1.00 59.16 769 THR A CA 1
ATOM 5968 C C . THR A 1 769 ? 4.059 -17.416 -19.550 1.00 59.16 769 THR A C 1
ATOM 5970 O O . THR A 1 769 ? 3.307 -17.199 -20.500 1.00 59.16 769 THR A O 1
ATOM 5973 N N . ASN A 1 770 ? 3.590 -17.684 -18.330 1.00 47.34 770 ASN A N 1
ATOM 5974 C CA . ASN A 1 770 ? 2.157 -17.862 -18.070 1.00 47.34 770 ASN A CA 1
ATOM 5975 C C . ASN A 1 770 ? 1.416 -16.534 -17.816 1.00 47.34 770 ASN A C 1
ATOM 5977 O O . ASN A 1 770 ? 0.208 -16.450 -18.048 1.00 47.34 770 ASN A O 1
ATOM 5981 N N . SER A 1 771 ? 2.137 -15.486 -17.393 1.00 54.88 771 SER A N 1
ATOM 5982 C CA . SER A 1 771 ? 1.528 -14.253 -16.861 1.00 54.88 771 SER A CA 1
ATOM 5983 C C . SER A 1 771 ? 2.155 -12.946 -17.362 1.00 54.88 771 SER A C 1
ATOM 5985 O O . SER A 1 771 ? 1.773 -11.880 -16.890 1.00 54.88 771 SER A O 1
ATOM 5987 N N . LEU A 1 772 ? 3.111 -12.959 -18.302 1.00 63.44 772 LEU A N 1
ATOM 5988 C CA . LEU A 1 772 ? 3.741 -11.731 -18.809 1.00 63.44 772 LEU A CA 1
ATOM 5989 C C . LEU A 1 772 ? 3.192 -11.355 -20.170 1.00 63.44 772 LEU A C 1
ATOM 5991 O O . LEU A 1 772 ? 3.418 -12.070 -21.131 1.00 63.44 772 LEU A O 1
ATOM 5995 N N . ARG A 1 773 ? 2.523 -10.204 -20.265 1.00 82.94 773 ARG A N 1
ATOM 5996 C CA . ARG A 1 773 ? 2.156 -9.595 -21.548 1.00 82.94 773 ARG A CA 1
ATOM 5997 C C . ARG A 1 773 ? 2.967 -8.336 -21.798 1.00 82.94 773 ARG A C 1
ATOM 5999 O O . ARG A 1 773 ? 3.200 -7.560 -20.870 1.00 82.94 773 ARG A O 1
ATOM 6006 N N . VAL A 1 774 ? 3.341 -8.124 -23.055 1.00 87.50 774 VAL A N 1
ATOM 6007 C CA . VAL A 1 774 ? 3.885 -6.848 -23.531 1.00 87.50 774 VAL A CA 1
ATOM 6008 C C . VAL A 1 774 ? 2.834 -6.223 -24.428 1.00 87.50 774 VAL A C 1
ATOM 6010 O O . VAL A 1 774 ? 2.379 -6.857 -25.375 1.00 87.50 774 VAL A O 1
ATOM 6013 N N . VAL A 1 775 ? 2.406 -5.002 -24.109 1.00 88.69 775 VAL A N 1
ATOM 6014 C CA . VAL A 1 775 ? 1.342 -4.307 -24.850 1.00 88.69 775 VAL A CA 1
ATOM 6015 C C . VAL A 1 775 ? 1.762 -2.865 -25.113 1.00 88.69 775 VAL A C 1
ATOM 6017 O O . VAL A 1 775 ? 1.345 -1.941 -24.420 1.00 88.69 775 VAL A O 1
ATOM 6020 N N . ASP A 1 776 ? 2.632 -2.675 -26.104 1.00 91.75 776 ASP A N 1
ATOM 6021 C CA . ASP A 1 776 ? 3.110 -1.363 -26.550 1.00 91.75 776 ASP A CA 1
ATOM 6022 C C . ASP A 1 776 ? 3.727 -1.421 -27.967 1.00 91.75 776 ASP A C 1
ATOM 6024 O O . ASP A 1 776 ? 3.488 -2.362 -28.727 1.00 91.75 776 ASP A O 1
ATOM 6028 N N . GLY A 1 777 ? 4.516 -0.403 -28.332 1.00 90.50 777 GLY A N 1
ATOM 6029 C CA . GLY A 1 777 ? 5.130 -0.247 -29.655 1.00 90.50 777 GLY A CA 1
ATOM 6030 C C . GLY A 1 777 ? 6.083 -1.361 -30.053 1.00 90.50 777 GLY A C 1
ATOM 6031 O O . GLY A 1 777 ? 6.283 -1.602 -31.238 1.00 90.50 777 GLY A O 1
ATOM 6032 N N . SER A 1 778 ? 6.621 -2.095 -29.081 1.00 94.31 778 SER A N 1
ATOM 6033 C CA . SER A 1 778 ? 7.541 -3.196 -29.362 1.00 94.31 778 SER A CA 1
ATOM 6034 C C . SER A 1 778 ? 6.866 -4.404 -30.020 1.00 94.31 778 SER A C 1
ATOM 6036 O O . SER A 1 778 ? 7.541 -5.288 -30.545 1.00 94.31 778 SER A O 1
ATOM 6038 N N . THR A 1 779 ? 5.531 -4.445 -29.999 1.00 93.31 779 THR A N 1
ATOM 6039 C CA . THR A 1 779 ? 4.741 -5.640 -30.320 1.00 93.31 779 THR A CA 1
ATOM 6040 C C . THR A 1 779 ? 4.341 -5.756 -31.785 1.00 93.31 779 THR A C 1
ATOM 6042 O O . THR A 1 779 ? 4.096 -6.866 -32.265 1.00 93.31 779 THR A O 1
ATOM 6045 N N . PHE A 1 780 ? 4.277 -4.636 -32.509 1.00 87.62 780 PHE A N 1
ATOM 6046 C CA . PHE A 1 780 ? 3.799 -4.613 -33.888 1.00 87.62 780 PHE A CA 1
ATOM 6047 C C . PHE A 1 780 ? 4.935 -4.504 -34.906 1.00 87.62 780 PHE A C 1
ATOM 6049 O O . PHE A 1 780 ? 5.953 -3.856 -34.676 1.00 87.62 780 PHE A O 1
ATOM 6056 N N . LYS A 1 781 ? 4.726 -5.158 -36.056 1.00 87.88 781 LYS A N 1
ATOM 6057 C CA . LYS A 1 781 ? 5.699 -5.284 -37.152 1.00 87.88 781 LYS A CA 1
ATOM 6058 C C . LYS A 1 781 ? 5.890 -3.994 -37.954 1.00 87.88 781 LYS A C 1
ATOM 6060 O O . LYS A 1 781 ? 6.941 -3.817 -38.547 1.00 87.88 781 LYS A O 1
ATOM 6065 N N . ALA A 1 782 ? 4.879 -3.130 -37.993 1.00 87.06 782 ALA A N 1
ATOM 6066 C CA . ALA A 1 782 ? 4.911 -1.888 -38.754 1.00 87.06 782 ALA A CA 1
ATOM 6067 C C . ALA A 1 782 ? 4.179 -0.781 -37.993 1.00 87.06 782 ALA A C 1
ATOM 6069 O O . ALA A 1 782 ? 3.065 -0.992 -37.508 1.00 87.06 782 ALA A O 1
ATOM 6070 N N . SER A 1 783 ? 4.797 0.396 -37.898 1.00 82.00 783 SER A N 1
ATOM 6071 C CA . SER A 1 783 ? 4.139 1.601 -37.387 1.00 82.00 783 SER A CA 1
ATOM 6072 C C . SER A 1 783 ? 3.178 2.183 -38.430 1.00 82.00 783 SER A C 1
ATOM 6074 O O . SER A 1 783 ? 3.489 2.151 -39.624 1.00 82.00 783 SER A O 1
ATOM 6076 N N . PRO A 1 784 ? 2.038 2.773 -38.020 1.00 73.06 784 PRO A N 1
ATOM 6077 C CA . PRO A 1 784 ? 1.179 3.517 -38.936 1.00 73.06 784 PRO A CA 1
ATOM 6078 C C . PRO A 1 784 ? 1.931 4.656 -39.644 1.00 73.06 784 PRO A C 1
ATOM 6080 O O . PRO A 1 784 ? 2.956 5.159 -39.172 1.00 73.06 784 PRO A O 1
ATOM 6083 N N . GLY A 1 785 ? 1.363 5.109 -40.765 1.00 65.25 785 GLY A N 1
ATOM 6084 C CA . GLY A 1 785 ? 1.852 6.249 -41.546 1.00 65.25 785 GLY A CA 1
ATOM 6085 C C . GLY A 1 785 ? 1.698 7.613 -40.858 1.00 65.25 785 GLY A C 1
ATOM 6086 O O . GLY A 1 785 ? 1.976 8.628 -41.475 1.00 65.25 785 GLY A O 1
ATOM 6087 N N . THR A 1 786 ? 1.281 7.662 -39.594 1.00 67.88 786 THR A N 1
ATOM 6088 C CA . THR A 1 786 ? 1.205 8.859 -38.739 1.00 67.88 786 THR A CA 1
ATOM 6089 C C . THR A 1 786 ? 1.739 8.505 -37.347 1.00 67.88 786 THR A C 1
ATOM 6091 O O . THR A 1 786 ? 2.218 7.389 -37.145 1.00 67.88 786 THR A O 1
ATOM 6094 N N . ASN A 1 787 ? 1.690 9.427 -36.389 1.00 75.56 787 ASN A N 1
ATOM 6095 C CA . ASN A 1 787 ? 2.157 9.183 -35.029 1.00 75.56 787 ASN A CA 1
ATOM 6096 C C . ASN A 1 787 ? 1.504 7.904 -34.440 1.00 75.56 787 ASN A C 1
ATOM 6098 O O . ASN A 1 787 ? 0.272 7.794 -34.426 1.00 75.56 787 ASN A O 1
ATOM 6102 N N . PRO A 1 788 ? 2.287 6.929 -33.932 1.00 79.56 788 PRO A N 1
ATOM 6103 C CA . PRO A 1 788 ? 1.759 5.642 -33.474 1.00 79.56 788 PRO A CA 1
ATOM 6104 C C . PRO A 1 788 ? 0.893 5.725 -32.211 1.00 79.56 788 PRO A C 1
ATOM 6106 O O . PRO A 1 788 ? 0.274 4.729 -31.837 1.00 79.56 788 PRO A O 1
ATOM 6109 N N . GLN A 1 789 ? 0.811 6.882 -31.551 1.00 79.69 789 GLN A N 1
ATOM 6110 C CA . GLN A 1 789 ? 0.129 7.064 -30.269 1.00 79.69 789 GLN A CA 1
ATOM 6111 C C . GLN A 1 789 ? -1.325 6.558 -30.268 1.00 79.69 789 GLN A C 1
ATOM 6113 O O . GLN A 1 789 ? -1.701 5.796 -29.374 1.00 79.69 789 GLN A O 1
ATOM 6118 N N . ALA A 1 790 ? -2.118 6.877 -31.296 1.00 79.81 790 ALA A N 1
ATOM 6119 C CA . ALA A 1 790 ? -3.494 6.387 -31.405 1.00 79.81 790 ALA A CA 1
ATOM 6120 C C . ALA A 1 790 ? -3.556 4.855 -31.558 1.00 79.81 790 ALA A C 1
ATOM 6122 O O . ALA A 1 790 ? -4.378 4.190 -30.928 1.00 79.81 790 ALA A O 1
ATOM 6123 N N . THR A 1 791 ? -2.640 4.278 -32.341 1.00 84.38 791 THR A N 1
ATOM 6124 C CA . THR A 1 791 ? -2.545 2.822 -32.538 1.00 84.38 791 THR A CA 1
ATOM 6125 C C . THR A 1 791 ? -2.168 2.115 -31.238 1.00 84.38 791 THR A C 1
ATOM 6127 O O . THR A 1 791 ? -2.793 1.120 -30.874 1.00 84.38 791 THR A O 1
ATOM 6130 N N . LEU A 1 792 ? -1.228 2.676 -30.474 1.00 84.81 792 LEU A N 1
ATOM 6131 C CA . LEU A 1 792 ? -0.851 2.179 -29.149 1.00 84.81 792 LEU A CA 1
ATOM 6132 C C . LEU A 1 792 ? -2.038 2.176 -28.180 1.00 84.81 792 LEU A C 1
ATOM 6134 O O . LEU A 1 792 ? -2.280 1.178 -27.500 1.00 84.81 792 LEU A O 1
ATOM 6138 N N . MET A 1 793 ? -2.815 3.264 -28.143 1.00 81.19 793 MET A N 1
ATOM 6139 C CA . MET A 1 793 ? -4.022 3.341 -27.313 1.00 81.19 793 MET A CA 1
ATOM 6140 C C . MET A 1 793 ? -5.074 2.306 -27.723 1.00 81.19 793 MET A C 1
ATOM 6142 O O . MET A 1 793 ? -5.695 1.687 -26.855 1.00 81.19 793 MET A O 1
ATOM 6146 N N . MET A 1 794 ? -5.279 2.102 -29.028 1.00 86.06 794 MET A N 1
ATOM 6147 C CA . MET A 1 794 ? -6.230 1.115 -29.543 1.00 86.06 794 MET A CA 1
ATOM 6148 C C . MET A 1 794 ? -5.814 -0.314 -29.203 1.00 86.06 794 MET A C 1
ATOM 6150 O O . MET A 1 794 ? -6.653 -1.075 -28.727 1.00 86.06 794 MET A O 1
ATOM 6154 N N . ILE A 1 795 ? -4.535 -0.666 -29.369 1.00 83.75 795 ILE A N 1
ATOM 6155 C CA . ILE A 1 795 ? -4.001 -1.982 -28.988 1.00 83.75 795 ILE A CA 1
ATOM 6156 C C . ILE A 1 795 ? -4.176 -2.205 -27.483 1.00 83.75 795 ILE A C 1
ATOM 6158 O O . ILE A 1 795 ? -4.718 -3.232 -27.075 1.00 83.75 795 ILE A O 1
ATOM 6162 N N . GLY A 1 796 ? -3.812 -1.219 -26.655 1.00 76.19 796 GLY A N 1
ATOM 6163 C CA . GLY A 1 796 ? -4.012 -1.285 -25.206 1.00 76.19 796 GLY A CA 1
ATOM 6164 C C . GLY A 1 796 ? -5.479 -1.512 -24.825 1.00 76.19 796 GLY A C 1
ATOM 6165 O O . GLY A 1 796 ? -5.785 -2.355 -23.979 1.00 76.19 796 GLY A O 1
ATOM 6166 N N . ARG A 1 797 ? -6.411 -0.818 -25.493 1.00 79.38 797 ARG A N 1
ATOM 6167 C CA . ARG A 1 797 ? -7.855 -1.016 -25.306 1.00 79.38 797 ARG A CA 1
ATOM 6168 C C . ARG A 1 797 ? -8.309 -2.403 -25.760 1.00 79.38 797 ARG A C 1
ATOM 6170 O O . ARG A 1 797 ? -9.033 -3.059 -25.018 1.00 79.38 797 ARG A O 1
ATOM 6177 N N . TYR A 1 798 ? -7.923 -2.829 -26.958 1.00 81.44 798 TYR A N 1
ATOM 6178 C CA . TYR A 1 798 ? -8.329 -4.103 -27.549 1.00 81.44 798 TYR A CA 1
ATOM 6179 C C . TYR A 1 798 ? -7.858 -5.285 -26.702 1.00 81.44 798 TYR A C 1
ATOM 6181 O O . TYR A 1 798 ? -8.675 -6.114 -26.309 1.00 81.44 798 TYR A O 1
ATOM 6189 N N . ILE A 1 799 ? -6.577 -5.318 -26.331 1.00 77.69 799 ILE A N 1
ATOM 6190 C CA . ILE A 1 799 ? -6.024 -6.378 -25.482 1.00 77.69 799 ILE A CA 1
ATOM 6191 C C . ILE A 1 799 ? -6.624 -6.333 -24.082 1.00 77.69 799 ILE A C 1
ATOM 6193 O O . ILE A 1 799 ? -6.986 -7.377 -23.548 1.00 77.69 799 ILE A O 1
ATOM 6197 N N . GLY A 1 800 ? -6.854 -5.143 -23.520 1.00 67.56 800 GLY A N 1
ATOM 6198 C CA . GLY A 1 800 ? -7.617 -5.006 -22.280 1.00 67.56 800 GLY A CA 1
ATOM 6199 C C . GLY A 1 800 ? -9.015 -5.636 -22.371 1.00 67.56 800 GLY A C 1
ATOM 6200 O O . GLY A 1 800 ? -9.421 -6.358 -21.464 1.00 67.56 800 GLY A O 1
ATOM 6201 N N . LEU A 1 801 ? -9.744 -5.420 -23.472 1.00 71.44 801 LEU A N 1
ATOM 6202 C CA . LEU A 1 801 ? -11.058 -6.031 -23.706 1.00 71.44 801 LEU A CA 1
ATOM 6203 C C . LEU A 1 801 ? -10.975 -7.547 -23.929 1.00 71.44 801 LEU A C 1
ATOM 6205 O O . LEU A 1 801 ? -11.808 -8.271 -23.388 1.00 71.44 801 LEU A O 1
ATOM 6209 N N . LYS A 1 802 ? -9.970 -8.026 -24.667 1.00 69.88 802 LYS A N 1
ATOM 6210 C CA . LYS A 1 802 ? -9.740 -9.452 -24.927 1.00 69.88 802 LYS A CA 1
ATOM 6211 C C . LYS A 1 802 ? -9.410 -10.208 -23.638 1.00 69.88 802 LYS A C 1
ATOM 6213 O O . LYS A 1 802 ? -10.069 -11.194 -23.336 1.00 69.88 802 LYS A O 1
ATOM 6218 N N . ILE A 1 803 ? -8.516 -9.672 -22.802 1.00 65.50 803 ILE A N 1
ATOM 6219 C CA . ILE A 1 803 ? -8.230 -10.200 -21.456 1.00 65.50 803 ILE A CA 1
ATOM 6220 C C . ILE A 1 803 ? -9.518 -10.274 -20.627 1.00 65.50 803 ILE A C 1
ATOM 6222 O O . ILE A 1 803 ? -9.782 -11.273 -19.960 1.00 65.50 803 ILE A O 1
ATOM 6226 N N . LEU A 1 804 ? -10.350 -9.228 -20.670 1.00 56.34 804 LEU A N 1
ATOM 6227 C CA . LEU A 1 804 ? -11.636 -9.222 -19.970 1.00 56.34 804 LEU A CA 1
ATOM 6228 C C . LEU A 1 804 ? -12.620 -10.269 -20.518 1.00 56.34 804 LEU A C 1
ATOM 6230 O O . LEU A 1 804 ? -13.433 -10.766 -19.743 1.00 56.34 804 LEU A O 1
ATOM 6234 N N . GLN A 1 805 ? -12.583 -10.586 -21.814 1.00 60.50 805 GLN A N 1
ATOM 6235 C CA . GLN A 1 805 ? -13.418 -11.615 -22.445 1.00 60.50 805 GLN A CA 1
ATOM 6236 C C . GLN A 1 805 ? -12.914 -13.033 -22.149 1.00 60.50 805 GLN A C 1
ATOM 6238 O O . GLN A 1 805 ? -13.713 -13.861 -21.729 1.00 60.50 805 GLN A O 1
ATOM 6243 N N . GLU A 1 806 ? -11.611 -13.297 -22.262 1.00 55.97 806 GLU A N 1
ATOM 6244 C CA . GLU A 1 806 ? -10.977 -14.568 -21.869 1.00 55.97 806 GLU A CA 1
ATOM 6245 C C . GLU A 1 806 ? -11.304 -14.907 -20.408 1.00 55.97 806 GLU A C 1
ATOM 6247 O O . GLU A 1 806 ? -11.793 -15.991 -20.102 1.00 55.97 806 GLU A O 1
ATOM 6252 N N . ARG A 1 807 ? -11.159 -13.928 -19.504 1.00 54.16 807 ARG A N 1
ATOM 6253 C CA . ARG A 1 807 ? -11.520 -14.065 -18.081 1.00 54.16 807 ARG A CA 1
ATOM 6254 C C . ARG A 1 807 ? -13.021 -14.277 -17.840 1.00 54.16 807 ARG A C 1
ATOM 6256 O O . ARG A 1 807 ? -13.413 -14.668 -16.743 1.00 54.16 807 ARG A O 1
ATOM 6263 N N . ARG A 1 808 ? -13.881 -13.965 -18.815 1.00 43.31 808 ARG A N 1
ATOM 6264 C CA . ARG A 1 808 ? -15.321 -14.271 -18.764 1.00 43.31 808 ARG A CA 1
ATOM 6265 C C . ARG A 1 808 ? -15.637 -15.655 -19.327 1.00 43.31 808 ARG A C 1
ATOM 6267 O O . ARG A 1 808 ? -16.577 -16.247 -18.824 1.00 43.31 808 ARG A O 1
ATOM 6274 N N . ALA A 1 809 ? -14.896 -16.117 -20.334 1.00 39.12 809 ALA A N 1
ATOM 6275 C CA . ALA A 1 809 ? -15.087 -17.406 -21.003 1.00 39.12 809 ALA A CA 1
ATOM 6276 C C . ALA A 1 809 ? -14.437 -18.586 -20.259 1.00 39.12 809 ALA A C 1
ATOM 6278 O O . ALA A 1 809 ? -14.860 -19.717 -20.438 1.00 39.12 809 ALA A O 1
ATOM 6279 N N . ALA A 1 810 ? -13.435 -18.325 -19.415 1.00 35.97 810 ALA A N 1
ATOM 6280 C CA . ALA A 1 810 ? -12.841 -19.304 -18.498 1.00 35.97 810 ALA A CA 1
ATOM 6281 C C . ALA A 1 810 ? -13.644 -19.493 -17.186 1.00 35.97 810 ALA A C 1
ATOM 6283 O O . ALA A 1 810 ? -13.133 -20.069 -16.228 1.00 35.97 810 ALA A O 1
ATOM 6284 N N . LYS A 1 811 ? -14.866 -18.948 -17.125 1.00 34.69 811 LYS A N 1
ATOM 6285 C CA . LYS A 1 811 ? -15.881 -19.226 -16.099 1.00 34.69 811 LYS A CA 1
ATOM 6286 C C . LYS A 1 811 ? -16.819 -20.298 -16.616 1.00 34.69 811 LYS A C 1
ATOM 6288 O O . LYS A 1 811 ? -17.371 -21.013 -15.756 1.00 34.69 811 LYS A O 1
#

Sequence (811 aa):
MGSRILSSPAFFKSIILVLFCSLYWTNPEVEAAKHSGITRHYKFNIKLQNVTRLCQTKSIVTVNGKFPGPRIIAREGDRLLIKVVNQVQNNITLHWHGIRQLRSGWADGPAYITQCPIQTGQSYVYNYTITGQRGTLFWHAHISWLRATLYGPIVILPKKRVPYPFPQPFKEVLIIFGEWWKADTETVINQAMQTGSAPNVSDAYTINGLPGPLYNCSAKDTFKLKVKAGKTYLLRLINAALNDELFFSIANHTLTVVEADAVYVKPFKTQTVLITPGQTTNVLLRTKSKTPNATFLIAARPYVSGPAAFDNSTTTGLLEYEKTSVTSNNNKKLPLLKPVLPKLNDTSFSFKYNQKIRSLANSKFPANVPQTVDKNFFFTVGLGTTSCSQNQNCPGPNNTRLMASINNVSFVQPNIALLQAHFFKRSKGVFTTDFPTNPPFNFNYTGTPPNNTLVSNGTKVVVLPFNATVELVLQDTSIIGAESHPLHLHGFNFFVVGMGFGNFDPKQDPTKYNLFDPAERNTLGVPSGGWVALRGEVILSAGAIGSPQLLLLSGVGPVPHLSSLHIPVVYSNPDVGNFIADNPRNGINIVAPYALDGSNPQVVGVVGGAGDFNVIEGFSYISPFSFPQPFGLFPNSTSPLQLSVAAIVHKISGPQSTGSLRLLSSAEVKVSPAVRFNYFSEPVDLGRCVRGMRKIGDMLKTDSFEELKFEKLEGAEGFTFLGPSLPKNQSDDASIETFCRSTVTTYWHYHGGCLLGKVLDGDYRVKETNSLRVVDGSTFKASPGTNPQATLMMIGRYIGLKILQERRAAK

InterPro domains:
  IPR000172 Glucose-methanol-choline oxidoreductase, N-terminal [PS00624] (543-557)
  IPR001117 Multicopper oxidase, second cupredoxin domain [PF00394] (172-323)
  IPR007867 Glucose-methanol-choline oxidoreductase, C-terminal [PF05199] (655-796)
  IPR008972 Cupredoxin [G3DSA:2.60.40.420] (21-158)
  IPR008972 Cupredoxin [G3DSA:2.60.40.420] (171-363)
  IPR008972 Cupredoxin [SSF49503] (36-183)
  IPR008972 Cupredoxin [SSF49503] (166-362)
  IPR008972 Cupredoxin [SSF49503] (370-535)
  IPR011706 Multicopper oxidase, C-terminal [PF07731] (435-535)
  IPR011707 Multicopper oxidase-like, N-terminal [PF07732] (46-160)
  IPR017761 Laccase [TIGR03389] (39-535)
  IPR034285 Laccase, second cupredoxin domain [cd13875] (173-321)
  IPR034288 Laccase, first cupredoxin domain [cd13849] (42-158)
  IPR036188 FAD/NAD(P)-binding domain superfamily [G3DSA:3.50.50.60] (533-796)
  IPR036188 FAD/NAD(P)-binding domain superfamily [SSF51905] (530-806)
  IPR045087 Multicopper oxidase [PTHR11709] (43-535)

Organism: NCBI:txid714518

pLDDT: mean 87.08, std 15.71, range [28.2, 98.94]

Secondary structure (DSSP, 8-state):
--------THHHHHHHHHHHHHTTS--HHHHHTT-SPPEEEEEEEEEEEEEEETTEEEEEEEETTBSSPPPEEEETT-EEEEEEEE-SSS-B-EE-TT---TT-GGGS--BTTTB--B-TT-EEEEEEE--S--EEEEEEE-STTGGGTSEEEEEEEPSTTPPPSSPPPSEEEEEEEEEE-SS-HHHHHHHHHHHTSPPPPPSEEEETTB--TTSTT-STT--EEEE-TT-EEEEEEEE--SS-EEEEEETT--EEEEEETTEEEEEEEESEEEE-TT-EEEEEEEPPSS--SSEEEEEEEEE--SSS------EEEEEEEPPPTTS--------EE-PPPPPTT-HHHHHHHHHH--B--SSSS-----SS-SEEEEEEEEEEEEEPPTT---SBTTTEEEEEEETTEEEPPPSS-HHHHHHTT--TTT-BS---SS-SS---TTSSPPS--BPEEE-B-----TT--EEEEEEE--SS----EEEE-TT--EEEEEEEESS--TTTGGGG---SSPEEESEEEEPTTEEEEEEE---B--HHHHHHHHHHHTTEE-HHHHHHTT---SEE-TTTTEEEB--EEEEEEEE-SS-------EEEEEEEETTEEEEEEEEEEEEEE-------SS----PPEEEEEEEEEEEESS-S--EEEE-S-SS-TTSPPEEE--TT-SHHHHHHHHHHHHHHHHHTTSGGGGGGPEEPTTS-EE-EESSPPPPS-TT-HHHHHHHHHHH-EE-S--B-SS-BTTTB-TTSBBTT-SS-BB-SGGG-SS--SS-THHHHHHHHHHHHHHHHHHHHHT-

Foldseek 3Di:
DDDDDDDDPPVVVVVVVVVVVVVVPPDVPVVVVQQAAEEDEEEWEWDWEWDDDLNATDIATETPNDWVHDEAEGAQNHKYKYKYFYQDQDFWWKAFQLQLCVVNQCLRTADLANDHTQHHRGMDIRIGTRHPFAAKFKMATRDAPSLLGGIGIYHYHYGPPDDDPDPDFPEEAEWEKEFAASDDSNVQVVVCVVQLHDGDAGPAIETSNAQDDVGHPGPVVFAEAEDEAQGKYKYKYAYSYDDFKKKKAKFPWKKWWADKSRAGWDTDIDRIDIGGHSIITIIITGHHNDFDLAKIKIKMAGQWAWPDDYDRDIGIHIYHYDDDPPDDDDPDDRHYGYDDTDDSHPLVCVVVNLVRTWGPCDLVRHDPFDPDAQEEAEKEWDKFWAADDPPHQHPDPPRTRIAIDILLEGEDRFPHHNNRCQQVVNCVVGAEQCDDRHRPDDDQFLPDDDPHRHGHYGNYHHDDQPWGKYKYKYAYGCHSHFTFDKDFDHSAWKFFQFKDATDDDPVPGNVRGDRRIGHTHRIDTRRGNIMIIITDGDEDEDAQQLRLLSCLLSQHEDPVQNVVQVHHHPYYAPFFFWQKAFWKKFKWKFFAPDDDDWDDWDFPDWFDDDPFIKTKTKTKDWDFADDPDDDDDDDDDDGGDTTIIIMIMITGFQDPQAGGWHAPHSRNSPPGTDDDGRQCPDVSRLVSQLRRLLVVVVVCVDPVNQNRWDQDPVRDTDTDTDDDDQDPPSVDSVSSSVSCVVRMDGPPQIAASCEEPRQADPLQAGPPDDRYHYQHRRHDSTADPDRNVVVSVVSVVVSVVVVSVVVVVVD